Protein AF-A0A1V5LZ44-F1 (afdb_monomer_lite)

pLDDT: mean 77.71, std 17.9, range [26.11, 98.38]

Radius of gyration: 33.31 Å; chains: 1; bounding box: 93×60×103 Å

Structure (mmCIF, N/CA/C/O backbone):
data_AF-A0A1V5LZ44-F1
#
_entry.id   AF-A0A1V5LZ44-F1
#
loop_
_atom_site.group_PDB
_atom_site.id
_atom_site.type_symbol
_atom_site.label_atom_id
_atom_site.label_alt_id
_atom_site.label_comp_id
_atom_site.label_asym_id
_atom_site.label_entity_id
_atom_site.label_seq_id
_atom_site.pdbx_PDB_ins_code
_atom_site.Cartn_x
_atom_site.Cartn_y
_atom_site.Cartn_z
_atom_site.occupancy
_atom_site.B_iso_or_equiv
_atom_site.auth_seq_id
_atom_site.auth_comp_id
_atom_site.auth_asym_id
_atom_site.auth_atom_id
_atom_site.pdbx_PDB_model_num
ATOM 1 N N . MET A 1 1 ? 52.162 11.525 -3.429 1.00 26.61 1 MET A N 1
ATOM 2 C CA . MET A 1 1 ? 51.178 10.421 -3.439 1.00 26.61 1 MET A CA 1
ATOM 3 C C . MET A 1 1 ? 51.581 9.458 -4.536 1.00 26.61 1 MET A C 1
ATOM 5 O O . MET A 1 1 ? 51.893 9.926 -5.627 1.00 26.61 1 MET A O 1
ATOM 9 N N . ALA A 1 2 ? 51.655 8.165 -4.226 1.00 26.11 2 ALA A N 1
ATOM 10 C CA . ALA A 1 2 ? 52.008 7.143 -5.204 1.00 26.11 2 ALA A CA 1
ATOM 11 C C . ALA A 1 2 ? 50.902 7.018 -6.261 1.00 26.11 2 ALA A C 1
ATOM 13 O O . ALA A 1 2 ? 49.720 7.069 -5.924 1.00 26.11 2 ALA A O 1
ATOM 14 N N . CYS A 1 3 ? 51.286 6.840 -7.524 1.00 30.38 3 CYS A N 1
ATOM 15 C CA . CYS A 1 3 ? 50.391 6.249 -8.510 1.00 30.38 3 CYS A CA 1
ATOM 16 C C . CYS A 1 3 ? 50.794 4.793 -8.663 1.00 30.38 3 CYS A C 1
ATOM 18 O O . CYS A 1 3 ? 51.944 4.518 -9.005 1.00 30.38 3 CYS A O 1
ATOM 20 N N . THR A 1 4 ? 49.843 3.907 -8.405 1.00 33.34 4 THR A N 1
ATOM 21 C CA . THR A 1 4 ? 50.002 2.463 -8.514 1.00 33.34 4 THR A CA 1
ATOM 22 C C . THR A 1 4 ? 49.088 1.981 -9.631 1.00 33.34 4 THR A C 1
ATOM 24 O O . THR A 1 4 ? 47.892 2.262 -9.608 1.00 33.34 4 THR A O 1
ATOM 27 N N . VAL A 1 5 ? 49.657 1.284 -10.610 1.00 37.03 5 VAL A N 1
ATOM 28 C CA . VAL A 1 5 ? 48.942 0.351 -11.475 1.00 37.03 5 VAL A CA 1
ATOM 29 C C . VAL A 1 5 ? 48.709 -0.902 -10.639 1.00 37.03 5 VAL A C 1
ATOM 31 O O . VAL A 1 5 ? 49.609 -1.713 -10.435 1.00 37.03 5 VAL A O 1
ATOM 34 N N . TYR A 1 6 ? 47.502 -0.997 -10.099 1.00 40.12 6 TYR A N 1
ATOM 35 C CA . TYR A 1 6 ? 47.023 -2.142 -9.337 1.00 40.12 6 TYR A CA 1
ATOM 36 C C . TYR A 1 6 ? 46.268 -3.052 -10.296 1.00 40.12 6 TYR A C 1
ATOM 38 O O . TYR A 1 6 ? 45.195 -2.691 -10.789 1.00 40.12 6 TYR A O 1
ATOM 46 N N . SER A 1 7 ? 46.859 -4.198 -10.619 1.00 41.59 7 SER A N 1
ATOM 47 C CA . SER A 1 7 ? 46.200 -5.236 -11.405 1.00 41.59 7 SER A CA 1
ATOM 48 C C . SER A 1 7 ? 45.379 -6.141 -10.502 1.00 41.59 7 SER A C 1
ATOM 50 O O . SER A 1 7 ? 45.924 -6.728 -9.568 1.00 41.59 7 SER A O 1
ATOM 52 N N . ASN A 1 8 ? 44.113 -6.345 -10.850 1.00 43.03 8 ASN A N 1
ATOM 53 C CA . ASN A 1 8 ? 43.370 -7.505 -10.385 1.00 43.03 8 ASN A CA 1
ATOM 54 C C . ASN A 1 8 ? 43.408 -8.556 -11.484 1.00 43.03 8 ASN A C 1
ATOM 56 O O . ASN A 1 8 ? 42.901 -8.304 -12.581 1.00 43.03 8 ASN A O 1
ATOM 60 N N . LEU A 1 9 ? 43.970 -9.725 -11.190 1.00 38.66 9 LEU A N 1
ATOM 61 C CA . LEU A 1 9 ? 43.806 -10.888 -12.053 1.00 38.66 9 LEU A CA 1
ATOM 62 C C . LEU A 1 9 ? 42.363 -11.389 -11.867 1.00 38.66 9 LEU A C 1
ATOM 64 O O . LEU A 1 9 ? 42.018 -11.863 -10.789 1.00 38.66 9 LEU A O 1
ATOM 68 N N . TRP A 1 10 ? 41.511 -11.218 -12.880 1.00 38.31 10 TRP A N 1
ATOM 69 C CA . TRP A 1 10 ? 40.115 -11.672 -12.868 1.00 38.31 10 TRP A CA 1
ATOM 70 C C . TRP A 1 10 ? 39.984 -12.981 -13.653 1.00 38.31 10 TRP A C 1
ATOM 72 O O . TRP A 1 10 ? 39.425 -13.018 -14.749 1.00 38.31 10 TRP A O 1
ATOM 82 N N . GLY A 1 11 ? 40.459 -14.076 -13.054 1.00 31.78 11 GLY A N 1
ATOM 83 C CA . GLY A 1 11 ? 39.760 -15.350 -13.237 1.00 31.78 11 GLY A CA 1
ATOM 84 C C . GLY A 1 11 ? 38.334 -15.182 -12.701 1.00 31.78 11 GLY A C 1
ATOM 85 O O . GLY A 1 11 ? 38.142 -14.519 -11.682 1.00 31.78 11 GLY A O 1
ATOM 86 N N . GLY A 1 12 ? 37.328 -15.683 -13.421 1.00 32.50 12 GLY A N 1
ATOM 87 C CA . GLY A 1 12 ? 35.931 -15.276 -13.223 1.00 32.50 12 GLY A CA 1
ATOM 88 C C . GLY A 1 12 ? 35.343 -15.552 -11.832 1.00 32.50 12 GLY A C 1
ATOM 89 O O . GLY A 1 12 ? 35.774 -16.458 -11.118 1.00 32.50 12 GLY A O 1
ATOM 90 N N . ASP A 1 13 ? 34.302 -14.796 -11.472 1.00 33.78 13 ASP A N 1
ATOM 91 C CA . ASP A 1 13 ? 33.495 -15.084 -10.285 1.00 33.78 13 ASP A CA 1
ATOM 92 C C . ASP A 1 13 ? 32.846 -16.474 -10.419 1.00 33.78 13 ASP A C 1
ATOM 94 O O . ASP A 1 13 ? 32.120 -16.737 -11.380 1.00 33.78 13 ASP A O 1
ATOM 98 N N . GLY A 1 14 ? 33.050 -17.349 -9.431 1.00 39.75 14 GLY A N 1
ATOM 99 C CA . GLY A 1 14 ? 32.355 -18.635 -9.333 1.00 39.75 14 GLY A CA 1
ATOM 100 C C . GLY A 1 14 ? 33.259 -19.869 -9.357 1.00 39.75 14 GLY A C 1
ATOM 101 O O . GLY A 1 14 ? 34.386 -19.849 -8.864 1.00 39.75 14 GLY A O 1
ATOM 102 N N . TYR A 1 15 ? 32.699 -20.972 -9.864 1.00 35.88 15 TYR A N 1
ATOM 103 C CA . TYR A 1 15 ? 33.220 -22.336 -9.706 1.00 35.88 15 TYR A CA 1
ATOM 104 C C . TYR A 1 15 ? 34.655 -22.505 -10.227 1.00 35.88 15 TYR A C 1
ATOM 106 O O . TYR A 1 15 ? 35.487 -23.083 -9.532 1.00 35.88 15 TYR A O 1
ATOM 114 N N . ASP A 1 16 ? 34.962 -21.938 -11.394 1.00 40.62 16 ASP A N 1
ATOM 115 C CA . ASP A 1 16 ? 36.225 -22.190 -12.096 1.00 40.62 16 ASP A CA 1
ATOM 116 C C . ASP A 1 16 ? 37.443 -21.574 -11.376 1.00 40.62 16 ASP A C 1
ATOM 118 O O . ASP A 1 16 ? 38.498 -22.204 -11.283 1.00 40.62 16 ASP A O 1
ATOM 122 N N . SER A 1 17 ? 37.290 -20.397 -10.758 1.00 42.84 17 SER A N 1
ATOM 123 C CA . SER A 1 17 ? 38.364 -19.786 -9.959 1.00 42.84 17 SER A CA 1
ATOM 124 C C . SER A 1 17 ? 38.603 -20.494 -8.626 1.00 42.84 17 SER A C 1
ATOM 126 O O . SER A 1 17 ? 39.733 -20.522 -8.140 1.00 42.84 17 SER A O 1
ATOM 128 N N . PHE A 1 18 ? 37.573 -21.100 -8.029 1.00 45.69 18 PHE A N 1
ATOM 129 C CA . PHE A 1 18 ? 37.768 -21.943 -6.849 1.00 45.69 18 PHE A CA 1
ATOM 130 C C . PHE A 1 18 ? 38.369 -23.303 -7.220 1.00 45.69 18 PHE A C 1
ATOM 132 O O . PHE A 1 18 ? 39.225 -23.797 -6.494 1.00 45.69 18 PHE A O 1
ATOM 139 N N . GLU A 1 19 ? 37.995 -23.891 -8.360 1.00 45.62 19 GLU A N 1
ATOM 140 C CA . GLU A 1 19 ? 38.631 -25.110 -8.871 1.00 45.62 19 GLU A CA 1
ATOM 141 C C . GLU A 1 19 ? 40.133 -24.917 -9.113 1.00 45.62 19 GLU A C 1
ATOM 143 O O . GLU A 1 19 ? 40.918 -25.774 -8.717 1.00 45.62 19 GLU A O 1
ATOM 148 N N . MET A 1 20 ? 40.549 -23.760 -9.635 1.00 48.28 20 MET A N 1
ATOM 149 C CA . MET A 1 20 ? 41.959 -23.358 -9.722 1.00 48.28 20 MET A CA 1
ATOM 150 C C . MET A 1 20 ? 42.656 -23.376 -8.345 1.00 48.28 20 MET A C 1
ATOM 152 O O . MET A 1 20 ? 43.674 -24.046 -8.179 1.00 48.28 20 MET A O 1
ATOM 156 N N . MET A 1 21 ? 42.082 -22.713 -7.331 1.00 49.22 21 MET A N 1
ATOM 157 C CA . MET A 1 21 ? 42.611 -22.712 -5.953 1.00 49.22 21 MET A CA 1
ATOM 158 C C . MET A 1 21 ? 42.611 -24.099 -5.296 1.00 49.22 21 MET A C 1
ATOM 160 O O . MET A 1 21 ? 43.510 -24.417 -4.521 1.00 49.22 21 MET A O 1
ATOM 164 N N . ARG A 1 22 ? 41.622 -24.941 -5.606 1.00 49.88 22 ARG A N 1
ATOM 165 C CA . ARG A 1 22 ? 41.504 -26.313 -5.094 1.00 49.88 22 ARG A CA 1
ATOM 166 C C . ARG A 1 22 ? 42.519 -27.261 -5.737 1.00 49.88 22 ARG A C 1
ATOM 168 O O . ARG A 1 22 ? 42.949 -28.216 -5.092 1.00 49.88 22 ARG A O 1
ATOM 175 N N . GLN A 1 23 ? 42.856 -27.040 -7.005 1.00 47.97 23 GLN A N 1
ATOM 176 C CA . GLN A 1 23 ? 43.820 -27.847 -7.758 1.00 47.97 23 GLN A CA 1
ATOM 177 C C . GLN A 1 23 ? 45.269 -27.419 -7.486 1.00 47.97 23 GLN A C 1
ATOM 179 O O . GLN A 1 23 ? 46.150 -28.278 -7.495 1.00 47.97 23 GLN A O 1
ATOM 184 N N . HIS A 1 24 ? 45.494 -26.138 -7.171 1.00 48.28 24 HIS A N 1
ATOM 185 C CA . HIS A 1 24 ? 46.820 -25.554 -6.945 1.00 48.28 24 HIS A CA 1
ATOM 186 C C . HIS A 1 24 ? 46.900 -24.688 -5.669 1.00 48.28 24 HIS A C 1
ATOM 188 O O . HIS A 1 24 ? 47.185 -23.490 -5.741 1.00 48.28 24 HIS A O 1
ATOM 194 N N . PRO A 1 25 ? 46.647 -25.256 -4.473 1.00 48.25 25 PRO A N 1
ATOM 195 C CA . PRO A 1 25 ? 46.682 -24.504 -3.213 1.00 48.25 25 PRO A CA 1
ATOM 196 C C . PRO A 1 25 ? 48.081 -23.963 -2.862 1.00 48.25 25 PRO A C 1
ATOM 198 O O . PRO A 1 25 ? 48.204 -23.063 -2.039 1.00 48.25 25 PRO A O 1
ATOM 201 N N . ASP A 1 26 ? 49.129 -24.497 -3.489 1.00 46.25 26 ASP A N 1
ATOM 202 C CA . ASP A 1 26 ? 50.532 -24.098 -3.364 1.00 46.25 26 ASP A CA 1
ATOM 203 C C . ASP A 1 26 ? 50.886 -22.792 -4.099 1.00 46.25 26 ASP A C 1
ATOM 205 O O . ASP A 1 26 ? 51.931 -22.201 -3.826 1.00 46.25 26 ASP A O 1
ATOM 209 N N . TRP A 1 27 ? 50.026 -22.300 -4.998 1.00 49.97 27 TRP A N 1
ATOM 210 C CA . TRP A 1 27 ? 50.270 -21.065 -5.763 1.00 49.97 27 TRP A CA 1
ATOM 211 C C . TRP A 1 27 ? 49.932 -19.781 -4.979 1.00 49.97 27 TRP A C 1
ATOM 213 O O . TRP A 1 27 ? 50.095 -18.671 -5.490 1.00 49.97 27 TRP A O 1
ATOM 223 N N . PHE A 1 28 ? 49.478 -19.911 -3.729 1.00 47.50 28 PHE A N 1
ATOM 224 C CA . PHE A 1 28 ? 48.901 -18.829 -2.932 1.00 47.50 28 PHE A CA 1
ATOM 225 C C . PHE A 1 28 ? 49.600 -18.724 -1.558 1.00 47.50 28 PHE A C 1
ATOM 227 O O . PHE A 1 28 ? 49.600 -19.667 -0.775 1.00 47.50 28 PHE A O 1
ATOM 234 N N . ASN A 1 29 ? 50.225 -17.571 -1.270 1.00 41.16 29 ASN A N 1
ATOM 235 C CA . ASN A 1 29 ? 51.128 -17.348 -0.119 1.00 41.16 29 ASN A CA 1
ATOM 236 C C . ASN A 1 29 ? 50.539 -16.401 0.956 1.00 41.16 29 ASN A C 1
ATOM 238 O O . ASN A 1 29 ? 49.523 -15.760 0.717 1.00 41.16 29 ASN A O 1
ATOM 242 N N . ASP A 1 30 ? 51.234 -16.229 2.093 1.00 36.44 30 ASP A N 1
ATOM 243 C CA . ASP A 1 30 ? 50.866 -15.478 3.327 1.00 36.44 30 ASP A CA 1
ATOM 244 C C . ASP A 1 30 ? 50.260 -14.055 3.198 1.00 36.44 30 ASP A C 1
ATOM 246 O O . ASP A 1 30 ? 49.831 -13.467 4.190 1.00 36.44 30 ASP A O 1
ATOM 250 N N . TRP A 1 31 ? 50.193 -13.470 2.000 1.00 33.56 31 TRP A N 1
ATOM 251 C CA . TRP A 1 31 ? 49.385 -12.268 1.734 1.00 33.56 31 TRP A CA 1
ATOM 252 C C . TRP A 1 31 ? 47.880 -12.586 1.587 1.00 33.56 31 TRP A C 1
ATOM 254 O O . TRP A 1 31 ? 47.063 -11.677 1.433 1.00 33.56 31 TRP A O 1
ATOM 264 N N . PHE A 1 32 ? 47.507 -13.867 1.656 1.00 37.50 32 PHE A N 1
ATOM 265 C CA . PHE A 1 32 ? 46.143 -14.383 1.586 1.00 37.50 32 PHE A CA 1
ATOM 266 C C . PHE A 1 32 ? 45.531 -14.534 2.984 1.00 37.50 32 PHE A C 1
ATOM 268 O O . PHE A 1 32 ? 46.040 -15.269 3.826 1.00 37.50 32 PHE A O 1
ATOM 275 N N . SER A 1 33 ? 44.384 -13.895 3.235 1.00 35.06 33 SER A N 1
ATOM 276 C CA . SER A 1 33 ? 43.644 -14.065 4.492 1.00 35.06 33 SER A CA 1
ATOM 277 C C . SER A 1 33 ? 42.631 -15.217 4.413 1.00 35.06 33 SER A C 1
ATOM 279 O O . SER A 1 33 ? 41.421 -14.984 4.365 1.00 35.06 33 SER A O 1
ATOM 281 N N . THR A 1 34 ? 43.112 -16.459 4.422 1.00 36.06 34 THR A N 1
ATOM 282 C CA . THR A 1 34 ? 42.271 -17.662 4.561 1.00 36.06 34 THR A CA 1
ATOM 283 C C . THR A 1 34 ? 42.845 -18.590 5.627 1.00 36.06 34 THR A C 1
ATOM 285 O O . THR A 1 34 ? 43.898 -19.187 5.417 1.00 36.06 34 THR A O 1
ATOM 288 N N . SER A 1 35 ? 42.150 -18.748 6.761 1.00 37.47 35 SER A N 1
ATOM 289 C CA . SER A 1 35 ? 42.409 -19.891 7.642 1.00 37.47 35 SER A CA 1
ATOM 290 C C . SER A 1 35 ? 41.901 -21.173 6.977 1.00 37.47 35 SER A C 1
ATOM 292 O O . SER A 1 35 ? 40.970 -21.142 6.170 1.00 37.47 35 SER A O 1
ATOM 294 N N . THR A 1 36 ? 42.503 -22.314 7.310 1.00 40.75 36 THR A N 1
ATOM 295 C CA . THR A 1 36 ? 42.133 -23.626 6.749 1.00 40.75 36 THR A CA 1
ATOM 296 C C . THR A 1 36 ? 40.680 -24.014 7.030 1.00 40.75 36 THR A C 1
ATOM 298 O O . THR A 1 36 ? 40.067 -24.693 6.210 1.00 40.75 36 THR A O 1
ATOM 301 N N . ASP A 1 37 ? 40.093 -23.484 8.109 1.00 40.78 37 ASP A N 1
ATOM 302 C CA . ASP A 1 37 ? 38.668 -23.605 8.463 1.00 40.78 37 ASP A CA 1
ATOM 303 C C . ASP A 1 37 ? 37.728 -23.125 7.333 1.00 40.78 37 ASP A C 1
ATOM 305 O O . ASP A 1 37 ? 36.542 -23.456 7.302 1.00 40.78 37 ASP A O 1
ATOM 309 N N . TRP A 1 38 ? 38.230 -22.320 6.391 1.00 41.91 38 TRP A N 1
ATOM 310 C CA . TRP A 1 38 ? 37.459 -21.777 5.274 1.00 41.91 38 TRP A CA 1
ATOM 311 C C . TRP A 1 38 ? 37.118 -22.833 4.205 1.00 41.91 38 TRP A C 1
ATOM 313 O O . TRP A 1 38 ? 36.012 -22.813 3.661 1.00 41.91 38 TRP A O 1
ATOM 323 N N . LEU A 1 39 ? 38.013 -23.800 3.953 1.00 42.56 39 LEU A N 1
ATOM 324 C CA . LEU A 1 39 ? 37.771 -24.907 3.010 1.00 42.56 39 LEU A CA 1
ATOM 325 C C . LEU A 1 39 ? 36.684 -25.870 3.514 1.00 42.56 39 LEU A C 1
ATOM 327 O O . LEU A 1 39 ? 35.937 -26.436 2.718 1.00 42.56 39 LEU A O 1
ATOM 331 N N . GLU A 1 40 ? 36.541 -26.003 4.833 1.00 43.72 40 GLU A N 1
ATOM 332 C CA . GLU A 1 40 ? 35.529 -26.850 5.478 1.00 43.72 40 GLU A CA 1
ATOM 333 C C . GLU A 1 40 ? 34.096 -26.280 5.362 1.00 43.72 40 GLU A C 1
ATOM 335 O O . GLU A 1 40 ? 33.125 -26.962 5.679 1.00 43.72 40 GLU A O 1
ATOM 340 N N . ASN A 1 41 ? 33.941 -25.039 4.878 1.00 40.28 41 ASN A N 1
ATOM 341 C CA . ASN A 1 41 ? 32.675 -24.292 4.842 1.00 40.28 41 ASN A CA 1
ATOM 342 C C . ASN A 1 41 ? 32.080 -24.095 3.424 1.00 40.28 41 ASN A C 1
ATOM 344 O O . ASN A 1 41 ? 31.160 -23.293 3.232 1.00 40.28 41 ASN A O 1
ATOM 348 N N . TRP A 1 42 ? 32.574 -24.839 2.428 1.00 43.50 42 TRP A N 1
ATOM 349 C CA . TRP A 1 42 ? 32.211 -24.754 1.000 1.00 43.50 42 TRP A CA 1
ATOM 350 C C . TRP A 1 42 ? 30.697 -24.791 0.698 1.00 43.50 42 TRP A C 1
ATOM 352 O O . TRP A 1 42 ? 30.199 -23.965 -0.072 1.00 43.50 42 TRP A O 1
ATOM 362 N N . GLU A 1 43 ? 29.924 -25.676 1.341 1.00 42.59 43 GLU A N 1
ATOM 363 C CA . GLU A 1 43 ? 28.482 -25.833 1.060 1.00 42.59 43 GLU A CA 1
ATOM 364 C C . GLU A 1 43 ? 27.638 -24.580 1.382 1.00 42.59 43 GLU A C 1
ATOM 366 O O . GLU A 1 43 ? 26.538 -24.408 0.851 1.00 42.59 43 GLU A O 1
ATOM 371 N N . LEU A 1 44 ? 28.150 -23.652 2.202 1.00 40.50 44 LEU A N 1
ATOM 372 C CA . LEU A 1 44 ? 27.459 -22.400 2.540 1.00 40.50 44 LEU A CA 1
ATOM 373 C C . LEU A 1 44 ? 27.400 -21.401 1.368 1.00 40.50 44 LEU A C 1
ATOM 375 O O . LEU A 1 44 ? 26.550 -20.504 1.372 1.00 40.50 44 LEU A O 1
ATOM 379 N N . GLN A 1 45 ? 28.271 -21.549 0.365 1.00 41.66 45 GLN A N 1
ATOM 380 C CA . GLN A 1 45 ? 28.407 -20.603 -0.750 1.00 41.66 45 GLN A CA 1
ATOM 381 C C . GLN A 1 45 ? 27.327 -20.820 -1.821 1.00 41.66 45 GLN A C 1
ATOM 383 O O . GLN A 1 45 ? 26.711 -19.857 -2.281 1.00 41.66 45 GLN A O 1
ATOM 388 N N . PHE A 1 46 ? 26.972 -22.077 -2.112 1.00 37.88 46 PHE A N 1
ATOM 389 C CA . PHE A 1 46 ? 25.880 -22.434 -3.035 1.00 37.88 46 PHE A CA 1
ATOM 390 C C . PHE A 1 46 ? 24.482 -21.991 -2.566 1.00 37.88 46 PHE A C 1
ATOM 392 O O . PHE A 1 46 ? 23.539 -21.978 -3.355 1.00 37.88 46 PHE A O 1
ATOM 399 N N . MET A 1 47 ? 24.334 -21.592 -1.299 1.00 38.69 47 MET A N 1
ATOM 400 C CA . MET A 1 47 ? 23.091 -21.042 -0.743 1.00 38.69 47 MET A CA 1
ATOM 401 C C . MET A 1 47 ? 23.018 -19.503 -0.783 1.00 38.69 47 MET A C 1
ATOM 403 O O . MET A 1 47 ? 22.097 -18.927 -0.201 1.00 38.69 47 MET A O 1
ATOM 407 N N . GLY A 1 48 ? 23.970 -18.825 -1.438 1.00 38.84 48 GLY A N 1
ATOM 408 C CA . GLY A 1 48 ? 23.951 -17.368 -1.637 1.00 38.84 48 GLY A CA 1
ATOM 409 C C . GLY A 1 48 ? 24.160 -16.544 -0.359 1.00 38.84 48 GLY A C 1
ATOM 410 O O . GLY A 1 48 ? 23.659 -15.426 -0.260 1.00 38.84 48 GLY A O 1
ATOM 411 N N . ARG A 1 49 ? 24.846 -17.104 0.650 1.00 35.03 49 ARG A N 1
ATOM 412 C CA . ARG A 1 49 ? 25.018 -16.484 1.983 1.00 35.03 49 ARG A CA 1
ATOM 413 C C . ARG A 1 49 ? 26.364 -15.788 2.213 1.00 35.03 49 ARG A C 1
ATOM 415 O O . ARG A 1 49 ? 26.546 -15.175 3.263 1.00 35.03 49 ARG A O 1
ATOM 422 N N . VAL A 1 50 ? 27.283 -15.862 1.254 1.00 33.59 50 VAL A N 1
ATOM 423 C CA . VAL A 1 50 ? 28.589 -15.184 1.262 1.00 33.59 50 VAL A CA 1
ATOM 424 C C . VAL A 1 50 ? 28.848 -14.670 -0.163 1.00 33.59 50 VAL A C 1
ATOM 426 O O . VAL A 1 50 ? 28.461 -15.369 -1.102 1.00 33.59 50 VAL A O 1
ATOM 429 N N . PRO A 1 51 ? 29.452 -13.482 -0.367 1.00 35.59 51 PRO A N 1
ATOM 430 C CA . PRO A 1 51 ? 29.932 -13.075 -1.688 1.00 35.59 51 PRO A CA 1
ATOM 431 C C . PRO A 1 51 ? 30.918 -14.097 -2.270 1.00 35.59 51 PRO A C 1
ATOM 433 O O . PRO A 1 51 ? 31.588 -14.805 -1.515 1.00 35.59 51 PRO A O 1
ATOM 436 N N . ALA A 1 52 ? 31.046 -14.130 -3.600 1.00 33.75 52 ALA A N 1
ATOM 437 C CA . ALA A 1 52 ? 32.151 -14.829 -4.252 1.00 33.75 52 ALA A CA 1
ATOM 438 C C . ALA A 1 52 ? 33.502 -14.313 -3.716 1.00 33.75 52 ALA A C 1
ATOM 440 O O . ALA A 1 52 ? 33.603 -13.178 -3.237 1.00 33.75 52 ALA A O 1
ATOM 441 N N . ILE A 1 53 ? 34.537 -15.154 -3.761 1.00 34.69 53 ILE A N 1
ATOM 442 C CA . ILE A 1 53 ? 35.843 -14.803 -3.199 1.00 34.69 53 ILE A CA 1
ATOM 443 C C . ILE A 1 53 ? 36.456 -13.656 -4.008 1.00 34.69 53 ILE A C 1
ATOM 445 O O . ILE A 1 53 ? 36.935 -13.861 -5.120 1.00 34.69 53 ILE A O 1
ATOM 449 N N . HIS A 1 54 ? 36.529 -12.459 -3.427 1.00 35.00 54 HIS A N 1
ATOM 450 C CA . HIS A 1 54 ? 37.445 -11.435 -3.921 1.00 35.00 54 HIS A CA 1
ATOM 451 C C . HIS A 1 54 ? 38.854 -11.754 -3.427 1.00 35.00 54 HIS A C 1
ATOM 453 O O . HIS A 1 54 ? 39.298 -11.258 -2.390 1.00 35.00 54 HIS A O 1
ATOM 459 N N . VAL A 1 55 ? 39.544 -12.615 -4.172 1.00 35.31 55 VAL A N 1
ATOM 460 C CA . VAL A 1 55 ? 40.989 -12.781 -4.036 1.00 35.31 55 VAL A CA 1
ATOM 461 C C . VAL A 1 55 ? 41.671 -11.636 -4.770 1.00 35.31 55 VAL A C 1
ATOM 463 O O . VAL A 1 55 ? 41.364 -11.353 -5.925 1.00 35.31 55 VAL A O 1
ATOM 466 N N . TRP A 1 56 ? 42.613 -10.985 -4.095 1.00 38.06 56 TRP A N 1
ATOM 467 C CA . TRP A 1 56 ? 43.414 -9.907 -4.661 1.00 38.06 56 TRP A CA 1
ATOM 468 C C . TRP A 1 56 ? 44.862 -10.398 -4.851 1.00 38.06 56 TRP A C 1
ATOM 470 O O . TRP A 1 56 ? 45.696 -10.181 -3.970 1.00 38.06 56 TRP A O 1
ATOM 480 N N . PRO A 1 57 ? 45.202 -11.074 -5.963 1.00 41.22 57 PRO A N 1
ATOM 481 C CA . PRO A 1 57 ? 46.595 -11.311 -6.326 1.00 41.22 57 PRO A CA 1
ATOM 482 C C . PRO A 1 57 ? 47.172 -9.994 -6.866 1.00 41.22 57 PRO A C 1
ATOM 484 O O . PRO A 1 57 ? 46.965 -9.629 -8.023 1.00 41.22 57 PRO A O 1
ATOM 487 N N . VAL A 1 58 ? 47.829 -9.227 -5.992 1.00 44.12 58 VAL A N 1
ATOM 488 C CA . VAL A 1 58 ? 48.219 -7.844 -6.292 1.00 44.12 58 VAL A CA 1
ATOM 489 C C . VAL A 1 58 ? 49.660 -7.739 -6.789 1.00 44.12 58 VAL A C 1
ATOM 491 O O . VAL A 1 58 ? 50.597 -7.651 -5.992 1.00 44.12 58 VAL A O 1
ATOM 494 N N . THR A 1 59 ? 49.835 -7.573 -8.098 1.00 52.81 59 THR A N 1
ATOM 495 C CA . THR A 1 59 ? 51.057 -6.962 -8.640 1.00 52.81 59 THR A CA 1
ATOM 496 C C . THR A 1 59 ? 50.913 -5.439 -8.596 1.00 52.81 59 THR A C 1
ATOM 498 O O . THR A 1 59 ? 50.323 -4.815 -9.477 1.00 52.81 59 THR A O 1
ATOM 501 N N . ASN A 1 60 ? 51.430 -4.822 -7.532 1.00 54.41 60 ASN A N 1
ATOM 502 C CA . ASN A 1 60 ? 51.484 -3.365 -7.394 1.00 54.41 60 ASN A CA 1
ATOM 503 C C . ASN A 1 60 ? 52.706 -2.815 -8.137 1.00 54.41 60 ASN A C 1
ATOM 505 O O . ASN A 1 60 ? 53.808 -2.812 -7.588 1.00 54.41 60 ASN A O 1
ATOM 509 N N . VAL A 1 61 ? 52.511 -2.289 -9.346 1.00 61.00 61 VAL A N 1
ATOM 510 C CA . VAL A 1 61 ? 53.548 -1.511 -10.043 1.00 61.00 61 VAL A CA 1
ATOM 511 C C . VAL A 1 61 ? 53.279 -0.031 -9.788 1.00 61.00 61 VAL A C 1
ATOM 513 O O . VAL A 1 61 ? 52.168 0.435 -10.007 1.00 61.00 61 VAL A O 1
ATOM 516 N N . ASN A 1 62 ? 54.259 0.742 -9.334 1.00 63.53 62 ASN A N 1
ATOM 517 C CA . ASN A 1 62 ? 54.122 2.170 -9.047 1.00 63.53 62 ASN A CA 1
ATOM 518 C C . ASN A 1 62 ? 55.245 3.007 -9.690 1.00 63.53 62 ASN A C 1
ATOM 520 O O . ASN A 1 62 ? 56.181 2.463 -10.272 1.00 63.53 62 ASN A O 1
ATOM 524 N N . ARG A 1 63 ? 55.153 4.340 -9.576 1.00 63.50 63 ARG A N 1
ATOM 525 C CA . ARG A 1 63 ? 56.110 5.299 -10.173 1.00 63.50 63 ARG A CA 1
ATOM 526 C C . ARG A 1 63 ? 57.590 5.054 -9.842 1.00 63.50 63 ARG A C 1
ATOM 528 O O . ARG A 1 63 ? 58.438 5.481 -10.621 1.00 63.50 63 ARG A O 1
ATOM 535 N N . ASP A 1 64 ? 57.885 4.411 -8.716 1.00 63.53 64 ASP A N 1
ATOM 536 C CA . ASP A 1 64 ? 59.245 4.128 -8.249 1.00 63.53 64 ASP A CA 1
ATOM 537 C C . ASP A 1 64 ? 59.787 2.799 -8.826 1.00 63.53 64 ASP A C 1
ATOM 539 O O . ASP A 1 64 ? 60.967 2.477 -8.675 1.00 63.53 64 ASP A O 1
ATOM 543 N N . ASN A 1 65 ? 58.947 2.024 -9.525 1.00 64.25 65 ASN A N 1
ATOM 544 C CA . ASN A 1 65 ? 59.346 0.823 -10.252 1.00 64.25 65 ASN A CA 1
ATOM 545 C C . ASN A 1 65 ? 59.854 1.147 -11.670 1.00 64.25 65 ASN A C 1
ATOM 547 O O . ASN A 1 65 ? 59.384 2.062 -12.348 1.00 64.25 65 ASN A O 1
ATOM 551 N N . SER A 1 66 ? 60.815 0.349 -12.140 1.00 72.38 66 SER A N 1
ATOM 552 C CA . SER A 1 66 ? 61.434 0.503 -13.459 1.00 72.38 66 SER A CA 1
ATOM 553 C C . SER A 1 66 ? 60.555 -0.022 -14.602 1.00 72.38 66 SER A C 1
ATOM 555 O O . SER A 1 66 ? 59.648 -0.829 -14.398 1.00 72.38 66 SER A O 1
ATOM 557 N N . ASP A 1 67 ? 60.900 0.348 -15.840 1.00 75.50 67 ASP A N 1
ATOM 558 C CA . ASP A 1 67 ? 60.298 -0.221 -17.058 1.00 75.50 67 ASP A CA 1
ATOM 559 C C . ASP A 1 67 ? 60.415 -1.755 -17.133 1.00 75.50 67 ASP A C 1
ATOM 561 O O . ASP A 1 67 ? 59.631 -2.393 -17.831 1.00 75.50 67 ASP A O 1
ATOM 565 N N . GLU A 1 68 ? 61.358 -2.367 -16.409 1.00 76.50 68 GLU A N 1
ATOM 566 C CA . GLU A 1 68 ? 61.477 -3.825 -16.335 1.00 76.50 68 GLU A CA 1
ATOM 567 C C . GLU A 1 68 ? 60.366 -4.449 -15.481 1.00 76.50 68 GLU A C 1
ATOM 569 O O . GLU A 1 68 ? 59.829 -5.487 -15.853 1.00 76.50 68 GLU A O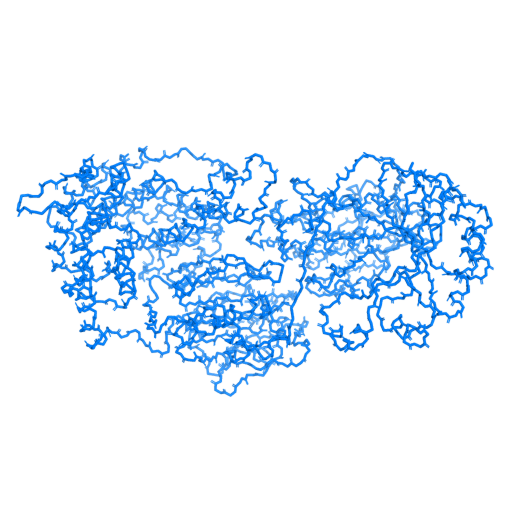 1
ATOM 574 N N . ALA A 1 69 ? 59.934 -3.787 -14.401 1.00 67.38 69 ALA A N 1
ATOM 575 C CA . ALA A 1 69 ? 58.807 -4.255 -13.591 1.00 67.38 69 ALA A CA 1
ATOM 576 C C . ALA A 1 69 ? 57.492 -4.283 -14.393 1.00 67.38 69 ALA A C 1
ATOM 578 O O . ALA A 1 69 ? 56.674 -5.178 -14.205 1.00 67.38 69 ALA A O 1
ATOM 579 N N . ILE A 1 70 ? 57.321 -3.351 -15.338 1.00 74.62 70 ILE A N 1
ATOM 580 C CA . ILE A 1 70 ? 56.183 -3.332 -16.272 1.00 74.62 70 ILE A CA 1
ATOM 581 C C . ILE A 1 70 ? 56.234 -4.544 -17.222 1.00 74.62 70 ILE A C 1
ATOM 583 O O . ILE A 1 70 ? 55.200 -5.149 -17.499 1.00 74.62 70 ILE A O 1
ATOM 587 N N . LYS A 1 71 ? 57.425 -4.948 -17.693 1.00 77.94 71 LYS A N 1
ATOM 588 C CA . LYS A 1 71 ? 57.587 -6.152 -18.533 1.00 77.94 71 LYS A CA 1
ATOM 589 C C . LYS A 1 71 ? 57.368 -7.445 -17.754 1.00 77.94 71 LYS A C 1
ATOM 591 O O . LYS A 1 71 ? 56.757 -8.359 -18.297 1.00 77.94 71 LYS A O 1
ATOM 596 N N . VAL A 1 72 ? 57.861 -7.521 -16.515 1.00 70.06 72 VAL A N 1
ATOM 597 C CA . VAL A 1 72 ? 57.603 -8.655 -15.613 1.00 70.06 72 VAL A CA 1
ATOM 598 C C . VAL A 1 72 ? 56.100 -8.778 -15.390 1.00 70.06 72 VAL A C 1
ATOM 600 O O . VAL A 1 72 ? 55.539 -9.818 -15.706 1.00 70.06 72 VAL A O 1
ATOM 603 N N . HIS A 1 73 ? 55.421 -7.692 -15.006 1.00 74.50 73 HIS A N 1
ATOM 604 C CA . HIS A 1 73 ? 53.961 -7.674 -14.858 1.00 74.50 73 HIS A CA 1
ATOM 605 C C . HIS A 1 73 ? 53.223 -8.159 -16.118 1.00 74.50 73 HIS A C 1
ATOM 607 O O . HIS A 1 73 ? 52.341 -9.010 -16.037 1.00 74.50 73 HIS A O 1
ATOM 613 N N . ALA A 1 74 ? 53.612 -7.670 -17.299 1.00 77.56 74 ALA A N 1
ATOM 614 C CA . ALA A 1 74 ? 53.039 -8.123 -18.566 1.00 77.56 74 ALA A CA 1
ATOM 615 C C . ALA A 1 74 ? 53.270 -9.621 -18.832 1.00 77.56 74 ALA A C 1
ATOM 617 O O . ALA A 1 74 ? 52.398 -10.288 -19.384 1.00 77.56 74 ALA A O 1
ATOM 618 N N . ARG A 1 75 ? 54.427 -10.161 -18.434 1.00 76.56 75 ARG A N 1
ATOM 619 C CA . ARG A 1 75 ? 54.742 -11.584 -18.579 1.00 76.56 75 ARG A CA 1
ATOM 620 C C . ARG A 1 75 ? 53.955 -12.452 -17.605 1.00 76.56 75 ARG A C 1
ATOM 622 O O . ARG A 1 75 ? 53.448 -13.479 -18.035 1.00 76.56 75 ARG A O 1
ATOM 629 N N . GLU A 1 76 ? 53.766 -12.013 -16.364 1.00 70.38 76 GLU A N 1
ATOM 630 C CA . GLU A 1 76 ? 52.916 -12.726 -15.404 1.00 70.38 76 GLU A CA 1
ATOM 631 C C . GLU A 1 76 ? 51.449 -12.775 -15.861 1.00 70.38 76 GLU A C 1
ATOM 633 O O . GLU A 1 76 ? 50.802 -13.809 -15.710 1.00 70.38 76 GLU A O 1
ATOM 638 N N . LEU A 1 77 ? 50.931 -11.725 -16.517 1.00 71.12 77 LEU A N 1
ATOM 639 C CA . LEU A 1 77 ? 49.611 -11.778 -17.173 1.00 71.12 77 LEU A CA 1
ATOM 640 C C . LEU A 1 77 ? 49.547 -12.844 -18.279 1.00 71.12 77 LEU A C 1
ATOM 642 O O . LEU A 1 77 ? 48.571 -13.586 -18.364 1.00 71.12 77 LEU A O 1
ATOM 646 N N . ILE A 1 78 ? 50.584 -12.945 -19.116 1.00 75.12 78 ILE A N 1
ATOM 647 C CA . ILE A 1 78 ? 50.630 -13.932 -20.205 1.00 75.12 78 ILE A CA 1
ATOM 648 C C . ILE A 1 78 ? 50.764 -15.361 -19.660 1.00 75.12 78 ILE A C 1
ATOM 650 O O . ILE A 1 78 ? 50.078 -16.264 -20.139 1.00 75.12 78 ILE A O 1
ATOM 654 N N . ASN A 1 79 ? 51.640 -15.569 -18.675 1.00 67.00 79 ASN A N 1
ATOM 655 C CA . ASN A 1 79 ? 51.867 -16.869 -18.045 1.00 67.00 79 ASN A CA 1
ATOM 656 C C . ASN A 1 79 ? 50.593 -17.351 -17.352 1.00 67.00 79 ASN A C 1
ATOM 658 O O . ASN A 1 79 ? 50.079 -18.410 -17.697 1.00 67.00 79 ASN A O 1
ATOM 662 N N . SER A 1 80 ? 50.006 -16.519 -16.489 1.00 64.06 80 SER A N 1
ATOM 663 C CA . SER A 1 80 ? 48.754 -16.860 -15.813 1.00 64.06 80 SER A CA 1
ATOM 664 C C . SER A 1 80 ? 47.604 -17.089 -16.799 1.00 64.06 80 SER A C 1
ATOM 666 O O . SER A 1 80 ? 46.817 -17.999 -16.580 1.00 64.06 80 SER A O 1
ATOM 668 N N . HIS A 1 81 ? 47.483 -16.350 -17.911 1.00 66.44 81 HIS A N 1
ATOM 669 C CA . HIS A 1 81 ? 46.492 -16.690 -18.947 1.00 66.44 81 HIS A CA 1
ATOM 670 C C . HIS A 1 81 ? 46.727 -18.095 -19.524 1.00 66.44 81 HIS A C 1
ATOM 672 O O . HIS A 1 81 ? 45.778 -18.860 -19.671 1.00 66.44 81 HIS A O 1
ATOM 678 N N . ARG A 1 82 ? 47.980 -18.460 -19.822 1.00 73.25 82 ARG A N 1
ATOM 679 C CA . ARG A 1 82 ? 48.341 -19.784 -20.364 1.00 73.25 82 ARG A CA 1
ATOM 680 C C . ARG A 1 82 ? 48.140 -20.924 -19.364 1.00 73.25 82 ARG A C 1
ATOM 682 O O . ARG A 1 82 ? 47.829 -22.033 -19.784 1.00 73.25 82 ARG A O 1
ATOM 689 N N . GLU A 1 83 ? 48.334 -20.657 -18.077 1.00 57.69 83 GLU A N 1
ATOM 690 C CA . GLU A 1 83 ? 48.219 -21.639 -16.992 1.00 57.69 83 GLU A CA 1
ATOM 691 C C . GLU A 1 83 ? 46.771 -21.820 -16.511 1.00 57.69 83 GLU A C 1
ATOM 693 O O . GLU A 1 83 ? 46.375 -22.933 -16.177 1.00 57.69 83 GLU A O 1
ATOM 698 N N . ILE A 1 84 ? 45.979 -20.742 -16.493 1.00 55.94 84 ILE A N 1
ATOM 699 C CA . ILE A 1 84 ? 44.661 -20.683 -15.832 1.00 55.94 84 ILE A CA 1
ATOM 700 C C . ILE A 1 84 ? 43.500 -20.495 -16.832 1.00 55.94 84 ILE A C 1
ATOM 702 O O . ILE A 1 84 ? 42.359 -20.820 -16.514 1.00 55.94 84 ILE A O 1
ATOM 706 N N . GLY A 1 85 ? 43.755 -20.004 -18.051 1.00 56.56 85 GLY A N 1
ATOM 707 C CA . GLY A 1 85 ? 42.746 -19.895 -19.118 1.00 56.56 85 GLY A CA 1
ATOM 708 C C . GLY A 1 85 ? 41.760 -18.725 -18.984 1.00 56.56 85 GLY A C 1
ATOM 709 O O . GLY A 1 85 ? 40.627 -18.831 -19.439 1.00 56.56 85 GLY A O 1
ATOM 710 N N . TRP A 1 86 ? 42.161 -17.623 -18.343 1.00 61.19 86 TRP A N 1
ATOM 711 C CA . TRP A 1 86 ? 41.315 -16.444 -18.098 1.00 61.19 86 TRP A CA 1
ATOM 712 C C . TRP A 1 86 ? 41.550 -15.335 -19.135 1.00 61.19 86 TRP A C 1
ATOM 714 O O . TRP A 1 86 ? 42.688 -14.957 -19.409 1.00 61.19 86 TRP A O 1
ATOM 724 N N . ASP A 1 87 ? 40.478 -14.782 -19.706 1.00 64.06 87 ASP A N 1
ATOM 725 C CA . ASP A 1 87 ? 40.558 -13.979 -20.937 1.00 64.06 87 ASP A CA 1
ATOM 726 C C . ASP A 1 87 ? 40.761 -12.461 -20.755 1.00 64.06 87 ASP A C 1
ATOM 728 O O . ASP A 1 87 ? 40.735 -11.739 -21.750 1.00 64.06 87 ASP A O 1
ATOM 732 N N . GLY A 1 88 ? 40.956 -11.921 -19.543 1.00 71.19 88 GLY A N 1
ATOM 733 C CA . GLY A 1 88 ? 41.186 -10.474 -19.394 1.00 71.19 88 GLY A CA 1
ATOM 734 C C . GLY A 1 88 ? 41.349 -9.918 -17.975 1.00 71.19 88 GLY A C 1
ATOM 735 O O . GLY A 1 88 ? 40.856 -10.482 -17.003 1.00 71.19 88 GLY A O 1
ATOM 736 N N . VAL A 1 89 ? 42.008 -8.759 -17.860 1.00 71.50 89 VAL A N 1
ATOM 737 C CA . VAL A 1 89 ? 42.437 -8.127 -16.592 1.00 71.50 89 VAL A CA 1
ATOM 738 C C . VAL A 1 89 ? 41.719 -6.805 -16.301 1.00 71.50 89 VAL A C 1
ATOM 740 O O . VAL A 1 89 ? 41.499 -6.000 -17.206 1.00 71.50 89 VAL A O 1
ATOM 743 N N . ARG A 1 90 ? 41.404 -6.529 -15.023 1.00 73.56 90 ARG A N 1
ATOM 744 C CA . ARG A 1 90 ? 40.827 -5.243 -14.572 1.00 73.56 90 ARG A CA 1
ATOM 745 C C . ARG A 1 90 ? 41.785 -4.494 -13.646 1.00 73.56 90 ARG A C 1
ATOM 747 O O . ARG A 1 90 ? 42.100 -4.970 -12.556 1.00 73.56 90 ARG A O 1
ATOM 754 N N . TYR A 1 91 ? 42.184 -3.287 -14.028 1.00 72.25 91 TYR A N 1
ATOM 755 C CA . TYR A 1 91 ? 42.986 -2.394 -13.189 1.00 72.25 91 TYR A CA 1
ATOM 756 C C . TYR A 1 91 ? 42.123 -1.497 -12.295 1.00 72.25 91 TYR A C 1
ATOM 758 O O . TYR A 1 91 ? 41.023 -1.112 -12.684 1.00 72.25 91 TYR A O 1
ATOM 766 N N . ASP A 1 92 ? 42.650 -1.116 -11.130 1.00 63.12 92 ASP A N 1
ATOM 767 C CA . ASP A 1 92 ? 42.036 -0.137 -10.216 1.00 63.12 92 ASP A CA 1
ATOM 768 C C . ASP A 1 92 ? 43.021 1.011 -9.966 1.00 63.12 92 ASP A C 1
ATOM 770 O O . ASP A 1 92 ? 43.968 0.874 -9.193 1.00 63.12 92 ASP A O 1
ATOM 774 N N . SER A 1 93 ? 42.966 2.093 -10.749 1.00 61.34 93 SER A N 1
ATOM 775 C CA . SER A 1 93 ? 44.072 3.069 -10.762 1.00 61.34 93 SER A CA 1
ATOM 776 C C . SER A 1 93 ? 43.637 4.469 -11.183 1.00 61.34 93 SER A C 1
ATOM 778 O O . SER A 1 93 ? 42.737 4.644 -11.990 1.00 61.34 93 SER A O 1
ATOM 780 N N . TYR A 1 94 ? 44.308 5.498 -10.660 1.00 58.06 94 TYR A N 1
ATOM 781 C CA . TYR A 1 94 ? 43.936 6.890 -10.923 1.00 58.06 94 TYR A CA 1
ATOM 782 C C . TYR A 1 94 ? 44.544 7.400 -12.240 1.00 58.06 94 TYR A C 1
ATOM 784 O O . TYR A 1 94 ? 45.755 7.612 -12.356 1.00 58.06 94 TYR A O 1
ATOM 792 N N . TYR A 1 95 ? 43.695 7.583 -13.251 1.00 62.19 95 TYR A N 1
ATOM 793 C CA . TYR A 1 95 ? 44.101 7.610 -14.660 1.00 62.19 95 TYR A CA 1
ATOM 794 C C . TYR A 1 95 ? 44.533 8.961 -15.246 1.00 62.19 95 TYR A C 1
ATOM 796 O O . TYR A 1 95 ? 44.795 9.037 -16.445 1.00 62.19 95 TYR A O 1
ATOM 804 N N . SER A 1 96 ? 44.659 10.029 -14.457 1.00 59.06 96 SER A N 1
ATOM 805 C CA . SER A 1 96 ? 45.177 11.329 -14.936 1.00 59.06 96 SER A CA 1
ATOM 806 C C . SER A 1 96 ? 46.703 11.375 -15.096 1.00 59.06 96 SER A C 1
ATOM 808 O O . SER A 1 96 ? 47.256 12.308 -15.705 1.00 59.06 96 SER A O 1
ATOM 810 N N . ASP A 1 97 ? 47.382 10.363 -14.553 1.00 67.56 97 ASP A N 1
ATOM 811 C CA . ASP A 1 97 ? 48.825 10.304 -14.385 1.00 67.56 97 ASP A CA 1
ATOM 812 C C . ASP A 1 97 ? 49.574 9.781 -15.636 1.00 67.56 97 ASP A C 1
ATOM 814 O O . ASP A 1 97 ? 49.234 8.718 -16.168 1.00 67.56 97 ASP A O 1
ATOM 818 N N . PRO A 1 98 ? 50.625 10.482 -16.113 1.00 72.94 98 PRO A N 1
ATOM 819 C CA . PRO A 1 98 ? 51.396 10.053 -17.283 1.00 72.94 98 PRO A CA 1
ATOM 820 C C . PRO A 1 98 ? 52.130 8.715 -17.119 1.00 72.94 98 PRO A C 1
ATOM 822 O O . PRO A 1 98 ? 52.306 8.004 -18.109 1.00 72.94 98 PRO A O 1
ATOM 825 N N . TRP A 1 99 ? 52.565 8.361 -15.904 1.00 74.81 99 TRP A N 1
ATOM 826 C CA . TRP A 1 99 ? 53.272 7.103 -15.659 1.00 74.81 99 TRP A CA 1
ATOM 827 C C . TRP A 1 99 ? 52.294 5.919 -15.698 1.00 74.81 99 TRP A C 1
ATOM 829 O O . TRP A 1 99 ? 52.583 4.930 -16.368 1.00 74.81 99 TRP A O 1
ATOM 839 N N . VAL A 1 100 ? 51.088 6.062 -15.130 1.00 73.50 100 VAL A N 1
ATOM 840 C CA . VAL A 1 100 ? 50.007 5.057 -15.254 1.00 73.50 100 VAL A CA 1
ATOM 841 C C . VAL A 1 100 ? 49.656 4.809 -16.726 1.00 73.50 100 VAL A C 1
ATOM 843 O O . VAL A 1 100 ? 49.587 3.662 -17.158 1.00 73.50 100 VAL A O 1
ATOM 846 N N . LYS A 1 101 ? 49.518 5.870 -17.538 1.00 76.19 101 LYS A N 1
ATOM 847 C CA . LYS A 1 101 ? 49.301 5.752 -18.996 1.00 76.19 101 LYS A CA 1
ATOM 848 C C . LYS A 1 101 ? 50.422 4.959 -19.680 1.00 76.19 101 LYS A C 1
ATOM 850 O O . LYS A 1 101 ? 50.133 4.080 -20.492 1.00 76.19 101 LYS A O 1
ATOM 855 N N . LYS A 1 102 ? 51.686 5.280 -19.370 1.00 80.75 102 LYS A N 1
ATOM 856 C CA . LYS A 1 102 ? 52.874 4.617 -19.933 1.00 80.75 102 LYS A CA 1
ATOM 857 C C . LYS A 1 102 ? 52.886 3.128 -19.584 1.00 80.75 102 LYS A C 1
ATOM 859 O O . LYS A 1 102 ? 53.007 2.305 -20.487 1.00 80.75 102 LYS A O 1
ATOM 864 N N . ALA A 1 103 ? 52.723 2.802 -18.303 1.00 78.88 103 ALA A N 1
ATOM 865 C CA . ALA A 1 103 ? 52.727 1.435 -17.800 1.00 78.88 103 ALA A CA 1
ATOM 866 C C . ALA A 1 103 ? 51.604 0.591 -18.419 1.00 78.88 103 ALA A C 1
ATOM 868 O O . ALA A 1 103 ? 51.866 -0.516 -18.889 1.00 78.88 103 ALA A O 1
ATOM 869 N N . THR A 1 104 ? 50.386 1.133 -18.523 1.00 79.88 104 THR A N 1
ATOM 870 C CA . THR A 1 104 ? 49.264 0.455 -19.189 1.00 79.88 104 THR A CA 1
ATOM 871 C C . THR A 1 104 ? 49.537 0.219 -20.676 1.00 79.88 104 THR A C 1
ATOM 873 O O . THR A 1 104 ? 49.424 -0.913 -21.134 1.00 79.88 104 THR A O 1
ATOM 876 N N . ASP A 1 105 ? 49.933 1.241 -21.447 1.00 84.12 105 ASP A N 1
ATOM 877 C CA . ASP A 1 105 ? 50.168 1.098 -22.897 1.00 84.12 105 ASP A CA 1
ATOM 878 C C . ASP A 1 105 ? 51.358 0.166 -23.209 1.00 84.12 105 ASP A C 1
ATOM 880 O O . ASP A 1 105 ? 51.292 -0.600 -24.169 1.00 84.12 105 ASP A O 1
ATOM 884 N N . GLN A 1 106 ? 52.413 0.163 -22.383 1.00 86.19 106 GLN A N 1
ATOM 885 C CA . GLN A 1 106 ? 53.518 -0.802 -22.488 1.00 86.19 106 GLN A CA 1
ATOM 886 C C . GLN A 1 106 ? 53.085 -2.229 -22.125 1.00 86.19 106 GLN A C 1
ATOM 888 O O . GLN A 1 106 ? 53.424 -3.151 -22.863 1.00 86.19 106 GLN A O 1
ATOM 893 N N . THR A 1 107 ? 52.315 -2.416 -21.046 1.00 84.69 107 THR A N 1
ATOM 894 C CA . THR A 1 107 ? 51.790 -3.739 -20.664 1.00 84.69 107 THR A CA 1
ATOM 895 C C . THR A 1 107 ? 50.919 -4.307 -21.780 1.00 84.69 107 THR A C 1
ATOM 897 O O . THR A 1 107 ? 51.180 -5.410 -22.255 1.00 84.69 107 THR A O 1
ATOM 900 N N . ARG A 1 108 ? 49.953 -3.517 -22.274 1.00 86.06 108 ARG A N 1
ATOM 901 C CA . ARG A 1 108 ? 49.088 -3.895 -23.400 1.00 86.06 108 ARG A CA 1
ATOM 902 C C . ARG A 1 108 ? 49.887 -4.298 -24.630 1.00 86.06 108 ARG A C 1
ATOM 904 O O . ARG A 1 108 ? 49.646 -5.360 -25.173 1.00 86.06 108 ARG A O 1
ATOM 911 N N . LYS A 1 109 ? 50.886 -3.509 -25.040 1.00 88.25 109 LYS A N 1
ATOM 912 C CA . LYS A 1 109 ? 51.733 -3.829 -26.206 1.00 88.25 109 LYS A CA 1
ATOM 913 C C . LYS A 1 109 ? 52.463 -5.169 -26.104 1.00 88.25 109 LYS A C 1
ATOM 915 O O . LYS A 1 109 ? 52.742 -5.759 -27.139 1.00 88.25 109 LYS A O 1
ATOM 920 N N . ILE A 1 110 ? 52.810 -5.610 -24.896 1.00 89.12 110 ILE A N 1
ATOM 921 C CA . ILE A 1 110 ? 53.474 -6.899 -24.668 1.00 89.12 110 ILE A CA 1
ATOM 922 C C . ILE A 1 110 ? 52.434 -8.027 -24.664 1.00 89.12 110 ILE A C 1
ATOM 924 O O . ILE A 1 110 ? 52.613 -9.018 -25.363 1.00 89.12 110 ILE A O 1
ATOM 928 N N . VAL A 1 111 ? 51.331 -7.851 -23.932 1.00 86.31 111 VAL A N 1
ATOM 929 C CA . VAL A 1 111 ? 50.261 -8.854 -23.814 1.00 86.31 111 VAL A CA 1
ATOM 930 C C . VAL A 1 111 ? 49.510 -9.044 -25.135 1.00 86.31 111 VAL A C 1
ATOM 932 O O . VAL A 1 111 ? 49.456 -10.164 -25.626 1.00 86.31 111 VAL A O 1
ATOM 935 N N . ASP A 1 112 ? 49.025 -7.973 -25.770 1.00 87.56 112 ASP A N 1
ATOM 936 C CA . ASP A 1 112 ? 48.272 -8.007 -27.038 1.00 87.56 112 ASP A CA 1
ATOM 937 C C . ASP A 1 112 ? 49.115 -8.574 -28.212 1.00 87.56 112 ASP A C 1
ATOM 939 O O . ASP A 1 112 ? 48.561 -8.999 -29.225 1.00 87.56 112 ASP A O 1
ATOM 943 N N . ALA A 1 113 ? 50.453 -8.591 -28.094 1.00 91.31 113 ALA A N 1
ATOM 944 C CA . ALA A 1 113 ? 51.360 -9.185 -29.083 1.00 91.31 113 ALA A CA 1
ATOM 945 C C . ALA A 1 113 ? 51.492 -10.716 -28.963 1.00 91.31 113 ALA A C 1
ATOM 947 O O . ALA A 1 113 ? 51.846 -11.368 -29.945 1.00 91.31 113 ALA A O 1
ATOM 948 N N . GLU A 1 114 ? 51.210 -11.288 -27.788 1.00 90.62 114 GLU A N 1
ATOM 949 C CA . GLU A 1 114 ? 51.212 -12.740 -27.553 1.00 90.62 114 GLU A CA 1
ATOM 950 C C . GLU A 1 114 ? 49.790 -13.321 -27.422 1.00 90.62 114 GLU A C 1
ATOM 952 O O . GLU A 1 114 ? 49.576 -14.478 -27.784 1.00 90.62 114 GLU A O 1
ATOM 957 N N . LEU A 1 115 ? 48.820 -12.531 -26.945 1.00 82.56 115 LEU A N 1
ATOM 958 C CA . LEU A 1 115 ? 47.435 -12.917 -26.663 1.00 82.56 115 LEU A CA 1
ATOM 959 C C . LEU A 1 115 ? 46.454 -12.039 -27.457 1.00 82.56 115 LEU A C 1
ATOM 961 O O . LEU A 1 115 ? 46.065 -10.946 -27.044 1.00 82.56 115 LEU A O 1
ATOM 965 N N . THR A 1 116 ? 46.031 -12.525 -28.623 1.00 81.94 116 THR A N 1
ATOM 966 C CA . THR A 1 116 ? 45.058 -11.809 -29.461 1.00 81.94 116 THR A CA 1
ATOM 967 C C . THR A 1 116 ? 43.661 -11.870 -28.844 1.00 81.94 116 THR A C 1
ATOM 969 O O . THR A 1 116 ? 43.110 -12.953 -28.677 1.00 81.94 116 THR A O 1
ATOM 972 N N . GLY A 1 117 ? 43.061 -10.707 -28.577 1.00 71.00 117 GLY A N 1
ATOM 973 C CA . GLY A 1 117 ? 41.695 -10.605 -28.046 1.00 71.00 117 GLY A CA 1
ATOM 974 C C . GLY A 1 117 ? 41.593 -10.556 -26.520 1.00 71.00 117 GLY A C 1
ATOM 975 O O . GLY A 1 117 ? 40.477 -10.544 -26.010 1.00 71.00 117 GLY A O 1
ATOM 976 N N . TYR A 1 118 ? 42.723 -10.480 -25.809 1.00 77.81 118 TYR A N 1
ATOM 977 C CA . TYR A 1 118 ? 42.747 -10.337 -24.354 1.00 77.81 118 TYR A CA 1
ATOM 978 C C . TYR A 1 118 ? 41.983 -9.081 -23.893 1.00 77.81 118 TYR A C 1
ATOM 980 O O . TYR A 1 118 ? 42.121 -7.991 -24.461 1.00 77.81 118 TYR A O 1
ATOM 988 N N . GLY A 1 119 ? 41.136 -9.250 -22.882 1.00 76.81 119 GLY A N 1
ATOM 989 C CA . GLY A 1 119 ? 40.246 -8.232 -22.344 1.00 76.81 119 GLY A CA 1
ATOM 990 C C . GLY A 1 119 ? 40.934 -7.299 -21.351 1.00 76.81 119 GLY A C 1
ATOM 991 O O . GLY A 1 119 ? 41.782 -7.701 -20.553 1.00 76.81 119 GLY A O 1
ATOM 992 N N . TRP A 1 120 ? 40.517 -6.037 -21.364 1.00 79.62 120 TRP A N 1
ATOM 993 C CA . TRP A 1 120 ? 41.046 -4.980 -20.515 1.00 79.62 120 TRP A CA 1
ATOM 994 C C . TRP A 1 120 ? 39.902 -4.201 -19.856 1.00 79.62 120 TRP A C 1
ATOM 996 O O . TRP A 1 120 ? 38.977 -3.714 -20.510 1.00 79.62 120 TRP A O 1
ATOM 1006 N N . GLY A 1 121 ? 39.985 -4.064 -18.536 1.00 77.44 121 GLY A N 1
ATOM 1007 C CA . GLY A 1 121 ? 39.061 -3.300 -17.708 1.00 77.44 121 GLY A CA 1
ATOM 1008 C C . GLY A 1 121 ? 39.788 -2.252 -16.868 1.00 77.44 121 GLY A C 1
ATOM 1009 O O . GLY A 1 121 ? 40.923 -2.461 -16.437 1.00 77.44 121 GLY A O 1
ATOM 1010 N N . TYR A 1 122 ? 39.121 -1.134 -16.596 1.00 76.69 122 TYR A N 1
ATOM 1011 C CA . TYR A 1 122 ? 39.700 0.003 -15.872 1.00 76.69 122 TYR A CA 1
ATOM 1012 C C . TYR A 1 122 ? 38.684 0.587 -14.888 1.00 76.69 122 TYR A C 1
ATOM 1014 O O . TYR A 1 122 ? 37.572 0.897 -15.306 1.00 76.69 122 TYR A O 1
ATOM 1022 N N . ASN A 1 123 ? 39.036 0.739 -13.609 1.00 70.12 123 ASN A N 1
ATOM 1023 C CA . ASN A 1 123 ? 38.157 1.294 -12.572 1.00 70.12 123 ASN A CA 1
ATOM 1024 C C . ASN A 1 123 ? 38.536 2.724 -12.176 1.00 70.12 123 ASN A C 1
ATOM 1026 O O . ASN A 1 123 ? 39.716 3.050 -12.081 1.00 70.12 123 ASN A O 1
ATOM 1030 N N . SER A 1 124 ? 37.522 3.529 -11.853 1.00 59.25 124 SER A N 1
ATOM 1031 C CA . SER A 1 124 ? 37.617 4.943 -11.473 1.00 59.25 124 SER A CA 1
ATOM 1032 C C . SER A 1 124 ? 37.873 5.905 -12.642 1.00 59.25 124 SER A C 1
ATOM 1034 O O . SER A 1 124 ? 38.981 6.370 -12.913 1.00 59.25 124 SER A O 1
ATOM 1036 N N . LEU A 1 125 ? 36.776 6.279 -13.305 1.00 54.50 125 LEU A N 1
ATOM 1037 C CA . LEU A 1 125 ? 36.650 7.577 -13.966 1.00 54.50 125 LEU A CA 1
ATOM 1038 C C . LEU A 1 125 ? 36.097 8.603 -12.967 1.00 54.50 125 LEU A C 1
ATOM 1040 O O . LEU A 1 125 ? 35.056 8.367 -12.362 1.00 54.50 125 LEU A O 1
ATOM 1044 N N . VAL A 1 126 ? 36.730 9.774 -12.883 1.00 50.72 126 VAL A N 1
ATOM 1045 C CA . VAL A 1 126 ? 36.114 11.000 -12.351 1.00 50.72 126 VAL A CA 1
ATOM 1046 C C . VAL A 1 126 ? 36.257 12.069 -13.447 1.00 50.72 126 VAL A C 1
ATOM 1048 O O . VAL A 1 126 ? 37.391 12.328 -13.850 1.00 50.72 126 VAL A O 1
ATOM 1051 N N . PRO A 1 127 ? 35.171 12.672 -13.985 1.00 49.50 127 PRO A N 1
ATOM 1052 C CA . PRO A 1 127 ? 35.220 13.518 -15.191 1.00 49.50 127 PRO A CA 1
ATOM 1053 C C . PRO A 1 127 ? 36.238 14.665 -15.159 1.00 49.50 127 PRO A C 1
ATOM 1055 O O . PRO A 1 127 ? 36.772 15.044 -16.195 1.00 49.50 127 PRO A O 1
ATOM 1058 N N . THR A 1 128 ? 36.528 15.170 -13.958 1.00 48.03 128 THR A N 1
ATOM 1059 C CA . THR A 1 128 ? 37.612 16.109 -13.622 1.00 48.03 128 THR A CA 1
ATOM 1060 C C . THR A 1 128 ? 38.952 15.816 -14.270 1.00 48.03 128 THR A C 1
ATOM 1062 O O . THR A 1 128 ? 39.645 16.730 -14.707 1.00 48.03 128 THR A O 1
ATOM 1065 N N . ASP A 1 129 ? 39.358 14.554 -14.212 1.00 49.00 129 ASP A N 1
ATOM 1066 C CA . ASP A 1 129 ? 40.765 14.161 -14.222 1.00 49.00 129 ASP A CA 1
ATOM 1067 C C . ASP A 1 129 ? 41.162 13.487 -15.545 1.00 49.00 129 ASP A C 1
ATOM 1069 O O . ASP A 1 129 ? 42.321 13.132 -15.774 1.00 49.00 129 ASP A O 1
ATOM 1073 N N . VAL A 1 130 ? 40.194 13.312 -16.445 1.00 56.41 130 VAL A N 1
ATOM 1074 C CA . VAL A 1 130 ? 40.331 12.491 -17.645 1.00 56.41 130 VAL A CA 1
ATOM 1075 C C . VAL A 1 130 ? 40.912 13.299 -18.803 1.00 56.41 130 VAL A C 1
ATOM 1077 O O . VAL A 1 130 ? 40.268 14.174 -19.379 1.00 56.41 130 VAL A O 1
ATOM 1080 N N . LYS A 1 131 ? 42.136 12.950 -19.203 1.00 62.09 131 LYS A N 1
ATOM 1081 C CA . LYS A 1 131 ? 42.756 13.431 -20.446 1.00 62.09 131 LYS A CA 1
ATOM 1082 C C . LYS A 1 131 ? 42.327 12.531 -21.607 1.00 62.09 131 LYS A C 1
ATOM 1084 O O . LYS A 1 131 ? 42.397 11.310 -21.480 1.00 62.09 131 LYS A O 1
ATOM 1089 N N . ALA A 1 132 ? 41.934 13.119 -22.738 1.00 63.00 132 ALA A N 1
ATOM 1090 C CA . ALA A 1 132 ? 41.447 12.379 -23.911 1.00 63.00 132 ALA A CA 1
ATOM 1091 C C . ALA A 1 132 ? 42.426 11.275 -24.369 1.00 63.00 132 ALA A C 1
ATOM 1093 O O . ALA A 1 132 ? 42.035 10.121 -24.508 1.00 63.00 132 ALA A O 1
ATOM 1094 N N . ASP A 1 133 ? 43.718 11.595 -24.445 1.00 64.75 133 ASP A N 1
ATOM 1095 C CA . ASP A 1 133 ? 44.796 10.680 -24.838 1.00 64.75 133 ASP A CA 1
ATOM 1096 C C . ASP A 1 133 ? 44.943 9.444 -23.924 1.00 64.75 133 ASP A C 1
ATOM 1098 O O . ASP A 1 133 ? 45.630 8.481 -24.286 1.00 64.75 133 ASP A O 1
ATOM 1102 N N . ASN A 1 134 ? 44.365 9.477 -22.715 1.00 71.19 134 ASN A N 1
ATOM 1103 C CA . ASN A 1 134 ? 44.338 8.347 -21.783 1.00 71.19 134 ASN A CA 1
ATOM 1104 C C . ASN A 1 134 ? 43.130 7.438 -22.070 1.00 71.19 134 ASN A C 1
ATOM 1106 O O . ASN A 1 134 ? 43.286 6.216 -22.052 1.00 71.19 134 ASN A O 1
ATOM 1110 N N . LEU A 1 135 ? 41.976 8.006 -22.447 1.00 73.62 135 LEU A N 1
ATOM 1111 C CA . LEU A 1 135 ? 40.836 7.235 -22.964 1.00 73.62 135 LEU A CA 1
ATOM 1112 C C . LEU A 1 135 ? 41.205 6.495 -24.259 1.00 73.62 135 LEU A C 1
ATOM 1114 O O . LEU A 1 135 ? 40.871 5.324 -24.389 1.00 73.62 135 LEU A O 1
ATOM 1118 N N . ASP A 1 136 ? 41.999 7.102 -25.149 1.00 75.81 136 ASP A N 1
ATOM 1119 C CA . ASP A 1 136 ? 42.545 6.445 -26.359 1.00 75.81 136 ASP A CA 1
ATOM 1120 C C . ASP A 1 136 ? 43.493 5.255 -26.080 1.00 75.81 136 ASP A C 1
ATOM 1122 O O . ASP A 1 136 ? 43.867 4.508 -26.993 1.00 75.81 136 ASP A O 1
ATOM 1126 N N . VAL A 1 137 ? 43.941 5.076 -24.832 1.00 75.25 137 VAL A N 1
ATOM 1127 C CA . VAL A 1 137 ? 44.682 3.881 -24.381 1.00 75.25 137 VAL A CA 1
ATOM 1128 C C . VAL A 1 137 ? 43.744 2.880 -23.716 1.00 75.25 137 VAL A C 1
ATOM 1130 O O . VAL A 1 137 ? 43.865 1.683 -23.969 1.00 75.25 137 VAL A O 1
ATOM 1133 N N . MET A 1 138 ? 42.818 3.353 -22.881 1.00 76.00 138 MET A N 1
ATOM 1134 C CA . MET A 1 138 ? 41.901 2.497 -22.123 1.00 76.00 138 MET A CA 1
ATOM 1135 C C . MET A 1 138 ? 40.855 1.867 -23.030 1.00 76.00 138 MET A C 1
ATOM 1137 O O . MET A 1 138 ? 40.811 0.651 -23.153 1.00 76.00 138 MET A O 1
ATOM 1141 N N . CYS A 1 139 ? 40.087 2.686 -23.743 1.00 79.00 139 CYS A N 1
ATOM 1142 C CA . CYS A 1 139 ? 38.974 2.261 -24.585 1.00 79.00 139 CYS A CA 1
ATOM 1143 C C . CYS A 1 139 ? 39.399 1.469 -25.837 1.00 79.00 139 CYS A C 1
ATOM 1145 O O . CYS A 1 139 ? 38.569 0.788 -26.438 1.00 79.00 139 CYS A O 1
ATOM 1147 N N . ARG A 1 140 ? 40.681 1.542 -26.233 1.00 78.12 140 ARG A N 1
ATOM 1148 C CA . ARG A 1 140 ? 41.213 0.993 -27.492 1.00 78.12 140 ARG A CA 1
ATOM 1149 C C . ARG A 1 140 ? 40.814 -0.468 -27.705 1.00 78.12 140 ARG A C 1
ATOM 1151 O O . ARG A 1 140 ? 41.320 -1.358 -27.017 1.00 78.12 140 ARG A O 1
ATOM 1158 N N . GLY A 1 141 ? 39.982 -0.692 -28.721 1.00 73.31 141 GLY A N 1
ATOM 1159 C CA . GLY A 1 141 ? 39.521 -2.017 -29.125 1.00 73.31 141 GLY A CA 1
ATOM 1160 C C . GLY A 1 141 ? 38.352 -2.552 -28.296 1.00 73.31 141 GLY A C 1
ATOM 1161 O O . GLY A 1 141 ? 38.377 -3.729 -27.958 1.00 73.31 141 GLY A O 1
ATOM 1162 N N . GLY A 1 142 ? 37.358 -1.720 -27.955 1.00 75.25 142 GLY A N 1
ATOM 1163 C CA . GLY A 1 142 ? 36.105 -2.190 -27.346 1.00 75.25 142 GLY A CA 1
ATOM 1164 C C . GLY A 1 142 ? 36.200 -2.505 -25.853 1.00 75.25 142 GLY A C 1
ATOM 1165 O O . GLY A 1 142 ? 35.515 -3.400 -25.372 1.00 75.25 142 GLY A O 1
ATOM 1166 N N . GLN A 1 143 ? 37.060 -1.808 -25.114 1.00 81.31 143 GLN A N 1
ATOM 1167 C CA . GLN A 1 143 ? 37.399 -2.181 -23.734 1.00 81.31 143 GLN A CA 1
ATOM 1168 C C . GLN A 1 143 ? 36.500 -1.510 -22.686 1.00 81.31 143 GLN A C 1
ATOM 1170 O O . GLN A 1 143 ? 35.903 -0.457 -22.939 1.00 81.31 143 GLN A O 1
ATOM 1175 N N . LEU A 1 144 ? 36.390 -2.125 -21.504 1.00 78.25 144 LEU A N 1
ATOM 1176 C CA . LEU A 1 144 ? 35.460 -1.697 -20.458 1.00 78.25 144 LEU A CA 1
ATOM 1177 C C . LEU A 1 144 ? 36.081 -0.621 -19.559 1.00 78.25 144 LEU A C 1
ATOM 1179 O O . LEU A 1 144 ? 37.117 -0.835 -18.928 1.00 78.25 144 LEU A O 1
ATOM 1183 N N . VAL A 1 145 ? 35.394 0.510 -19.420 1.00 78.94 145 VAL A N 1
ATOM 1184 C CA . VAL A 1 145 ? 35.738 1.541 -18.437 1.00 78.94 145 VAL A CA 1
ATOM 1185 C C . VAL A 1 145 ? 34.627 1.631 -17.398 1.00 78.94 145 VAL A C 1
ATOM 1187 O O . VAL A 1 145 ? 33.485 1.965 -17.713 1.00 78.94 145 VAL A O 1
ATOM 1190 N N . MET A 1 146 ? 34.967 1.284 -16.161 1.00 76.19 146 MET A N 1
ATOM 1191 C CA . MET A 1 146 ? 34.075 1.241 -15.012 1.00 76.19 146 MET A CA 1
ATOM 1192 C C . MET A 1 146 ? 34.104 2.578 -14.271 1.00 76.19 146 MET A C 1
ATOM 1194 O O . MET A 1 146 ? 35.140 3.048 -13.797 1.00 76.19 146 MET A O 1
ATOM 1198 N N . GLU A 1 147 ? 32.933 3.189 -14.172 1.00 69.69 147 GLU A N 1
ATOM 1199 C CA . GLU A 1 147 ? 32.713 4.425 -13.438 1.00 69.69 147 GLU A CA 1
ATOM 1200 C C . GLU A 1 147 ? 32.287 4.081 -11.991 1.00 69.69 147 GLU A C 1
ATOM 1202 O O . GLU A 1 147 ? 31.388 3.261 -11.764 1.00 69.69 147 GLU A O 1
ATOM 1207 N N . GLU A 1 148 ? 32.962 4.691 -11.009 1.00 64.81 148 GLU A N 1
ATOM 1208 C CA . GLU A 1 148 ? 32.671 4.536 -9.575 1.00 64.81 148 GLU A CA 1
ATOM 1209 C C . GLU A 1 148 ? 32.121 5.826 -8.914 1.00 64.81 148 GLU A C 1
ATOM 1211 O O . GLU A 1 148 ? 31.404 5.764 -7.909 1.00 64.81 148 GLU A O 1
ATOM 1216 N N . GLY A 1 149 ? 32.429 7.005 -9.471 1.00 58.47 149 GLY A N 1
ATOM 1217 C CA . GLY A 1 149 ? 32.056 8.324 -8.945 1.00 58.47 149 GLY A CA 1
ATOM 1218 C C . GLY A 1 149 ? 30.567 8.670 -9.070 1.00 58.47 149 GLY A C 1
ATOM 1219 O O . GLY A 1 149 ? 30.054 9.475 -8.282 1.00 58.47 149 GLY A O 1
ATOM 1220 N N . LEU A 1 150 ? 29.838 8.001 -9.968 1.00 60.81 150 LEU A N 1
ATOM 1221 C CA . LEU A 1 150 ? 28.393 8.075 -10.180 1.00 60.81 150 LEU A CA 1
ATOM 1222 C C . LEU A 1 150 ? 27.647 7.893 -8.875 1.00 60.81 150 LEU A C 1
ATOM 1224 O O . LEU A 1 150 ? 26.602 8.512 -8.738 1.00 60.81 150 LEU A O 1
ATOM 1228 N N . ARG A 1 151 ? 28.185 7.158 -7.887 1.00 56.03 151 ARG A N 1
ATOM 1229 C CA . ARG A 1 151 ? 27.606 7.063 -6.533 1.00 56.03 151 ARG A CA 1
ATOM 1230 C C . ARG A 1 151 ? 27.166 8.426 -5.993 1.00 56.03 151 ARG A C 1
ATOM 1232 O O . ARG A 1 151 ? 26.123 8.522 -5.357 1.00 56.03 151 ARG A O 1
ATOM 1239 N N . HIS A 1 152 ? 27.893 9.503 -6.290 1.00 52.56 152 HIS A N 1
ATOM 1240 C CA . HIS A 1 152 ? 27.561 10.866 -5.864 1.00 52.56 152 HIS A CA 1
ATOM 1241 C C . HIS A 1 152 ? 26.525 11.584 -6.768 1.00 52.56 152 HIS A C 1
ATOM 1243 O O . HIS A 1 152 ? 25.864 12.530 -6.323 1.00 52.56 152 HIS A O 1
ATOM 1249 N N . ALA A 1 153 ? 26.326 11.120 -8.004 1.00 52.16 153 ALA A N 1
ATOM 1250 C CA . ALA A 1 153 ? 25.346 11.598 -8.980 1.00 52.16 153 ALA A CA 1
ATOM 1251 C C . ALA A 1 153 ? 23.929 11.064 -8.690 1.00 52.16 153 ALA A C 1
ATOM 1253 O O . ALA A 1 153 ? 23.440 10.110 -9.288 1.00 52.16 153 ALA A O 1
ATOM 1254 N N . GLY A 1 154 ? 23.254 11.731 -7.756 1.00 50.22 154 GLY A N 1
ATOM 1255 C CA . GLY A 1 154 ? 21.882 11.402 -7.346 1.00 50.22 154 GLY A CA 1
ATOM 1256 C C . GLY A 1 154 ? 21.366 12.225 -6.164 1.00 50.22 154 GLY A C 1
ATOM 1257 O O . GLY A 1 154 ? 20.179 12.200 -5.862 1.00 50.22 154 GLY A O 1
ATOM 1258 N N . LYS A 1 155 ? 22.228 13.004 -5.499 1.00 50.38 155 LYS A N 1
ATOM 1259 C CA . LYS A 1 155 ? 21.832 13.882 -4.389 1.00 50.38 155 LYS A CA 1
ATOM 1260 C C . LYS A 1 155 ? 20.949 15.044 -4.884 1.00 50.38 155 LYS A C 1
ATOM 1262 O O . LYS A 1 155 ? 21.349 15.782 -5.790 1.00 50.38 155 LYS A O 1
ATOM 1267 N N . GLY A 1 156 ? 19.786 15.244 -4.256 1.00 47.78 156 GLY A N 1
ATOM 1268 C CA . GLY A 1 156 ? 18.882 16.383 -4.492 1.00 47.78 156 GLY A CA 1
ATOM 1269 C C . GLY A 1 156 ? 17.467 16.001 -4.952 1.00 47.78 156 GLY A C 1
ATOM 1270 O O . GLY A 1 156 ? 17.027 14.868 -4.782 1.00 47.78 156 GLY A O 1
ATOM 1271 N N . LYS A 1 157 ? 16.736 16.973 -5.517 1.00 43.59 157 LYS A N 1
ATOM 1272 C CA . LYS A 1 157 ? 15.424 16.750 -6.159 1.00 43.59 157 LYS A CA 1
ATOM 1273 C C . LYS A 1 157 ? 15.615 16.062 -7.527 1.00 43.59 157 LYS A C 1
ATOM 1275 O O . LYS A 1 157 ? 16.597 16.347 -8.203 1.00 43.59 157 LYS A O 1
ATOM 1280 N N . ALA A 1 158 ? 14.662 15.216 -7.933 1.00 51.84 158 ALA A N 1
ATOM 1281 C CA . ALA A 1 158 ? 14.673 14.433 -9.185 1.00 51.84 158 ALA A CA 1
ATOM 1282 C C . ALA A 1 158 ? 15.921 13.521 -9.385 1.00 51.84 158 ALA A C 1
ATOM 1284 O O . ALA A 1 158 ? 16.620 13.625 -10.396 1.00 51.84 158 ALA A O 1
ATOM 1285 N N . PRO A 1 159 ? 16.203 12.604 -8.437 1.00 65.56 159 PRO A N 1
ATOM 1286 C CA . PRO A 1 159 ? 17.437 11.809 -8.401 1.00 65.56 159 PRO A CA 1
ATOM 1287 C C . PRO A 1 159 ? 17.636 10.904 -9.628 1.00 65.56 159 PRO A C 1
ATOM 1289 O O . PRO A 1 159 ? 18.744 10.830 -10.152 1.00 65.56 159 PRO A O 1
ATOM 1292 N N . ILE A 1 160 ? 16.573 10.256 -10.120 1.00 73.00 160 ILE A N 1
ATOM 1293 C CA . ILE A 1 160 ? 16.651 9.293 -11.234 1.00 73.00 160 ILE A CA 1
ATOM 1294 C C . ILE A 1 160 ? 16.927 9.979 -12.580 1.00 73.00 160 ILE A C 1
ATOM 1296 O O . ILE A 1 160 ? 17.796 9.528 -13.321 1.00 73.00 160 ILE A O 1
ATOM 1300 N N . ALA A 1 161 ? 16.237 11.083 -12.877 1.00 74.75 161 ALA A N 1
ATOM 1301 C CA . ALA A 1 161 ? 16.457 11.880 -14.088 1.00 74.75 161 ALA A CA 1
ATOM 1302 C C . ALA A 1 161 ? 17.920 12.356 -14.174 1.00 74.75 161 ALA A C 1
ATOM 1304 O O . ALA A 1 161 ? 18.630 12.089 -15.143 1.00 74.75 161 ALA A O 1
ATOM 1305 N N . ARG A 1 162 ? 18.426 12.936 -13.076 1.00 73.06 162 ARG A N 1
ATOM 1306 C CA . ARG A 1 162 ? 19.826 13.367 -12.959 1.00 73.06 162 ARG A CA 1
ATOM 1307 C C . ARG A 1 162 ? 20.820 12.207 -13.087 1.00 73.06 162 ARG A C 1
ATOM 1309 O O . ARG A 1 162 ? 21.875 12.374 -13.701 1.00 73.06 162 ARG A O 1
ATOM 1316 N N . TYR A 1 163 ? 20.507 11.043 -12.518 1.00 75.44 163 TYR A N 1
ATOM 1317 C CA . TYR A 1 163 ? 21.329 9.837 -12.637 1.00 75.44 163 TYR A CA 1
ATOM 1318 C C . TYR A 1 163 ? 21.408 9.355 -14.096 1.00 75.44 163 TYR A C 1
ATOM 1320 O O . TYR A 1 163 ? 22.505 9.148 -14.611 1.00 75.44 163 TYR A O 1
ATOM 1328 N N . GLN A 1 164 ? 20.271 9.285 -14.796 1.00 80.56 164 GLN A N 1
ATOM 1329 C CA . GLN A 1 164 ? 20.197 8.953 -16.222 1.00 80.56 164 GLN A CA 1
ATOM 1330 C C . GLN A 1 164 ? 20.970 9.939 -17.102 1.00 80.56 164 GLN A C 1
ATOM 1332 O O . GLN A 1 164 ? 21.740 9.516 -17.962 1.00 80.56 164 GLN A O 1
ATOM 1337 N N . GLU A 1 165 ? 20.777 11.244 -16.899 1.00 79.56 165 GLU A N 1
ATOM 1338 C CA . GLU A 1 165 ? 21.502 12.293 -17.624 1.00 79.56 165 GLU A CA 1
ATOM 1339 C C . GLU A 1 165 ? 23.019 12.145 -17.425 1.00 79.56 165 GLU A C 1
ATOM 1341 O O . GLU A 1 165 ? 23.801 12.250 -18.371 1.00 79.56 165 GLU A O 1
ATOM 1346 N N . THR A 1 166 ? 23.446 11.852 -16.194 1.00 75.50 166 THR A N 1
ATOM 1347 C CA . THR A 1 166 ? 24.864 11.679 -15.864 1.00 75.50 166 THR A CA 1
ATOM 1348 C C . THR A 1 166 ? 25.438 10.423 -16.525 1.00 75.50 166 THR A C 1
ATOM 1350 O O . THR A 1 166 ? 26.460 10.516 -17.204 1.00 75.50 166 THR A O 1
ATOM 1353 N N . LEU A 1 167 ? 24.757 9.274 -16.423 1.00 80.31 167 LEU A N 1
ATOM 1354 C CA . LEU A 1 167 ? 25.114 8.042 -17.141 1.00 80.31 167 LEU A CA 1
ATOM 1355 C C . LEU A 1 167 ? 25.240 8.276 -18.654 1.00 80.31 167 LEU A C 1
ATOM 1357 O O . LEU A 1 167 ? 26.214 7.853 -19.274 1.00 80.31 167 LEU A O 1
ATOM 1361 N N . ALA A 1 168 ? 24.274 8.982 -19.246 1.00 84.31 168 ALA A N 1
ATOM 1362 C CA . ALA A 1 168 ? 24.250 9.289 -20.670 1.00 84.31 168 ALA A CA 1
ATOM 1363 C C . ALA A 1 168 ? 25.467 10.119 -21.116 1.00 84.31 168 ALA A C 1
ATOM 1365 O O . ALA A 1 168 ? 26.024 9.854 -22.183 1.00 84.31 168 ALA A O 1
ATOM 1366 N N . LYS A 1 169 ? 25.911 11.077 -20.291 1.00 78.94 169 LYS A N 1
ATOM 1367 C CA . LYS A 1 169 ? 27.131 11.870 -20.527 1.00 78.94 169 LYS A CA 1
ATOM 1368 C C . LYS A 1 169 ? 28.400 11.021 -20.427 1.00 78.94 169 LYS A C 1
ATOM 1370 O O . LYS A 1 169 ? 29.256 11.121 -21.303 1.00 78.94 169 LYS A O 1
ATOM 1375 N N . PHE A 1 170 ? 28.509 10.155 -19.416 1.00 78.56 170 PHE A N 1
ATOM 1376 C CA . PHE A 1 170 ? 29.638 9.223 -19.287 1.00 78.56 170 PHE A CA 1
ATOM 1377 C C . PHE A 1 170 ? 29.737 8.261 -20.472 1.00 78.56 170 PHE A C 1
ATOM 1379 O O . PHE A 1 170 ? 30.818 8.098 -21.036 1.00 78.56 170 PHE A O 1
ATOM 1386 N N . ARG A 1 171 ? 28.611 7.671 -20.895 1.00 85.81 171 ARG A N 1
ATOM 1387 C CA . ARG A 1 171 ? 28.548 6.810 -22.084 1.00 85.81 171 ARG A CA 1
ATOM 1388 C C . ARG A 1 171 ? 29.085 7.552 -23.303 1.00 85.81 171 ARG A C 1
ATOM 1390 O O . ARG A 1 171 ? 29.896 6.996 -24.033 1.00 85.81 171 ARG A O 1
ATOM 1397 N N . ASP A 1 172 ? 28.658 8.794 -23.514 1.00 82.69 172 ASP A N 1
ATOM 1398 C CA . ASP A 1 172 ? 29.033 9.557 -24.707 1.00 82.69 172 ASP A CA 1
ATOM 1399 C C . ASP A 1 172 ? 30.544 9.842 -24.749 1.00 82.69 172 ASP A C 1
ATOM 1401 O O . ASP A 1 172 ? 31.150 9.691 -25.810 1.00 82.69 172 ASP A O 1
ATOM 1405 N N . ILE A 1 173 ? 31.165 10.133 -23.599 1.00 78.19 173 ILE A N 1
ATOM 1406 C CA . ILE A 1 173 ? 32.628 10.251 -23.456 1.00 78.19 173 ILE A CA 1
ATOM 1407 C C . ILE A 1 173 ? 33.333 8.917 -23.760 1.00 78.19 173 ILE A C 1
ATOM 1409 O O . ILE A 1 173 ? 34.328 8.891 -24.478 1.00 78.19 173 ILE A O 1
ATOM 1413 N N . VAL A 1 174 ? 32.843 7.790 -23.237 1.00 80.38 174 VAL A N 1
ATOM 1414 C CA . VAL A 1 174 ? 33.509 6.485 -23.418 1.00 80.38 174 VAL A CA 1
ATOM 1415 C C . VAL A 1 174 ? 33.354 5.955 -24.855 1.00 80.38 174 VAL A C 1
ATOM 1417 O O . VAL A 1 174 ? 34.319 5.466 -25.447 1.00 80.38 174 VAL A O 1
ATOM 1420 N N . TRP A 1 175 ? 32.172 6.105 -25.461 1.00 85.25 175 TRP A N 1
ATOM 1421 C CA . TRP A 1 175 ? 31.871 5.637 -26.823 1.00 85.25 175 TRP A CA 1
ATOM 1422 C C . TRP A 1 175 ? 32.544 6.469 -27.927 1.00 85.25 175 TRP A C 1
ATOM 1424 O O . TRP A 1 175 ? 32.740 5.956 -29.035 1.00 85.25 175 TRP A O 1
ATOM 1434 N N . SER A 1 176 ? 32.937 7.725 -27.668 1.00 80.56 176 SER A N 1
ATOM 1435 C CA . SER A 1 176 ? 33.739 8.495 -28.633 1.00 80.56 176 SER A CA 1
ATOM 1436 C C . SER A 1 176 ? 35.169 7.969 -28.777 1.00 80.56 176 SER A C 1
ATOM 1438 O O . SER A 1 176 ? 35.770 8.177 -29.827 1.00 80.56 176 SER A O 1
ATOM 1440 N N . HIS A 1 177 ? 35.674 7.246 -27.773 1.00 78.88 177 HIS A N 1
ATOM 1441 C CA . HIS A 1 177 ? 36.990 6.595 -27.767 1.00 78.88 177 HIS A CA 1
ATOM 1442 C C . HIS A 1 177 ? 36.926 5.079 -28.043 1.00 78.88 177 HIS A C 1
ATOM 1444 O O . HIS A 1 177 ? 37.910 4.371 -27.852 1.00 78.88 177 HIS A O 1
ATOM 1450 N N . ASP A 1 178 ? 35.779 4.578 -28.518 1.00 81.88 178 ASP A N 1
ATOM 1451 C CA . ASP A 1 178 ? 35.540 3.163 -28.850 1.00 81.88 178 ASP A CA 1
ATOM 1452 C C . ASP A 1 178 ? 35.527 2.183 -27.658 1.00 81.88 178 ASP A C 1
ATOM 1454 O O . ASP A 1 178 ? 35.794 0.994 -27.822 1.00 81.88 178 ASP A O 1
ATOM 1458 N N . GLY A 1 179 ? 35.201 2.664 -26.455 1.00 83.38 179 GLY A N 1
ATOM 1459 C CA . GLY A 1 179 ? 35.075 1.833 -25.252 1.00 83.38 179 GLY A CA 1
ATOM 1460 C C . GLY A 1 179 ? 33.628 1.461 -24.931 1.00 83.38 179 GLY A C 1
ATOM 1461 O O . GLY A 1 179 ? 32.694 1.898 -25.609 1.00 83.38 179 GLY A O 1
ATOM 1462 N N . HIS A 1 180 ? 33.433 0.717 -23.844 1.00 85.06 180 HIS A N 1
ATOM 1463 C CA . HIS A 1 180 ? 32.124 0.477 -23.228 1.00 85.06 180 HIS A CA 1
ATOM 1464 C C . HIS A 1 180 ? 32.098 0.991 -21.787 1.00 85.06 180 HIS A C 1
ATOM 1466 O O . HIS A 1 180 ? 33.075 0.857 -21.053 1.00 85.06 180 HIS A O 1
ATOM 1472 N N . LEU A 1 181 ? 30.965 1.557 -21.370 1.00 82.44 181 LEU A N 1
ATOM 1473 C CA . LEU A 1 181 ? 30.752 2.012 -19.998 1.00 82.44 181 LEU A CA 1
ATOM 1474 C C . LEU A 1 181 ? 30.319 0.830 -19.120 1.00 82.44 181 LEU A C 1
ATOM 1476 O O . LEU A 1 181 ? 29.368 0.131 -19.462 1.00 82.44 181 LEU A O 1
ATOM 1480 N N . GLY A 1 182 ? 30.972 0.637 -17.980 1.00 77.06 182 GLY A N 1
ATOM 1481 C CA . GLY A 1 182 ? 30.460 -0.136 -16.846 1.00 77.06 182 GLY A CA 1
ATOM 1482 C C . GLY A 1 182 ? 30.227 0.781 -15.646 1.00 77.06 182 GLY A C 1
ATOM 1483 O O . GLY A 1 182 ? 30.769 1.885 -15.603 1.00 77.06 182 GLY A O 1
ATOM 1484 N N . ILE A 1 183 ? 29.450 0.339 -14.658 1.00 68.62 183 ILE A N 1
ATOM 1485 C CA . ILE A 1 183 ? 29.297 1.070 -13.388 1.00 68.62 183 ILE A CA 1
ATOM 1486 C C . ILE A 1 183 ? 29.572 0.162 -12.196 1.00 68.62 183 ILE A C 1
ATOM 1488 O O . ILE A 1 183 ? 29.272 -1.024 -12.260 1.00 68.62 183 ILE A O 1
ATOM 1492 N N . CYS A 1 184 ? 30.112 0.710 -11.108 1.00 52.75 184 CYS A N 1
ATOM 1493 C CA . CYS A 1 184 ? 30.546 -0.100 -9.968 1.00 52.75 184 CYS A CA 1
ATOM 1494 C C . CYS A 1 184 ? 29.447 -0.379 -8.913 1.00 52.75 184 CYS A C 1
ATOM 1496 O O . CYS A 1 184 ? 29.579 -1.350 -8.180 1.00 52.75 184 CYS A O 1
ATOM 1498 N N . TYR A 1 185 ? 28.363 0.413 -8.801 1.00 52.28 185 TYR A N 1
ATOM 1499 C CA . TYR A 1 185 ? 27.443 0.337 -7.639 1.00 52.28 185 TYR A CA 1
ATOM 1500 C C . TYR A 1 185 ? 25.941 0.600 -7.910 1.00 52.28 185 TYR A C 1
ATOM 1502 O O . TYR A 1 185 ? 25.556 1.187 -8.921 1.00 52.28 185 TYR A O 1
ATOM 1510 N N . ASP A 1 186 ? 25.092 0.243 -6.931 1.00 52.81 186 ASP A N 1
ATOM 1511 C CA . ASP A 1 186 ? 23.672 0.633 -6.778 1.00 52.81 186 ASP A CA 1
ATOM 1512 C C . ASP A 1 186 ? 23.513 2.127 -6.434 1.00 52.81 186 ASP A C 1
ATOM 1514 O O . ASP A 1 186 ? 23.116 2.527 -5.335 1.00 52.81 186 ASP A O 1
ATOM 1518 N N . VAL A 1 187 ? 23.902 2.978 -7.371 1.00 48.91 187 VAL A N 1
ATOM 1519 C CA . VAL A 1 187 ? 24.316 4.360 -7.103 1.00 48.91 187 VAL A CA 1
ATOM 1520 C C . VAL A 1 187 ? 23.343 5.246 -6.291 1.00 48.91 187 VAL A C 1
ATOM 1522 O O . VAL A 1 187 ? 23.811 5.886 -5.346 1.00 48.91 187 VAL A O 1
ATOM 1525 N N . PRO A 1 188 ? 22.022 5.298 -6.554 1.00 48.78 188 PRO A N 1
ATOM 1526 C CA . PRO A 1 188 ? 21.085 6.077 -5.748 1.00 48.78 188 PRO A CA 1
ATOM 1527 C C . PRO A 1 188 ? 20.416 5.251 -4.634 1.00 48.78 188 PRO A C 1
ATOM 1529 O O . PRO A 1 188 ? 19.440 5.716 -4.060 1.00 48.78 188 PRO A O 1
ATOM 1532 N N . MET A 1 189 ? 20.905 4.045 -4.317 1.00 43.75 189 MET A N 1
ATOM 1533 C CA . MET A 1 189 ? 20.405 3.229 -3.193 1.00 43.75 189 MET A CA 1
ATOM 1534 C C . MET A 1 189 ? 21.461 2.992 -2.103 1.00 43.75 189 MET A C 1
ATOM 1536 O O . MET A 1 189 ? 21.103 2.668 -0.980 1.00 43.75 189 MET A O 1
ATOM 1540 N N . GLN A 1 190 ? 22.751 3.225 -2.383 1.00 40.62 190 GLN A N 1
ATOM 1541 C CA . GLN A 1 190 ? 23.792 3.309 -1.343 1.00 40.62 190 GLN A CA 1
ATOM 1542 C C . GLN A 1 190 ? 23.892 4.699 -0.693 1.00 40.62 190 GLN A C 1
ATOM 1544 O O . GLN A 1 190 ? 24.239 4.807 0.476 1.00 40.62 190 GLN A O 1
ATOM 1549 N N . ASN A 1 191 ? 23.605 5.774 -1.440 1.00 37.97 191 ASN A N 1
ATOM 1550 C CA . ASN A 1 191 ? 23.680 7.161 -0.940 1.00 37.97 191 ASN A CA 1
ATOM 1551 C C . ASN A 1 191 ? 22.349 7.699 -0.385 1.00 37.97 191 ASN A C 1
ATOM 1553 O O . ASN A 1 191 ? 22.232 8.883 -0.058 1.00 37.97 191 ASN A O 1
ATOM 1557 N N . PHE A 1 192 ? 21.358 6.822 -0.292 1.00 43.28 192 PHE A N 1
ATOM 1558 C CA . PHE A 1 192 ? 20.122 7.012 0.438 1.00 43.28 192 PHE A CA 1
ATOM 1559 C C . PHE A 1 192 ? 20.097 5.884 1.477 1.00 43.28 192 PHE A C 1
ATOM 1561 O O . PHE A 1 192 ? 19.972 4.729 1.101 1.00 43.28 192 PHE A O 1
ATOM 1568 N N . ASP A 1 193 ? 20.171 6.190 2.778 1.00 36.88 193 ASP A N 1
ATOM 1569 C CA . ASP A 1 193 ? 19.959 5.181 3.844 1.00 36.88 193 ASP A CA 1
ATOM 1570 C C . ASP A 1 193 ? 18.541 4.556 3.795 1.00 36.88 193 ASP A C 1
ATOM 1572 O O . ASP A 1 193 ? 18.226 3.558 4.448 1.00 36.88 193 ASP A O 1
ATOM 1576 N N . TYR A 1 194 ? 17.678 5.155 2.974 1.00 43.12 194 TYR A N 1
ATOM 1577 C CA . TYR A 1 194 ? 16.444 4.599 2.457 1.00 43.12 194 TYR A CA 1
ATOM 1578 C C . TYR A 1 194 ? 16.750 3.612 1.325 1.00 43.12 194 TYR A C 1
ATOM 1580 O O . TYR A 1 194 ? 17.170 4.011 0.239 1.00 43.12 194 TYR A O 1
ATOM 1588 N N . GLY A 1 195 ? 16.400 2.343 1.514 1.00 49.28 195 GLY A N 1
ATOM 1589 C CA . GLY A 1 195 ? 16.248 1.456 0.367 1.00 49.28 195 GLY A CA 1
ATOM 1590 C C . GLY A 1 195 ? 15.199 2.014 -0.603 1.00 49.28 195 GLY A C 1
ATOM 1591 O O . GLY A 1 195 ? 14.115 2.389 -0.162 1.00 49.28 195 GLY A O 1
ATOM 1592 N N . GLY A 1 196 ? 15.486 2.076 -1.901 1.00 53.50 196 GLY A N 1
ATOM 1593 C CA . GLY A 1 196 ? 14.488 2.430 -2.913 1.00 53.50 196 GLY A CA 1
ATOM 1594 C C . GLY A 1 196 ? 13.261 1.503 -2.922 1.00 53.50 196 GLY A C 1
ATOM 1595 O O . GLY A 1 196 ? 13.274 0.372 -2.419 1.00 53.50 196 GLY A O 1
ATOM 1596 N N . THR A 1 197 ? 12.170 1.987 -3.505 1.00 64.12 197 THR A N 1
ATOM 1597 C CA . THR A 1 197 ? 10.961 1.189 -3.730 1.00 64.12 197 THR A CA 1
ATOM 1598 C C . THR A 1 197 ? 11.128 0.236 -4.929 1.00 64.12 197 THR A C 1
ATOM 1600 O O . THR A 1 197 ? 11.978 0.468 -5.790 1.00 64.12 197 THR A O 1
ATOM 1603 N N . PRO A 1 198 ? 10.254 -0.778 -5.081 1.00 65.81 198 PRO A N 1
ATOM 1604 C CA . PRO A 1 198 ? 10.080 -1.542 -6.324 1.00 65.81 198 PRO A CA 1
ATOM 1605 C C . PRO A 1 198 ? 10.044 -0.707 -7.613 1.00 65.81 198 PRO A C 1
ATOM 1607 O O . PRO A 1 198 ? 10.507 -1.139 -8.669 1.00 65.81 198 PRO A O 1
ATOM 1610 N N . LEU A 1 199 ? 9.466 0.494 -7.535 1.00 73.44 199 LEU A N 1
ATOM 1611 C CA . LEU A 1 199 ? 9.352 1.407 -8.665 1.00 73.44 199 LEU A CA 1
ATOM 1612 C C . LEU A 1 199 ? 10.690 2.108 -8.954 1.00 73.44 199 LEU A C 1
ATOM 1614 O O . LEU A 1 199 ? 11.035 2.297 -10.119 1.00 73.44 199 LEU A O 1
ATOM 1618 N N . ASP A 1 200 ? 11.466 2.435 -7.918 1.00 73.06 200 ASP A N 1
ATOM 1619 C CA . ASP A 1 200 ? 12.823 2.974 -8.062 1.00 73.06 200 ASP A CA 1
ATOM 1620 C C . ASP A 1 200 ? 13.771 1.953 -8.690 1.00 73.06 200 ASP A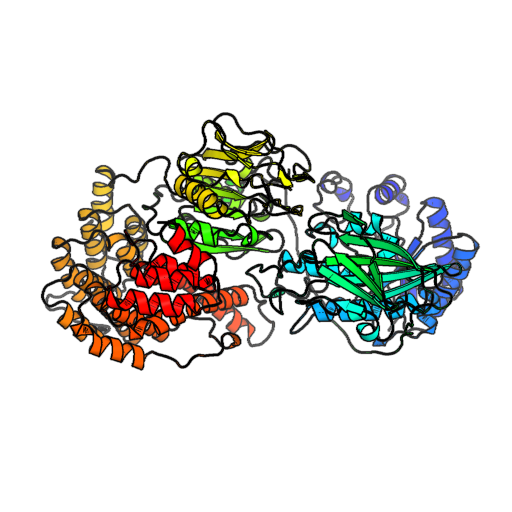 C 1
ATOM 1622 O O . ASP A 1 200 ? 14.509 2.305 -9.606 1.00 73.06 200 ASP A O 1
ATOM 1626 N N . GLU A 1 201 ? 13.706 0.683 -8.278 1.00 73.44 201 GLU A N 1
ATOM 1627 C CA . GLU A 1 201 ? 14.481 -0.409 -8.886 1.00 73.44 201 GLU A CA 1
ATOM 1628 C C . GLU A 1 201 ? 14.176 -0.558 -10.385 1.00 73.44 201 GLU A C 1
ATOM 1630 O O . GLU A 1 201 ? 15.088 -0.745 -11.196 1.00 73.44 201 GLU A O 1
ATOM 1635 N N . ILE A 1 202 ? 12.900 -0.431 -10.777 1.00 80.50 202 ILE A N 1
ATOM 1636 C CA . ILE A 1 202 ? 12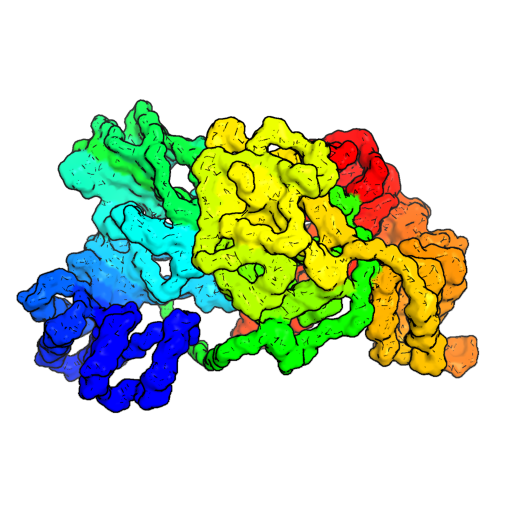.487 -0.424 -12.186 1.00 80.50 202 ILE A CA 1
ATOM 1637 C C . ILE A 1 202 ? 13.150 0.720 -12.948 1.00 80.50 202 ILE A C 1
ATOM 1639 O O . ILE A 1 202 ? 13.762 0.484 -13.993 1.00 80.50 202 ILE A O 1
ATOM 1643 N N . TYR A 1 203 ? 13.041 1.946 -12.443 1.00 82.44 203 TYR A N 1
ATOM 1644 C CA . TYR A 1 203 ? 13.575 3.111 -13.137 1.00 82.44 203 TYR A CA 1
ATOM 1645 C C . TYR A 1 203 ? 15.107 3.124 -13.156 1.00 82.44 203 TYR A C 1
ATOM 1647 O O . TYR A 1 203 ? 15.679 3.404 -14.204 1.00 82.44 203 TYR A O 1
ATOM 1655 N N . LEU A 1 204 ? 15.768 2.727 -12.066 1.00 79.12 204 LEU A N 1
ATOM 1656 C CA . LEU A 1 204 ? 17.218 2.543 -11.986 1.00 79.12 204 LEU A CA 1
ATOM 1657 C C . LEU A 1 204 ? 17.721 1.594 -13.079 1.00 79.12 204 LEU A C 1
ATOM 1659 O O . LEU A 1 204 ? 18.539 1.985 -13.911 1.00 79.12 204 LEU A O 1
ATOM 1663 N N . CYS A 1 205 ? 17.225 0.353 -13.085 1.00 80.62 205 CYS A N 1
ATOM 1664 C CA . CYS A 1 205 ? 17.673 -0.678 -14.020 1.00 80.62 205 CYS A CA 1
ATOM 1665 C C . CYS A 1 205 ? 17.385 -0.277 -15.474 1.00 80.62 205 CYS A C 1
ATOM 1667 O O . CYS A 1 205 ? 18.193 -0.536 -16.369 1.00 80.62 205 CYS A O 1
ATOM 1669 N N . SER A 1 206 ? 16.252 0.396 -15.704 1.00 87.69 206 SER A N 1
ATOM 1670 C CA . SER A 1 206 ? 15.868 0.885 -17.028 1.00 87.69 206 SER A CA 1
ATOM 1671 C C . SER A 1 206 ? 16.761 2.029 -17.509 1.00 87.69 206 SER A C 1
ATOM 1673 O O . SER A 1 206 ? 17.246 1.974 -18.635 1.00 87.69 206 SER A O 1
ATOM 1675 N N . SER A 1 207 ? 17.035 3.035 -16.673 1.00 86.31 207 SER A N 1
ATOM 1676 C CA . SER A 1 207 ? 17.923 4.154 -17.014 1.00 86.31 207 SER A CA 1
ATOM 1677 C C . SER A 1 207 ? 19.375 3.708 -17.205 1.00 86.31 207 SER A C 1
ATOM 1679 O O . SER A 1 207 ? 20.034 4.205 -18.113 1.00 86.31 207 SER A O 1
ATOM 1681 N N . LEU A 1 208 ? 19.856 2.738 -16.420 1.00 84.25 208 LEU A N 1
ATOM 1682 C CA . LEU A 1 208 ? 21.189 2.138 -16.554 1.00 84.25 208 LEU A CA 1
ATOM 1683 C C . LEU A 1 208 ? 21.369 1.485 -17.933 1.00 84.25 208 LEU A C 1
ATOM 1685 O O . LEU A 1 208 ? 22.269 1.862 -18.686 1.00 84.25 208 LEU A O 1
ATOM 1689 N N . LEU A 1 209 ? 20.478 0.558 -18.303 1.00 87.62 209 LEU A N 1
ATOM 1690 C CA . LEU A 1 209 ? 20.557 -0.124 -19.599 1.00 87.62 209 LEU A CA 1
ATOM 1691 C C . LEU A 1 209 ? 20.237 0.801 -20.777 1.00 87.62 209 LEU A C 1
ATOM 1693 O O . LEU A 1 209 ? 20.841 0.669 -21.838 1.00 87.62 209 LEU A O 1
ATOM 1697 N N . ALA A 1 210 ? 19.319 1.757 -20.613 1.00 90.50 210 ALA A N 1
ATOM 1698 C CA . ALA A 1 210 ? 19.017 2.736 -21.654 1.00 90.50 210 ALA A CA 1
ATOM 1699 C C . ALA A 1 210 ? 20.164 3.731 -21.891 1.00 90.50 210 ALA A C 1
ATOM 1701 O O . ALA A 1 210 ? 20.358 4.210 -23.008 1.00 90.50 210 ALA A O 1
ATOM 1702 N N . ALA A 1 211 ? 20.971 4.002 -20.864 1.00 87.00 211 ALA A N 1
ATOM 1703 C CA . ALA A 1 211 ? 22.224 4.728 -20.999 1.00 87.00 211 ALA A CA 1
ATOM 1704 C C . ALA A 1 211 ? 23.382 3.861 -21.532 1.00 87.00 211 ALA A C 1
ATOM 1706 O O . ALA A 1 211 ? 24.503 4.353 -21.607 1.00 87.00 211 ALA A O 1
ATOM 1707 N N . GLY A 1 212 ? 23.138 2.605 -21.928 1.00 87.31 212 GLY A N 1
ATOM 1708 C CA . GLY A 1 212 ? 24.140 1.719 -22.529 1.00 87.31 212 GLY A CA 1
ATOM 1709 C C . GLY A 1 212 ? 25.267 1.293 -21.585 1.00 87.31 212 GLY A C 1
ATOM 1710 O O . GLY A 1 212 ? 26.344 0.928 -22.057 1.00 87.31 212 GLY A O 1
ATOM 1711 N N . ALA A 1 213 ? 25.041 1.365 -20.270 1.00 83.19 213 ALA A N 1
ATOM 1712 C CA . ALA A 1 213 ? 26.002 0.932 -19.265 1.00 83.19 213 ALA A CA 1
ATOM 1713 C C . ALA A 1 213 ? 25.876 -0.573 -18.979 1.00 83.19 213 ALA A C 1
ATOM 1715 O O . ALA A 1 213 ? 24.772 -1.112 -18.877 1.00 83.19 213 ALA A O 1
ATOM 1716 N N . HIS A 1 214 ? 27.009 -1.246 -18.791 1.00 79.62 214 HIS A N 1
ATOM 1717 C CA . HIS A 1 214 ? 27.056 -2.615 -18.297 1.00 79.62 214 HIS A CA 1
ATOM 1718 C C . HIS A 1 214 ? 26.872 -2.639 -16.764 1.00 79.62 214 HIS A C 1
ATOM 1720 O O . HIS A 1 214 ? 27.583 -1.918 -16.053 1.00 79.62 214 HIS A O 1
ATOM 1726 N N . PRO A 1 215 ? 25.927 -3.439 -16.238 1.00 67.75 215 PRO A N 1
ATOM 1727 C CA . PRO A 1 215 ? 25.697 -3.579 -14.803 1.00 67.75 215 PRO A CA 1
ATOM 1728 C C . PRO A 1 215 ? 26.757 -4.460 -14.122 1.00 67.75 215 PRO A C 1
ATOM 1730 O O . PRO A 1 215 ? 27.342 -5.341 -14.746 1.00 67.75 215 PRO A O 1
ATOM 1733 N N . TYR A 1 216 ? 26.938 -4.254 -12.818 1.00 60.59 216 TYR A N 1
ATOM 1734 C CA . TYR A 1 216 ? 27.891 -4.948 -11.942 1.00 60.59 216 TYR A CA 1
ATOM 1735 C C . TYR A 1 216 ? 27.227 -5.191 -10.566 1.00 60.59 216 TYR A C 1
ATOM 1737 O O . TYR A 1 216 ? 26.206 -4.567 -10.278 1.00 60.59 216 TYR A O 1
ATOM 1745 N N . TYR A 1 217 ? 27.739 -6.112 -9.737 1.00 50.31 217 TYR A N 1
ATOM 1746 C CA . TYR A 1 217 ? 27.201 -6.473 -8.401 1.00 50.31 217 TYR A CA 1
ATOM 1747 C C . TYR A 1 217 ? 25.668 -6.682 -8.281 1.00 50.31 217 TYR A C 1
ATOM 1749 O O . TYR A 1 217 ? 25.027 -6.190 -7.352 1.00 50.31 217 TYR A O 1
ATOM 1757 N N . GLY A 1 218 ? 25.042 -7.437 -9.190 1.00 51.81 218 GLY A N 1
ATOM 1758 C CA . GLY A 1 218 ? 23.690 -7.980 -8.955 1.00 51.81 218 GLY A CA 1
ATOM 1759 C C . GLY A 1 218 ? 22.523 -6.973 -8.921 1.00 51.81 218 GLY A C 1
ATOM 1760 O O . GLY A 1 218 ? 21.388 -7.376 -8.667 1.00 51.81 218 GLY A O 1
ATOM 1761 N N . VAL A 1 219 ? 22.745 -5.689 -9.245 1.00 54.75 219 VAL A N 1
ATOM 1762 C CA . VAL A 1 219 ? 21.701 -4.637 -9.373 1.00 54.75 219 VAL A CA 1
ATOM 1763 C C . VAL A 1 219 ? 20.473 -5.154 -10.145 1.00 54.75 219 VAL A C 1
ATOM 1765 O O . VAL A 1 219 ? 19.321 -4.976 -9.747 1.00 54.75 219 VAL A O 1
ATOM 1768 N N . MET A 1 220 ? 20.740 -5.863 -11.246 1.00 63.25 220 MET A N 1
ATOM 1769 C CA . MET A 1 220 ? 19.744 -6.395 -12.180 1.00 63.25 220 MET A CA 1
ATOM 1770 C C . MET A 1 220 ? 19.021 -7.663 -11.708 1.00 63.25 220 MET A C 1
ATOM 1772 O O . MET A 1 220 ? 18.043 -8.061 -12.339 1.00 63.25 220 MET A O 1
ATOM 1776 N N . GLU A 1 221 ? 19.493 -8.309 -10.642 1.00 54.34 221 GLU A N 1
ATOM 1777 C CA . GLU A 1 221 ? 18.912 -9.544 -10.096 1.00 54.34 221 GLU A CA 1
ATOM 1778 C C . GLU A 1 221 ? 17.767 -9.254 -9.122 1.00 54.34 221 GLU A C 1
ATOM 1780 O O . GLU A 1 221 ? 16.812 -10.029 -9.034 1.00 54.34 221 GLU A O 1
ATOM 1785 N N . ARG A 1 222 ? 17.823 -8.102 -8.439 1.00 52.16 222 ARG A N 1
ATOM 1786 C CA . ARG A 1 222 ? 16.718 -7.584 -7.615 1.00 52.16 222 ARG A CA 1
ATOM 1787 C C . ARG A 1 222 ? 15.585 -7.001 -8.464 1.00 52.16 222 ARG A C 1
ATOM 1789 O O . ARG A 1 222 ? 14.418 -7.130 -8.106 1.00 52.16 222 ARG A O 1
ATOM 1796 N N . GLY A 1 223 ? 15.926 -6.409 -9.611 1.00 56.91 223 GLY A N 1
ATOM 1797 C CA . GLY A 1 223 ? 14.995 -5.684 -10.472 1.00 56.91 223 GLY A CA 1
ATOM 1798 C C . GLY A 1 223 ? 13.791 -6.494 -10.979 1.00 56.91 223 GLY A C 1
ATOM 1799 O O . GLY A 1 223 ? 13.855 -7.677 -11.314 1.00 56.91 223 GLY A O 1
ATOM 1800 N N . ILE A 1 224 ? 12.658 -5.806 -11.133 1.00 60.69 224 ILE A N 1
ATOM 1801 C CA . ILE A 1 224 ? 11.360 -6.409 -11.493 1.00 60.69 224 ILE A CA 1
ATOM 1802 C C . ILE A 1 224 ? 11.202 -6.595 -13.027 1.00 60.69 224 ILE A C 1
ATOM 1804 O O . ILE A 1 224 ? 10.129 -6.906 -13.533 1.00 60.69 224 ILE A O 1
ATOM 1808 N N . GLY A 1 225 ? 12.290 -6.489 -13.792 1.00 62.72 225 GLY A N 1
ATOM 1809 C CA . GLY A 1 225 ? 12.391 -6.948 -15.185 1.00 62.72 225 GLY A CA 1
ATOM 1810 C C . GLY A 1 225 ? 13.320 -8.161 -15.289 1.00 62.72 225 GLY A C 1
ATOM 1811 O O . GLY A 1 225 ? 14.144 -8.390 -14.410 1.00 62.72 225 GLY A O 1
ATOM 1812 N N . GLN A 1 226 ? 13.244 -8.959 -16.362 1.00 70.50 226 GLN A N 1
ATOM 1813 C CA . GLN A 1 226 ? 14.298 -9.960 -16.648 1.00 70.50 226 GLN A CA 1
ATOM 1814 C C . GLN A 1 226 ? 15.507 -9.275 -17.310 1.00 70.50 226 GLN A C 1
ATOM 1816 O O . GLN A 1 226 ? 15.910 -9.642 -18.414 1.00 70.50 226 GLN A O 1
ATOM 1821 N N . TYR A 1 227 ? 16.048 -8.239 -16.666 1.00 79.44 227 TYR A N 1
ATOM 1822 C CA . TYR A 1 227 ? 16.998 -7.308 -17.274 1.00 79.44 227 TYR A CA 1
ATOM 1823 C C . TYR A 1 227 ? 18.275 -7.962 -17.827 1.00 79.44 227 TYR A C 1
ATOM 1825 O O . TYR A 1 227 ? 18.615 -7.630 -18.961 1.00 79.44 227 TYR A O 1
ATOM 1833 N N . PRO A 1 228 ? 18.937 -8.934 -17.157 1.00 76.81 228 PRO A N 1
ATOM 1834 C CA . PRO A 1 228 ? 20.117 -9.590 -17.729 1.00 76.81 228 PRO A CA 1
ATOM 1835 C C . PRO A 1 228 ? 19.786 -10.358 -19.015 1.00 76.81 228 PRO A C 1
ATOM 1837 O O . PRO A 1 228 ? 20.468 -10.220 -20.026 1.00 76.81 228 PRO A O 1
ATOM 1840 N N . ARG A 1 229 ? 18.672 -11.106 -19.025 1.00 77.50 229 ARG A N 1
ATOM 1841 C CA . ARG A 1 229 ? 18.195 -11.845 -20.210 1.00 77.50 229 ARG A CA 1
ATOM 1842 C C . ARG A 1 229 ? 17.773 -10.915 -21.347 1.00 77.50 229 ARG A C 1
ATOM 1844 O O . ARG A 1 229 ? 18.027 -11.225 -22.507 1.00 77.50 229 ARG A O 1
ATOM 1851 N N . PHE A 1 230 ? 17.138 -9.788 -21.024 1.00 85.19 230 PHE A N 1
ATOM 1852 C CA . PHE A 1 230 ? 16.813 -8.747 -21.998 1.00 85.19 230 PHE A CA 1
ATOM 1853 C C . PHE A 1 230 ? 18.092 -8.167 -22.611 1.00 85.19 230 PHE A C 1
ATOM 1855 O O . PHE A 1 230 ? 18.222 -8.141 -23.831 1.00 85.19 230 PHE A O 1
ATOM 1862 N N . ALA A 1 231 ? 19.054 -7.772 -21.775 1.00 86.06 231 ALA A N 1
ATOM 1863 C CA . ALA A 1 231 ? 20.300 -7.163 -22.216 1.00 86.06 231 ALA A CA 1
ATOM 1864 C C . ALA A 1 231 ? 21.167 -8.110 -23.056 1.00 86.06 231 ALA A C 1
ATOM 1866 O O . ALA A 1 231 ? 21.701 -7.686 -24.074 1.00 86.06 231 ALA A O 1
ATOM 1867 N N . LEU A 1 232 ? 21.249 -9.395 -22.696 1.00 81.50 232 LEU A N 1
ATOM 1868 C CA . LEU A 1 232 ? 21.939 -10.413 -23.497 1.00 81.50 232 LEU A CA 1
ATOM 1869 C C . LEU A 1 232 ? 21.267 -10.627 -24.862 1.00 81.50 232 LEU A C 1
ATOM 1871 O O . LEU A 1 232 ? 21.946 -10.676 -25.884 1.00 81.50 232 LEU A O 1
ATOM 1875 N N . ARG A 1 233 ? 19.931 -10.730 -24.903 1.00 85.19 233 ARG A N 1
ATOM 1876 C CA . ARG A 1 233 ? 19.181 -10.981 -26.149 1.00 85.19 233 ARG A CA 1
ATOM 1877 C C . ARG A 1 233 ? 19.168 -9.784 -27.106 1.00 85.19 233 ARG A C 1
ATOM 1879 O O . ARG A 1 233 ? 19.031 -9.972 -28.313 1.00 85.19 233 ARG A O 1
ATOM 1886 N N . TYR A 1 234 ? 19.252 -8.572 -26.569 1.00 91.62 234 TYR A N 1
ATOM 1887 C CA . TYR A 1 234 ? 19.075 -7.316 -27.302 1.00 91.62 234 TYR A CA 1
ATOM 1888 C C . TYR A 1 234 ? 20.308 -6.401 -27.203 1.00 91.62 234 TYR A C 1
ATOM 1890 O O . TYR A 1 234 ? 20.187 -5.187 -27.362 1.00 91.62 234 TYR A O 1
ATOM 1898 N N . SER A 1 235 ? 21.485 -6.985 -26.959 1.00 88.75 235 SER A N 1
ATOM 1899 C CA . SER A 1 235 ? 22.761 -6.300 -26.699 1.00 88.75 235 SER A CA 1
ATOM 1900 C C . SER A 1 235 ? 23.113 -5.240 -27.743 1.00 88.75 235 SER A C 1
ATOM 1902 O O . SER A 1 235 ? 23.478 -4.127 -27.382 1.00 88.75 235 SER A O 1
ATOM 1904 N N . GLU A 1 236 ? 22.906 -5.535 -29.025 1.00 89.50 236 GLU A N 1
ATOM 1905 C CA . GLU A 1 236 ? 23.104 -4.614 -30.154 1.00 89.50 236 GLU A CA 1
ATOM 1906 C C . GLU A 1 236 ? 22.369 -3.265 -29.994 1.00 89.50 236 GLU A C 1
ATOM 1908 O O . GLU A 1 236 ? 22.878 -2.227 -30.406 1.00 89.50 236 GLU A O 1
ATOM 1913 N N . TYR A 1 237 ? 21.195 -3.245 -29.358 1.00 93.06 237 TYR A N 1
ATOM 1914 C CA . TYR A 1 237 ? 20.393 -2.025 -29.180 1.00 93.06 237 TYR A CA 1
ATOM 1915 C C . TYR A 1 237 ? 20.743 -1.240 -27.910 1.00 93.06 237 TYR A C 1
ATOM 1917 O O . TYR A 1 237 ? 20.226 -0.144 -27.718 1.00 93.06 237 TYR A O 1
ATOM 1925 N N . LEU A 1 238 ? 21.585 -1.800 -27.036 1.00 90.88 238 LEU A N 1
ATOM 1926 C CA . LEU A 1 238 ? 21.990 -1.195 -25.761 1.00 90.88 238 LEU A CA 1
ATOM 1927 C C . LEU A 1 238 ? 23.474 -0.814 -25.764 1.00 90.88 238 LEU A C 1
ATOM 1929 O O . LEU A 1 238 ? 23.846 0.260 -25.302 1.00 90.88 238 LEU A O 1
ATOM 1933 N N . TYR A 1 239 ? 24.316 -1.700 -26.295 1.00 88.94 239 TYR A N 1
ATOM 1934 C CA . TYR A 1 239 ? 25.760 -1.707 -26.081 1.00 88.94 239 TYR A CA 1
ATOM 1935 C C . TYR A 1 239 ? 26.584 -1.474 -27.350 1.00 88.94 239 TYR A C 1
ATOM 1937 O O . TYR A 1 239 ? 27.805 -1.389 -27.242 1.00 88.94 239 TYR A O 1
ATOM 1945 N N . ASN A 1 240 ? 25.970 -1.345 -28.536 1.00 89.44 240 ASN A N 1
ATOM 1946 C CA . ASN A 1 240 ? 26.700 -0.993 -29.758 1.00 89.44 240 ASN A CA 1
ATOM 1947 C C . ASN A 1 240 ? 27.305 0.417 -29.625 1.00 89.44 240 ASN A C 1
ATOM 1949 O O . ASN A 1 240 ? 26.650 1.434 -29.864 1.00 89.44 240 ASN A O 1
ATOM 1953 N N . ASN A 1 241 ? 28.591 0.461 -29.280 1.00 86.00 241 ASN A N 1
ATOM 1954 C CA . ASN A 1 241 ? 29.347 1.680 -29.022 1.00 86.00 241 ASN A CA 1
ATOM 1955 C C . ASN A 1 241 ? 29.609 2.533 -30.279 1.00 86.00 241 ASN A C 1
ATOM 1957 O O . ASN A 1 241 ? 30.140 3.640 -30.168 1.00 86.00 241 ASN A O 1
ATOM 1961 N N . LYS A 1 242 ? 29.222 2.064 -31.477 1.00 87.31 242 LYS A N 1
ATOM 1962 C CA . LYS A 1 242 ? 29.233 2.839 -32.729 1.00 87.31 242 LYS A CA 1
ATOM 1963 C C . LYS A 1 242 ? 27.980 3.704 -32.888 1.00 87.31 242 LYS A C 1
ATOM 1965 O O . LYS A 1 242 ? 27.975 4.597 -33.733 1.00 87.31 242 LYS A O 1
ATOM 1970 N N . MET A 1 243 ? 26.943 3.500 -32.069 1.00 90.50 243 MET A N 1
ATOM 1971 C CA . MET A 1 243 ? 25.798 4.411 -31.987 1.00 90.50 243 MET A CA 1
ATOM 1972 C C . MET A 1 243 ? 26.243 5.825 -31.588 1.00 90.50 243 MET A C 1
ATOM 1974 O O . MET A 1 243 ? 27.069 6.016 -30.693 1.00 90.50 243 MET A O 1
ATOM 1978 N N . ARG A 1 244 ? 25.688 6.846 -32.242 1.00 89.94 244 ARG A N 1
ATOM 1979 C CA . ARG A 1 244 ? 25.987 8.264 -31.980 1.00 89.94 244 ARG A CA 1
ATOM 1980 C C . ARG A 1 244 ? 24.729 9.006 -31.520 1.00 89.94 244 ARG A C 1
ATOM 1982 O O . ARG A 1 244 ? 23.635 8.630 -31.953 1.00 89.94 244 ARG A O 1
ATOM 1989 N N . PRO A 1 245 ? 24.846 10.019 -30.636 1.00 90.25 245 PRO A N 1
ATOM 1990 C CA . PRO A 1 245 ? 23.697 10.808 -30.204 1.00 90.25 245 PRO A CA 1
ATOM 1991 C C . PRO A 1 245 ? 23.039 11.462 -31.412 1.00 90.25 245 PRO A C 1
ATOM 1993 O O . PRO A 1 245 ? 23.736 12.035 -32.251 1.00 90.25 245 PRO A O 1
ATOM 1996 N N . LEU A 1 246 ? 21.714 11.386 -31.501 1.00 91.94 246 LEU A N 1
ATOM 1997 C CA . LEU A 1 246 ? 20.967 12.106 -32.526 1.00 91.94 246 LEU A CA 1
ATOM 1998 C C . LEU A 1 246 ? 21.102 13.617 -32.274 1.00 91.94 246 LEU A C 1
ATOM 2000 O O . LEU A 1 246 ? 20.891 14.084 -31.155 1.00 91.94 246 LEU A O 1
ATOM 2004 N N . LYS A 1 247 ? 21.467 14.387 -33.300 1.00 89.25 247 LYS A N 1
ATOM 2005 C CA . LYS A 1 247 ? 21.517 15.849 -33.212 1.00 89.25 247 LYS A CA 1
ATOM 2006 C C . LYS A 1 247 ? 20.094 16.405 -33.279 1.00 89.25 247 LYS A C 1
ATOM 2008 O O . LYS A 1 247 ? 19.313 15.984 -34.126 1.00 89.25 247 LYS A O 1
ATOM 2013 N N . ASP A 1 248 ? 19.800 17.357 -32.396 1.00 88.94 248 ASP A N 1
ATOM 2014 C CA . ASP A 1 248 ? 18.511 18.043 -32.260 1.00 88.94 248 ASP A CA 1
ATOM 2015 C C . ASP A 1 248 ? 17.302 17.070 -32.296 1.00 88.94 248 ASP A C 1
ATOM 2017 O O . ASP A 1 248 ? 16.452 17.178 -33.185 1.00 88.94 248 ASP A O 1
ATOM 2021 N N . PRO A 1 249 ? 17.199 16.094 -31.358 1.00 92.00 249 PRO A N 1
ATOM 2022 C CA . PRO A 1 249 ? 16.245 14.980 -31.453 1.00 92.00 249 PRO A CA 1
ATOM 2023 C C . PRO A 1 249 ? 14.787 15.395 -31.671 1.00 92.00 249 PRO A C 1
ATOM 2025 O O . PRO A 1 249 ? 14.053 14.716 -32.384 1.00 92.00 249 PRO A O 1
ATOM 2028 N N . GLU A 1 250 ? 14.378 16.529 -31.103 1.00 93.25 250 GLU A N 1
ATOM 2029 C CA . GLU A 1 250 ? 13.019 17.087 -31.178 1.00 93.25 250 GLU A CA 1
ATOM 2030 C C . GLU A 1 250 ? 12.654 17.611 -32.579 1.00 93.25 250 GLU A C 1
ATOM 2032 O O . GLU A 1 250 ? 11.480 17.681 -32.941 1.00 93.25 250 GLU A O 1
ATOM 2037 N N . ALA A 1 251 ? 13.647 17.937 -33.414 1.00 92.44 251 ALA A N 1
ATOM 2038 C CA . ALA A 1 251 ? 13.417 18.286 -34.814 1.00 92.44 251 ALA A CA 1
ATOM 2039 C C . ALA A 1 251 ? 13.089 17.048 -35.670 1.00 92.44 251 ALA A C 1
ATOM 2041 O O . ALA A 1 251 ? 12.416 17.174 -36.702 1.00 92.44 251 ALA A O 1
ATOM 2042 N N . VAL A 1 252 ? 13.556 15.870 -35.240 1.00 94.62 252 VAL A N 1
ATOM 2043 C CA . VAL A 1 252 ? 13.467 14.586 -35.952 1.00 94.62 252 VAL A CA 1
ATOM 2044 C C . VAL A 1 252 ? 12.294 13.741 -35.453 1.00 94.62 252 VAL A C 1
ATOM 2046 O O . VAL A 1 252 ? 11.560 13.193 -36.272 1.00 94.62 252 VAL A O 1
ATOM 2049 N N . ILE A 1 253 ? 12.110 13.635 -34.135 1.00 95.62 253 ILE A N 1
ATOM 2050 C CA . ILE A 1 253 ? 11.167 12.724 -33.474 1.00 95.62 253 ILE A CA 1
ATOM 2051 C C . ILE A 1 253 ? 10.031 13.517 -32.822 1.00 95.62 253 ILE A C 1
ATOM 2053 O O . ILE A 1 253 ? 10.265 14.498 -32.118 1.00 95.62 253 ILE A O 1
ATOM 2057 N N . SER A 1 254 ? 8.796 13.055 -33.010 1.00 94.06 254 SER A N 1
ATOM 2058 C CA . SER A 1 254 ? 7.600 13.573 -32.346 1.00 94.06 254 SER A CA 1
ATOM 2059 C C . SER A 1 254 ? 6.684 12.447 -31.856 1.00 94.06 254 SER A C 1
ATOM 2061 O O . SER A 1 254 ? 6.713 11.316 -32.351 1.00 94.06 254 SER A O 1
ATOM 2063 N N . PHE A 1 255 ? 5.856 12.759 -30.859 1.00 94.31 255 PHE A N 1
ATOM 2064 C CA . PHE A 1 255 ? 5.015 11.794 -30.152 1.00 94.31 255 PHE A CA 1
ATOM 2065 C C . PHE A 1 255 ? 3.549 12.235 -30.112 1.00 94.31 255 PHE A C 1
ATOM 2067 O O . PHE A 1 255 ? 3.257 13.432 -30.082 1.00 94.31 255 PHE A O 1
ATOM 2074 N N . GLY A 1 256 ? 2.623 11.275 -30.057 1.00 86.62 256 GLY A N 1
ATOM 2075 C CA . GLY A 1 256 ? 1.214 11.557 -29.764 1.00 86.62 256 GLY A CA 1
ATOM 2076 C C . GLY A 1 256 ? 0.991 12.055 -28.335 1.00 86.62 256 GLY A C 1
ATOM 2077 O O . GLY A 1 256 ? 1.740 11.724 -27.420 1.00 86.62 256 GLY A O 1
ATOM 2078 N N . ALA A 1 257 ? -0.071 12.832 -28.119 1.00 75.12 257 ALA A N 1
ATOM 2079 C CA . ALA A 1 257 ? -0.469 13.244 -26.776 1.00 75.12 257 ALA A CA 1
ATOM 2080 C C . ALA A 1 257 ? -1.269 12.132 -26.055 1.00 75.12 257 ALA A C 1
ATOM 2082 O O . ALA A 1 257 ? -2.077 11.466 -26.704 1.00 75.12 257 ALA A O 1
ATOM 2083 N N . PRO A 1 258 ? -1.122 11.962 -24.725 1.00 72.94 258 PRO A N 1
ATOM 2084 C CA . PRO A 1 258 ? -0.177 12.648 -23.843 1.00 72.94 258 PRO A CA 1
ATOM 2085 C C . PRO A 1 258 ? 1.209 11.976 -23.854 1.00 72.94 258 PRO A C 1
ATOM 2087 O O . PRO A 1 258 ? 1.336 10.807 -23.506 1.00 72.94 258 PRO A O 1
ATOM 2090 N N . ALA A 1 259 ? 2.262 12.733 -24.175 1.00 76.19 259 ALA A N 1
ATOM 2091 C CA . ALA A 1 259 ? 3.649 12.272 -24.085 1.00 76.19 259 ALA A CA 1
ATOM 2092 C C . ALA A 1 259 ? 4.352 12.913 -22.883 1.00 76.19 259 ALA A C 1
ATOM 2094 O O . ALA A 1 259 ? 4.392 14.139 -22.769 1.00 76.19 259 ALA A O 1
ATOM 2095 N N . LYS A 1 260 ? 4.938 12.094 -22.006 1.00 82.88 260 LYS A N 1
ATOM 2096 C CA . LYS A 1 260 ? 5.890 12.528 -20.974 1.00 82.88 260 LYS A CA 1
ATOM 2097 C C . LYS A 1 260 ? 6.969 11.458 -20.840 1.00 82.88 260 LYS A C 1
ATOM 2099 O O . LYS A 1 260 ? 6.764 10.473 -20.141 1.00 82.88 260 LYS A O 1
ATOM 2104 N N . PHE A 1 261 ? 8.097 11.639 -21.520 1.00 90.44 261 PHE A N 1
ATOM 2105 C CA . PHE A 1 261 ? 9.249 10.740 -21.417 1.00 90.44 261 PHE A CA 1
ATOM 2106 C C . PHE A 1 261 ? 10.402 11.428 -20.687 1.00 90.44 261 PHE A C 1
ATOM 2108 O O . PHE A 1 261 ? 10.655 12.610 -20.908 1.00 90.44 261 PHE A O 1
ATOM 2115 N N . MET A 1 262 ? 11.077 10.688 -19.811 1.00 87.56 262 MET A N 1
ATOM 2116 C CA . MET A 1 262 ? 12.185 11.169 -18.989 1.00 87.56 262 MET A CA 1
ATOM 2117 C C . MET A 1 262 ? 13.460 11.272 -19.828 1.00 87.56 262 MET A C 1
ATOM 2119 O O . MET A 1 262 ? 14.015 10.248 -20.227 1.00 87.56 262 MET A O 1
ATOM 2123 N N . ASP A 1 263 ? 13.893 12.506 -20.098 1.00 82.19 263 ASP A N 1
ATOM 2124 C CA . ASP A 1 263 ? 15.185 12.870 -20.703 1.00 82.19 263 ASP A CA 1
ATOM 2125 C C . ASP A 1 263 ? 15.550 12.066 -21.968 1.00 82.19 263 ASP A C 1
ATOM 2127 O O . ASP A 1 263 ? 16.710 11.735 -22.225 1.00 82.19 263 ASP A O 1
ATOM 2131 N N . TRP A 1 264 ? 14.531 11.741 -22.771 1.00 90.94 264 TRP A N 1
ATOM 2132 C CA . TRP A 1 264 ? 14.622 10.876 -23.952 1.00 90.94 264 TRP A CA 1
ATOM 2133 C C . TRP A 1 264 ? 15.578 11.416 -25.024 1.00 90.94 264 TRP A C 1
ATOM 2135 O O . TRP A 1 264 ? 16.144 10.638 -25.793 1.00 90.94 264 TRP A O 1
ATOM 2145 N N . GLN A 1 265 ? 15.804 12.732 -25.051 1.00 89.44 265 GLN A N 1
ATOM 2146 C CA . GLN A 1 265 ? 16.736 13.406 -25.953 1.00 89.44 265 GLN A CA 1
ATOM 2147 C C . GLN A 1 265 ? 18.170 12.867 -25.782 1.00 89.44 265 GLN A C 1
ATOM 2149 O O . GLN A 1 265 ? 18.885 12.692 -26.766 1.00 89.44 265 GLN A O 1
ATOM 2154 N N . TRP A 1 266 ? 18.570 12.501 -24.558 1.00 86.00 266 TRP A N 1
ATOM 2155 C CA . TRP A 1 266 ? 19.878 11.893 -24.267 1.00 86.00 266 TRP A CA 1
ATOM 2156 C C . TRP A 1 266 ? 19.998 10.431 -24.725 1.00 86.00 266 TRP A C 1
ATOM 2158 O O . TRP A 1 266 ? 21.107 9.882 -24.788 1.00 86.00 266 TRP A O 1
ATOM 2168 N N . LEU A 1 267 ? 18.866 9.795 -25.042 1.00 91.88 267 LEU A N 1
ATOM 2169 C CA . LEU A 1 267 ? 18.733 8.370 -25.347 1.00 91.88 267 LEU A CA 1
ATOM 2170 C C . LEU A 1 267 ? 18.283 8.088 -26.794 1.00 91.88 267 LEU A C 1
ATOM 2172 O O . LEU A 1 267 ? 18.115 6.928 -27.166 1.00 91.88 267 LEU A O 1
ATOM 2176 N N . ALA A 1 268 ? 18.105 9.121 -27.622 1.00 94.31 268 ALA A N 1
ATOM 2177 C CA . ALA A 1 268 ? 17.909 8.979 -29.063 1.00 94.31 268 ALA A CA 1
ATOM 2178 C C . ALA A 1 268 ? 19.267 8.794 -29.767 1.00 94.31 268 ALA A C 1
ATOM 2180 O O . ALA A 1 268 ? 20.207 9.571 -29.558 1.00 94.31 268 ALA A O 1
ATOM 2181 N N . ARG A 1 269 ? 19.395 7.739 -30.577 1.00 93.56 269 ARG A N 1
ATOM 2182 C CA . ARG A 1 269 ? 20.673 7.259 -31.128 1.00 93.56 269 ARG A CA 1
ATOM 2183 C C . ARG A 1 269 ? 20.538 6.842 -32.588 1.00 93.56 269 ARG A C 1
ATOM 2185 O O . ARG A 1 269 ? 19.548 6.224 -32.962 1.00 93.56 269 ARG A O 1
ATOM 2192 N N . THR A 1 270 ? 21.553 7.120 -33.403 1.00 93.94 270 THR A N 1
ATOM 2193 C CA . THR A 1 270 ? 21.630 6.656 -34.800 1.00 93.94 270 THR A CA 1
ATOM 2194 C C . THR A 1 270 ? 22.940 5.910 -35.062 1.00 93.94 270 THR A C 1
ATOM 2196 O O . THR A 1 270 ? 23.968 6.238 -34.466 1.00 93.94 270 THR A O 1
ATOM 2199 N N . VAL A 1 271 ? 22.920 4.901 -35.937 1.00 92.44 271 VAL A N 1
ATOM 2200 C CA . VAL A 1 271 ? 24.109 4.121 -36.332 1.00 92.44 271 VAL A CA 1
ATOM 2201 C C . VAL A 1 271 ? 24.032 3.668 -37.790 1.00 92.44 271 VAL A C 1
ATOM 2203 O O . VAL A 1 271 ? 22.956 3.342 -38.292 1.00 92.44 271 VAL A O 1
ATOM 2206 N N . ASN A 1 272 ? 25.186 3.633 -38.459 1.00 91.62 272 ASN A N 1
ATOM 2207 C CA . ASN A 1 272 ? 25.343 3.057 -39.793 1.00 91.62 272 ASN A CA 1
ATOM 2208 C C . ASN A 1 272 ? 25.691 1.564 -39.660 1.00 91.62 272 ASN A C 1
ATOM 2210 O O . ASN A 1 272 ? 26.664 1.211 -38.997 1.00 91.62 272 ASN A O 1
ATOM 2214 N N . LEU A 1 273 ? 24.904 0.696 -40.298 1.00 90.00 273 LEU A N 1
ATOM 2215 C CA . LEU A 1 273 ? 25.046 -0.767 -40.268 1.00 90.00 273 LEU A CA 1
ATOM 2216 C C . LEU A 1 273 ? 25.880 -1.310 -41.450 1.00 90.00 273 LEU A C 1
ATOM 2218 O O . LEU A 1 273 ? 25.790 -2.489 -41.802 1.00 90.00 273 LEU A O 1
ATOM 2222 N N . GLY A 1 274 ? 26.648 -0.450 -42.113 1.00 86.25 274 GLY A N 1
ATOM 2223 C CA . GLY A 1 274 ? 27.400 -0.734 -43.332 1.00 86.25 274 GLY A CA 1
ATOM 2224 C C . GLY A 1 274 ? 26.616 -0.400 -44.606 1.00 86.25 274 GLY A C 1
ATOM 2225 O O . GLY A 1 274 ? 25.435 -0.734 -44.750 1.00 86.25 274 GLY A O 1
ATOM 2226 N N . GLY A 1 275 ? 27.304 0.235 -45.558 1.00 89.38 275 GLY A N 1
ATOM 2227 C CA . GLY A 1 275 ? 26.721 0.702 -46.816 1.00 89.38 275 GLY A CA 1
ATOM 2228 C C . GLY A 1 275 ? 25.729 1.847 -46.597 1.00 89.38 275 GLY A C 1
ATOM 2229 O O . GLY A 1 275 ? 26.019 2.808 -45.885 1.00 89.38 275 GLY A O 1
ATOM 2230 N N . ASN A 1 276 ? 24.550 1.732 -47.211 1.00 92.12 276 ASN A N 1
ATOM 2231 C CA . ASN A 1 276 ? 23.438 2.673 -47.050 1.00 92.12 276 ASN A CA 1
ATOM 2232 C C . ASN A 1 276 ? 22.471 2.289 -45.911 1.00 92.12 276 ASN A C 1
ATOM 2234 O O . ASN A 1 276 ? 21.452 2.954 -45.742 1.00 92.12 276 ASN A O 1
ATOM 2238 N N . ARG A 1 277 ? 22.743 1.223 -45.146 1.00 95.19 277 ARG A N 1
ATOM 2239 C CA . ARG A 1 277 ? 21.861 0.757 -44.065 1.00 95.19 277 ARG A CA 1
ATOM 2240 C C . ARG A 1 277 ? 22.079 1.588 -42.806 1.00 95.19 277 ARG A C 1
ATOM 2242 O O . ARG A 1 277 ? 23.205 1.731 -42.338 1.00 95.19 277 ARG A O 1
ATOM 2249 N N . GLN A 1 278 ? 20.999 2.098 -42.242 1.00 95.56 278 GLN A N 1
ATOM 2250 C CA . GLN A 1 278 ? 20.981 2.948 -41.060 1.00 95.56 278 GLN A CA 1
ATOM 2251 C C . GLN A 1 278 ? 19.965 2.412 -40.049 1.00 95.56 278 GLN A C 1
ATOM 2253 O O . GLN A 1 278 ? 18.992 1.748 -40.410 1.00 95.56 278 GLN A O 1
ATOM 2258 N N . ARG A 1 279 ? 20.172 2.745 -38.777 1.00 96.19 279 ARG A N 1
ATOM 2259 C CA . ARG A 1 279 ? 19.269 2.408 -37.675 1.00 96.19 279 ARG A CA 1
ATOM 2260 C C . ARG A 1 279 ? 19.084 3.604 -36.759 1.00 96.19 279 ARG A C 1
ATOM 2262 O O . ARG A 1 279 ? 20.060 4.245 -36.377 1.00 96.19 279 ARG A O 1
ATOM 2269 N N . LEU A 1 280 ? 17.836 3.859 -36.382 1.00 96.88 280 LEU A N 1
ATOM 2270 C CA . LEU A 1 280 ? 17.431 4.792 -35.333 1.00 96.88 280 LEU A CA 1
ATOM 2271 C C . LEU A 1 280 ? 16.943 3.985 -34.121 1.00 96.88 280 LEU A C 1
ATOM 2273 O O . LEU A 1 280 ? 16.063 3.137 -34.263 1.00 96.88 280 LEU A O 1
ATOM 2277 N N . VAL A 1 281 ? 17.504 4.254 -32.943 1.00 96.88 281 VAL A N 1
ATOM 2278 C CA . VAL A 1 281 ? 17.116 3.659 -31.653 1.00 96.88 281 VAL A CA 1
ATOM 2279 C C . VAL A 1 281 ? 16.630 4.772 -30.725 1.00 96.88 281 VAL A C 1
ATOM 2281 O O . VAL A 1 281 ? 17.267 5.821 -30.614 1.00 96.88 281 VAL A O 1
ATOM 2284 N N . ILE A 1 282 ? 15.489 4.563 -30.069 1.00 95.81 282 ILE A N 1
ATOM 2285 C CA . ILE A 1 282 ? 14.858 5.537 -29.171 1.00 95.81 282 ILE A CA 1
ATOM 2286 C C . ILE A 1 282 ? 14.416 4.813 -27.899 1.00 95.81 282 ILE A C 1
ATOM 2288 O O . ILE A 1 282 ? 13.575 3.916 -27.955 1.00 95.81 282 ILE A O 1
ATOM 2292 N N . HIS A 1 283 ? 14.938 5.210 -26.739 1.00 95.50 283 HIS A N 1
ATOM 2293 C CA . HIS A 1 283 ? 14.474 4.683 -25.455 1.00 95.50 283 HIS A CA 1
ATOM 2294 C C . HIS A 1 283 ? 13.367 5.578 -24.894 1.00 95.50 283 HIS A C 1
ATOM 2296 O O . HIS A 1 283 ? 13.586 6.742 -24.564 1.00 95.50 283 HIS A O 1
ATOM 2302 N N . LEU A 1 284 ? 12.169 5.015 -24.775 1.00 94.50 284 LEU A N 1
ATOM 2303 C CA . LEU A 1 284 ? 10.976 5.659 -24.243 1.00 94.50 284 LEU A CA 1
ATOM 2304 C C . LEU A 1 284 ? 10.800 5.254 -22.780 1.00 94.50 284 LEU A C 1
ATOM 2306 O O . LEU A 1 284 ? 10.166 4.242 -22.476 1.00 94.50 284 LEU A O 1
ATOM 2310 N N . LEU A 1 285 ? 11.397 6.035 -21.880 1.00 92.62 285 LEU A N 1
ATOM 2311 C CA . LEU A 1 285 ? 11.221 5.902 -20.434 1.00 92.62 285 LEU A CA 1
ATOM 2312 C C . LEU A 1 285 ? 10.052 6.783 -19.993 1.00 92.62 285 LEU A C 1
ATOM 2314 O O . LEU A 1 285 ? 10.171 8.006 -19.973 1.00 92.62 285 LEU A O 1
ATOM 2318 N N . ASN A 1 286 ? 8.901 6.177 -19.700 1.00 91.62 286 ASN A N 1
ATOM 2319 C CA . ASN A 1 286 ? 7.680 6.886 -19.309 1.00 91.62 286 ASN A CA 1
ATOM 2320 C C . ASN A 1 286 ? 7.914 7.625 -17.988 1.00 91.62 286 ASN A C 1
ATOM 2322 O O . ASN A 1 286 ? 8.322 7.005 -17.006 1.00 91.62 286 ASN A O 1
ATOM 2326 N N . ALA A 1 287 ? 7.687 8.936 -17.952 1.00 87.50 287 ALA A N 1
ATOM 2327 C CA . ALA A 1 287 ? 8.031 9.758 -16.798 1.00 87.50 287 ALA A CA 1
ATOM 2328 C C . ALA A 1 287 ? 7.241 9.316 -15.548 1.00 87.50 287 ALA A C 1
ATOM 2330 O O . ALA A 1 287 ? 6.029 9.099 -15.649 1.00 87.50 287 ALA A O 1
ATOM 2331 N N . PRO A 1 288 ? 7.883 9.209 -14.368 1.00 79.25 288 PRO A N 1
ATOM 2332 C CA . PRO A 1 288 ? 7.204 8.806 -13.142 1.00 79.25 288 PRO A CA 1
ATOM 2333 C C . PRO A 1 288 ? 5.969 9.656 -12.813 1.00 79.25 288 PRO A C 1
ATOM 2335 O O . PRO A 1 288 ? 5.937 10.864 -13.053 1.00 79.25 288 PRO A O 1
ATOM 2338 N N . ALA A 1 289 ? 4.961 9.044 -12.181 1.00 73.69 289 ALA A N 1
ATOM 2339 C CA . ALA A 1 289 ? 3.720 9.735 -11.811 1.00 73.69 289 ALA A CA 1
ATOM 2340 C C . ALA A 1 289 ? 3.904 10.866 -10.779 1.00 73.69 289 ALA A C 1
ATOM 2342 O O . ALA A 1 289 ? 2.993 11.678 -10.601 1.00 73.69 289 ALA A O 1
ATOM 2343 N N . VAL A 1 290 ? 5.049 10.900 -10.089 1.00 67.12 290 VAL A N 1
ATOM 2344 C CA . VAL A 1 290 ? 5.484 11.980 -9.192 1.00 67.12 290 VAL A CA 1
ATOM 2345 C C . VAL A 1 290 ? 6.989 12.242 -9.383 1.00 67.12 290 VAL A C 1
ATOM 2347 O O . VAL A 1 290 ? 7.728 11.280 -9.584 1.00 67.12 290 VAL A O 1
ATOM 2350 N N . PRO A 1 291 ? 7.488 13.492 -9.277 1.00 57.62 291 PRO A N 1
ATOM 2351 C CA . PRO A 1 291 ? 8.882 13.823 -9.623 1.00 57.62 291 PRO A CA 1
ATOM 2352 C C . PRO A 1 291 ? 9.985 13.198 -8.748 1.00 57.62 291 PRO A C 1
ATOM 2354 O O . PRO A 1 291 ? 11.161 13.311 -9.088 1.00 57.62 291 PRO A O 1
ATOM 2357 N N . ASN A 1 292 ? 9.642 12.589 -7.608 1.00 60.19 292 ASN A N 1
ATOM 2358 C CA . ASN A 1 292 ? 10.602 11.929 -6.723 1.00 60.19 292 ASN A CA 1
ATOM 2359 C C . ASN A 1 292 ? 10.067 10.575 -6.237 1.00 60.19 292 ASN A C 1
ATOM 2361 O O . ASN A 1 292 ? 9.385 10.488 -5.211 1.00 60.19 292 ASN A O 1
ATOM 2365 N N . THR A 1 293 ? 10.383 9.522 -6.987 1.00 59.59 293 THR A N 1
ATOM 2366 C CA . THR A 1 293 ? 9.981 8.137 -6.705 1.00 59.59 293 THR A CA 1
ATOM 2367 C C . THR A 1 293 ? 10.566 7.607 -5.393 1.00 59.59 293 THR A C 1
ATOM 2369 O O . THR A 1 293 ? 9.826 6.979 -4.645 1.00 59.59 293 THR A O 1
ATOM 2372 N N . LEU A 1 294 ? 11.786 8.016 -5.013 1.00 50.75 294 LEU A N 1
ATOM 2373 C CA . LEU A 1 294 ? 12.421 7.642 -3.735 1.00 50.75 294 LEU A CA 1
ATOM 2374 C C . LEU A 1 294 ? 11.689 8.181 -2.487 1.00 50.75 294 LEU A C 1
ATOM 2376 O O . LEU A 1 294 ? 11.965 7.749 -1.374 1.00 50.75 294 LEU A O 1
ATOM 2380 N N . SER A 1 295 ? 10.744 9.118 -2.647 1.00 50.25 295 SER A N 1
ATOM 2381 C CA . SER A 1 295 ? 9.813 9.545 -1.582 1.00 50.25 295 SER A CA 1
ATOM 2382 C C . SER A 1 295 ? 8.372 9.059 -1.790 1.00 50.25 295 SER A C 1
ATOM 2384 O O . SER A 1 295 ? 7.486 9.351 -0.988 1.00 50.25 295 SER A O 1
ATOM 2386 N N . ASN A 1 296 ? 8.110 8.339 -2.880 1.00 54.53 296 ASN A N 1
ATOM 2387 C CA . ASN A 1 296 ? 6.792 7.858 -3.269 1.00 54.53 296 ASN A CA 1
ATOM 2388 C C . ASN A 1 296 ? 6.517 6.485 -2.655 1.00 54.53 296 ASN A C 1
ATOM 2390 O O . ASN A 1 296 ? 6.362 5.499 -3.375 1.00 54.53 296 ASN A O 1
ATOM 2394 N N . LEU A 1 297 ? 6.392 6.440 -1.322 1.00 52.31 297 LEU A N 1
ATOM 2395 C CA . LEU A 1 297 ? 5.921 5.237 -0.629 1.00 52.31 297 LEU A CA 1
ATOM 2396 C C . LEU A 1 297 ? 4.630 4.710 -1.267 1.00 52.31 297 LEU A C 1
ATOM 2398 O O . LEU A 1 297 ? 4.487 3.514 -1.411 1.00 52.31 297 LEU A O 1
ATOM 2402 N N . ALA A 1 298 ? 3.756 5.586 -1.777 1.00 53.53 298 ALA A N 1
ATOM 2403 C CA . ALA A 1 298 ? 2.491 5.233 -2.421 1.00 53.53 298 ALA A CA 1
ATOM 2404 C C . ALA A 1 298 ? 2.585 4.556 -3.814 1.00 53.53 298 ALA A C 1
ATOM 2406 O O . ALA A 1 298 ? 1.609 4.664 -4.562 1.00 53.53 298 ALA A O 1
ATOM 2407 N N . LEU A 1 299 ? 3.738 3.961 -4.178 1.00 60.44 299 LEU A N 1
ATOM 2408 C CA . LEU A 1 299 ? 4.051 3.114 -5.355 1.00 60.44 299 LEU A CA 1
ATOM 2409 C C . LEU A 1 299 ? 3.347 3.479 -6.676 1.00 60.44 299 LEU A C 1
ATOM 2411 O O . LEU A 1 299 ? 3.061 2.626 -7.514 1.00 60.44 299 LEU A O 1
ATOM 2415 N N . LYS A 1 300 ? 3.030 4.761 -6.881 1.00 68.06 300 LYS A N 1
ATOM 2416 C CA . LYS A 1 300 ? 2.165 5.190 -7.982 1.00 68.06 300 LYS A CA 1
ATOM 2417 C C . LYS A 1 300 ? 2.890 5.052 -9.321 1.00 68.06 300 LYS A C 1
ATOM 2419 O O . LYS A 1 300 ? 3.762 5.861 -9.642 1.00 68.06 300 LYS A O 1
ATOM 2424 N N . THR A 1 301 ? 2.484 4.059 -10.102 1.00 75.69 301 THR A N 1
ATOM 2425 C CA . THR A 1 301 ? 2.941 3.823 -11.472 1.00 75.69 301 THR A CA 1
ATOM 2426 C C . THR A 1 301 ? 2.500 4.956 -12.416 1.00 75.69 301 THR A C 1
ATOM 2428 O O . THR A 1 301 ? 1.501 5.642 -12.153 1.00 75.69 301 THR A O 1
ATOM 2431 N N . PRO A 1 302 ? 3.259 5.229 -13.496 1.00 81.44 302 PRO A N 1
ATOM 2432 C CA . PRO A 1 302 ? 2.877 6.214 -14.502 1.00 81.44 302 PRO A CA 1
ATOM 2433 C C . PRO A 1 302 ? 1.643 5.746 -15.286 1.00 81.44 302 PRO A C 1
ATOM 2435 O O . PRO A 1 302 ? 1.345 4.553 -15.367 1.00 81.44 302 PRO A O 1
ATOM 2438 N N . ALA A 1 303 ? 0.928 6.691 -15.899 1.00 82.25 303 ALA A N 1
ATOM 2439 C CA . ALA A 1 303 ? -0.199 6.354 -16.759 1.00 82.25 303 ALA A CA 1
ATOM 2440 C C . ALA A 1 303 ? 0.279 5.532 -17.969 1.00 82.25 303 ALA A C 1
ATOM 2442 O O . ALA A 1 303 ? 1.232 5.909 -18.652 1.00 82.25 303 ALA A O 1
ATOM 2443 N N . VAL A 1 304 ? -0.395 4.411 -18.223 1.00 84.69 304 VAL A N 1
ATOM 2444 C CA . VAL A 1 304 ? -0.076 3.492 -19.319 1.00 84.69 304 VAL A CA 1
ATOM 2445 C C . VAL A 1 304 ? -0.471 4.124 -20.654 1.00 84.69 304 VAL A C 1
ATOM 2447 O O . VAL A 1 304 ? -1.643 4.424 -20.880 1.00 84.69 304 VAL A O 1
ATOM 2450 N N . LEU A 1 305 ? 0.492 4.294 -21.559 1.00 88.88 305 LEU A N 1
ATOM 2451 C CA . LEU A 1 305 ? 0.251 4.841 -22.894 1.00 88.88 305 LEU A CA 1
ATOM 2452 C C . LEU A 1 305 ? -0.112 3.692 -23.844 1.00 88.88 305 LEU A C 1
ATOM 2454 O O . LEU A 1 305 ? 0.756 2.908 -24.221 1.00 88.88 305 LEU A O 1
ATOM 2458 N N . ARG A 1 306 ? -1.392 3.555 -24.211 1.00 87.50 306 ARG A N 1
ATOM 2459 C CA . ARG A 1 306 ? -1.883 2.509 -25.131 1.00 87.50 306 ARG A CA 1
ATOM 2460 C C . ARG A 1 306 ? -1.965 3.029 -26.571 1.00 87.50 306 ARG A C 1
ATOM 2462 O O . ARG A 1 306 ? -2.375 4.166 -26.774 1.00 87.50 306 ARG A O 1
ATOM 2469 N N . GLN A 1 307 ? -1.640 2.180 -27.553 1.00 89.25 307 GLN A N 1
ATOM 2470 C CA . GLN A 1 307 ? -1.705 2.487 -28.997 1.00 89.25 307 GLN A CA 1
ATOM 2471 C C . GLN A 1 307 ? -1.005 3.811 -29.354 1.00 89.25 307 GLN A C 1
ATOM 2473 O O . GLN A 1 307 ? -1.546 4.678 -30.040 1.00 89.25 307 GLN A O 1
ATOM 2478 N N . PHE A 1 308 ? 0.206 3.980 -28.833 1.00 92.12 308 PHE A N 1
ATOM 2479 C CA . PHE A 1 308 ? 0.905 5.252 -28.773 1.00 92.12 308 PHE A CA 1
ATOM 2480 C C . PHE A 1 308 ? 1.698 5.538 -30.062 1.00 92.12 308 PHE A C 1
ATOM 2482 O O . PHE A 1 308 ? 2.614 4.776 -30.388 1.00 92.12 308 PHE A O 1
ATOM 2489 N N . PRO A 1 309 ? 1.391 6.611 -30.816 1.00 94.50 309 PRO A N 1
ATOM 2490 C CA . PRO A 1 309 ? 2.081 6.897 -32.064 1.00 94.50 309 PRO A CA 1
ATOM 2491 C C . PRO A 1 309 ? 3.425 7.598 -31.823 1.00 94.50 309 PRO A C 1
ATOM 2493 O O . PRO A 1 309 ? 3.510 8.608 -31.120 1.00 94.50 309 PRO A O 1
ATOM 2496 N N . VAL A 1 310 ? 4.466 7.082 -32.473 1.00 96.19 310 VAL A N 1
ATOM 2497 C CA . VAL A 1 310 ? 5.814 7.661 -32.536 1.00 96.19 310 VAL A CA 1
ATOM 2498 C C . VAL A 1 310 ? 6.107 7.971 -33.998 1.00 96.19 310 VAL A C 1
ATOM 2500 O O . VAL A 1 310 ? 5.942 7.104 -34.855 1.00 96.19 310 VAL A O 1
ATOM 2503 N N . THR A 1 311 ? 6.520 9.201 -34.295 1.00 96.50 311 THR A N 1
ATOM 2504 C CA . THR A 1 311 ? 6.834 9.645 -35.659 1.00 96.50 311 THR A CA 1
ATOM 2505 C C . THR A 1 311 ? 8.274 10.127 -35.738 1.00 96.50 311 THR A C 1
ATOM 2507 O O . THR A 1 311 ? 8.707 10.911 -34.899 1.00 96.50 311 THR A O 1
ATOM 2510 N N . ALA A 1 312 ? 9.010 9.680 -36.753 1.00 96.12 312 ALA A N 1
ATOM 2511 C CA . ALA A 1 312 ? 10.374 10.110 -37.037 1.00 96.12 312 ALA A CA 1
ATOM 2512 C C . ALA A 1 312 ? 10.483 10.615 -38.481 1.00 96.12 312 ALA A C 1
ATOM 2514 O O . ALA A 1 312 ? 10.079 9.928 -39.420 1.00 96.12 312 ALA A O 1
ATOM 2515 N N . LYS A 1 313 ? 11.044 11.810 -38.678 1.00 95.50 313 LYS A N 1
ATOM 2516 C CA . LYS A 1 313 ? 11.445 12.307 -40.001 1.00 95.50 313 LYS A CA 1
ATOM 2517 C C . LYS A 1 313 ? 12.701 11.565 -40.444 1.00 95.50 313 LYS A C 1
ATOM 2519 O O . LYS A 1 313 ? 13.645 11.446 -39.666 1.00 95.50 313 LYS A O 1
ATOM 2524 N N . LEU A 1 314 ? 12.725 11.085 -41.681 1.00 92.81 314 LEU A N 1
ATOM 2525 C CA . LEU A 1 314 ? 13.870 10.374 -42.247 1.00 92.81 314 LEU A CA 1
ATOM 2526 C C . LEU A 1 314 ? 14.554 11.221 -43.335 1.00 92.81 314 LEU A C 1
ATOM 2528 O O . LEU A 1 314 ? 13.942 12.150 -43.868 1.00 92.81 314 LEU A O 1
ATOM 2532 N N . PRO A 1 315 ? 15.821 10.925 -43.684 1.00 91.50 315 PRO A N 1
ATOM 2533 C CA . PRO A 1 315 ? 16.495 11.564 -44.811 1.00 91.50 315 PRO A CA 1
ATOM 2534 C C . PRO A 1 315 ? 15.711 11.415 -46.125 1.00 91.50 315 PRO A C 1
ATOM 2536 O O . PRO A 1 315 ? 14.990 10.438 -46.336 1.00 91.50 315 PRO A O 1
ATOM 2539 N N . ALA A 1 316 ? 15.867 12.372 -47.043 1.00 86.31 316 ALA A N 1
ATOM 2540 C CA . ALA A 1 316 ? 15.200 12.319 -48.342 1.00 86.31 316 ALA A CA 1
ATOM 2541 C C . ALA A 1 316 ? 15.584 11.041 -49.117 1.00 86.31 316 ALA A C 1
ATOM 2543 O O . ALA A 1 316 ? 16.760 10.693 -49.218 1.00 86.31 316 ALA A O 1
ATOM 2544 N N . GLY A 1 317 ? 14.581 10.340 -49.656 1.00 85.19 317 GLY A N 1
ATOM 2545 C CA . GLY A 1 317 ? 14.765 9.054 -50.340 1.00 85.19 317 GLY A CA 1
ATOM 2546 C C . GLY A 1 317 ? 14.969 7.845 -49.415 1.00 85.19 317 GLY A C 1
ATOM 2547 O O . GLY A 1 317 ? 15.243 6.756 -49.916 1.00 85.19 317 GLY A O 1
ATOM 2548 N N . ALA A 1 318 ? 14.839 8.001 -48.092 1.00 92.06 318 ALA A N 1
ATOM 2549 C CA . ALA A 1 318 ? 14.964 6.882 -47.165 1.00 92.06 318 ALA A CA 1
ATOM 2550 C C . ALA A 1 318 ? 13.828 5.855 -47.319 1.00 92.06 318 ALA A C 1
ATOM 2552 O O . ALA A 1 318 ? 12.655 6.221 -47.416 1.00 92.06 318 ALA A O 1
ATOM 2553 N N . THR A 1 319 ? 14.167 4.564 -47.276 1.00 93.50 319 THR A N 1
ATOM 2554 C CA . THR A 1 319 ? 13.198 3.454 -47.297 1.00 93.50 319 THR A CA 1
ATOM 2555 C C . THR A 1 319 ? 13.296 2.655 -46.003 1.00 93.50 319 THR A C 1
ATOM 2557 O O . THR A 1 319 ? 14.362 2.145 -45.673 1.00 93.50 319 THR A O 1
ATOM 2560 N N . VAL A 1 320 ? 12.195 2.536 -45.259 1.00 95.44 320 VAL A N 1
ATOM 2561 C CA . VAL A 1 320 ? 12.143 1.752 -44.013 1.00 95.44 320 VAL A CA 1
ATOM 2562 C C . VAL A 1 320 ? 12.207 0.261 -44.345 1.00 95.44 320 VAL A C 1
ATOM 2564 O O . VAL A 1 320 ? 11.399 -0.228 -45.131 1.00 95.44 320 VAL A O 1
ATOM 2567 N N . SER A 1 321 ? 13.152 -0.458 -43.740 1.00 93.69 321 SER A N 1
ATOM 2568 C CA . SER A 1 321 ? 13.327 -1.908 -43.898 1.00 93.69 321 SER A CA 1
ATOM 2569 C C . SER A 1 321 ? 12.795 -2.718 -42.713 1.00 93.69 321 SER A C 1
ATOM 2571 O O . SER A 1 321 ? 12.620 -3.926 -42.838 1.00 93.69 321 SER A O 1
ATOM 2573 N N . GLY A 1 322 ? 12.510 -2.079 -41.575 1.00 95.25 322 GLY A N 1
ATOM 2574 C CA . GLY A 1 322 ? 11.801 -2.709 -40.461 1.00 95.25 322 GLY A CA 1
ATOM 2575 C C . GLY A 1 322 ? 11.624 -1.779 -39.264 1.00 95.25 322 GLY A C 1
ATOM 2576 O O . GLY A 1 322 ? 12.381 -0.827 -39.090 1.00 95.25 322 GLY A O 1
ATOM 2577 N N . ALA A 1 323 ? 10.627 -2.063 -38.427 1.00 97.12 323 ALA A N 1
ATOM 2578 C CA . ALA A 1 323 ? 10.440 -1.392 -37.146 1.00 97.12 323 ALA A CA 1
ATOM 2579 C C . ALA A 1 323 ? 9.946 -2.376 -36.079 1.00 97.12 323 ALA A C 1
ATOM 2581 O O . ALA A 1 323 ? 9.167 -3.289 -36.366 1.00 97.12 323 ALA A O 1
ATOM 2582 N N . TRP A 1 324 ? 10.393 -2.199 -34.839 1.00 97.06 324 TRP A N 1
ATOM 2583 C CA . TRP A 1 324 ? 9.954 -3.008 -33.699 1.00 97.06 324 TRP A CA 1
ATOM 2584 C C . TRP A 1 324 ? 10.065 -2.237 -32.384 1.00 97.06 324 TRP A C 1
ATOM 2586 O O . TRP A 1 324 ? 10.835 -1.282 -32.258 1.00 97.06 324 TRP A O 1
ATOM 2596 N N . SER A 1 325 ? 9.306 -2.679 -31.381 1.00 95.56 325 SER A N 1
ATOM 2597 C CA . SER A 1 325 ? 9.514 -2.284 -29.989 1.00 95.56 325 SER A CA 1
ATOM 2598 C C . SER A 1 325 ? 10.058 -3.452 -29.172 1.00 95.56 325 SER A C 1
ATOM 2600 O O . SER A 1 325 ? 9.626 -4.589 -29.352 1.00 95.56 325 SER A O 1
ATOM 2602 N N . LEU A 1 326 ? 10.992 -3.163 -28.268 1.00 94.69 326 LEU A N 1
ATOM 2603 C CA . LEU A 1 326 ? 11.519 -4.071 -27.251 1.00 94.69 326 LEU A CA 1
ATOM 2604 C C . LEU A 1 326 ? 11.052 -3.580 -25.878 1.00 94.69 326 LEU A C 1
ATOM 2606 O O . LEU A 1 326 ? 11.075 -2.376 -25.626 1.00 94.69 326 LEU A O 1
ATOM 2610 N N . CYS A 1 327 ? 10.686 -4.478 -24.969 1.00 90.12 327 CYS A N 1
ATOM 2611 C CA . CYS A 1 327 ? 10.294 -4.107 -23.610 1.00 90.12 327 CYS A CA 1
ATOM 2612 C C . CYS A 1 327 ? 10.810 -5.140 -22.583 1.00 90.12 327 CYS A C 1
ATOM 2614 O O . CYS A 1 327 ? 10.593 -6.337 -22.788 1.00 90.12 327 CYS A O 1
ATOM 2616 N N . PRO A 1 328 ? 11.494 -4.731 -21.491 1.00 84.12 328 PRO A N 1
ATOM 2617 C CA . PRO A 1 328 ? 12.016 -5.652 -20.473 1.00 84.12 328 PRO A CA 1
ATOM 2618 C C . PRO A 1 328 ? 11.027 -6.019 -19.353 1.00 84.12 328 PRO A C 1
ATOM 2620 O O . PRO A 1 328 ? 11.318 -6.929 -18.569 1.00 84.12 328 PRO A O 1
ATOM 2623 N N . ILE A 1 329 ? 9.902 -5.301 -19.236 1.00 77.88 329 ILE A N 1
ATOM 2624 C CA . ILE A 1 329 ? 9.021 -5.290 -18.055 1.00 77.88 329 ILE A CA 1
ATOM 2625 C C . ILE A 1 329 ? 7.555 -5.428 -18.506 1.00 77.88 329 ILE A C 1
ATOM 2627 O O . ILE A 1 329 ? 7.151 -4.721 -19.425 1.00 77.88 329 ILE A O 1
ATOM 2631 N N . PRO A 1 330 ? 6.717 -6.274 -17.877 1.00 58.38 330 PRO A N 1
ATOM 2632 C CA . PRO A 1 330 ? 7.023 -7.171 -16.758 1.00 58.38 330 PRO A CA 1
ATOM 2633 C C . PRO A 1 330 ? 7.927 -8.349 -17.140 1.00 58.38 330 PRO A C 1
ATOM 2635 O O . PRO A 1 330 ? 8.548 -8.936 -16.258 1.00 58.38 330 PRO A O 1
ATOM 2638 N N . ASP A 1 331 ? 8.038 -8.673 -18.429 1.00 70.94 331 ASP A N 1
ATOM 2639 C CA . ASP A 1 331 ? 8.952 -9.684 -18.960 1.00 70.94 331 ASP A CA 1
ATOM 2640 C C . ASP A 1 331 ? 9.504 -9.271 -20.327 1.00 70.94 331 ASP A C 1
ATOM 2642 O O . ASP A 1 331 ? 8.867 -8.527 -21.074 1.00 70.94 331 ASP A O 1
ATOM 2646 N N . ALA A 1 332 ? 10.698 -9.775 -20.642 1.00 80.25 332 ALA A N 1
ATOM 2647 C CA . ALA A 1 332 ? 11.459 -9.428 -21.835 1.00 80.25 332 ALA A CA 1
ATOM 2648 C C . ALA A 1 332 ? 10.775 -9.915 -23.126 1.00 80.25 332 ALA A C 1
ATOM 2650 O O . ALA A 1 332 ? 10.797 -11.107 -23.436 1.00 80.25 332 ALA A O 1
ATOM 2651 N N . HIS A 1 333 ? 10.224 -8.992 -23.913 1.00 83.25 333 HIS A N 1
ATOM 2652 C CA . HIS A 1 333 ? 9.553 -9.287 -25.180 1.00 83.25 333 HIS A CA 1
ATOM 2653 C C . HIS A 1 333 ? 9.884 -8.255 -26.267 1.00 83.25 333 HIS A C 1
ATOM 2655 O O . HIS A 1 333 ? 10.466 -7.202 -25.997 1.00 83.25 333 HIS A O 1
ATOM 2661 N N . HIS A 1 334 ? 9.528 -8.580 -27.510 1.00 91.44 334 HIS A N 1
ATOM 2662 C CA . HIS A 1 334 ? 9.533 -7.643 -28.628 1.00 91.44 334 HIS A CA 1
ATOM 2663 C C . HIS A 1 334 ? 8.257 -7.786 -29.457 1.00 91.44 334 HIS A C 1
ATOM 2665 O O . HIS A 1 334 ? 7.616 -8.837 -29.442 1.00 91.44 334 HIS A O 1
ATOM 2671 N N . VAL A 1 335 ? 7.904 -6.729 -30.184 1.00 91.81 335 VAL A N 1
ATOM 2672 C CA . VAL A 1 335 ? 6.748 -6.673 -31.084 1.00 91.81 335 VAL A CA 1
ATOM 2673 C C . VAL A 1 335 ? 7.184 -5.987 -32.377 1.00 91.81 335 VAL A C 1
ATOM 2675 O O . VAL A 1 335 ? 7.706 -4.873 -32.325 1.00 91.81 335 VAL A O 1
ATOM 2678 N N . ALA A 1 336 ? 6.986 -6.639 -33.524 1.00 94.50 336 ALA A N 1
ATOM 2679 C CA . ALA A 1 336 ? 7.155 -6.006 -34.832 1.00 94.50 336 ALA A CA 1
ATOM 2680 C C . ALA A 1 336 ? 6.066 -4.941 -35.039 1.00 94.50 336 ALA A C 1
ATOM 2682 O O . ALA A 1 336 ? 4.920 -5.152 -34.642 1.00 94.50 336 ALA A O 1
ATOM 2683 N N . LEU A 1 337 ? 6.422 -3.795 -35.620 1.00 95.38 337 LEU A N 1
ATOM 2684 C CA . LEU A 1 337 ? 5.531 -2.643 -35.759 1.00 95.38 337 LEU A CA 1
ATOM 2685 C C . LEU A 1 337 ? 5.313 -2.287 -37.229 1.00 95.38 337 LEU A C 1
ATOM 2687 O O . LEU A 1 337 ? 6.272 -2.155 -37.989 1.00 95.38 337 LEU A O 1
ATOM 2691 N N . ASP A 1 338 ? 4.057 -2.039 -37.595 1.00 92.12 338 ASP A N 1
ATOM 2692 C CA . ASP A 1 338 ? 3.714 -1.516 -38.915 1.00 92.12 338 ASP A CA 1
ATOM 2693 C C . ASP A 1 338 ? 4.209 -0.070 -39.060 1.00 92.12 338 ASP A C 1
ATOM 2695 O O . ASP A 1 338 ? 3.786 0.836 -38.334 1.00 92.12 338 ASP A O 1
ATOM 2699 N N . ALA A 1 339 ? 5.100 0.145 -40.026 1.00 91.75 339 ALA A N 1
ATOM 2700 C CA . ALA A 1 339 ? 5.656 1.447 -40.367 1.00 91.75 339 ALA A CA 1
ATOM 2701 C C . ALA A 1 339 ? 4.847 2.111 -41.489 1.00 91.75 339 ALA A C 1
ATOM 2703 O O . ALA A 1 339 ? 4.793 1.616 -42.614 1.00 91.75 339 ALA A O 1
ATOM 2704 N N . LYS A 1 340 ? 4.230 3.260 -41.194 1.00 93.00 340 LYS A N 1
ATOM 2705 C CA . LYS A 1 340 ? 3.468 4.060 -42.165 1.00 93.00 340 LYS A CA 1
ATOM 2706 C C . LYS A 1 340 ? 4.298 5.260 -42.603 1.00 93.00 340 LYS A C 1
ATOM 2708 O O . LYS A 1 340 ? 4.509 6.179 -41.816 1.00 93.00 340 LYS A O 1
ATOM 2713 N N . THR A 1 341 ? 4.759 5.255 -43.850 1.00 89.50 341 THR A N 1
ATOM 2714 C CA . THR A 1 341 ? 5.590 6.332 -44.407 1.00 89.50 341 THR A CA 1
ATOM 2715 C C . THR A 1 341 ? 4.736 7.352 -45.159 1.00 89.50 341 THR A C 1
ATOM 2717 O O . THR A 1 341 ? 4.010 6.991 -46.083 1.00 89.50 341 THR A O 1
ATOM 2720 N N . ALA A 1 342 ? 4.841 8.631 -44.797 1.00 86.88 342 ALA A N 1
ATOM 2721 C CA . ALA A 1 342 ? 4.169 9.743 -45.469 1.00 86.88 342 ALA A CA 1
ATOM 2722 C C . ALA A 1 342 ? 4.991 11.037 -45.336 1.00 86.88 342 ALA A C 1
ATOM 2724 O O . ALA A 1 342 ? 5.533 11.329 -44.274 1.00 86.88 342 ALA A O 1
ATOM 2725 N N . GLY A 1 343 ? 5.092 11.830 -46.409 1.00 80.12 343 GLY A N 1
ATOM 2726 C CA . GLY A 1 343 ? 5.703 13.170 -46.361 1.00 80.12 343 GLY A CA 1
ATOM 2727 C C . GLY A 1 343 ? 7.167 13.225 -45.891 1.00 80.12 343 GLY A C 1
ATOM 2728 O O . GLY A 1 343 ? 7.575 14.227 -45.314 1.00 80.12 343 GLY A O 1
ATOM 2729 N N . GLY A 1 344 ? 7.949 12.157 -46.090 1.00 83.94 344 GLY A N 1
ATOM 2730 C CA . GLY A 1 344 ? 9.332 12.058 -45.594 1.00 83.94 344 GLY A CA 1
ATOM 2731 C C . GLY A 1 344 ? 9.463 11.667 -44.114 1.00 83.94 344 GLY A C 1
ATOM 2732 O O . GLY A 1 344 ? 10.569 11.661 -43.577 1.00 83.94 344 GLY A O 1
ATOM 2733 N N . ALA A 1 345 ? 8.362 11.315 -43.449 1.00 92.19 345 ALA A N 1
ATOM 2734 C CA . ALA A 1 345 ? 8.355 10.767 -42.099 1.00 92.19 345 ALA A CA 1
ATOM 2735 C C . ALA A 1 345 ? 7.802 9.338 -42.074 1.00 92.19 345 ALA A C 1
ATOM 2737 O O . ALA A 1 345 ? 7.025 8.940 -42.943 1.00 92.19 345 ALA A O 1
ATOM 2738 N N . VAL A 1 346 ? 8.190 8.579 -41.052 1.00 95.44 346 VAL A N 1
ATOM 2739 C CA . VAL A 1 346 ? 7.602 7.289 -40.689 1.00 95.44 346 VAL A CA 1
ATOM 2740 C C . VAL A 1 346 ? 6.865 7.429 -39.362 1.00 95.44 346 VAL A C 1
ATOM 2742 O O . VAL A 1 346 ? 7.423 7.938 -38.392 1.00 95.44 346 VAL A O 1
ATOM 2745 N N . THR A 1 347 ? 5.626 6.949 -39.306 1.00 96.25 347 THR A N 1
ATOM 2746 C CA . THR A 1 347 ? 4.851 6.802 -38.071 1.00 96.25 347 THR A CA 1
ATOM 2747 C C . THR A 1 347 ? 4.666 5.321 -37.762 1.00 96.25 347 THR A C 1
ATOM 2749 O O . THR A 1 347 ? 4.218 4.552 -38.613 1.00 96.25 347 THR A O 1
ATOM 2752 N N . ILE A 1 348 ? 4.978 4.935 -36.529 1.00 96.00 348 ILE A N 1
ATOM 2753 C CA . ILE A 1 348 ? 4.719 3.610 -35.954 1.00 96.00 348 ILE A CA 1
ATOM 2754 C C . ILE A 1 348 ? 3.784 3.753 -34.748 1.00 96.00 348 ILE A C 1
ATOM 2756 O O . ILE A 1 348 ? 3.737 4.808 -34.114 1.00 96.00 348 ILE A O 1
ATOM 2760 N N . THR A 1 349 ? 3.056 2.694 -34.399 1.00 94.75 349 THR A N 1
ATOM 2761 C CA . THR A 1 349 ? 2.151 2.682 -33.237 1.00 94.75 349 THR A CA 1
ATOM 2762 C C . THR A 1 349 ? 2.617 1.642 -32.225 1.00 94.75 349 THR A C 1
ATOM 2764 O O . THR A 1 349 ? 2.510 0.446 -32.471 1.00 94.75 349 THR A O 1
ATOM 2767 N N . VAL A 1 350 ? 3.134 2.087 -31.079 1.00 93.06 350 VAL A N 1
ATOM 2768 C CA . VAL A 1 350 ? 3.595 1.208 -29.995 1.00 93.06 350 VAL A CA 1
ATOM 2769 C C . VAL A 1 350 ? 2.376 0.728 -29.186 1.00 93.06 350 VAL A C 1
ATOM 2771 O O . VAL A 1 350 ? 1.648 1.570 -28.657 1.00 93.06 350 VAL A O 1
ATOM 2774 N N . PRO A 1 351 ? 2.111 -0.590 -29.058 1.00 88.88 351 PRO A N 1
ATOM 2775 C CA . PRO A 1 351 ? 0.866 -1.080 -28.452 1.00 88.88 351 PRO A CA 1
ATOM 2776 C C . PRO A 1 351 ? 0.654 -0.658 -26.991 1.00 88.88 351 PRO A C 1
ATOM 2778 O O . PRO A 1 351 ? -0.461 -0.290 -26.615 1.00 88.88 351 PRO A O 1
ATOM 2781 N N . GLU A 1 352 ? 1.718 -0.683 -26.186 1.00 88.06 352 GLU A N 1
ATOM 2782 C CA . GLU A 1 352 ? 1.750 -0.187 -24.809 1.00 88.06 352 GLU A CA 1
ATOM 2783 C C . GLU A 1 352 ? 3.147 0.360 -24.478 1.00 88.06 352 GLU A C 1
ATOM 2785 O O . GLU A 1 352 ? 4.150 -0.295 -24.771 1.00 88.06 352 GLU A O 1
ATOM 2790 N N . VAL A 1 353 ? 3.204 1.524 -23.822 1.00 89.56 353 VAL A N 1
ATOM 2791 C CA . VAL A 1 353 ? 4.382 2.010 -23.092 1.00 89.56 353 VAL A CA 1
ATOM 2792 C C . VAL A 1 353 ? 3.996 2.228 -21.632 1.00 89.56 353 VAL A C 1
ATOM 2794 O O . VAL A 1 353 ? 3.204 3.117 -21.308 1.00 89.56 353 VAL A O 1
ATOM 2797 N N . ARG A 1 354 ? 4.542 1.388 -20.744 1.00 87.06 354 ARG A N 1
ATOM 2798 C CA . ARG A 1 354 ? 4.283 1.435 -19.295 1.00 87.06 354 ARG A CA 1
ATOM 2799 C C . ARG A 1 354 ? 5.411 2.112 -18.534 1.00 87.06 354 ARG A C 1
ATOM 2801 O O . ARG A 1 354 ? 5.192 3.181 -17.985 1.00 87.06 354 ARG A O 1
ATOM 2808 N N . PHE A 1 355 ? 6.600 1.513 -18.533 1.00 88.31 355 PHE A N 1
ATOM 2809 C CA . PHE A 1 355 ? 7.793 2.059 -17.874 1.00 88.31 355 PHE A CA 1
ATOM 2810 C C . PHE A 1 355 ? 8.906 2.336 -18.880 1.00 88.31 355 PHE A C 1
ATOM 2812 O O . PHE A 1 355 ? 9.368 3.467 -18.978 1.00 88.31 355 PHE A O 1
ATOM 2819 N N . TRP A 1 356 ? 9.303 1.317 -19.648 1.00 93.00 356 TRP A N 1
ATOM 2820 C CA . TRP A 1 356 ? 10.373 1.414 -20.632 1.00 93.00 356 TRP A CA 1
ATOM 2821 C C . TRP A 1 356 ? 10.065 0.584 -21.875 1.00 93.00 356 TRP A C 1
ATOM 2823 O O . TRP A 1 356 ? 9.896 -0.633 -21.788 1.00 93.00 356 TRP A O 1
ATOM 2833 N N . ASN A 1 357 ? 10.088 1.235 -23.034 1.00 94.38 357 ASN A N 1
ATOM 2834 C CA . ASN A 1 357 ? 10.180 0.573 -24.328 1.00 94.38 357 ASN A CA 1
ATOM 2835 C C . ASN A 1 357 ? 11.408 1.099 -25.080 1.00 94.38 357 ASN A C 1
ATOM 2837 O O . ASN A 1 357 ? 11.684 2.296 -25.066 1.00 94.38 357 ASN A O 1
ATOM 2841 N N . VAL A 1 358 ? 12.121 0.228 -25.786 1.00 96.38 358 VAL A N 1
ATOM 2842 C CA . VAL A 1 358 ? 13.025 0.632 -26.869 1.00 96.38 358 VAL A CA 1
ATOM 2843 C C . VAL A 1 358 ? 12.218 0.588 -28.160 1.00 96.38 358 VAL A C 1
ATOM 2845 O O . VAL A 1 358 ? 11.485 -0.372 -28.395 1.00 96.38 358 VAL A O 1
ATOM 2848 N N . VAL A 1 359 ? 12.327 1.618 -28.985 1.00 97.19 359 VAL A N 1
ATOM 2849 C CA . VAL A 1 359 ? 11.821 1.660 -30.358 1.00 97.19 359 VAL A CA 1
ATOM 2850 C C . VAL A 1 359 ? 13.019 1.614 -31.292 1.00 97.19 359 VAL A C 1
ATOM 2852 O O . VAL A 1 359 ? 13.975 2.365 -31.102 1.00 97.19 359 VAL A O 1
ATOM 2855 N N . VAL A 1 360 ? 12.962 0.743 -32.295 1.00 97.44 360 VAL A N 1
ATOM 2856 C CA . VAL A 1 360 ? 13.996 0.616 -33.324 1.00 97.44 360 VAL A CA 1
ATOM 2857 C C . VAL A 1 360 ? 13.356 0.762 -34.697 1.00 97.44 360 VAL A C 1
ATOM 2859 O O . VAL A 1 360 ? 12.292 0.193 -34.952 1.00 97.44 360 VAL A O 1
ATOM 2862 N N . ILE A 1 361 ? 14.004 1.535 -35.567 1.00 97.38 361 ILE A N 1
ATOM 2863 C CA . ILE A 1 361 ? 13.626 1.731 -36.967 1.00 97.38 361 ILE A CA 1
ATOM 2864 C C . ILE A 1 361 ? 14.882 1.538 -37.820 1.00 97.38 361 ILE A C 1
ATOM 2866 O O . ILE A 1 361 ? 15.802 2.358 -37.771 1.00 97.38 361 ILE A O 1
ATOM 2870 N N . ASP A 1 362 ? 14.895 0.478 -38.622 1.00 96.62 362 ASP A N 1
ATOM 2871 C CA . ASP A 1 362 ? 15.923 0.224 -39.630 1.00 96.62 362 ASP A CA 1
ATOM 2872 C C . ASP A 1 362 ? 15.458 0.781 -40.978 1.00 96.62 362 ASP A C 1
ATOM 2874 O O . ASP A 1 362 ? 14.306 0.601 -41.387 1.00 96.62 362 ASP A O 1
ATOM 2878 N N . TYR A 1 363 ? 16.356 1.469 -41.677 1.00 95.81 363 TYR A N 1
ATOM 2879 C CA . TYR A 1 363 ? 16.081 2.097 -42.966 1.00 95.81 363 TYR A CA 1
ATOM 2880 C C . TYR A 1 363 ? 17.326 2.116 -43.857 1.00 95.81 363 TYR A C 1
ATOM 2882 O O . TYR A 1 363 ? 18.458 2.025 -43.388 1.00 95.81 363 TYR A O 1
ATOM 2890 N N . THR A 1 364 ? 17.135 2.258 -45.164 1.00 95.06 364 THR A N 1
ATOM 2891 C CA . THR A 1 364 ? 18.212 2.541 -46.117 1.00 95.06 364 THR A CA 1
ATOM 2892 C C . THR A 1 364 ? 18.172 4.010 -46.519 1.00 95.06 364 THR A C 1
ATOM 2894 O O . THR A 1 364 ? 17.103 4.542 -46.810 1.00 95.06 364 THR A O 1
ATOM 2897 N N . ALA A 1 365 ? 19.323 4.684 -46.519 1.00 91.75 365 ALA A N 1
ATOM 2898 C CA . ALA A 1 365 ? 19.474 6.073 -46.949 1.00 91.75 365 ALA A CA 1
ATOM 2899 C C . ALA A 1 365 ? 20.915 6.366 -47.400 1.00 91.75 365 ALA A C 1
ATOM 2901 O O . ALA A 1 365 ? 21.876 5.847 -46.833 1.00 91.75 365 ALA A O 1
ATOM 2902 N N . ASN A 1 366 ? 21.067 7.247 -48.393 1.00 84.00 366 ASN A N 1
ATOM 2903 C CA . ASN A 1 366 ? 22.382 7.673 -48.896 1.00 84.00 366 ASN A CA 1
ATOM 2904 C C . ASN A 1 366 ? 23.111 8.636 -47.941 1.00 84.00 366 ASN A C 1
ATOM 2906 O O . ASN A 1 366 ? 24.327 8.776 -48.024 1.00 84.00 366 ASN A O 1
ATOM 2910 N N . ALA A 1 367 ? 22.376 9.287 -47.037 1.00 83.75 367 ALA A N 1
ATOM 2911 C CA . ALA A 1 367 ? 22.907 10.120 -45.965 1.00 83.75 367 ALA A CA 1
ATOM 2912 C C . ALA A 1 367 ? 22.293 9.675 -44.623 1.00 83.75 367 ALA A C 1
ATOM 2914 O O . ALA A 1 367 ? 21.098 9.365 -44.593 1.00 83.75 367 ALA A O 1
ATOM 2915 N N . PRO A 1 368 ? 23.068 9.629 -43.525 1.00 85.12 368 PRO A N 1
ATOM 2916 C CA . PRO A 1 368 ? 22.550 9.302 -42.200 1.00 85.12 368 PRO A CA 1
ATOM 2917 C C . PRO A 1 368 ? 21.745 10.468 -41.605 1.00 85.12 368 PRO A C 1
ATOM 2919 O O . PRO A 1 368 ? 21.839 11.612 -42.057 1.00 85.12 368 PRO A O 1
ATOM 2922 N N . LEU A 1 369 ? 20.994 10.192 -40.536 1.00 89.44 369 LEU A N 1
ATOM 2923 C CA . LEU A 1 369 ? 20.497 11.243 -39.643 1.00 89.44 369 LEU A CA 1
ATOM 2924 C C . LEU A 1 369 ? 21.670 12.000 -38.979 1.00 89.44 369 LEU A C 1
ATOM 2926 O O . LEU A 1 369 ? 22.723 11.403 -38.739 1.00 89.44 369 LEU A O 1
ATOM 2930 N N . PRO A 1 370 ? 21.515 13.300 -38.667 1.00 85.69 370 PRO A N 1
ATOM 2931 C CA . PRO A 1 370 ? 22.590 14.104 -38.094 1.00 85.69 370 PRO A CA 1
ATOM 2932 C C . PRO A 1 370 ? 22.904 13.676 -36.650 1.00 85.69 370 PRO A C 1
ATOM 2934 O O . PRO A 1 370 ? 22.003 13.332 -35.888 1.00 85.69 370 PRO A O 1
ATOM 2937 N N . SER A 1 371 ? 24.177 13.737 -36.251 1.00 84.31 371 SER A N 1
ATOM 2938 C CA . SER A 1 371 ? 24.651 13.306 -34.925 1.00 84.31 371 SER A CA 1
ATOM 2939 C C . SER A 1 371 ? 25.687 14.259 -34.314 1.00 84.31 371 SER A C 1
ATOM 2941 O O . SER A 1 371 ? 26.242 15.098 -35.024 1.00 84.31 371 SER A O 1
ATOM 2943 N N . THR A 1 372 ? 25.966 14.134 -33.012 1.00 74.06 372 THR A N 1
ATOM 2944 C CA . THR A 1 372 ? 26.944 14.973 -32.281 1.00 74.06 372 THR A CA 1
ATOM 2945 C C . THR A 1 372 ? 28.216 14.220 -31.852 1.00 74.06 372 THR A C 1
ATOM 2947 O O . THR A 1 372 ? 28.266 12.987 -31.867 1.00 74.06 372 THR A O 1
ATOM 2950 N N . THR A 1 373 ? 29.247 14.980 -31.460 1.00 58.41 373 THR A N 1
ATOM 2951 C CA . THR A 1 373 ? 30.550 14.504 -30.949 1.00 58.41 373 THR A CA 1
ATOM 2952 C C . THR A 1 373 ? 30.835 15.179 -29.587 1.00 58.41 373 THR A C 1
ATOM 2954 O O . THR A 1 373 ? 30.586 16.382 -29.495 1.00 58.41 373 THR A O 1
ATOM 2957 N N . PRO A 1 374 ? 31.325 14.487 -28.533 1.00 51.81 374 PRO A N 1
ATOM 2958 C CA . PRO A 1 374 ? 31.319 15.029 -27.161 1.00 51.81 374 PRO A CA 1
ATOM 2959 C C . PRO A 1 374 ? 32.679 15.542 -26.628 1.00 51.81 374 PRO A C 1
ATOM 2961 O O . PRO A 1 374 ? 33.722 14.970 -26.941 1.00 51.81 374 PRO A O 1
ATOM 2964 N N . ARG A 1 375 ? 32.662 16.578 -25.760 1.00 41.50 375 ARG A N 1
ATOM 2965 C CA . ARG A 1 375 ? 33.776 16.995 -24.862 1.00 41.50 375 ARG A CA 1
ATOM 2966 C C . ARG A 1 375 ? 33.316 17.934 -23.709 1.00 41.50 375 ARG A C 1
ATOM 2968 O O . ARG A 1 375 ? 32.360 18.674 -23.896 1.00 41.50 375 ARG A O 1
ATOM 2975 N N . GLU A 1 376 ? 34.059 17.902 -22.584 1.00 34.81 376 GLU A N 1
ATOM 2976 C CA . GLU A 1 376 ? 34.131 18.845 -21.417 1.00 34.81 376 GLU A CA 1
ATOM 2977 C C . GLU A 1 376 ? 33.011 18.922 -20.330 1.00 34.81 376 GLU A C 1
ATOM 2979 O O . GLU A 1 376 ? 32.027 19.624 -20.533 1.00 34.81 376 GLU A O 1
ATOM 2984 N N . ILE A 1 377 ? 33.231 18.343 -19.115 1.00 33.12 377 ILE A N 1
ATOM 2985 C CA . ILE A 1 377 ? 32.625 18.697 -17.779 1.00 33.12 377 ILE A CA 1
ATOM 2986 C C . ILE A 1 377 ? 33.560 18.241 -16.604 1.00 33.12 377 ILE A C 1
ATOM 2988 O O . ILE A 1 377 ? 34.213 17.213 -16.753 1.00 33.12 377 ILE A O 1
ATOM 2992 N N . ALA A 1 378 ? 33.603 18.924 -15.430 1.00 31.38 378 ALA A N 1
ATOM 2993 C CA . ALA A 1 378 ? 34.456 18.586 -14.252 1.00 31.38 378 ALA A CA 1
ATOM 2994 C C . ALA A 1 378 ? 33.882 18.893 -12.814 1.00 31.38 378 ALA A C 1
ATOM 2996 O O . ALA A 1 378 ? 33.017 19.756 -12.681 1.00 31.38 378 ALA A O 1
ATOM 2997 N N . LEU A 1 379 ? 34.488 18.265 -11.765 1.00 31.69 379 LEU A N 1
ATOM 2998 C CA . LEU A 1 379 ? 34.473 18.427 -10.252 1.00 31.69 379 LEU A CA 1
ATOM 2999 C C . LEU A 1 379 ? 33.562 17.469 -9.398 1.00 31.69 379 LEU A C 1
ATOM 3001 O O . LEU A 1 379 ? 32.553 17.027 -9.943 1.00 31.69 379 LEU A O 1
ATOM 3005 N N . PRO A 1 380 ? 33.746 17.241 -8.049 1.00 28.02 380 PRO A N 1
ATOM 3006 C CA . PRO A 1 380 ? 34.904 16.828 -7.181 1.00 28.02 380 PRO A CA 1
ATOM 3007 C C . PRO A 1 380 ? 34.583 15.658 -6.134 1.00 28.02 380 PRO A C 1
ATOM 3009 O O . PRO A 1 380 ? 33.674 14.879 -6.398 1.00 28.02 380 PRO A O 1
ATOM 3012 N N . ALA A 1 381 ? 35.290 15.479 -4.975 1.00 30.42 381 ALA A N 1
ATOM 3013 C CA . ALA A 1 381 ? 35.522 14.166 -4.257 1.00 30.42 381 ALA A CA 1
ATOM 3014 C C . ALA A 1 381 ? 35.109 13.908 -2.740 1.00 30.42 381 ALA A C 1
ATOM 3016 O O . ALA A 1 381 ? 34.934 14.866 -1.993 1.00 30.42 381 ALA A O 1
ATOM 3017 N N . ASP A 1 382 ? 35.053 12.599 -2.332 1.00 32.88 382 ASP A N 1
ATOM 3018 C CA . ASP A 1 382 ? 35.294 11.827 -1.034 1.00 32.88 382 ASP A CA 1
ATOM 3019 C C . ASP A 1 382 ? 34.702 12.202 0.380 1.00 32.88 382 ASP A C 1
ATOM 3021 O O . ASP A 1 382 ? 34.254 13.340 0.515 1.00 32.88 382 ASP A O 1
ATOM 3025 N N . PRO A 1 383 ? 34.671 11.337 1.475 1.00 32.28 383 PRO A N 1
ATOM 3026 C CA . PRO A 1 383 ? 35.181 9.944 1.754 1.00 32.28 383 PRO A CA 1
ATOM 3027 C C . PRO A 1 383 ? 34.225 8.905 2.516 1.00 32.28 383 PRO A C 1
ATOM 3029 O O . PRO A 1 383 ? 33.014 9.096 2.567 1.00 32.28 383 PRO A O 1
ATOM 3032 N N . LYS A 1 384 ? 34.787 7.791 3.088 1.00 31.48 384 LYS A N 1
ATOM 3033 C CA . LYS A 1 384 ? 34.248 6.504 3.721 1.00 31.48 384 LYS A CA 1
ATOM 3034 C C . LYS A 1 384 ? 33.836 6.580 5.246 1.00 31.48 384 LYS A C 1
ATOM 3036 O O . LYS A 1 384 ? 34.240 7.604 5.800 1.00 31.48 384 LYS A O 1
ATOM 3041 N N . PRO A 1 385 ? 33.157 5.608 5.991 1.00 40.53 385 PRO A N 1
ATOM 3042 C CA . PRO A 1 385 ? 33.561 4.177 6.322 1.00 40.53 385 PRO A CA 1
ATOM 3043 C C . PRO A 1 385 ? 32.502 3.100 6.863 1.00 40.53 385 PRO A C 1
ATOM 3045 O O . PRO A 1 385 ? 31.324 3.396 7.006 1.00 40.53 385 PRO A O 1
ATOM 3048 N N . ALA A 1 386 ? 32.978 1.895 7.301 1.00 26.14 386 ALA A N 1
ATOM 3049 C CA . ALA A 1 386 ? 32.453 0.943 8.357 1.00 26.14 386 ALA A CA 1
ATOM 3050 C C . ALA A 1 386 ? 31.541 -0.315 8.048 1.00 26.14 386 ALA A C 1
ATOM 3052 O O . ALA A 1 386 ? 31.081 -0.501 6.930 1.00 26.14 386 ALA A O 1
ATOM 3053 N N . VAL A 1 387 ? 31.402 -1.253 9.030 1.00 30.53 387 VAL A N 1
ATOM 3054 C CA . VAL A 1 387 ? 31.179 -2.746 8.899 1.00 30.53 387 VAL A CA 1
ATOM 3055 C C . VAL A 1 387 ? 30.447 -3.381 10.134 1.00 30.53 387 VAL A C 1
ATOM 3057 O O . VAL A 1 387 ? 30.844 -2.993 11.236 1.00 30.53 387 VAL A O 1
ATOM 3060 N N . PRO A 1 388 ? 29.445 -4.328 10.047 1.00 30.95 388 PRO A N 1
ATOM 3061 C CA . PRO A 1 388 ? 29.575 -5.717 10.632 1.00 30.95 388 PRO A CA 1
ATOM 3062 C C . PRO A 1 388 ? 28.592 -6.904 10.241 1.00 30.95 388 PRO A C 1
ATOM 3064 O O . PRO A 1 388 ? 27.395 -6.711 10.085 1.00 30.95 388 PRO A O 1
ATOM 3067 N N . LYS A 1 389 ? 29.115 -8.159 10.301 1.00 26.12 389 LYS A N 1
ATOM 3068 C CA . LYS A 1 389 ? 28.583 -9.509 10.756 1.00 26.12 389 LYS A CA 1
ATOM 3069 C C . LYS A 1 389 ? 27.247 -10.204 10.268 1.00 26.12 389 LYS A C 1
ATOM 3071 O O . LYS A 1 389 ? 26.192 -9.585 10.317 1.00 26.12 389 LYS A O 1
ATOM 3076 N N . PRO A 1 390 ? 27.254 -11.548 9.978 1.00 38.88 390 PRO A N 1
ATOM 3077 C CA . PRO A 1 390 ? 26.081 -12.390 9.585 1.00 38.88 390 PRO A CA 1
ATOM 3078 C C . PRO A 1 390 ? 25.711 -13.584 10.535 1.00 38.88 390 PRO A C 1
ATOM 3080 O O . PRO A 1 390 ? 26.354 -13.765 11.568 1.00 38.88 390 PRO A O 1
ATOM 3083 N N . ALA A 1 391 ? 24.707 -14.429 10.181 1.00 34.22 391 ALA A N 1
ATOM 3084 C CA . ALA A 1 391 ? 24.239 -15.586 10.991 1.00 34.22 391 ALA A CA 1
ATOM 3085 C C . ALA A 1 391 ? 23.651 -16.836 10.244 1.00 34.22 391 ALA A C 1
ATOM 3087 O O . ALA A 1 391 ? 22.840 -16.709 9.330 1.00 34.22 391 ALA A O 1
ATOM 3088 N N . VAL A 1 392 ? 24.054 -18.031 10.724 1.00 32.09 392 VAL A N 1
ATOM 3089 C CA . VAL A 1 392 ? 23.345 -19.312 11.060 1.00 32.09 392 VAL A CA 1
ATOM 3090 C C . VAL A 1 392 ? 22.155 -19.870 10.221 1.00 32.09 392 VAL A C 1
ATOM 3092 O O . VAL A 1 392 ? 21.304 -19.161 9.680 1.00 32.09 392 VAL A O 1
ATOM 3095 N N . THR A 1 393 ? 22.070 -21.208 10.168 1.00 42.97 393 THR A N 1
ATOM 3096 C CA . THR A 1 393 ? 20.939 -22.038 9.692 1.00 42.97 393 THR A CA 1
ATOM 3097 C C . THR A 1 393 ? 19.616 -21.688 10.403 1.00 42.97 393 THR A C 1
ATOM 3099 O O . THR A 1 393 ? 19.601 -21.612 11.632 1.00 42.97 393 THR A O 1
ATOM 3102 N N . PRO A 1 394 ? 18.497 -21.467 9.687 1.00 54.44 394 PRO A N 1
ATOM 3103 C CA . PRO A 1 394 ? 17.274 -20.964 10.307 1.00 54.44 394 PRO A CA 1
ATOM 3104 C C . PRO A 1 394 ? 16.511 -22.071 11.044 1.00 54.44 394 PRO A C 1
ATOM 3106 O O . PRO A 1 394 ? 16.118 -23.077 10.457 1.00 54.44 394 PRO A O 1
ATOM 3109 N N . GLU A 1 395 ? 16.257 -21.845 12.331 1.00 67.69 395 GLU A N 1
ATOM 3110 C CA . GLU A 1 395 ? 15.214 -22.555 13.074 1.00 67.69 395 GLU A CA 1
ATOM 3111 C C . GLU A 1 395 ? 13.812 -22.261 12.499 1.00 67.69 395 GLU A C 1
ATOM 3113 O O . GLU A 1 395 ? 13.641 -21.268 11.784 1.00 67.69 395 GLU A O 1
ATOM 3118 N N . PRO A 1 396 ? 12.787 -23.073 12.829 1.00 77.81 396 PRO A N 1
ATOM 3119 C CA . PRO A 1 396 ? 11.405 -22.775 12.463 1.00 77.81 396 PRO A CA 1
ATOM 3120 C C . PRO A 1 396 ? 10.976 -21.373 12.914 1.00 77.81 396 PRO A C 1
ATOM 3122 O O . PRO A 1 396 ? 11.352 -20.928 14.003 1.00 77.81 396 PRO A O 1
ATOM 3125 N N . ASP A 1 397 ? 10.147 -20.709 12.105 1.00 83.44 397 ASP A N 1
ATOM 3126 C CA . ASP A 1 397 ? 9.693 -19.325 12.316 1.00 83.44 397 ASP A CA 1
ATOM 3127 C C . ASP A 1 397 ? 9.210 -19.070 13.763 1.00 83.44 397 ASP A C 1
ATOM 3129 O O . ASP A 1 397 ? 9.630 -18.100 14.400 1.00 83.44 397 ASP A O 1
ATOM 3133 N N . ASP A 1 398 ? 8.412 -19.991 14.316 1.00 81.00 398 ASP A N 1
ATOM 3134 C CA . ASP A 1 398 ? 7.855 -19.912 15.676 1.00 81.00 398 ASP A CA 1
ATOM 3135 C C . ASP A 1 398 ? 8.911 -20.104 16.782 1.00 81.00 398 ASP A C 1
ATOM 3137 O O . ASP A 1 398 ? 8.810 -19.514 17.860 1.00 81.00 398 ASP A O 1
ATOM 3141 N N . VAL A 1 399 ? 9.962 -20.894 16.528 1.00 80.12 399 VAL A N 1
ATOM 3142 C CA . VAL A 1 399 ? 11.085 -21.079 17.464 1.00 80.12 399 VAL A CA 1
ATOM 3143 C C . VAL A 1 399 ? 11.938 -19.813 17.512 1.00 80.12 399 VAL A C 1
ATOM 3145 O O . VAL A 1 399 ? 12.291 -19.356 18.602 1.00 80.12 399 VAL A O 1
ATOM 3148 N N . ILE A 1 400 ? 12.204 -19.197 16.353 1.00 78.62 400 ILE A N 1
ATOM 3149 C CA . ILE A 1 400 ? 12.908 -17.910 16.266 1.00 78.62 400 ILE A CA 1
ATOM 3150 C C . ILE A 1 400 ? 12.099 -16.817 16.978 1.00 78.62 400 ILE A C 1
ATOM 3152 O O . ILE A 1 400 ? 12.652 -16.100 17.814 1.00 78.62 400 ILE A O 1
ATOM 3156 N N . ALA A 1 401 ? 10.793 -16.716 16.707 1.00 79.81 401 ALA A N 1
ATOM 3157 C CA . ALA A 1 401 ? 9.910 -15.751 17.364 1.00 79.81 401 ALA A CA 1
ATOM 3158 C C . ALA A 1 401 ? 9.899 -15.934 18.891 1.00 79.81 401 ALA A C 1
ATOM 3160 O O . ALA A 1 401 ? 10.119 -14.973 19.633 1.00 79.81 401 ALA A O 1
ATOM 3161 N N . LYS A 1 402 ? 9.749 -17.174 19.375 1.00 81.44 402 LYS A N 1
ATOM 3162 C CA . LYS A 1 402 ? 9.769 -17.496 20.810 1.00 81.44 402 LYS A CA 1
ATOM 3163 C C . LYS A 1 402 ? 11.099 -17.136 21.478 1.00 81.44 402 LYS A C 1
ATOM 3165 O O . LYS A 1 402 ? 11.084 -16.576 22.572 1.00 81.44 402 LYS A O 1
ATOM 3170 N N . LYS A 1 403 ? 12.243 -17.401 20.833 1.00 80.75 403 LYS A N 1
ATOM 3171 C CA . LYS A 1 403 ? 13.571 -17.004 21.347 1.00 80.75 403 LYS A CA 1
ATOM 3172 C C . LYS A 1 403 ? 13.761 -15.490 21.431 1.00 80.75 403 LYS A C 1
ATOM 3174 O O . LYS A 1 403 ? 14.514 -15.031 22.283 1.00 80.75 403 LYS A O 1
ATOM 3179 N N . GLN A 1 404 ? 13.071 -14.722 20.590 1.00 78.38 404 GLN A N 1
ATOM 3180 C CA . GLN A 1 404 ? 13.069 -13.255 20.629 1.00 78.38 404 GLN A CA 1
ATOM 3181 C C . GLN A 1 404 ? 11.986 -12.673 21.561 1.00 78.38 404 GLN A C 1
ATOM 3183 O O . GLN A 1 404 ? 11.769 -11.465 21.564 1.00 78.38 404 GLN A O 1
ATOM 3188 N N . GLY A 1 405 ? 11.296 -13.505 22.355 1.00 75.88 405 GLY A N 1
ATOM 3189 C CA . GLY A 1 405 ? 10.232 -13.068 23.268 1.00 75.88 405 GLY A CA 1
ATOM 3190 C C . GLY A 1 405 ? 8.906 -12.716 22.580 1.00 75.88 405 GLY A C 1
ATOM 3191 O O . GLY A 1 405 ? 8.004 -12.183 23.220 1.00 75.88 405 GLY A O 1
ATOM 3192 N N . VAL A 1 406 ? 8.758 -13.019 21.287 1.00 74.69 406 VAL A N 1
ATOM 3193 C CA . VAL A 1 406 ? 7.602 -12.640 20.460 1.00 74.69 406 VAL A CA 1
ATOM 3194 C C . VAL A 1 406 ? 6.518 -13.723 20.533 1.00 74.69 406 VAL A C 1
ATOM 3196 O O . VAL A 1 406 ? 6.258 -14.452 19.576 1.00 74.69 406 VAL A O 1
ATOM 3199 N N . THR A 1 407 ? 5.853 -13.822 21.685 1.00 74.94 407 THR A N 1
ATOM 3200 C CA . THR A 1 407 ? 4.734 -14.754 21.928 1.00 74.94 407 THR A CA 1
ATOM 3201 C C . THR A 1 407 ? 3.361 -14.107 21.703 1.00 74.94 407 THR A C 1
ATOM 3203 O O . THR A 1 407 ? 3.177 -12.967 22.133 1.00 74.94 407 THR A O 1
ATOM 3206 N N . PRO A 1 408 ? 2.379 -14.803 21.094 1.00 73.12 408 PRO A N 1
ATOM 3207 C CA . PRO A 1 408 ? 1.033 -14.262 20.911 1.00 73.12 408 PRO A CA 1
ATOM 3208 C C . PRO A 1 408 ? 0.283 -14.110 22.252 1.00 73.12 408 PRO A C 1
ATOM 3210 O O . PRO A 1 408 ? 0.488 -14.916 23.165 1.00 73.12 408 PRO A O 1
ATOM 3213 N N . PRO A 1 409 ? -0.611 -13.111 22.391 1.00 67.38 409 PRO A N 1
ATOM 3214 C CA . PRO A 1 409 ? -1.441 -12.946 23.584 1.00 67.38 409 PRO A CA 1
ATOM 3215 C C . PRO A 1 409 ? -2.419 -14.130 23.763 1.00 67.38 409 PRO A C 1
ATOM 3217 O O . PRO A 1 409 ? -3.116 -14.486 22.811 1.00 67.38 409 PRO A O 1
ATOM 3220 N N . PRO A 1 410 ? -2.533 -14.723 24.971 1.00 57.94 410 PRO A N 1
ATOM 3221 C CA . PRO A 1 410 ? -3.215 -16.010 25.169 1.00 57.94 410 PRO A CA 1
ATOM 3222 C C . PRO A 1 410 ? -4.744 -15.977 24.996 1.00 57.94 410 PRO A C 1
ATOM 3224 O O . PRO A 1 410 ? -5.341 -17.009 24.707 1.00 57.94 410 PRO A O 1
ATOM 3227 N N . ASP A 1 411 ? -5.371 -14.804 25.145 1.00 63.50 411 ASP A N 1
ATOM 3228 C CA . ASP A 1 411 ? -6.834 -14.637 25.182 1.00 63.50 411 ASP A CA 1
ATOM 3229 C C . ASP A 1 411 ? -7.374 -13.742 24.038 1.00 63.50 411 ASP A C 1
ATOM 3231 O O . ASP A 1 411 ? -8.389 -13.066 24.220 1.00 63.50 411 ASP A O 1
ATOM 3235 N N . TRP A 1 412 ? -6.697 -13.632 22.884 1.00 65.69 412 TRP A N 1
ATOM 3236 C CA . TRP A 1 412 ? -7.152 -12.690 21.845 1.00 65.69 412 TRP A CA 1
ATOM 3237 C C . TRP A 1 412 ? -8.474 -13.109 21.179 1.00 65.69 412 TRP A C 1
ATOM 3239 O O . TRP A 1 412 ? -8.651 -14.253 20.753 1.00 65.69 412 TRP A O 1
ATOM 3249 N N . VAL A 1 413 ? -9.381 -12.138 21.040 1.00 61.84 413 VAL A N 1
ATOM 3250 C CA . VAL A 1 413 ? -10.663 -12.250 20.337 1.00 61.84 413 VAL A CA 1
ATOM 3251 C C . VAL A 1 413 ? -10.824 -11.015 19.455 1.00 61.84 413 VAL A C 1
ATOM 3253 O O . VAL A 1 413 ? -10.700 -9.892 19.937 1.00 61.84 413 VAL A O 1
ATOM 3256 N N . PHE A 1 414 ? -11.101 -11.216 18.167 1.00 65.00 414 PHE A N 1
ATOM 3257 C CA . PHE A 1 414 ? -11.340 -10.111 17.240 1.00 65.00 414 PHE A CA 1
ATOM 3258 C C . PHE A 1 414 ? -12.732 -9.492 17.463 1.00 65.00 414 PHE A C 1
A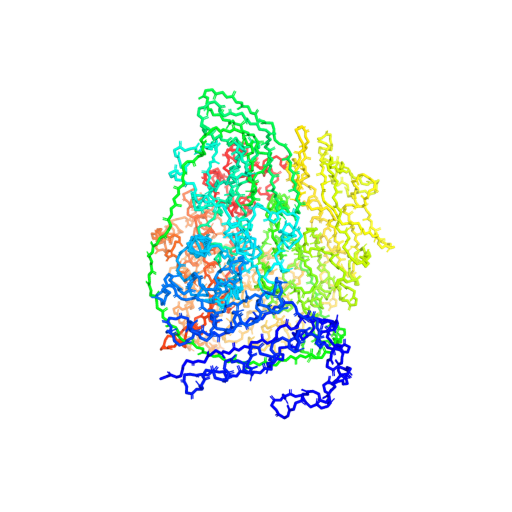TOM 3260 O O . PHE A 1 414 ? -13.706 -10.238 17.619 1.00 65.00 414 PHE A O 1
ATOM 3267 N N . PRO A 1 415 ? -12.856 -8.150 17.455 1.00 56.50 415 PRO A N 1
ATOM 3268 C CA . PRO A 1 415 ? -14.151 -7.483 17.502 1.00 56.50 415 PRO A CA 1
ATOM 3269 C C . PRO A 1 415 ? -14.957 -7.734 16.215 1.00 56.50 415 PRO A C 1
ATOM 3271 O O . PRO A 1 415 ? -14.471 -8.297 15.231 1.00 56.50 415 PRO A O 1
ATOM 3274 N N . ALA A 1 416 ? -16.224 -7.316 16.209 1.00 60.38 416 ALA A N 1
ATOM 3275 C CA . ALA A 1 416 ? -17.015 -7.327 14.983 1.00 60.38 416 ALA A CA 1
ATOM 3276 C C . ALA A 1 416 ? -16.457 -6.287 13.982 1.00 60.38 416 ALA A C 1
ATOM 3278 O O . ALA A 1 416 ? -16.188 -5.157 14.391 1.00 60.38 416 ALA A O 1
ATOM 3279 N N . PRO A 1 417 ? -16.330 -6.609 12.678 1.00 57.97 417 PRO A N 1
ATOM 3280 C CA . PRO A 1 417 ? -15.705 -5.728 11.687 1.00 57.97 417 PRO A CA 1
ATOM 3281 C C . PRO A 1 417 ? -16.603 -4.541 11.301 1.00 57.97 417 PRO A C 1
ATOM 3283 O O . PRO A 1 417 ? -17.232 -4.536 10.242 1.00 57.97 417 PRO A O 1
ATOM 3286 N N . LYS A 1 418 ? -16.674 -3.527 12.170 1.00 58.09 418 LYS A N 1
ATOM 3287 C CA . LYS A 1 418 ? -17.434 -2.284 11.973 1.00 58.09 418 LYS A CA 1
ATOM 3288 C C . LYS A 1 418 ? -16.671 -1.061 12.521 1.00 58.09 418 LYS A C 1
ATOM 3290 O O . LYS A 1 418 ? -16.679 -0.844 13.729 1.00 58.09 418 LYS A O 1
ATOM 3295 N N . PRO A 1 419 ? -16.042 -0.234 11.663 1.00 59.75 419 PRO A N 1
ATOM 3296 C CA . PRO A 1 419 ? -15.706 -0.506 10.263 1.00 59.75 419 PRO A CA 1
ATOM 3297 C C . PRO A 1 419 ? -14.722 -1.679 10.126 1.00 59.75 419 PRO A C 1
ATOM 3299 O O . PRO A 1 419 ? -13.979 -2.012 11.052 1.00 59.75 419 PRO A O 1
ATOM 3302 N N . LEU A 1 420 ? -14.666 -2.293 8.944 1.00 73.50 420 LEU A N 1
ATOM 3303 C CA . LEU A 1 420 ? -13.710 -3.365 8.663 1.00 73.50 420 LEU A CA 1
ATOM 3304 C C . LEU A 1 420 ? -12.271 -2.810 8.643 1.00 73.50 420 LEU A C 1
ATOM 3306 O O . LEU A 1 420 ? -11.877 -2.110 7.715 1.00 73.50 420 LEU A O 1
ATOM 3310 N N . SER A 1 421 ? -11.484 -3.114 9.675 1.00 77.62 421 SER A N 1
ATOM 3311 C CA . SER A 1 421 ? -10.047 -2.793 9.742 1.00 77.62 421 SER A CA 1
ATOM 3312 C C . SER A 1 421 ? -9.212 -3.741 8.868 1.00 77.62 421 SER A C 1
ATOM 3314 O O . SER A 1 421 ? -9.319 -4.961 9.019 1.00 77.62 421 SER A O 1
ATOM 3316 N N . ILE A 1 422 ? -8.393 -3.182 7.973 1.00 85.19 422 ILE A N 1
ATOM 3317 C CA . ILE A 1 422 ? -7.539 -3.871 6.997 1.00 85.19 422 ILE A CA 1
ATOM 3318 C C . ILE A 1 422 ? -6.094 -3.366 7.112 1.00 85.19 422 ILE A C 1
ATOM 3320 O O . ILE A 1 422 ? -5.865 -2.157 7.095 1.00 85.19 422 ILE A O 1
ATOM 3324 N N . LEU A 1 423 ? -5.127 -4.286 7.157 1.00 89.38 423 LEU A N 1
ATOM 3325 C CA . LEU A 1 423 ? -3.704 -3.996 6.949 1.00 89.38 423 LEU A CA 1
ATOM 3326 C C . LEU A 1 423 ? -3.334 -4.304 5.493 1.00 89.38 423 LEU A C 1
ATOM 3328 O O . LEU A 1 423 ? -3.279 -5.466 5.092 1.00 89.38 423 LEU A O 1
ATOM 3332 N N . ALA A 1 424 ? -3.089 -3.274 4.691 1.00 89.19 424 ALA A N 1
ATOM 3333 C CA . ALA A 1 424 ? -2.664 -3.406 3.304 1.00 89.19 424 ALA A CA 1
ATOM 3334 C C . ALA A 1 424 ? -1.132 -3.460 3.222 1.00 89.19 424 ALA A C 1
ATOM 3336 O O . ALA A 1 424 ? -0.459 -2.489 3.556 1.00 89.19 424 ALA A O 1
ATOM 3337 N N . ALA A 1 425 ? -0.586 -4.586 2.764 1.00 89.62 425 ALA A N 1
ATOM 3338 C CA . ALA A 1 425 ? 0.819 -4.770 2.433 1.00 89.62 425 ALA A CA 1
ATOM 3339 C C . ALA A 1 425 ? 1.027 -4.608 0.918 1.00 89.62 425 ALA A C 1
ATOM 3341 O O . ALA A 1 425 ? 0.591 -5.431 0.107 1.00 89.62 425 ALA A O 1
ATOM 3342 N N . HIS A 1 426 ? 1.681 -3.506 0.555 1.00 83.50 426 HIS A N 1
ATOM 3343 C CA . HIS A 1 426 ? 1.825 -3.015 -0.813 1.00 83.50 426 HIS A CA 1
ATOM 3344 C C . HIS A 1 426 ? 3.146 -3.481 -1.441 1.00 83.50 426 HIS A C 1
ATOM 3346 O O . HIS A 1 426 ? 4.220 -2.976 -1.100 1.00 83.50 426 HIS A O 1
ATOM 3352 N N . GLY A 1 427 ? 3.063 -4.432 -2.372 1.00 77.19 427 GLY A N 1
ATOM 3353 C CA . GLY A 1 427 ? 4.087 -4.690 -3.385 1.00 77.19 427 GLY A CA 1
ATOM 3354 C C . GLY A 1 427 ? 3.871 -3.832 -4.635 1.00 77.19 427 GLY A C 1
ATOM 3355 O O . GLY A 1 427 ? 2.950 -3.013 -4.679 1.00 77.19 427 GLY A O 1
ATOM 3356 N N . LEU A 1 428 ? 4.701 -4.024 -5.671 1.00 72.56 428 LEU A N 1
ATOM 3357 C CA . LEU A 1 428 ? 4.751 -3.135 -6.847 1.00 72.56 428 LEU A CA 1
ATOM 3358 C C . LEU A 1 428 ? 3.370 -2.867 -7.461 1.00 72.56 428 LEU A C 1
ATOM 3360 O O . LEU A 1 428 ? 3.021 -1.719 -7.721 1.00 72.56 428 LEU A O 1
ATOM 3364 N N . TRP A 1 429 ? 2.606 -3.931 -7.707 1.00 77.75 429 TRP A N 1
ATOM 3365 C CA . TRP A 1 429 ? 1.359 -3.876 -8.471 1.00 77.75 429 TRP A CA 1
ATOM 3366 C C . TRP A 1 429 ? 0.101 -3.650 -7.621 1.00 77.75 429 TRP A C 1
ATOM 3368 O O . TRP A 1 429 ? -1.014 -3.851 -8.106 1.00 77.75 429 TRP A O 1
ATOM 3378 N N . TYR A 1 430 ? 0.243 -3.264 -6.347 1.00 82.94 430 TYR A N 1
ATOM 3379 C CA . TYR A 1 430 ? -0.897 -3.088 -5.439 1.00 82.94 430 TYR A CA 1
ATOM 3380 C C . TYR A 1 430 ? -1.974 -2.153 -6.022 1.00 82.94 430 TYR A C 1
ATOM 3382 O O . TYR A 1 430 ? -3.172 -2.388 -5.859 1.00 82.94 430 TYR A O 1
ATOM 3390 N N . HIS A 1 431 ? -1.577 -1.080 -6.710 1.00 74.75 431 HIS A N 1
ATOM 3391 C CA . HIS A 1 431 ? -2.526 -0.076 -7.193 1.00 74.75 431 HIS A CA 1
ATOM 3392 C C . HIS A 1 431 ? -3.309 -0.526 -8.424 1.00 74.75 431 HIS A C 1
ATOM 3394 O O . HIS A 1 431 ? -4.481 -0.179 -8.551 1.00 74.75 431 HIS A O 1
ATOM 3400 N N . GLU A 1 432 ? -2.712 -1.347 -9.280 1.00 78.94 432 GLU A N 1
ATOM 3401 C CA . GLU A 1 432 ? -3.364 -1.980 -10.423 1.00 78.94 432 GLU A CA 1
ATOM 3402 C C . GLU A 1 432 ? -4.423 -3.005 -9.990 1.00 78.94 432 GLU A C 1
ATOM 3404 O O . GLU A 1 432 ? -5.427 -3.166 -10.683 1.00 78.94 432 GLU A O 1
ATOM 3409 N N . TYR A 1 433 ? -4.284 -3.619 -8.808 1.00 86.44 433 TYR A N 1
ATOM 3410 C CA . TYR A 1 433 ? -5.373 -4.390 -8.194 1.00 86.44 433 TYR A CA 1
ATOM 3411 C C . TYR A 1 433 ? -6.600 -3.533 -7.850 1.00 86.44 433 TYR A C 1
ATOM 3413 O O . TYR A 1 433 ? -7.699 -4.076 -7.735 1.00 86.44 433 TYR A O 1
ATOM 3421 N N . GLY A 1 434 ? -6.452 -2.208 -7.714 1.00 78.00 434 GLY A N 1
ATOM 3422 C CA . GLY A 1 434 ? -7.554 -1.265 -7.495 1.00 78.00 434 GLY A CA 1
ATOM 3423 C C . GLY A 1 434 ? -8.453 -1.637 -6.315 1.00 78.00 434 GLY A C 1
ATOM 3424 O O . GLY A 1 434 ? -9.677 -1.562 -6.430 1.00 78.00 434 GLY A O 1
ATOM 3425 N N . LEU A 1 435 ? -7.841 -2.104 -5.219 1.00 82.81 435 LEU A N 1
ATOM 3426 C CA . LEU A 1 435 ? -8.526 -2.564 -4.007 1.00 82.81 435 LEU A CA 1
ATOM 3427 C C . LEU A 1 435 ? -9.254 -1.445 -3.265 1.00 82.81 435 LEU A C 1
ATOM 3429 O O . LEU A 1 435 ? -10.188 -1.725 -2.526 1.00 82.81 435 LEU A O 1
ATOM 3433 N N . ASP A 1 436 ? -8.891 -0.185 -3.504 1.00 70.44 436 ASP A N 1
ATOM 3434 C CA . ASP A 1 436 ? -9.647 0.984 -3.053 1.00 70.44 436 ASP A CA 1
ATOM 3435 C C . ASP A 1 436 ? -11.117 0.920 -3.499 1.00 70.44 436 ASP A C 1
ATOM 3437 O O . ASP A 1 436 ? -12.005 1.250 -2.714 1.00 70.44 436 ASP A O 1
ATOM 3441 N N . ARG A 1 437 ? -11.384 0.391 -4.701 1.00 73.31 437 ARG A N 1
ATOM 3442 C CA . ARG A 1 437 ? -12.736 0.108 -5.215 1.00 73.31 437 ARG A CA 1
ATOM 3443 C C . ARG A 1 437 ? -13.417 -1.096 -4.552 1.00 73.31 437 ARG A C 1
ATOM 3445 O O . ARG A 1 437 ? -14.635 -1.185 -4.571 1.00 73.31 437 ARG A O 1
ATOM 3452 N N . ALA A 1 438 ? -12.667 -2.027 -3.968 1.00 79.38 438 ALA A N 1
ATOM 3453 C CA . ALA A 1 438 ? -13.224 -3.180 -3.256 1.00 79.38 438 ALA A CA 1
ATOM 3454 C C . ALA A 1 438 ? -13.547 -2.836 -1.793 1.00 79.38 438 ALA A C 1
ATOM 3456 O O . ALA A 1 438 ? -14.636 -3.111 -1.300 1.00 79.38 438 ALA A O 1
ATOM 3457 N N . PHE A 1 439 ? -12.608 -2.165 -1.127 1.00 74.56 439 PHE A N 1
ATOM 3458 C CA . PHE A 1 439 ? -12.718 -1.580 0.210 1.00 74.56 439 PHE A CA 1
ATOM 3459 C C . PHE A 1 439 ? -13.909 -0.624 0.329 1.00 74.56 439 PHE A C 1
ATOM 3461 O O . PHE A 1 439 ? -14.665 -0.652 1.297 1.00 74.56 439 PHE A O 1
ATOM 3468 N N . ALA A 1 440 ? -14.103 0.167 -0.719 1.00 62.50 440 ALA A N 1
ATOM 3469 C CA . ALA A 1 440 ? -15.298 0.935 -1.006 1.00 62.50 440 ALA A CA 1
ATOM 3470 C C . ALA A 1 440 ? -16.608 0.143 -0.802 1.00 62.50 440 ALA A C 1
ATOM 3472 O O . ALA A 1 440 ? -17.408 0.450 0.084 1.00 62.50 440 ALA A O 1
ATOM 3473 N N . LEU A 1 441 ? -16.809 -0.914 -1.591 1.00 67.81 441 LEU A N 1
ATOM 3474 C CA . LEU A 1 441 ? -18.039 -1.717 -1.612 1.00 67.81 441 LEU A CA 1
ATOM 3475 C C . LEU A 1 441 ? -18.347 -2.427 -0.279 1.00 67.81 441 LEU A C 1
ATOM 3477 O O . LEU A 1 441 ? -19.470 -2.875 -0.070 1.00 67.81 441 LEU A O 1
ATOM 3481 N N . LEU A 1 442 ? -17.377 -2.509 0.637 1.00 67.38 442 LEU A N 1
ATOM 3482 C CA . LEU A 1 442 ? -17.509 -3.145 1.953 1.00 67.38 442 LEU A CA 1
ATOM 3483 C C . LEU A 1 442 ? -18.141 -2.255 3.036 1.00 67.38 442 LEU A C 1
ATOM 3485 O O . LEU A 1 442 ? -18.219 -2.676 4.189 1.00 67.38 442 LEU A O 1
ATOM 3489 N N . GLY A 1 443 ? -18.602 -1.046 2.701 1.00 53.09 443 GLY A N 1
ATOM 3490 C CA . GLY A 1 443 ? -19.338 -0.202 3.652 1.00 53.09 443 GLY A CA 1
ATOM 3491 C C . GLY A 1 443 ? -18.457 0.650 4.571 1.00 53.09 443 GLY A C 1
ATOM 3492 O O . GLY A 1 443 ? -18.913 1.067 5.632 1.00 53.09 443 GLY A O 1
ATOM 3493 N N . GLY A 1 444 ? -17.210 0.916 4.170 1.00 50.28 444 GLY A N 1
ATOM 3494 C CA . GLY A 1 444 ? -16.246 1.701 4.942 1.00 50.28 444 GLY A CA 1
ATOM 3495 C C . GLY A 1 444 ? -15.238 0.819 5.677 1.00 50.28 444 GLY A C 1
ATOM 3496 O O . GLY A 1 444 ? -15.517 0.253 6.732 1.00 50.28 444 GLY A O 1
ATOM 3497 N N . THR A 1 445 ? -14.028 0.736 5.125 1.00 61.88 445 THR A N 1
ATOM 3498 C CA . THR A 1 445 ? -12.891 0.044 5.743 1.00 61.88 445 THR A CA 1
ATOM 3499 C C . THR A 1 445 ? -11.911 1.043 6.350 1.00 61.88 445 THR A C 1
ATOM 3501 O O . THR A 1 445 ? -11.518 2.008 5.688 1.00 61.88 445 THR A O 1
ATOM 3504 N N . ARG A 1 446 ? -11.407 0.767 7.552 1.00 66.19 446 ARG A N 1
ATOM 3505 C CA . ARG A 1 446 ? -10.158 1.375 8.030 1.00 66.19 446 ARG A CA 1
ATOM 3506 C C . ARG A 1 446 ? -9.011 0.677 7.301 1.00 66.19 446 ARG A C 1
ATOM 3508 O O . ARG A 1 446 ? -8.921 -0.539 7.382 1.00 66.19 446 ARG A O 1
ATOM 3515 N N . VAL A 1 447 ? -8.131 1.421 6.633 1.00 73.62 447 VAL A N 1
ATOM 3516 C CA . VAL A 1 447 ? -6.941 0.855 5.973 1.00 73.62 447 VAL A CA 1
ATOM 3517 C C . VAL A 1 447 ? -5.684 1.459 6.586 1.00 73.62 447 VAL A C 1
ATOM 3519 O O . VAL A 1 447 ? -5.532 2.682 6.609 1.00 73.62 447 VAL A O 1
ATOM 3522 N N . THR A 1 448 ? -4.799 0.598 7.078 1.00 74.88 448 THR A N 1
ATOM 3523 C CA . THR A 1 448 ? -3.409 0.923 7.417 1.00 74.88 448 THR A CA 1
ATOM 3524 C C . THR A 1 448 ? -2.498 0.378 6.321 1.00 74.88 448 THR A C 1
ATOM 3526 O O . THR A 1 448 ? -2.784 -0.659 5.723 1.00 74.88 448 THR A O 1
ATOM 3529 N N . ASP A 1 449 ? -1.421 1.097 6.015 1.00 77.12 449 ASP A N 1
ATOM 3530 C CA . ASP A 1 449 ? -0.582 0.836 4.845 1.00 77.12 449 ASP A CA 1
ATOM 3531 C C . ASP A 1 449 ? 0.846 0.455 5.284 1.00 77.12 449 ASP A C 1
ATOM 3533 O O . ASP A 1 449 ? 1.524 1.244 5.940 1.00 77.12 449 ASP A O 1
ATOM 3537 N N . THR A 1 450 ? 1.317 -0.735 4.905 1.00 79.38 450 THR A N 1
ATOM 3538 C CA . THR A 1 450 ? 2.704 -1.206 5.080 1.00 79.38 450 THR A CA 1
ATOM 3539 C C . THR A 1 450 ? 3.308 -1.544 3.717 1.00 79.38 450 THR A C 1
ATOM 3541 O O . THR A 1 450 ? 2.622 -2.048 2.831 1.00 79.38 450 THR A O 1
ATOM 3544 N N . TRP A 1 451 ? 4.586 -1.241 3.504 1.00 73.75 451 TRP A N 1
ATOM 3545 C CA . TRP A 1 451 ? 5.175 -1.195 2.160 1.00 73.75 451 TRP A CA 1
ATOM 3546 C C . TRP A 1 451 ? 6.349 -2.164 2.039 1.00 73.75 451 TRP A C 1
ATOM 3548 O O . TRP A 1 451 ? 7.170 -2.252 2.957 1.00 73.75 451 TRP A O 1
ATOM 3558 N N . TYR A 1 452 ? 6.445 -2.879 0.915 1.00 71.56 452 TYR A N 1
ATOM 3559 C CA . TYR A 1 452 ? 7.678 -3.581 0.556 1.00 71.56 452 TYR A CA 1
ATOM 3560 C C . TYR A 1 452 ? 8.767 -2.546 0.242 1.00 71.56 452 TYR A C 1
ATOM 3562 O O . TYR A 1 452 ? 8.564 -1.637 -0.567 1.00 71.56 452 TYR A O 1
ATOM 3570 N N . GLN A 1 453 ? 9.945 -2.719 0.835 1.00 60.03 453 GLN A N 1
ATOM 3571 C CA . GLN A 1 453 ? 11.132 -1.911 0.571 1.00 60.03 453 GLN A CA 1
ATOM 3572 C C . GLN A 1 453 ? 12.379 -2.758 0.859 1.00 60.03 453 GLN A C 1
ATOM 3574 O O . GLN A 1 453 ? 12.594 -3.177 1.994 1.00 60.03 453 GLN A O 1
ATOM 3579 N N . HIS A 1 454 ? 13.204 -3.021 -0.161 1.00 56.22 454 HIS A N 1
ATOM 3580 C CA . HIS A 1 454 ? 14.498 -3.717 -0.022 1.00 56.22 454 HIS A CA 1
ATOM 3581 C C . HIS A 1 454 ? 14.424 -5.097 0.653 1.00 56.22 454 HIS A C 1
ATOM 3583 O O . HIS A 1 454 ? 15.155 -5.388 1.599 1.00 56.22 454 HIS A O 1
ATOM 3589 N N . GLY A 1 455 ? 13.509 -5.956 0.190 1.00 60.25 455 GLY A N 1
ATOM 3590 C CA . GLY A 1 455 ? 13.343 -7.294 0.764 1.00 60.25 455 GLY A CA 1
ATOM 3591 C C . GLY A 1 455 ? 12.892 -7.281 2.228 1.00 60.25 455 GLY A C 1
ATOM 3592 O O . GLY A 1 455 ? 13.091 -8.263 2.937 1.00 60.25 455 GLY A O 1
ATOM 3593 N N . THR A 1 456 ? 12.295 -6.183 2.709 1.00 68.12 456 THR A N 1
ATOM 3594 C CA . THR A 1 456 ? 11.616 -6.147 4.004 1.00 68.12 456 THR A CA 1
ATOM 3595 C C . THR A 1 456 ? 10.335 -5.313 3.980 1.00 68.12 456 THR A C 1
ATOM 3597 O O . THR A 1 456 ? 10.103 -4.526 3.065 1.00 68.12 456 THR A O 1
ATOM 3600 N N . MET A 1 457 ? 9.495 -5.479 5.003 1.00 78.50 457 MET A N 1
ATOM 3601 C CA . MET A 1 457 ? 8.320 -4.633 5.224 1.00 78.50 457 MET A CA 1
ATOM 3602 C C . MET A 1 457 ? 8.656 -3.413 6.088 1.00 78.50 457 MET A C 1
ATOM 3604 O O . MET A 1 457 ? 9.226 -3.541 7.181 1.00 78.50 457 MET A O 1
ATOM 3608 N N . ARG A 1 458 ? 8.244 -2.234 5.617 1.00 70.25 458 ARG A N 1
ATOM 3609 C CA . ARG A 1 458 ? 8.283 -0.942 6.319 1.00 70.25 458 ARG A CA 1
ATOM 3610 C C . ARG A 1 458 ? 6.901 -0.574 6.848 1.00 70.25 458 ARG A C 1
ATOM 3612 O O . ARG A 1 458 ? 5.891 -0.892 6.220 1.00 70.25 458 ARG A O 1
ATOM 3619 N N . PHE A 1 459 ? 6.855 0.062 8.019 1.00 71.19 459 PHE A N 1
ATOM 3620 C CA . PHE A 1 459 ? 5.616 0.358 8.765 1.00 71.19 459 PHE A CA 1
ATOM 3621 C C . PHE A 1 459 ? 4.756 -0.880 9.077 1.00 71.19 459 PHE A C 1
ATOM 3623 O O . PHE A 1 459 ? 3.553 -0.782 9.299 1.00 71.19 459 PHE A O 1
ATOM 3630 N N . TYR A 1 460 ? 5.384 -2.057 9.107 1.00 82.44 460 TYR A N 1
ATOM 3631 C CA . TYR A 1 460 ? 4.756 -3.267 9.622 1.00 82.44 460 TYR A CA 1
ATOM 3632 C C . TYR A 1 460 ? 4.496 -3.102 11.134 1.00 82.44 460 TYR A C 1
ATOM 3634 O O . TYR A 1 460 ? 5.379 -2.567 11.811 1.00 82.44 460 TYR A O 1
ATOM 3642 N N . PRO A 1 461 ? 3.347 -3.551 11.677 1.00 80.94 461 PRO A N 1
ATOM 3643 C CA . PRO A 1 461 ? 3.011 -3.384 13.092 1.00 80.94 461 PRO A CA 1
ATOM 3644 C C . PRO A 1 461 ? 4.115 -3.850 14.055 1.00 80.94 461 PRO A C 1
ATOM 3646 O O . PRO A 1 461 ? 4.611 -4.970 13.952 1.00 80.94 461 PRO A O 1
ATOM 3649 N N . GLU A 1 462 ? 4.487 -2.992 15.011 1.00 71.31 462 GLU A N 1
ATOM 3650 C CA . GLU A 1 462 ? 5.594 -3.258 15.947 1.00 71.31 462 GLU A CA 1
ATOM 3651 C C . GLU A 1 462 ? 5.224 -4.256 17.069 1.00 71.31 462 GLU A C 1
ATOM 3653 O O . GLU A 1 462 ? 6.115 -4.788 17.727 1.00 71.31 462 GLU A O 1
ATOM 3658 N N . SER A 1 463 ? 3.933 -4.558 17.274 1.00 73.94 463 SER A N 1
ATOM 3659 C CA . SER A 1 463 ? 3.450 -5.511 18.288 1.00 73.94 463 SER A CA 1
ATOM 3660 C C . SER A 1 463 ? 2.308 -6.405 17.783 1.00 73.94 463 SER A C 1
ATOM 3662 O O . SER A 1 463 ? 1.675 -6.116 16.761 1.00 73.94 463 SER A O 1
ATOM 3664 N N . TYR A 1 464 ? 2.011 -7.483 18.523 1.00 78.50 464 TYR A N 1
ATOM 3665 C CA . TYR A 1 464 ? 0.857 -8.347 18.245 1.00 78.50 464 TYR A CA 1
ATOM 3666 C C . TYR A 1 464 ? -0.461 -7.585 18.324 1.00 78.50 464 TYR A C 1
ATOM 3668 O O . TYR A 1 464 ? -1.300 -7.745 17.448 1.00 78.50 464 TYR A O 1
ATOM 3676 N N . GLU A 1 465 ? -0.637 -6.731 19.330 1.00 71.88 465 GLU A N 1
ATOM 3677 C CA . GLU A 1 465 ? -1.843 -5.925 19.515 1.00 71.88 465 GLU A CA 1
ATOM 3678 C C . GLU A 1 465 ? -2.074 -5.000 18.320 1.00 71.88 465 GLU A C 1
ATOM 3680 O O . GLU A 1 465 ? -3.203 -4.870 17.861 1.00 71.88 465 GLU A O 1
ATOM 3685 N N . ALA A 1 466 ? -1.009 -4.389 17.791 1.00 74.19 466 ALA A N 1
ATOM 3686 C CA . ALA A 1 466 ? -1.089 -3.527 16.617 1.00 74.19 466 ALA A CA 1
ATOM 3687 C C . ALA A 1 466 ? -1.398 -4.316 15.330 1.00 74.19 466 ALA A C 1
ATOM 3689 O O . ALA A 1 466 ? -2.120 -3.816 14.470 1.00 74.19 466 ALA A O 1
ATOM 3690 N N . LEU A 1 467 ? -0.899 -5.550 15.187 1.00 83.50 467 LEU A N 1
ATOM 3691 C CA . LEU A 1 467 ? -1.266 -6.432 14.072 1.00 83.50 467 LEU A CA 1
ATOM 3692 C C . LEU A 1 467 ? -2.726 -6.894 14.183 1.00 83.50 467 LEU A C 1
ATOM 3694 O O . LEU A 1 467 ? -3.484 -6.779 13.221 1.00 83.50 467 LEU A O 1
ATOM 3698 N N . MET A 1 468 ? -3.124 -7.366 15.363 1.00 79.69 468 MET A N 1
ATOM 3699 C CA . MET A 1 468 ? -4.434 -7.952 15.653 1.00 79.69 468 MET A CA 1
ATOM 3700 C C . MET A 1 468 ? -5.575 -6.920 15.784 1.00 79.69 468 MET A C 1
ATOM 3702 O O . MET A 1 468 ? -6.739 -7.301 15.838 1.00 79.69 468 MET A O 1
ATOM 3706 N N . ASP A 1 469 ? -5.277 -5.618 15.745 1.00 75.50 469 ASP A N 1
ATOM 3707 C CA . ASP A 1 469 ? -6.248 -4.516 15.568 1.00 75.50 469 ASP A CA 1
ATOM 3708 C C . ASP A 1 469 ? -6.769 -4.389 14.106 1.00 75.50 469 ASP A C 1
ATOM 3710 O O . ASP A 1 469 ? -7.451 -3.433 13.718 1.00 75.50 469 ASP A O 1
ATOM 3714 N N . HIS A 1 470 ? -6.439 -5.367 13.259 1.00 83.44 470 HIS A N 1
ATOM 3715 C CA . HIS A 1 470 ? -6.957 -5.550 11.903 1.00 83.44 470 HIS A CA 1
ATOM 3716 C C . HIS A 1 470 ? -7.757 -6.855 11.834 1.00 83.44 470 HIS A C 1
ATOM 3718 O O . HIS A 1 470 ? -7.469 -7.798 12.555 1.00 83.44 470 HIS A O 1
ATOM 3724 N N . HIS A 1 471 ? -8.760 -6.940 10.962 1.00 86.81 471 HIS A N 1
ATOM 3725 C CA . HIS A 1 471 ? -9.517 -8.184 10.743 1.00 86.81 471 HIS A CA 1
ATOM 3726 C C . HIS A 1 471 ? -8.990 -8.931 9.515 1.00 86.81 471 HIS A C 1
ATOM 3728 O O . HIS A 1 471 ? -8.991 -10.159 9.478 1.00 86.81 471 HIS A O 1
ATOM 3734 N N . VAL A 1 472 ? -8.531 -8.184 8.505 1.00 92.19 472 VAL A N 1
ATOM 3735 C CA . VAL A 1 472 ? -7.968 -8.729 7.267 1.00 92.19 472 VAL A CA 1
ATOM 3736 C C . VAL A 1 472 ? -6.601 -8.105 7.002 1.00 92.19 472 VAL A C 1
ATOM 3738 O O . VAL A 1 472 ? -6.442 -6.891 7.092 1.00 92.19 472 VAL A O 1
ATOM 3741 N N . MET A 1 473 ? -5.621 -8.913 6.618 1.00 95.00 473 MET A N 1
ATOM 3742 C CA . MET A 1 473 ? -4.386 -8.445 5.996 1.00 95.00 473 MET A CA 1
ATOM 3743 C C . MET A 1 473 ? -4.439 -8.744 4.496 1.00 95.00 473 MET A C 1
ATOM 3745 O O . MET A 1 473 ? -4.823 -9.841 4.094 1.00 95.00 473 MET A O 1
ATOM 3749 N N . VAL A 1 474 ? -4.057 -7.792 3.650 1.00 95.94 474 VAL A N 1
ATOM 3750 C CA . VAL A 1 474 ? -3.912 -8.014 2.204 1.00 95.94 474 VAL A CA 1
ATOM 3751 C C . VAL A 1 474 ? -2.436 -7.958 1.849 1.00 95.94 474 VAL A C 1
ATOM 3753 O O . VAL A 1 474 ? -1.798 -6.949 2.106 1.00 95.94 474 VAL A O 1
ATOM 3756 N N . ILE A 1 475 ? -1.895 -9.016 1.254 1.00 95.19 475 ILE A N 1
ATOM 3757 C CA . ILE A 1 475 ? -0.499 -9.123 0.818 1.00 95.19 475 ILE A CA 1
ATOM 3758 C C . ILE A 1 475 ? -0.500 -9.185 -0.708 1.00 95.19 475 ILE A C 1
ATOM 3760 O O . ILE A 1 475 ? -0.787 -10.233 -1.288 1.00 95.19 475 ILE A O 1
ATOM 3764 N N . ALA A 1 476 ? -0.231 -8.054 -1.366 1.00 92.31 476 ALA A N 1
ATOM 3765 C CA . ALA A 1 476 ? -0.335 -7.943 -2.821 1.00 92.31 476 ALA A CA 1
ATOM 3766 C C . ALA A 1 476 ? 1.037 -7.850 -3.488 1.00 92.31 476 ALA A C 1
ATOM 3768 O O . ALA A 1 476 ? 1.728 -6.852 -3.312 1.00 92.31 476 ALA A O 1
ATOM 3769 N N . ASP A 1 477 ? 1.399 -8.861 -4.285 1.00 88.75 477 ASP A N 1
ATOM 3770 C CA . ASP A 1 477 ? 2.703 -8.964 -4.952 1.00 88.75 477 ASP A CA 1
ATOM 3771 C C . ASP A 1 477 ? 3.899 -8.825 -3.991 1.00 88.75 477 ASP A C 1
ATOM 3773 O O . ASP A 1 477 ? 4.739 -7.946 -4.155 1.00 88.75 477 ASP A O 1
ATOM 3777 N N . ILE A 1 478 ? 3.965 -9.682 -2.963 1.00 85.75 478 ILE A N 1
ATOM 3778 C CA . ILE A 1 478 ? 5.072 -9.762 -1.988 1.00 85.75 478 ILE A CA 1
ATOM 3779 C C . ILE A 1 478 ? 5.372 -11.242 -1.689 1.00 85.75 478 ILE A C 1
ATOM 3781 O O . ILE A 1 478 ? 4.460 -12.073 -1.697 1.00 85.75 478 ILE A O 1
ATOM 3785 N N . ASP A 1 479 ? 6.636 -11.587 -1.424 1.00 82.06 479 ASP A N 1
ATOM 3786 C CA . ASP A 1 479 ? 7.054 -12.947 -1.057 1.00 82.06 479 ASP A CA 1
ATOM 3787 C C . ASP A 1 479 ? 7.142 -13.189 0.465 1.00 82.06 479 ASP A C 1
ATOM 3789 O O . ASP A 1 479 ? 7.109 -12.268 1.280 1.00 82.06 479 ASP A O 1
ATOM 3793 N N . ALA A 1 480 ? 7.274 -14.457 0.868 1.00 83.62 480 ALA A N 1
ATOM 3794 C CA . ALA A 1 480 ? 7.472 -14.832 2.270 1.00 83.62 480 ALA A CA 1
ATOM 3795 C C . ALA A 1 480 ? 8.816 -14.352 2.843 1.00 83.62 480 ALA A C 1
ATOM 3797 O O . ALA A 1 480 ? 8.911 -14.091 4.047 1.00 83.62 480 ALA A O 1
ATOM 3798 N N . ALA A 1 481 ? 9.868 -14.254 2.024 1.00 78.75 481 ALA A N 1
ATOM 3799 C CA . ALA A 1 481 ? 11.191 -13.857 2.499 1.00 78.75 481 ALA A CA 1
ATOM 3800 C C . ALA A 1 481 ? 11.185 -12.422 3.046 1.00 78.75 481 ALA A C 1
ATOM 3802 O O . ALA A 1 481 ? 11.747 -12.193 4.115 1.00 78.75 481 ALA A O 1
ATOM 3803 N N . THR A 1 482 ? 10.443 -11.517 2.399 1.00 78.12 482 THR A N 1
ATOM 3804 C CA . THR A 1 482 ? 10.252 -10.110 2.797 1.00 78.12 482 THR A CA 1
ATOM 3805 C C . THR A 1 482 ? 9.819 -9.946 4.261 1.00 78.12 482 THR A C 1
ATOM 3807 O O . THR A 1 482 ? 10.229 -9.020 4.964 1.00 78.12 482 THR A O 1
ATOM 3810 N N . PHE A 1 483 ? 8.980 -10.847 4.767 1.00 84.94 483 PHE A N 1
ATOM 3811 C CA . PHE A 1 483 ? 8.500 -10.764 6.146 1.00 84.94 483 PHE A CA 1
ATOM 3812 C C . PHE A 1 483 ? 9.568 -11.204 7.163 1.00 84.94 483 PHE A C 1
ATOM 3814 O O . PHE A 1 483 ? 9.596 -10.693 8.283 1.00 84.94 483 PHE A O 1
ATOM 3821 N N . GLY A 1 484 ? 10.483 -12.098 6.781 1.00 84.12 484 GLY A N 1
ATOM 3822 C CA . GLY A 1 484 ? 11.387 -12.771 7.714 1.00 84.12 484 GLY A CA 1
ATOM 3823 C C . GLY A 1 484 ? 10.647 -13.711 8.685 1.00 84.12 484 GLY A C 1
ATOM 3824 O O . GLY A 1 484 ? 9.416 -13.693 8.762 1.00 84.12 484 GLY A O 1
ATOM 3825 N N . PRO A 1 485 ? 11.373 -14.551 9.442 1.00 83.38 485 PRO A N 1
ATOM 3826 C CA . PRO A 1 485 ? 10.767 -15.621 10.239 1.00 83.38 485 PRO A CA 1
ATOM 3827 C C . PRO A 1 485 ? 9.768 -15.113 11.285 1.00 83.38 485 PRO A C 1
ATOM 3829 O O . PRO A 1 485 ? 8.634 -15.579 11.348 1.00 83.38 485 PRO A O 1
ATOM 3832 N N . VAL A 1 486 ? 10.150 -14.087 12.049 1.00 84.38 486 VAL A N 1
ATOM 3833 C CA . VAL A 1 486 ? 9.332 -13.568 13.156 1.00 84.38 486 VAL A CA 1
ATOM 3834 C C . VAL A 1 486 ? 7.995 -13.006 12.671 1.00 84.38 486 VAL A C 1
ATOM 3836 O O . VAL A 1 486 ? 6.961 -13.327 13.250 1.00 84.38 486 VAL A O 1
ATOM 3839 N N . ARG A 1 487 ? 7.972 -12.214 11.589 1.00 89.56 487 ARG A N 1
ATOM 3840 C CA . ARG A 1 487 ? 6.707 -11.638 11.099 1.00 89.56 487 ARG A CA 1
ATOM 3841 C C . ARG A 1 487 ? 5.817 -12.687 10.436 1.00 89.56 487 ARG A C 1
ATOM 3843 O O . ARG A 1 487 ? 4.602 -12.594 10.563 1.00 89.56 487 ARG A O 1
ATOM 3850 N N . ARG A 1 488 ? 6.382 -13.712 9.784 1.00 91.81 488 ARG A N 1
ATOM 3851 C CA . ARG A 1 488 ? 5.581 -14.841 9.273 1.00 91.81 488 ARG A CA 1
ATOM 3852 C C . ARG A 1 488 ? 4.904 -15.611 10.407 1.00 91.81 488 ARG A C 1
ATOM 3854 O O . ARG A 1 488 ? 3.711 -15.878 10.300 1.00 91.81 488 ARG A O 1
ATOM 3861 N N . SER A 1 489 ? 5.621 -15.870 11.504 1.00 90.56 489 SER A N 1
ATOM 3862 C CA . SER A 1 489 ? 5.046 -16.426 12.740 1.00 90.56 489 SER A CA 1
ATOM 3863 C C . SER A 1 489 ? 3.946 -15.519 13.316 1.00 90.56 489 SER A C 1
ATOM 3865 O O . SER A 1 489 ? 2.844 -15.980 13.601 1.00 90.56 489 SER A O 1
ATOM 3867 N N . GLN A 1 490 ? 4.164 -14.198 13.381 1.00 91.38 490 GLN A N 1
ATOM 3868 C CA . GLN A 1 490 ? 3.126 -13.251 13.819 1.00 91.38 490 GLN A CA 1
ATOM 3869 C C . GLN A 1 490 ? 1.858 -13.296 12.946 1.00 91.38 490 GLN A C 1
ATOM 3871 O O . GLN A 1 490 ? 0.753 -13.267 13.485 1.00 91.38 490 GLN A O 1
ATOM 3876 N N . ILE A 1 491 ? 2.000 -13.388 11.619 1.00 94.00 491 ILE A N 1
ATOM 3877 C CA . ILE A 1 491 ? 0.874 -13.496 10.674 1.00 94.00 491 ILE A CA 1
ATOM 3878 C C . ILE A 1 491 ? 0.151 -14.843 10.834 1.00 94.00 491 ILE A C 1
ATOM 3880 O O . ILE A 1 491 ? -1.078 -14.874 10.827 1.00 94.00 491 ILE A O 1
ATOM 3884 N N . LYS A 1 492 ? 0.886 -15.941 11.043 1.00 93.00 492 LYS A N 1
ATOM 3885 C CA . LYS A 1 492 ? 0.318 -17.261 11.361 1.00 93.00 492 LYS A CA 1
ATOM 3886 C C . LYS A 1 492 ? -0.538 -17.197 12.627 1.00 93.00 492 LYS A C 1
ATOM 3888 O O . LYS A 1 492 ? -1.729 -17.491 12.557 1.00 93.00 492 LYS A O 1
ATOM 3893 N N . HIS A 1 493 ? 0.008 -16.697 13.738 1.00 90.38 493 HIS A N 1
ATOM 3894 C CA . HIS A 1 493 ? -0.736 -16.519 14.991 1.00 90.38 493 HIS A CA 1
ATOM 3895 C C . HIS A 1 493 ? -1.946 -15.574 14.847 1.00 90.38 493 HIS A C 1
ATOM 3897 O O . HIS A 1 493 ? -2.992 -15.803 15.454 1.00 90.38 493 HIS A O 1
ATOM 3903 N N . PHE A 1 494 ? -1.829 -14.515 14.038 1.00 90.19 494 PHE A N 1
ATOM 3904 C CA . PHE A 1 494 ? -2.936 -13.608 13.716 1.00 90.19 494 PHE A CA 1
ATOM 3905 C C . PHE A 1 494 ? -4.108 -14.352 13.057 1.00 90.19 494 PHE A C 1
ATOM 3907 O O . PHE A 1 494 ? -5.256 -14.166 13.469 1.00 90.19 494 PHE A O 1
ATOM 3914 N N . VAL A 1 495 ? -3.831 -15.239 12.096 1.00 91.69 495 VAL A N 1
ATOM 3915 C CA . VAL A 1 495 ? -4.868 -16.057 11.446 1.00 91.69 495 VAL A CA 1
ATOM 3916 C C . VAL A 1 495 ? -5.385 -17.159 12.370 1.00 91.69 495 VAL A C 1
ATOM 3918 O O . VAL A 1 495 ? -6.595 -17.354 12.469 1.00 91.69 495 VAL A O 1
ATOM 3921 N N . GLU A 1 496 ? -4.518 -17.814 13.142 1.00 88.69 496 GLU A N 1
ATOM 3922 C CA . GLU A 1 496 ? -4.934 -18.813 14.137 1.00 88.69 496 GLU A CA 1
ATOM 3923 C C . GLU A 1 496 ? -5.918 -18.247 15.166 1.00 88.69 496 GLU A C 1
ATOM 3925 O O . GLU A 1 496 ? -6.895 -18.913 15.523 1.00 88.69 496 GLU A O 1
ATOM 3930 N N . ALA A 1 497 ? -5.702 -17.002 15.599 1.00 81.94 497 ALA A N 1
ATOM 3931 C CA . ALA A 1 497 ? -6.571 -16.294 16.531 1.00 81.94 497 ALA A CA 1
ATOM 3932 C C . ALA A 1 497 ? -7.928 -15.877 15.923 1.00 81.94 497 ALA A C 1
ATOM 3934 O O . ALA A 1 497 ? -8.867 -15.626 16.682 1.00 81.94 497 ALA A O 1
ATOM 3935 N N . GLY A 1 498 ? -8.062 -15.822 14.591 1.00 84.94 498 GLY A N 1
ATOM 3936 C CA . GLY A 1 498 ? -9.310 -15.469 13.894 1.00 84.94 498 GLY A CA 1
ATOM 3937 C C . GLY A 1 498 ? -9.209 -14.352 12.852 1.00 84.94 498 GLY A C 1
ATOM 3938 O O . GLY A 1 498 ? -10.221 -14.045 12.223 1.00 84.94 498 GLY A O 1
ATOM 3939 N N . GLY A 1 499 ? -8.029 -13.757 12.658 1.00 88.81 499 GLY A N 1
ATOM 3940 C CA . GLY A 1 499 ? -7.769 -12.826 11.563 1.00 88.81 499 GLY A CA 1
ATOM 3941 C C . GLY A 1 499 ? -7.739 -13.546 10.214 1.00 88.81 499 GLY A C 1
ATOM 3942 O O . GLY A 1 499 ? -7.682 -14.773 10.145 1.00 88.81 499 GLY A O 1
ATOM 3943 N N . SER A 1 500 ? -7.767 -12.796 9.119 1.00 94.12 500 SER A N 1
ATOM 3944 C CA . SER A 1 500 ? -7.823 -13.377 7.773 1.00 94.12 500 SER A CA 1
ATOM 3945 C C . SER A 1 500 ? -6.800 -12.756 6.827 1.00 94.12 500 SER A C 1
ATOM 3947 O O . SER A 1 500 ? -6.446 -11.589 6.978 1.00 94.12 500 SER A O 1
ATOM 3949 N N . VAL A 1 501 ? -6.326 -13.504 5.826 1.00 96.81 501 VAL A N 1
ATOM 3950 C CA . VAL A 1 501 ? -5.318 -13.009 4.865 1.00 96.81 501 VAL A CA 1
ATOM 3951 C C . VAL A 1 501 ? -5.765 -13.211 3.419 1.00 96.81 501 VAL A C 1
ATOM 3953 O O . VAL A 1 501 ? -6.151 -14.311 3.022 1.00 96.81 501 VAL A O 1
ATOM 3956 N N . LEU A 1 502 ? -5.670 -12.148 2.618 1.00 97.62 502 LEU A N 1
ATOM 3957 C CA . LEU A 1 502 ? -5.764 -12.185 1.160 1.00 97.62 502 LEU A CA 1
ATOM 3958 C C . LEU A 1 502 ? -4.364 -12.071 0.558 1.00 97.62 502 LEU A C 1
ATOM 3960 O O . LEU A 1 502 ? -3.745 -11.015 0.647 1.00 97.62 502 LEU A O 1
ATOM 3964 N N . PHE A 1 503 ? -3.889 -13.116 -0.107 1.00 96.69 503 PHE A N 1
ATOM 3965 C CA . PHE A 1 503 ? -2.709 -13.041 -0.962 1.00 96.69 503 PHE A CA 1
ATOM 3966 C C . PHE A 1 503 ? -3.131 -12.737 -2.402 1.00 96.69 503 PHE A C 1
ATOM 3968 O O . PHE A 1 503 ? -4.058 -13.362 -2.924 1.00 96.69 503 PHE A O 1
ATOM 3975 N N . LEU A 1 504 ? -2.444 -11.800 -3.058 1.00 96.56 504 LEU A N 1
ATOM 3976 C CA . LEU A 1 504 ? -2.613 -11.501 -4.482 1.00 96.56 504 LEU A CA 1
ATOM 3977 C C . LEU A 1 504 ? -1.294 -11.743 -5.223 1.00 96.56 504 LEU A C 1
ATOM 3979 O O . LEU A 1 504 ? -0.223 -11.366 -4.742 1.00 96.56 504 LEU A O 1
ATOM 3983 N N . GLY A 1 505 ? -1.386 -12.371 -6.397 1.00 92.00 505 GLY A N 1
ATOM 3984 C CA . GLY A 1 505 ? -0.245 -12.755 -7.224 1.00 92.00 505 GLY A CA 1
ATOM 3985 C C . GLY A 1 505 ? 0.558 -11.586 -7.789 1.00 92.00 505 GLY A C 1
ATOM 3986 O O . GLY A 1 505 ? 0.277 -10.410 -7.548 1.00 92.00 505 GLY A O 1
ATOM 3987 N N . GLY A 1 506 ? 1.573 -11.898 -8.587 1.00 86.19 506 GLY A N 1
ATOM 3988 C CA . GLY A 1 506 ? 2.437 -10.873 -9.154 1.00 86.19 506 GLY A CA 1
ATOM 3989 C C . GLY A 1 506 ? 3.788 -11.409 -9.598 1.00 86.19 506 GLY A C 1
ATOM 3990 O O . GLY A 1 506 ? 3.914 -12.565 -9.986 1.00 86.19 506 GLY A O 1
ATOM 3991 N N . ARG A 1 507 ? 4.807 -10.552 -9.631 1.00 77.69 507 ARG A N 1
ATOM 3992 C CA . ARG A 1 507 ? 6.153 -10.949 -10.066 1.00 77.69 507 ARG A CA 1
ATOM 3993 C C . ARG A 1 507 ? 7.052 -11.392 -8.905 1.00 77.69 507 ARG A C 1
ATOM 3995 O O . ARG A 1 507 ? 8.002 -12.153 -9.128 1.00 77.69 507 ARG A O 1
ATOM 4002 N N . ILE A 1 508 ? 6.768 -10.954 -7.682 1.00 75.38 508 ILE A N 1
ATOM 4003 C CA . ILE A 1 508 ? 7.460 -11.430 -6.480 1.00 75.38 508 ILE A CA 1
ATOM 4004 C C . ILE A 1 508 ? 6.585 -12.346 -5.606 1.00 75.38 508 ILE A C 1
ATOM 4006 O O . ILE A 1 508 ? 7.134 -13.086 -4.802 1.00 75.38 508 ILE A O 1
ATOM 4010 N N . ALA A 1 509 ? 5.270 -12.438 -5.831 1.00 85.56 509 ALA A N 1
ATOM 4011 C CA . ALA A 1 509 ? 4.413 -13.412 -5.136 1.00 85.56 509 ALA A CA 1
ATOM 4012 C C . ALA A 1 509 ? 4.779 -14.901 -5.380 1.00 85.56 509 ALA A C 1
ATOM 4014 O O . ALA A 1 509 ? 5.324 -15.274 -6.419 1.00 85.56 509 ALA A O 1
ATOM 4015 N N . TYR A 1 510 ? 4.411 -15.757 -4.415 1.00 85.81 510 TYR A N 1
ATOM 4016 C CA . TYR A 1 510 ? 4.392 -17.235 -4.482 1.00 85.81 510 TYR A CA 1
ATOM 4017 C C . TYR A 1 510 ? 5.666 -17.945 -4.988 1.00 85.81 510 TYR A C 1
ATOM 4019 O O . TYR A 1 510 ? 5.577 -19.011 -5.598 1.00 85.81 510 TYR A O 1
ATOM 4027 N N . ARG A 1 511 ? 6.853 -17.389 -4.731 1.00 75.75 511 ARG A N 1
ATOM 4028 C CA . ARG A 1 511 ? 8.144 -18.009 -5.085 1.00 75.75 511 ARG A CA 1
ATOM 4029 C C . ARG A 1 511 ? 8.438 -19.280 -4.273 1.00 75.75 511 ARG A C 1
ATOM 4031 O O . ARG A 1 511 ? 7.910 -19.474 -3.183 1.00 75.75 511 ARG A O 1
ATOM 4038 N N . ALA A 1 512 ? 9.342 -20.126 -4.772 1.00 65.56 512 ALA A N 1
ATOM 4039 C CA . ALA A 1 512 ? 9.724 -21.394 -4.132 1.00 65.56 512 ALA A CA 1
ATOM 4040 C C . ALA A 1 512 ? 10.404 -21.255 -2.745 1.00 65.56 512 ALA A C 1
ATOM 4042 O O . ALA A 1 512 ? 10.552 -22.243 -2.030 1.00 65.56 512 ALA A O 1
ATOM 4043 N N . ASN A 1 513 ? 10.777 -20.039 -2.328 1.00 67.56 513 ASN A N 1
ATOM 4044 C CA . ASN A 1 513 ? 11.374 -19.729 -1.019 1.00 67.56 513 ASN A CA 1
ATOM 4045 C C . ASN A 1 513 ? 10.377 -19.754 0.165 1.00 67.56 513 ASN A C 1
ATOM 4047 O O . ASN A 1 513 ? 10.728 -19.356 1.273 1.00 67.56 513 ASN A O 1
ATOM 4051 N N . GLN A 1 514 ? 9.143 -20.211 -0.063 1.00 69.75 514 GLN A N 1
ATOM 4052 C CA . GLN A 1 514 ? 8.099 -20.365 0.958 1.00 69.75 514 GLN A CA 1
ATOM 4053 C C . GLN A 1 514 ? 8.242 -21.671 1.762 1.00 69.75 514 GLN A C 1
ATOM 4055 O O . GLN A 1 514 ? 7.674 -21.775 2.849 1.00 69.75 514 GLN A O 1
ATOM 4060 N N . LYS A 1 515 ? 8.974 -22.668 1.244 1.00 71.75 515 LYS A N 1
ATOM 4061 C CA . LYS A 1 515 ? 9.078 -24.002 1.854 1.00 71.75 515 LYS A CA 1
ATOM 4062 C C . LYS A 1 515 ? 9.716 -23.948 3.248 1.00 71.75 515 LYS A C 1
ATOM 4064 O O . LYS A 1 515 ? 10.758 -23.323 3.426 1.00 71.75 515 LYS A O 1
ATOM 4069 N N . GLY A 1 516 ? 9.109 -24.626 4.220 1.00 72.62 516 GLY A N 1
ATOM 4070 C CA . GLY A 1 516 ? 9.525 -24.635 5.625 1.00 72.62 516 GLY A CA 1
ATOM 4071 C C . GLY A 1 516 ? 9.172 -23.363 6.403 1.00 72.62 516 GLY A C 1
ATOM 4072 O O . GLY A 1 516 ? 9.682 -23.177 7.504 1.00 72.62 516 GLY A O 1
ATOM 4073 N N . THR A 1 517 ? 8.334 -22.479 5.848 1.00 85.56 517 THR A N 1
ATOM 4074 C CA . THR A 1 517 ? 7.901 -21.239 6.515 1.00 85.56 517 THR A CA 1
ATOM 4075 C C . THR A 1 517 ? 6.459 -21.318 7.000 1.00 85.56 517 THR A C 1
ATOM 4077 O O . THR A 1 517 ? 5.639 -22.050 6.444 1.00 85.56 517 THR A O 1
ATOM 4080 N N . ALA A 1 518 ? 6.107 -20.463 7.958 1.00 88.12 518 ALA A N 1
ATOM 4081 C CA . ALA A 1 518 ? 4.743 -20.340 8.468 1.00 88.12 518 ALA A CA 1
ATOM 4082 C C . ALA A 1 518 ? 3.702 -19.939 7.388 1.00 88.12 518 ALA A C 1
ATOM 4084 O O . ALA A 1 518 ? 2.503 -20.150 7.571 1.00 88.12 518 ALA A O 1
ATOM 4085 N N . PHE A 1 519 ? 4.131 -19.405 6.233 1.00 90.56 519 PHE A N 1
ATOM 4086 C CA . PHE A 1 519 ? 3.238 -19.175 5.088 1.00 90.56 519 PHE A CA 1
ATOM 4087 C C . PHE A 1 519 ? 2.916 -20.470 4.321 1.00 90.56 519 PHE A C 1
ATOM 4089 O O . PHE A 1 519 ? 1.784 -20.619 3.859 1.00 90.56 519 PHE A O 1
ATOM 4096 N N . GLU A 1 520 ? 3.852 -21.422 4.204 1.00 89.00 520 GLU A N 1
ATOM 4097 C CA . GLU A 1 520 ? 3.579 -22.716 3.555 1.00 89.00 520 GLU A CA 1
ATOM 4098 C C . GLU A 1 520 ? 2.505 -23.497 4.313 1.00 89.00 520 GLU A C 1
ATOM 4100 O O . GLU A 1 520 ? 1.653 -24.111 3.675 1.00 89.00 520 GLU A O 1
ATOM 4105 N N . GLU A 1 521 ? 2.489 -23.442 5.647 1.00 89.94 521 GLU A N 1
ATOM 4106 C CA . GLU A 1 521 ? 1.430 -24.049 6.463 1.00 89.94 521 GLU A CA 1
ATOM 4107 C C . GLU A 1 521 ? 0.053 -23.456 6.117 1.00 89.94 521 GLU A C 1
ATOM 4109 O O . GLU A 1 521 ? -0.874 -24.185 5.746 1.00 89.94 521 GLU A O 1
ATOM 4114 N N . MET A 1 522 ? -0.043 -22.125 6.175 1.00 92.88 522 MET A N 1
ATOM 4115 C CA . MET A 1 522 ? -1.287 -21.354 6.118 1.00 92.88 522 MET A CA 1
ATOM 4116 C C . MET A 1 522 ? -1.908 -21.237 4.715 1.00 92.88 522 MET A C 1
ATOM 4118 O O . MET A 1 522 ? -3.131 -21.153 4.587 1.00 92.88 522 MET A O 1
ATOM 4122 N N . LEU A 1 523 ? -1.107 -21.214 3.646 1.00 94.50 523 LEU A N 1
ATOM 4123 C CA . LEU A 1 523 ? -1.622 -21.053 2.281 1.00 94.50 523 LEU A CA 1
ATOM 4124 C C . LEU A 1 523 ? -2.506 -22.253 1.864 1.00 94.50 523 LEU A C 1
ATOM 4126 O O . LEU A 1 523 ? -2.056 -23.392 1.972 1.00 94.50 523 LEU A O 1
ATOM 4130 N N . PRO A 1 524 ? -3.711 -22.056 1.287 1.00 96.06 524 PRO A N 1
ATOM 4131 C CA . PRO A 1 524 ? -4.579 -23.131 0.776 1.00 96.06 524 PRO A CA 1
ATOM 4132 C C . PRO A 1 524 ? -4.083 -23.777 -0.539 1.00 96.06 524 PRO A C 1
ATOM 4134 O O . PRO A 1 524 ? -4.842 -24.446 -1.239 1.00 96.06 524 PRO A O 1
ATOM 4137 N N . ILE A 1 525 ? -2.813 -23.577 -0.892 1.00 94.81 525 ILE A N 1
ATOM 4138 C CA . ILE A 1 525 ? -2.159 -24.051 -2.117 1.00 94.81 525 ILE A CA 1
ATOM 4139 C C . ILE A 1 525 ? -0.803 -24.686 -1.788 1.00 94.81 525 ILE A C 1
ATOM 4141 O O . ILE A 1 525 ? -0.176 -24.348 -0.786 1.00 94.81 525 ILE A O 1
ATOM 4145 N N . THR A 1 526 ? -0.327 -25.559 -2.668 1.00 91.44 526 THR A N 1
ATOM 4146 C CA . THR A 1 526 ? 1.039 -26.085 -2.674 1.00 91.44 526 THR A CA 1
ATOM 4147 C C . THR A 1 526 ? 1.820 -25.424 -3.806 1.00 91.44 526 THR A C 1
ATOM 4149 O O . THR A 1 526 ? 1.438 -25.515 -4.976 1.00 91.44 526 THR A O 1
ATOM 4152 N N . ILE A 1 527 ? 2.920 -24.759 -3.454 1.00 84.56 527 ILE A N 1
ATOM 4153 C CA . ILE A 1 527 ? 3.841 -24.110 -4.392 1.00 84.56 527 ILE A CA 1
ATOM 4154 C C . ILE A 1 527 ? 4.905 -25.132 -4.816 1.00 84.56 527 ILE A C 1
ATOM 4156 O O . ILE A 1 527 ? 5.540 -25.760 -3.972 1.00 84.56 527 ILE A O 1
ATOM 4160 N N . GLY A 1 528 ? 5.082 -25.321 -6.126 1.00 72.69 528 GLY A N 1
ATOM 4161 C CA . GLY A 1 528 ? 6.105 -26.214 -6.677 1.00 72.69 528 GLY A CA 1
ATOM 4162 C C . GLY A 1 528 ? 7.525 -25.640 -6.598 1.00 72.69 528 GLY A C 1
ATOM 4163 O O . GLY A 1 528 ? 7.728 -24.465 -6.296 1.00 72.69 528 GLY A O 1
ATOM 4164 N N . ALA A 1 529 ? 8.523 -26.466 -6.915 1.00 66.94 529 ALA A N 1
ATOM 4165 C CA . ALA A 1 529 ? 9.901 -26.004 -7.063 1.00 66.94 529 ALA A CA 1
ATOM 4166 C C . ALA A 1 529 ? 10.077 -25.170 -8.352 1.00 66.94 529 ALA A C 1
ATOM 4168 O O . ALA A 1 529 ? 9.564 -25.540 -9.408 1.00 66.94 529 ALA A O 1
ATOM 4169 N N . GLY A 1 530 ? 10.848 -24.080 -8.276 1.00 67.38 530 GLY A N 1
ATOM 4170 C CA . GLY A 1 530 ? 11.167 -23.211 -9.418 1.00 67.38 530 GLY A CA 1
ATOM 4171 C C . GLY A 1 530 ? 10.176 -22.060 -9.655 1.00 67.38 530 GLY A C 1
ATOM 4172 O O . GLY A 1 530 ? 9.459 -21.639 -8.748 1.00 67.38 530 GLY A O 1
ATOM 4173 N N . ASP A 1 531 ? 10.176 -21.513 -10.878 1.00 74.50 531 ASP A N 1
ATOM 4174 C CA . ASP A 1 531 ? 9.277 -20.421 -11.282 1.00 74.50 531 ASP A CA 1
ATOM 4175 C C . ASP A 1 531 ? 7.901 -20.968 -11.709 1.00 74.50 531 ASP A C 1
ATOM 4177 O O . ASP A 1 531 ? 7.728 -21.580 -12.774 1.00 74.50 531 ASP A O 1
ATOM 4181 N N . ASN A 1 532 ? 6.907 -20.742 -10.850 1.00 83.50 532 ASN A N 1
ATOM 4182 C CA . ASN A 1 532 ? 5.516 -21.119 -11.085 1.00 83.50 532 ASN A CA 1
ATOM 4183 C C . ASN A 1 532 ? 4.739 -20.093 -11.925 1.00 83.50 532 ASN A C 1
ATOM 4185 O O . ASN A 1 532 ? 3.603 -20.372 -12.309 1.00 83.50 532 ASN A O 1
ATOM 4189 N N . ARG A 1 533 ? 5.312 -18.924 -12.239 1.00 87.75 533 ARG A N 1
ATOM 4190 C CA . ARG A 1 533 ? 4.628 -17.876 -12.999 1.00 87.75 533 ARG A CA 1
ATOM 4191 C C . ARG A 1 533 ? 4.599 -18.234 -14.485 1.00 87.75 533 ARG A C 1
ATOM 4193 O O . ARG A 1 533 ? 5.627 -18.503 -15.105 1.00 87.75 533 ARG A O 1
ATOM 4200 N N . LYS A 1 534 ? 3.406 -18.233 -15.074 1.00 88.94 534 LYS A N 1
ATOM 4201 C CA . LYS A 1 534 ? 3.139 -18.522 -16.490 1.00 88.94 534 LYS A CA 1
ATOM 4202 C C . LYS A 1 534 ? 2.475 -17.321 -17.155 1.00 88.94 534 LYS A C 1
ATOM 4204 O O . LYS A 1 534 ? 1.817 -16.520 -16.491 1.00 88.94 534 LYS A O 1
ATOM 4209 N N . SER A 1 535 ? 2.615 -17.224 -18.474 1.00 87.62 535 SER A N 1
ATOM 4210 C CA . SER A 1 535 ? 1.932 -16.233 -19.307 1.00 87.62 535 SER A CA 1
ATOM 4211 C C . SER A 1 535 ? 0.994 -16.902 -20.317 1.00 87.62 535 SER A C 1
ATOM 4213 O O . SER A 1 535 ? 1.172 -18.062 -20.689 1.00 87.62 535 SER A O 1
ATOM 4215 N N . ALA A 1 536 ? -0.026 -16.167 -20.754 1.00 88.56 536 ALA A N 1
ATOM 4216 C CA . ALA A 1 536 ? -0.987 -16.568 -21.774 1.00 88.56 536 ALA A CA 1
ATOM 4217 C C . ALA A 1 536 ? -1.209 -15.393 -22.737 1.00 88.56 536 ALA A C 1
ATOM 4219 O O . ALA A 1 536 ? -1.868 -14.414 -22.390 1.00 88.56 536 ALA A O 1
ATOM 4220 N N . ALA A 1 537 ? -0.654 -15.485 -23.950 1.00 80.31 537 ALA A N 1
ATOM 4221 C CA . ALA A 1 537 ? -0.608 -14.377 -24.913 1.00 80.31 537 ALA A CA 1
ATOM 4222 C C . ALA A 1 537 ? -1.991 -13.880 -25.386 1.00 80.31 537 ALA A C 1
ATOM 4224 O O . ALA A 1 537 ? -2.140 -12.712 -25.733 1.00 80.31 537 ALA A O 1
ATOM 4225 N N . ASP A 1 538 ? -3.003 -14.751 -25.385 1.00 86.94 538 ASP A N 1
ATOM 4226 C CA . ASP A 1 538 ? -4.397 -14.405 -25.698 1.00 86.94 538 ASP A CA 1
ATOM 4227 C C . ASP A 1 538 ? -5.245 -14.076 -24.459 1.00 86.94 538 ASP A C 1
ATOM 4229 O O . ASP A 1 538 ? -6.418 -13.722 -24.596 1.00 86.94 538 ASP A O 1
ATOM 4233 N N . GLY A 1 539 ? -4.675 -14.210 -23.257 1.00 92.12 539 GLY A N 1
ATOM 4234 C CA . GLY A 1 539 ? -5.378 -14.123 -21.979 1.00 92.12 539 GLY A CA 1
ATOM 4235 C C . GLY A 1 539 ? -6.350 -15.285 -21.750 1.00 92.12 539 GLY A C 1
ATOM 4236 O O . GLY A 1 539 ? -7.157 -15.635 -22.612 1.00 92.12 539 GLY A O 1
ATOM 4237 N N . LEU A 1 540 ? -6.313 -15.881 -20.561 1.00 96.56 540 LEU A N 1
ATOM 4238 C CA . LEU A 1 540 ? -7.273 -16.904 -20.149 1.00 96.56 540 LEU A CA 1
ATOM 4239 C C . LEU A 1 540 ? -8.554 -16.225 -19.650 1.00 96.56 540 LEU A C 1
ATOM 4241 O O . LEU A 1 540 ? -8.476 -15.342 -18.797 1.00 96.56 540 LEU A O 1
ATOM 4245 N N . VAL A 1 541 ? -9.722 -16.625 -20.162 1.00 97.00 541 VAL A N 1
ATOM 4246 C CA . VAL A 1 541 ? -11.018 -16.102 -19.689 1.00 97.00 541 VAL A CA 1
ATOM 4247 C C . VAL A 1 541 ? -11.257 -16.571 -18.257 1.00 97.00 541 VAL A C 1
ATOM 4249 O O . VAL A 1 541 ? -11.257 -17.775 -18.004 1.00 97.00 541 VAL A O 1
ATOM 4252 N N . LEU A 1 542 ? -11.441 -15.615 -17.348 1.00 97.56 542 LEU A N 1
ATOM 4253 C CA . LEU A 1 542 ? -11.755 -15.798 -15.937 1.00 97.56 542 LEU A CA 1
ATOM 4254 C C . LEU A 1 542 ? -13.254 -16.072 -15.769 1.00 97.56 542 LEU A C 1
ATOM 4256 O O . LEU A 1 542 ? -14.087 -15.336 -16.298 1.00 97.56 542 LEU A O 1
ATOM 4260 N N . ALA A 1 543 ? -13.582 -17.108 -15.007 1.00 96.56 543 ALA A N 1
ATOM 4261 C CA . ALA A 1 543 ? -14.941 -17.564 -14.744 1.00 96.56 543 ALA A CA 1
ATOM 4262 C C . ALA A 1 543 ? -15.083 -18.058 -13.289 1.00 96.56 543 ALA A C 1
ATOM 4264 O O . ALA A 1 543 ? -14.091 -18.495 -12.689 1.00 96.56 543 ALA A O 1
ATOM 4265 N N . PRO A 1 544 ? -16.294 -18.025 -12.706 1.00 96.88 544 PRO A N 1
ATOM 4266 C CA . PRO A 1 544 ? -16.555 -18.659 -11.422 1.00 96.88 544 PRO A CA 1
ATOM 4267 C C . PRO A 1 544 ? -16.425 -20.183 -11.538 1.00 96.88 544 PRO A C 1
ATOM 4269 O O . PRO A 1 544 ? -16.721 -20.769 -12.580 1.00 96.88 544 PRO A O 1
ATOM 4272 N N . ALA A 1 545 ? -15.973 -20.827 -10.465 1.00 94.56 545 ALA A N 1
ATOM 4273 C CA . ALA A 1 545 ? -16.084 -22.275 -10.316 1.00 94.56 545 ALA A CA 1
ATOM 4274 C C . ALA A 1 545 ? -17.527 -22.683 -9.951 1.00 94.56 545 ALA A C 1
ATOM 4276 O O . ALA A 1 545 ? -18.340 -21.837 -9.578 1.00 94.56 545 ALA A O 1
ATOM 4277 N N . ASN A 1 546 ? -17.840 -23.981 -10.015 1.00 86.88 546 ASN A N 1
ATOM 4278 C CA . ASN A 1 546 ? -19.182 -24.494 -9.700 1.00 86.88 546 ASN A CA 1
ATOM 4279 C C . ASN A 1 546 ? -19.633 -24.134 -8.270 1.00 86.88 546 ASN A C 1
ATOM 4281 O O . ASN A 1 546 ? -20.763 -23.695 -8.077 1.00 86.88 546 ASN A O 1
ATOM 4285 N N . ASP A 1 547 ? -18.728 -24.254 -7.294 1.00 86.50 547 ASP A N 1
ATOM 4286 C CA . ASP A 1 547 ? -18.983 -23.994 -5.869 1.00 86.50 547 ASP A CA 1
ATOM 4287 C C . ASP A 1 547 ? -18.513 -22.593 -5.423 1.00 86.50 547 ASP A C 1
ATOM 4289 O O . ASP A 1 547 ? -18.112 -22.382 -4.275 1.00 86.50 547 ASP A O 1
ATOM 4293 N N . ALA A 1 548 ? -18.520 -21.627 -6.347 1.00 93.69 548 ALA A N 1
ATOM 4294 C CA . ALA A 1 548 ? -18.057 -20.267 -6.094 1.00 93.69 548 ALA A CA 1
ATOM 4295 C C . ALA A 1 548 ? -18.895 -19.511 -5.040 1.00 93.69 548 ALA A C 1
ATOM 4297 O O . ALA A 1 548 ? -20.094 -19.751 -4.860 1.00 93.69 548 ALA A O 1
ATOM 4298 N N . LEU A 1 549 ? -18.282 -18.511 -4.392 1.00 92.81 549 LEU A N 1
ATOM 4299 C CA . LEU A 1 549 ? -18.963 -17.573 -3.496 1.00 92.81 549 LEU A CA 1
ATOM 4300 C C . LEU A 1 549 ? -20.216 -16.994 -4.171 1.00 92.81 549 LEU A C 1
ATOM 4302 O O . LEU A 1 549 ? -20.137 -16.385 -5.236 1.00 92.81 549 LEU A O 1
ATOM 4306 N N . LYS A 1 550 ? -21.375 -17.121 -3.510 1.00 89.88 550 LYS A N 1
ATOM 4307 C CA . LYS A 1 550 ? -22.693 -16.740 -4.061 1.00 89.88 550 LYS A CA 1
ATOM 4308 C C . LYS A 1 550 ? -22.753 -15.307 -4.608 1.00 89.88 550 LYS A C 1
ATOM 4310 O O . LYS A 1 550 ? -23.480 -15.051 -5.564 1.00 89.88 550 LYS A O 1
ATOM 4315 N N . GLY A 1 551 ? -21.985 -14.384 -4.026 1.00 87.38 551 GLY A N 1
ATOM 4316 C CA . GLY A 1 551 ? -21.861 -13.005 -4.499 1.00 87.38 551 GLY A CA 1
ATOM 4317 C C . GLY A 1 551 ? -21.365 -12.876 -5.941 1.00 87.38 551 GLY A C 1
ATOM 4318 O O . GLY A 1 551 ? -21.833 -12.011 -6.680 1.00 87.38 551 GLY A O 1
ATOM 4319 N N . PHE A 1 552 ? -20.500 -13.790 -6.391 1.00 93.50 552 PHE A N 1
ATOM 4320 C CA . PHE A 1 552 ? -19.942 -13.779 -7.745 1.00 93.50 552 PHE A CA 1
ATOM 4321 C C . PHE A 1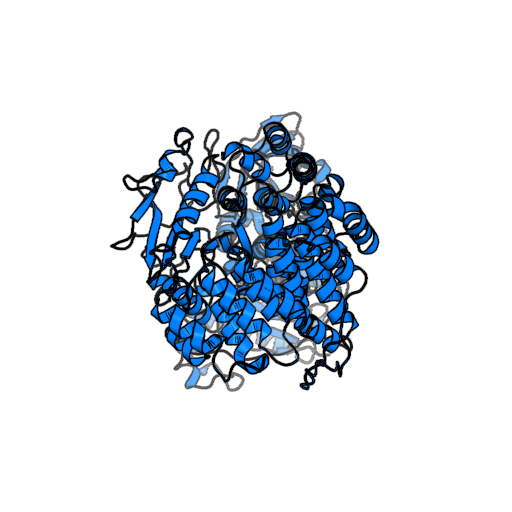 552 ? -21.007 -13.997 -8.828 1.00 93.50 552 PHE A C 1
ATOM 4323 O O . PHE A 1 552 ? -20.829 -13.530 -9.951 1.00 93.50 552 PHE A O 1
ATOM 4330 N N . GLY A 1 553 ? -22.140 -14.632 -8.502 1.00 88.44 553 GLY A N 1
ATOM 4331 C CA . GLY A 1 553 ? -23.261 -14.817 -9.430 1.00 88.44 553 GLY A CA 1
ATOM 4332 C C . GLY A 1 553 ? -23.947 -13.513 -9.864 1.00 88.44 553 GLY A C 1
ATOM 4333 O O . GLY A 1 553 ? -24.677 -13.516 -10.850 1.00 88.44 553 GLY A O 1
ATOM 4334 N N . LYS A 1 554 ? -23.701 -12.395 -9.166 1.00 86.69 554 LYS A N 1
ATOM 4335 C CA . LYS A 1 554 ? -24.231 -11.062 -9.512 1.00 86.69 554 LYS A CA 1
ATOM 4336 C C . LYS A 1 554 ? -23.362 -10.299 -10.523 1.00 86.69 554 LYS A C 1
ATOM 4338 O O . LYS A 1 554 ? -23.768 -9.241 -10.997 1.00 86.69 554 LYS A O 1
ATOM 4343 N N . LEU A 1 555 ? -22.146 -10.772 -10.802 1.00 90.44 555 LEU A N 1
ATOM 4344 C CA . LEU A 1 555 ? -21.158 -10.036 -11.595 1.00 90.44 555 LEU A CA 1
ATOM 4345 C C . LEU A 1 555 ? -21.370 -10.244 -13.102 1.00 90.44 555 LEU A C 1
ATOM 4347 O O . LEU A 1 555 ? -21.796 -11.307 -13.550 1.00 90.44 555 LEU A O 1
ATOM 4351 N N . ASN A 1 556 ? -21.032 -9.234 -13.910 1.00 87.88 556 ASN A N 1
ATOM 4352 C CA . ASN A 1 556 ? -21.214 -9.282 -15.364 1.00 87.88 556 ASN A CA 1
ATOM 4353 C C . ASN A 1 556 ? -20.101 -10.084 -16.069 1.00 87.88 556 ASN A C 1
ATOM 4355 O O . ASN A 1 556 ? -19.186 -9.519 -16.678 1.00 87.88 556 ASN A O 1
ATOM 4359 N N . TRP A 1 557 ? -20.194 -11.411 -15.994 1.00 92.81 557 TRP A N 1
ATOM 4360 C CA . TRP A 1 557 ? -19.264 -12.347 -16.637 1.00 92.81 557 TRP A CA 1
ATOM 4361 C C . TRP A 1 557 ? -19.301 -12.314 -18.174 1.00 92.81 557 TRP A C 1
ATOM 4363 O O . TRP A 1 557 ? -18.332 -12.726 -18.806 1.00 92.81 557 TRP A O 1
ATOM 4373 N N . ALA A 1 558 ? -20.353 -11.761 -18.793 1.00 90.31 558 ALA A N 1
ATOM 4374 C CA . ALA A 1 558 ? -20.482 -11.688 -20.253 1.00 90.31 558 ALA A CA 1
ATOM 4375 C C . ALA A 1 558 ? -19.408 -10.811 -20.932 1.00 90.31 558 ALA A C 1
ATOM 4377 O O . ALA A 1 558 ? -19.170 -10.947 -22.131 1.00 90.31 558 ALA A O 1
ATOM 4378 N N . GLN A 1 559 ? -18.709 -9.954 -20.175 1.00 87.12 559 GLN A N 1
ATOM 4379 C CA . GLN A 1 559 ? -17.541 -9.207 -20.666 1.00 87.12 559 GLN A CA 1
ATOM 4380 C C . GLN A 1 559 ? -16.287 -10.084 -20.869 1.00 87.12 559 GLN A C 1
ATOM 4382 O O . GLN A 1 559 ? -15.292 -9.593 -21.393 1.00 87.12 559 GLN A O 1
ATOM 4387 N N . ASN A 1 560 ? -16.316 -11.368 -20.482 1.00 93.62 560 ASN A N 1
ATOM 4388 C CA . ASN A 1 560 ? -15.203 -12.318 -20.614 1.00 93.62 560 ASN A CA 1
ATOM 4389 C C . ASN A 1 560 ? -13.852 -11.763 -20.099 1.00 93.62 560 ASN A C 1
ATOM 4391 O O . ASN A 1 560 ? -12.884 -11.720 -20.869 1.00 93.62 560 ASN A O 1
ATOM 4395 N N . PRO A 1 561 ? -13.766 -11.323 -18.823 1.00 96.19 561 PRO A N 1
ATOM 4396 C CA . PRO A 1 561 ? -12.536 -10.781 -18.241 1.00 96.19 561 PRO A CA 1
ATOM 4397 C C . PRO A 1 561 ? -11.362 -11.757 -18.382 1.00 96.19 561 PRO A C 1
ATOM 4399 O O . PRO A 1 561 ? -11.536 -12.959 -18.200 1.00 96.19 561 PRO A O 1
ATOM 4402 N N . ARG A 1 562 ? -10.157 -11.260 -18.686 1.00 96.75 562 ARG A N 1
ATOM 4403 C CA . ARG A 1 562 ? -8.983 -12.104 -18.980 1.00 96.75 562 ARG A CA 1
ATOM 4404 C C . ARG A 1 562 ? -7.807 -11.915 -18.029 1.00 96.75 562 ARG A C 1
ATOM 4406 O O . ARG A 1 562 ? -7.476 -10.794 -17.650 1.0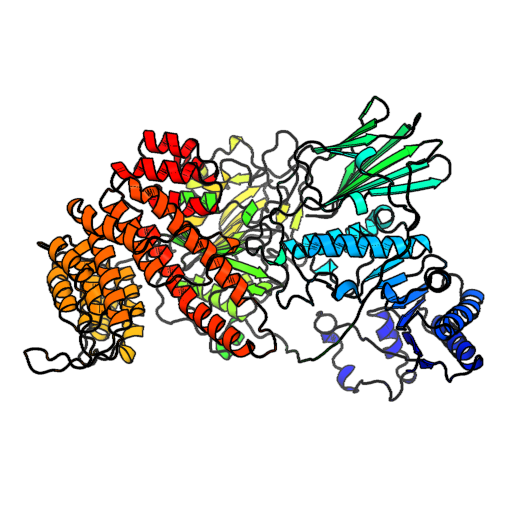0 96.75 562 ARG A O 1
ATOM 4413 N N . VAL A 1 563 ? -7.137 -13.025 -17.723 1.00 95.81 563 VAL A N 1
ATOM 4414 C CA . VAL A 1 563 ? -5.877 -13.102 -16.970 1.00 95.81 563 VAL A CA 1
ATOM 4415 C C . VAL A 1 563 ? -4.748 -13.485 -17.932 1.00 95.81 563 VAL A C 1
ATOM 4417 O O . VAL A 1 563 ? -4.813 -14.532 -18.575 1.00 95.81 563 VAL A O 1
ATOM 4420 N N . TYR A 1 564 ? -3.713 -12.650 -18.045 1.00 92.75 564 TYR A N 1
ATOM 4421 C CA . TYR A 1 564 ? -2.594 -12.858 -18.985 1.00 92.75 564 TYR A CA 1
ATOM 4422 C C . TYR A 1 564 ? -1.351 -13.447 -18.316 1.00 92.75 564 TYR A C 1
ATOM 4424 O O . TYR A 1 564 ? -0.523 -14.047 -18.996 1.00 92.75 564 TYR A O 1
ATOM 4432 N N . TYR A 1 565 ? -1.228 -13.297 -16.998 1.00 92.25 565 TYR A N 1
ATOM 4433 C CA . TYR A 1 565 ? -0.167 -13.873 -16.180 1.00 92.25 565 TYR A CA 1
ATOM 4434 C C . TYR A 1 565 ? -0.784 -14.484 -14.922 1.00 92.25 565 TYR A C 1
ATOM 4436 O O . TYR A 1 565 ? -1.682 -13.895 -14.319 1.00 92.25 565 TYR A O 1
ATOM 4444 N N . TYR A 1 566 ? -0.324 -15.672 -14.542 1.00 94.38 566 TYR A N 1
ATOM 4445 C CA . TYR A 1 566 ? -0.844 -16.417 -13.395 1.00 94.38 566 TYR A CA 1
ATOM 4446 C C . TYR A 1 566 ? 0.230 -17.323 -12.787 1.00 94.38 566 TYR A C 1
ATOM 4448 O O . TYR A 1 566 ? 1.242 -17.608 -13.425 1.00 94.38 566 TYR A O 1
ATOM 4456 N N . HIS A 1 567 ? 0.002 -17.801 -11.567 1.00 93.12 567 HIS A N 1
ATOM 4457 C CA . HIS A 1 567 ? 0.848 -18.788 -10.903 1.00 93.12 567 HIS A CA 1
ATOM 4458 C C . HIS A 1 567 ? 0.222 -20.177 -11.011 1.00 93.12 567 HIS A C 1
ATOM 4460 O O . HIS A 1 567 ? -0.906 -20.409 -10.580 1.00 93.12 567 HIS A O 1
ATOM 4466 N N . GLU A 1 568 ? 0.960 -21.108 -11.603 1.00 91.94 568 GLU A N 1
ATOM 4467 C CA . GLU A 1 568 ? 0.561 -22.502 -11.749 1.00 91.94 568 GLU A CA 1
ATOM 4468 C C . GLU A 1 568 ? 0.913 -23.277 -10.474 1.00 91.94 568 GLU A C 1
ATOM 4470 O O . GLU A 1 568 ? 2.070 -23.604 -10.217 1.00 91.94 568 GLU A O 1
ATOM 4475 N N . VAL A 1 569 ? -0.103 -23.519 -9.645 1.00 90.94 569 VAL A N 1
ATOM 4476 C CA . VAL A 1 569 ? 0.006 -24.183 -8.337 1.00 90.94 569 VAL A CA 1
ATOM 4477 C C . VAL A 1 569 ? -1.131 -25.186 -8.147 1.00 90.94 569 VAL A C 1
ATOM 4479 O O . VAL A 1 569 ? -2.155 -25.120 -8.831 1.00 90.94 569 VAL A O 1
ATOM 4482 N N . THR A 1 570 ? -0.978 -26.083 -7.175 1.00 94.00 570 THR A N 1
ATOM 4483 C CA . THR A 1 570 ? -1.986 -27.103 -6.853 1.00 94.00 570 THR A CA 1
ATOM 4484 C C . THR A 1 570 ? -2.773 -26.689 -5.604 1.00 94.00 570 THR A C 1
ATOM 4486 O O . THR A 1 570 ? -2.146 -26.434 -4.577 1.00 94.00 570 THR A O 1
ATOM 4489 N N . PRO A 1 571 ? -4.117 -26.621 -5.624 1.00 96.00 571 PRO A N 1
ATOM 4490 C CA . PRO A 1 571 ? -4.918 -26.417 -4.414 1.00 96.00 571 PRO A CA 1
ATOM 4491 C C . PRO A 1 571 ? -4.704 -27.554 -3.400 1.00 96.00 571 PRO A C 1
ATOM 4493 O O . PRO A 1 571 ? -4.611 -28.720 -3.787 1.00 96.00 571 PRO A O 1
ATOM 4496 N N . LYS A 1 572 ? -4.638 -27.240 -2.101 1.00 96.38 572 LYS A N 1
ATOM 4497 C CA . LYS A 1 572 ? -4.536 -28.262 -1.041 1.00 96.38 572 LYS A CA 1
ATOM 4498 C C . LYS A 1 572 ? -5.864 -29.000 -0.847 1.00 96.38 572 LYS A C 1
ATOM 4500 O O . LYS A 1 572 ? -6.937 -28.447 -1.098 1.00 96.38 572 LYS A O 1
ATOM 4505 N N . ALA A 1 573 ? -5.805 -30.221 -0.314 1.00 92.44 573 ALA A N 1
ATOM 4506 C CA . ALA A 1 573 ? -6.995 -30.908 0.188 1.00 92.44 573 ALA A CA 1
ATOM 4507 C C . ALA A 1 573 ? -7.712 -30.039 1.243 1.00 92.44 573 ALA A C 1
ATOM 4509 O O . ALA A 1 573 ? -7.062 -29.419 2.082 1.00 92.44 573 ALA A O 1
ATOM 4510 N N . GLY A 1 574 ? -9.044 -29.962 1.175 1.00 88.00 574 GLY A N 1
ATOM 4511 C CA . GLY A 1 574 ? -9.851 -29.095 2.045 1.00 88.00 574 GLY A CA 1
ATOM 4512 C C . GLY A 1 574 ? -9.909 -27.615 1.636 1.00 88.00 574 GLY A C 1
ATOM 4513 O O . GLY A 1 574 ? -10.615 -26.846 2.284 1.00 88.00 574 GLY A O 1
ATOM 4514 N N . SER A 1 575 ? -9.221 -27.202 0.564 1.00 95.81 575 SER A N 1
ATOM 4515 C CA . SER A 1 575 ? -9.418 -25.880 -0.048 1.00 95.81 575 SER A CA 1
ATOM 4516 C C . SER A 1 575 ? -10.570 -25.879 -1.062 1.00 95.81 575 SER A C 1
ATOM 4518 O O . SER A 1 575 ? -10.951 -26.920 -1.599 1.00 95.81 575 SER A O 1
ATOM 4520 N N . THR A 1 576 ? -11.116 -24.697 -1.351 1.00 97.06 576 THR A N 1
ATOM 4521 C CA . THR A 1 576 ? -12.155 -24.485 -2.370 1.00 97.06 576 THR A CA 1
ATOM 4522 C C . THR A 1 576 ? -11.617 -23.588 -3.477 1.00 97.06 576 THR A C 1
ATOM 4524 O O . THR A 1 576 ? -11.146 -22.480 -3.212 1.00 97.06 576 THR A O 1
ATOM 4527 N N . VAL A 1 577 ? -11.710 -24.039 -4.729 1.00 97.88 577 VAL A N 1
ATOM 4528 C CA . VAL A 1 577 ? -11.442 -23.197 -5.901 1.00 97.88 577 VAL A CA 1
ATOM 4529 C C . VAL A 1 577 ? -12.685 -22.353 -6.169 1.00 97.88 577 VAL A C 1
ATOM 4531 O O . VAL A 1 577 ? -13.752 -22.889 -6.437 1.00 97.88 577 VAL A O 1
ATOM 4534 N N . GLN A 1 578 ? -12.543 -21.034 -6.082 1.00 98.06 578 GLN A N 1
ATOM 4535 C CA . GLN A 1 578 ? -13.623 -20.057 -6.246 1.00 98.06 578 GLN A CA 1
ATOM 4536 C C . GLN A 1 578 ? -13.723 -19.535 -7.684 1.00 98.06 578 GLN A C 1
ATOM 4538 O O . GLN A 1 578 ? -14.812 -19.268 -8.186 1.00 98.06 578 GLN A O 1
ATOM 4543 N N . LEU A 1 579 ? -12.578 -19.389 -8.356 1.00 97.94 579 LEU A N 1
ATOM 4544 C CA . LEU A 1 579 ? -12.475 -18.925 -9.741 1.00 97.94 579 LEU A CA 1
ATOM 4545 C C . LEU A 1 579 ? -11.515 -19.814 -10.521 1.00 97.94 579 LEU A C 1
ATOM 4547 O O . LEU A 1 579 ? -10.513 -20.282 -9.971 1.00 97.94 579 LEU A O 1
ATOM 4551 N N . THR A 1 580 ? -11.755 -19.940 -11.821 1.00 97.31 580 THR A N 1
ATOM 4552 C CA . THR A 1 580 ? -10.814 -20.538 -12.771 1.00 97.31 580 THR A CA 1
ATOM 4553 C C . THR A 1 580 ? -10.555 -19.598 -13.944 1.00 97.31 580 THR A C 1
ATOM 4555 O O . THR A 1 580 ? -11.368 -18.722 -14.229 1.00 97.31 580 THR A O 1
ATOM 4558 N N . ALA A 1 581 ? -9.439 -19.773 -14.646 1.00 96.56 581 ALA A N 1
ATOM 4559 C CA . ALA A 1 581 ? -9.267 -19.227 -15.987 1.00 96.56 581 ALA A CA 1
ATOM 4560 C C . ALA A 1 581 ? -8.602 -20.267 -16.886 1.00 96.56 581 ALA A C 1
ATOM 4562 O O . ALA A 1 581 ? -7.589 -20.861 -16.515 1.00 96.56 581 ALA A O 1
ATOM 4563 N N . GLY A 1 582 ? -9.201 -20.539 -18.049 1.00 90.56 582 GLY A N 1
ATOM 4564 C CA . GLY A 1 582 ? -8.742 -21.613 -18.942 1.00 90.56 582 GLY A CA 1
ATOM 4565 C C . GLY A 1 582 ? -8.654 -22.989 -18.260 1.00 90.56 582 GLY A C 1
ATOM 4566 O O . GLY A 1 582 ? -7.732 -23.748 -18.538 1.00 90.56 582 GLY A O 1
ATOM 4567 N N . GLY A 1 583 ? -9.552 -23.275 -17.307 1.00 89.50 583 GLY A N 1
ATOM 4568 C CA . GLY A 1 583 ? -9.557 -24.507 -16.504 1.00 89.50 583 GLY A CA 1
ATOM 4569 C C . GLY A 1 583 ? -8.540 -24.560 -15.353 1.00 89.50 583 GLY A C 1
ATOM 4570 O O . GLY A 1 583 ? -8.550 -25.519 -14.588 1.00 89.50 583 GLY A O 1
ATOM 4571 N N . LYS A 1 584 ? -7.679 -23.547 -15.188 1.00 95.50 584 LYS A N 1
ATOM 4572 C CA . LYS A 1 584 ? -6.681 -23.470 -14.103 1.00 95.50 584 LYS A CA 1
ATOM 4573 C C . LYS A 1 584 ? -7.230 -22.672 -12.911 1.00 95.50 584 LYS A C 1
ATOM 4575 O O . LYS A 1 584 ? -7.962 -21.710 -13.147 1.00 95.50 584 LYS A O 1
ATOM 4580 N N . PRO A 1 585 ? -6.902 -23.015 -11.650 1.00 96.50 585 PRO A N 1
ATOM 4581 C CA . PRO A 1 585 ? -7.391 -22.288 -10.476 1.00 96.50 585 PRO A CA 1
ATOM 4582 C C . PRO A 1 585 ? -6.850 -20.851 -10.448 1.00 96.50 585 PRO A C 1
ATOM 4584 O O . PRO A 1 585 ? -5.667 -20.631 -10.688 1.00 96.50 585 PRO A O 1
ATOM 4587 N N . MET A 1 586 ? -7.713 -19.877 -10.143 1.00 97.06 586 MET A N 1
ATOM 4588 C CA . MET A 1 586 ? -7.367 -18.444 -10.110 1.00 97.06 586 MET A CA 1
ATOM 4589 C C . MET A 1 586 ? -7.653 -17.772 -8.772 1.00 97.06 586 MET A C 1
ATOM 4591 O O . MET A 1 586 ? -6.946 -16.840 -8.412 1.00 97.06 586 MET A O 1
ATOM 4595 N N . LEU A 1 587 ? -8.653 -18.233 -8.023 1.00 98.19 587 LEU A N 1
ATOM 4596 C CA . LEU A 1 587 ? -8.874 -17.837 -6.633 1.00 98.19 587 LEU A CA 1
ATOM 4597 C C . LEU A 1 587 ? -9.129 -19.104 -5.830 1.00 98.19 587 LEU A C 1
ATOM 4599 O O . LEU A 1 587 ? -10.018 -19.878 -6.183 1.00 98.19 587 LEU A O 1
ATOM 4603 N N . VAL A 1 588 ? -8.348 -19.315 -4.776 1.00 98.25 588 VAL A N 1
ATOM 4604 C CA . VAL A 1 588 ? -8.453 -20.479 -3.888 1.00 98.25 588 VAL A CA 1
ATOM 4605 C C . VAL A 1 588 ? -8.634 -19.986 -2.459 1.00 98.25 588 VAL A C 1
ATOM 4607 O O . VAL A 1 588 ? -7.922 -19.084 -2.019 1.00 98.25 588 VAL A O 1
ATOM 4610 N N . THR A 1 589 ? -9.586 -20.563 -1.734 1.00 97.31 589 THR A N 1
ATOM 4611 C CA . THR A 1 589 ? -9.907 -20.210 -0.343 1.00 97.31 589 THR A CA 1
ATOM 4612 C C . THR A 1 589 ? -9.759 -21.408 0.584 1.00 97.31 589 THR A C 1
ATOM 4614 O O . THR A 1 589 ? -10.066 -22.532 0.189 1.00 97.31 589 THR A O 1
ATOM 4617 N N . GLY A 1 590 ? -9.369 -21.169 1.832 1.00 94.69 590 GLY A N 1
ATOM 4618 C CA . GLY A 1 590 ? -9.348 -22.169 2.900 1.00 94.69 590 GLY A CA 1
ATOM 4619 C C . GLY A 1 590 ? -9.461 -21.533 4.286 1.00 94.69 590 GLY A C 1
ATOM 4620 O O . GLY A 1 590 ? -9.514 -20.310 4.421 1.00 94.69 590 GLY A O 1
ATOM 4621 N N . ALA A 1 591 ? -9.501 -22.371 5.318 1.00 93.62 591 ALA A N 1
ATOM 4622 C CA . ALA A 1 591 ? -9.453 -21.952 6.717 1.00 93.62 591 ALA A CA 1
ATOM 4623 C C . ALA A 1 591 ? -8.106 -22.340 7.340 1.00 93.62 591 ALA A C 1
ATOM 4625 O O . ALA A 1 591 ? -7.508 -23.341 6.942 1.00 93.62 591 ALA A O 1
ATOM 4626 N N . PHE A 1 592 ? -7.649 -21.566 8.322 1.00 92.12 592 PHE A N 1
ATOM 4627 C CA . PHE A 1 592 ? -6.450 -21.871 9.101 1.00 92.12 592 PHE A CA 1
ATOM 4628 C C . PHE A 1 592 ? -6.663 -21.402 10.546 1.00 92.12 592 PHE A C 1
ATOM 4630 O O . PHE A 1 592 ? -7.001 -20.244 10.781 1.00 92.12 592 PHE A O 1
ATOM 4637 N N . GLY A 1 593 ? -6.558 -22.316 11.515 1.00 89.44 593 GLY A N 1
ATOM 4638 C CA . GLY A 1 593 ? -7.033 -22.081 12.884 1.00 89.44 593 GLY A CA 1
ATOM 4639 C C . GLY A 1 593 ? -8.478 -21.557 12.914 1.00 89.44 593 GLY A C 1
ATOM 4640 O O . GLY A 1 593 ? -9.377 -22.199 12.372 1.00 89.44 593 GLY A O 1
ATOM 4641 N N . LYS A 1 594 ? -8.713 -20.394 13.537 1.00 85.81 594 LYS A N 1
ATOM 4642 C CA . LYS A 1 594 ? -10.033 -19.724 13.572 1.00 85.81 594 LYS A CA 1
ATOM 4643 C C . LYS A 1 594 ? -10.275 -18.773 12.382 1.00 85.81 594 LYS A C 1
ATOM 4645 O O . LYS A 1 594 ? -11.390 -18.268 12.225 1.00 85.81 594 LYS A O 1
ATOM 4650 N N . GLY A 1 595 ? -9.240 -18.490 11.594 1.00 90.75 595 GLY A N 1
ATOM 4651 C CA . GLY A 1 595 ? -9.217 -17.496 10.524 1.00 90.75 595 GLY A CA 1
ATOM 4652 C C . GLY A 1 595 ? -9.462 -18.057 9.124 1.00 90.75 595 GLY A C 1
ATOM 4653 O O . GLY A 1 595 ? -9.675 -19.259 8.926 1.00 90.75 595 GLY A O 1
ATOM 4654 N N . ARG A 1 596 ? -9.435 -17.170 8.123 1.00 94.31 596 ARG A N 1
ATOM 4655 C CA . ARG A 1 596 ? -9.660 -17.511 6.707 1.00 94.31 596 ARG A CA 1
ATOM 4656 C C . ARG A 1 596 ? -8.531 -17.007 5.814 1.00 94.31 596 ARG A C 1
ATOM 4658 O O . ARG A 1 596 ? -7.968 -15.939 6.031 1.00 94.31 596 ARG A O 1
ATOM 4665 N N . VAL A 1 597 ? -8.229 -17.763 4.764 1.00 96.88 597 VAL A N 1
ATOM 4666 C CA . VAL A 1 597 ? -7.151 -17.452 3.820 1.00 96.88 597 VAL A CA 1
ATOM 4667 C C . VAL A 1 597 ? -7.693 -17.518 2.399 1.00 96.88 597 VAL A C 1
ATOM 4669 O O . VAL A 1 597 ? -8.347 -18.493 2.025 1.00 96.88 597 VAL A O 1
ATOM 4672 N N . ALA A 1 598 ? -7.414 -16.495 1.597 1.00 97.81 598 ALA A N 1
ATOM 4673 C CA . ALA A 1 598 ? -7.721 -16.458 0.172 1.00 97.81 598 ALA A CA 1
ATOM 4674 C C . ALA A 1 598 ? -6.459 -16.138 -0.634 1.00 97.81 598 ALA A C 1
ATOM 4676 O O . ALA A 1 598 ? -5.610 -15.360 -0.203 1.00 97.81 598 ALA A O 1
ATOM 4677 N N . VAL A 1 599 ? -6.341 -16.745 -1.810 1.00 97.38 599 VAL A N 1
ATOM 4678 C CA . VAL A 1 599 ? -5.159 -16.680 -2.672 1.00 97.38 599 VAL A CA 1
ATOM 4679 C C . VAL A 1 599 ? -5.618 -16.434 -4.101 1.00 97.38 599 VAL A C 1
ATOM 4681 O O . VAL A 1 599 ? -6.164 -17.341 -4.734 1.00 97.38 599 VAL A O 1
ATOM 4684 N N . PHE A 1 600 ? -5.409 -15.222 -4.616 1.00 97.81 600 PHE A N 1
ATOM 4685 C CA . PHE A 1 600 ? -5.586 -14.924 -6.036 1.00 97.81 600 PHE A CA 1
ATOM 4686 C C . PHE A 1 600 ? -4.280 -15.204 -6.785 1.00 97.81 600 PHE A C 1
ATOM 4688 O O . PHE A 1 600 ? -3.239 -14.608 -6.496 1.00 97.81 600 PHE A O 1
ATOM 4695 N N . LEU A 1 601 ? -4.345 -16.136 -7.730 1.00 96.94 601 LEU A N 1
ATOM 4696 C CA . LEU A 1 601 ? -3.222 -16.673 -8.497 1.00 96.94 601 LEU A CA 1
ATOM 4697 C C . LEU A 1 601 ? -3.005 -15.955 -9.827 1.00 96.94 601 LEU A C 1
ATOM 4699 O O . LEU A 1 601 ? -1.953 -16.130 -10.433 1.00 96.94 601 LEU A O 1
ATOM 4703 N N . GLY A 1 602 ? -3.966 -15.157 -10.294 1.00 93.94 602 GLY A N 1
ATOM 4704 C CA . GLY A 1 602 ? -3.734 -14.239 -11.406 1.00 93.94 602 GLY A CA 1
ATOM 4705 C C . GLY A 1 602 ? -2.860 -13.057 -10.982 1.00 93.94 602 GLY A C 1
ATOM 4706 O O . GLY A 1 602 ? -2.708 -12.774 -9.793 1.00 93.94 602 GLY A O 1
ATOM 4707 N N . SER A 1 603 ? -2.316 -12.332 -11.956 1.00 90.69 603 SER A N 1
ATOM 4708 C CA . SER A 1 603 ? -1.712 -11.022 -11.718 1.00 90.69 603 SER A CA 1
ATOM 4709 C C . SER A 1 603 ? -2.246 -9.952 -12.663 1.00 90.69 603 SER A C 1
ATOM 4711 O O . SER A 1 603 ? -2.774 -10.234 -13.740 1.00 90.69 603 SER A O 1
ATOM 4713 N N . VAL A 1 604 ? -2.091 -8.697 -12.246 1.00 87.81 604 VAL A N 1
ATOM 4714 C CA . VAL A 1 604 ? -2.532 -7.497 -12.978 1.00 87.81 604 VAL A CA 1
ATOM 4715 C C . VAL A 1 604 ? -1.516 -7.029 -14.027 1.00 87.81 604 VAL A C 1
ATOM 4717 O O . VAL A 1 604 ? -1.269 -5.842 -14.228 1.00 87.81 604 VAL A O 1
ATOM 4720 N N . GLN A 1 605 ? -0.881 -8.004 -14.678 1.00 82.25 605 GLN A N 1
ATOM 4721 C CA . GLN A 1 605 ? 0.168 -7.834 -15.678 1.00 82.25 605 GLN A CA 1
ATOM 4722 C C . GLN A 1 605 ? -0.307 -8.375 -17.031 1.00 82.25 605 GLN A C 1
ATOM 4724 O O . GLN A 1 605 ? -1.069 -9.340 -17.096 1.00 82.25 605 GLN A O 1
ATOM 4729 N N . GLY A 1 606 ? 0.204 -7.793 -18.118 1.00 78.31 606 GLY A N 1
ATOM 4730 C CA . GLY A 1 606 ? -0.010 -8.258 -19.491 1.00 78.31 606 GLY A CA 1
ATOM 4731 C C . GLY A 1 606 ? -0.737 -7.262 -20.393 1.00 78.31 606 GLY A C 1
ATOM 4732 O O . GLY A 1 606 ? -1.253 -6.241 -19.941 1.00 78.31 606 GLY A O 1
ATOM 4733 N N . LEU A 1 607 ? -0.729 -7.568 -21.692 1.00 75.50 607 LEU A N 1
ATOM 4734 C CA . LEU A 1 607 ? -1.206 -6.691 -22.759 1.00 75.50 607 LEU A CA 1
ATOM 4735 C C . LEU A 1 607 ? -2.514 -7.244 -23.351 1.00 75.50 607 LEU A C 1
ATOM 4737 O O . LEU A 1 607 ? -2.463 -8.268 -24.036 1.00 75.50 607 LEU A O 1
ATOM 4741 N N . PRO A 1 608 ? -3.677 -6.606 -23.122 1.00 80.62 608 PRO A N 1
ATOM 4742 C CA . PRO A 1 608 ? -4.915 -7.008 -23.779 1.00 80.62 608 PRO A CA 1
ATOM 4743 C C . PRO A 1 608 ? -4.870 -6.692 -25.278 1.00 80.62 608 PRO A C 1
ATOM 4745 O O . PRO A 1 608 ? -4.424 -5.616 -25.689 1.00 80.62 608 PRO A O 1
ATOM 4748 N N . LYS A 1 609 ? -5.372 -7.611 -26.109 1.00 83.56 609 LYS A N 1
ATOM 4749 C CA . LYS A 1 609 ? -5.614 -7.347 -27.536 1.00 83.56 609 LYS A CA 1
ATOM 4750 C C . LYS A 1 609 ? -6.863 -6.474 -27.708 1.00 83.56 609 LYS A C 1
ATOM 4752 O O . LYS A 1 609 ? -7.687 -6.358 -26.801 1.00 83.56 609 LYS A O 1
ATOM 4757 N N . ALA A 1 610 ? -7.028 -5.869 -28.885 1.00 79.81 610 ALA A N 1
ATOM 4758 C CA . ALA A 1 610 ? -8.217 -5.077 -29.199 1.00 79.81 610 ALA A CA 1
ATOM 4759 C C . ALA A 1 610 ? -9.510 -5.884 -28.948 1.00 79.81 610 ALA A C 1
ATOM 4761 O O . ALA A 1 610 ? -9.623 -7.031 -29.376 1.00 79.81 610 ALA A O 1
ATOM 4762 N N . GLY A 1 611 ? -10.464 -5.291 -28.223 1.00 84.31 611 GLY A N 1
ATOM 4763 C CA . GLY A 1 611 ? -11.715 -5.948 -27.827 1.00 84.31 611 GLY A CA 1
ATOM 4764 C C . GLY A 1 611 ? -11.617 -6.911 -26.633 1.00 84.31 611 GLY A C 1
ATOM 4765 O O . GLY A 1 611 ? -12.637 -7.475 -26.246 1.00 84.31 611 GLY A O 1
ATOM 4766 N N . GLN A 1 612 ? -10.441 -7.104 -26.024 1.00 90.75 612 GLN A N 1
ATOM 4767 C CA . GLN A 1 612 ? -10.290 -7.903 -24.804 1.00 90.75 612 GLN A CA 1
ATOM 4768 C C . GLN A 1 612 ? -10.304 -7.026 -23.546 1.00 90.75 612 GLN A C 1
ATOM 4770 O O . GLN A 1 612 ? -9.617 -6.009 -23.480 1.00 90.75 612 GLN A O 1
ATOM 4775 N N . THR A 1 613 ? -11.013 -7.468 -22.507 1.00 91.50 613 THR A N 1
ATOM 4776 C CA . THR A 1 613 ? -11.037 -6.805 -21.194 1.00 91.50 613 THR A CA 1
ATOM 4777 C C . THR A 1 613 ? -10.097 -7.531 -20.224 1.00 91.50 613 THR A C 1
ATOM 4779 O O . THR A 1 613 ? -10.347 -8.696 -19.907 1.00 91.50 613 THR A O 1
ATOM 4782 N N . PRO A 1 614 ? -9.008 -6.911 -19.730 1.00 91.88 614 PRO A N 1
ATOM 4783 C CA . PRO A 1 614 ? -8.193 -7.512 -18.680 1.00 91.88 614 PRO A CA 1
ATOM 4784 C C . PRO A 1 614 ? -8.939 -7.495 -17.340 1.00 91.88 614 PRO A C 1
ATOM 4786 O O . PRO A 1 614 ? -9.723 -6.586 -17.068 1.00 91.88 614 PRO A O 1
ATOM 4789 N N . CYS A 1 615 ? -8.708 -8.494 -16.485 1.00 92.94 615 CYS A N 1
ATOM 4790 C CA . CYS A 1 615 ? -9.544 -8.703 -15.300 1.00 92.94 615 CYS A CA 1
ATOM 4791 C C . CYS A 1 615 ? -9.524 -7.535 -14.303 1.00 92.94 615 CYS A C 1
ATOM 4793 O O . CYS A 1 615 ? -10.513 -7.357 -13.612 1.00 92.94 615 CYS A O 1
ATOM 4795 N N . TRP A 1 616 ? -8.469 -6.715 -14.260 1.00 88.44 616 TRP A N 1
ATOM 4796 C CA . TRP A 1 616 ? -8.360 -5.545 -13.374 1.00 88.44 616 TRP A CA 1
ATOM 4797 C C . TRP A 1 616 ? -9.059 -4.272 -13.897 1.00 88.44 616 TRP A C 1
ATOM 4799 O O . TRP A 1 616 ? -9.383 -3.376 -13.108 1.00 88.44 616 TRP A O 1
ATOM 4809 N N . GLU A 1 617 ? -9.324 -4.199 -15.208 1.00 84.81 617 GLU A N 1
ATOM 4810 C CA . GLU A 1 617 ? -10.105 -3.127 -15.860 1.00 84.81 617 GLU A CA 1
ATOM 4811 C C . GLU A 1 617 ? -11.583 -3.531 -16.053 1.00 84.81 617 GLU A C 1
ATOM 4813 O O . GLU A 1 617 ? -12.416 -2.694 -16.388 1.00 84.81 617 GLU A O 1
ATOM 4818 N N . TRP A 1 618 ? -11.930 -4.801 -15.811 1.00 90.94 618 TRP A N 1
ATOM 4819 C CA . TRP A 1 618 ? -13.305 -5.308 -15.845 1.00 90.94 618 TRP A CA 1
ATOM 4820 C C . TRP A 1 618 ? -14.186 -4.656 -14.775 1.00 90.94 618 TRP A C 1
ATOM 4822 O O . TRP A 1 618 ? -13.809 -4.574 -13.605 1.00 90.94 618 TRP A O 1
ATOM 4832 N N . SER A 1 619 ? -15.411 -4.270 -15.143 1.00 80.00 619 SER A N 1
ATOM 4833 C CA . SER A 1 619 ? -16.335 -3.586 -14.227 1.00 80.00 619 SER A CA 1
ATOM 4834 C C . SER A 1 619 ? -16.807 -4.450 -13.049 1.00 80.00 619 SER A C 1
ATOM 4836 O O . SER A 1 619 ? -17.295 -3.913 -12.064 1.00 80.00 619 SER A O 1
ATOM 4838 N N . GLY A 1 620 ? -16.686 -5.780 -13.133 1.00 86.25 620 GLY A N 1
ATOM 4839 C CA . GLY A 1 620 ? -16.985 -6.690 -12.021 1.00 86.25 620 GLY A CA 1
ATOM 4840 C C . GLY A 1 620 ? -15.827 -6.903 -11.038 1.00 86.25 620 GLY A C 1
ATOM 4841 O O . GLY A 1 620 ? -16.022 -7.560 -10.018 1.00 86.25 620 GLY A O 1
ATOM 4842 N N . TRP A 1 621 ? -14.632 -6.368 -11.317 1.00 92.12 621 TRP A N 1
ATOM 4843 C CA . TRP A 1 621 ? -13.419 -6.651 -10.540 1.00 92.12 621 TRP A CA 1
ATOM 4844 C C . TRP A 1 621 ? -13.502 -6.177 -9.088 1.00 92.12 621 TRP A C 1
ATOM 4846 O O . TRP A 1 621 ? -13.165 -6.922 -8.166 1.00 92.12 621 TRP A O 1
ATOM 4856 N N . SER A 1 622 ? -13.989 -4.951 -8.879 1.00 84.69 622 SER A N 1
ATOM 4857 C CA . SER A 1 622 ? -14.171 -4.380 -7.545 1.00 84.69 622 SER A CA 1
ATOM 4858 C C . SER A 1 622 ? -15.173 -5.199 -6.730 1.00 84.69 622 SER A C 1
ATOM 4860 O O . SER A 1 622 ? -14.865 -5.573 -5.600 1.00 84.69 622 SER A O 1
ATOM 4862 N N . GLY A 1 623 ? -16.304 -5.586 -7.331 1.00 85.56 623 GLY A N 1
ATOM 4863 C CA . GLY A 1 623 ? -17.296 -6.479 -6.718 1.00 85.56 623 GLY A CA 1
ATOM 4864 C C . GLY A 1 623 ? -16.746 -7.863 -6.364 1.00 85.56 623 GLY A C 1
ATOM 4865 O O . GLY A 1 623 ? -17.020 -8.376 -5.282 1.00 85.56 623 GLY A O 1
ATOM 4866 N N . LEU A 1 624 ? -15.913 -8.449 -7.227 1.00 94.69 624 LEU A N 1
ATOM 4867 C CA . LEU A 1 624 ? -15.255 -9.736 -6.980 1.00 94.69 624 LEU A CA 1
ATOM 4868 C C . LEU A 1 624 ? -14.319 -9.677 -5.766 1.00 94.69 624 LEU A C 1
ATOM 4870 O O . LEU A 1 624 ? -14.364 -10.541 -4.885 1.00 94.69 624 LEU A O 1
ATOM 4874 N N . MET A 1 625 ? -13.473 -8.648 -5.710 1.00 94.25 625 MET A N 1
ATOM 4875 C CA . MET A 1 625 ? -12.563 -8.419 -4.588 1.00 94.25 625 MET A CA 1
ATOM 4876 C C . MET A 1 625 ? -13.339 -8.096 -3.303 1.00 94.25 625 MET A C 1
ATOM 4878 O O . MET A 1 625 ? -12.983 -8.601 -2.242 1.00 94.25 625 MET A O 1
ATOM 4882 N N . ALA A 1 626 ? -14.432 -7.332 -3.389 1.00 87.50 626 ALA A N 1
ATOM 4883 C CA . ALA A 1 626 ? -15.286 -7.012 -2.249 1.00 87.50 626 ALA A CA 1
ATOM 4884 C C . ALA A 1 626 ? -15.979 -8.255 -1.674 1.00 87.50 626 ALA A C 1
ATOM 4886 O O . ALA A 1 626 ? -15.865 -8.504 -0.483 1.00 87.50 626 ALA A O 1
ATOM 4887 N N . GLU A 1 627 ? -16.615 -9.095 -2.492 1.00 92.56 627 GLU A N 1
ATOM 4888 C CA . GLU A 1 627 ? -17.231 -10.349 -2.023 1.00 92.56 627 GLU A CA 1
ATOM 4889 C C . GLU A 1 627 ? -16.177 -11.312 -1.425 1.00 92.56 627 GLU A C 1
ATOM 4891 O O . GLU A 1 627 ? -16.431 -11.970 -0.414 1.00 92.56 627 GLU A O 1
ATOM 4896 N N . THR A 1 628 ? -14.949 -11.324 -1.964 1.00 95.56 628 THR A N 1
ATOM 4897 C CA . THR A 1 628 ? -13.812 -12.075 -1.387 1.00 95.56 628 THR A CA 1
ATOM 4898 C C . THR A 1 628 ? -13.411 -11.535 -0.008 1.00 95.56 628 THR A C 1
ATOM 4900 O O . THR A 1 628 ? -13.246 -12.298 0.943 1.00 95.56 628 THR A O 1
ATOM 4903 N N . LEU A 1 629 ? -13.283 -10.215 0.131 1.00 92.62 629 LEU A N 1
ATOM 4904 C CA . LEU A 1 629 ? -12.938 -9.551 1.390 1.00 92.62 629 LEU A CA 1
ATOM 4905 C C . LEU A 1 629 ? -14.071 -9.627 2.423 1.00 92.62 629 LEU A C 1
ATOM 4907 O O . LEU A 1 629 ? -13.789 -9.783 3.606 1.00 92.62 629 LEU A O 1
ATOM 4911 N N . ALA A 1 630 ? -15.337 -9.597 2.003 1.00 88.62 630 ALA A N 1
ATOM 4912 C CA . ALA A 1 630 ? -16.497 -9.822 2.864 1.00 88.62 630 ALA A CA 1
ATOM 4913 C C . ALA A 1 630 ? -16.508 -11.255 3.415 1.00 88.62 630 ALA A C 1
ATOM 4915 O O . ALA A 1 630 ? -16.835 -11.473 4.583 1.00 88.62 630 ALA A O 1
ATOM 4916 N N . TRP A 1 631 ? -16.107 -12.234 2.599 1.00 92.44 631 TRP A N 1
ATOM 4917 C CA . TRP A 1 631 ? -15.915 -13.610 3.048 1.00 92.44 631 TRP A CA 1
ATOM 4918 C C . TRP A 1 631 ? -14.733 -13.752 4.019 1.00 92.44 631 TRP A C 1
ATOM 4920 O O . TRP A 1 631 ? -14.855 -14.502 4.983 1.00 92.44 631 TRP A O 1
ATOM 4930 N N . LEU A 1 632 ? -13.629 -13.020 3.829 1.00 92.38 632 LEU A N 1
ATOM 4931 C CA . LEU A 1 632 ? -12.497 -12.996 4.773 1.00 92.38 632 LEU A CA 1
ATOM 4932 C C . LEU A 1 632 ? -12.829 -12.272 6.088 1.00 92.38 632 LEU A C 1
ATOM 4934 O O . LEU A 1 632 ? -12.391 -12.702 7.150 1.00 92.38 632 LEU A O 1
ATOM 4938 N N . ALA A 1 633 ? -13.606 -11.189 6.023 1.00 85.00 633 ALA A N 1
ATOM 4939 C CA . ALA A 1 633 ? -14.023 -10.389 7.173 1.00 85.00 633 ALA A CA 1
ATOM 4940 C C . ALA A 1 633 ? -15.024 -11.112 8.083 1.00 85.00 633 ALA A C 1
ATOM 4942 O O . ALA A 1 633 ? -15.153 -10.776 9.259 1.00 85.00 633 ALA A O 1
ATOM 4943 N N . GLN A 1 634 ? -15.748 -12.104 7.561 1.00 75.06 634 GLN A N 1
ATOM 4944 C CA . GLN A 1 634 ? -16.534 -13.000 8.397 1.00 75.06 634 GLN A CA 1
ATOM 4945 C C . GLN A 1 634 ? -15.593 -13.961 9.138 1.00 75.06 634 GLN A C 1
ATOM 4947 O O . GLN A 1 634 ? -14.953 -14.782 8.479 1.00 75.06 634 GLN A O 1
ATOM 4952 N N . PRO A 1 635 ? -15.548 -13.958 10.482 1.00 54.75 635 PRO A N 1
ATOM 4953 C CA . PRO A 1 635 ? -14.840 -15.005 11.216 1.00 54.75 635 PRO A CA 1
ATOM 4954 C C . PRO A 1 635 ? -15.421 -16.391 10.884 1.00 54.75 635 PRO A C 1
ATOM 4956 O O . PRO A 1 635 ? -16.578 -16.518 10.463 1.00 54.75 635 PRO A O 1
ATOM 4959 N N . ALA A 1 636 ? -14.648 -17.466 11.078 1.00 48.53 636 ALA A N 1
ATOM 4960 C CA . ALA A 1 636 ? -15.167 -18.835 10.936 1.00 48.53 636 ALA A CA 1
ATOM 4961 C C . ALA A 1 636 ? -16.395 -19.088 11.842 1.00 48.53 636 ALA A C 1
ATOM 4963 O O . ALA A 1 636 ? -17.301 -19.833 11.474 1.00 48.53 636 ALA A O 1
ATOM 4964 N N . THR A 1 637 ? -16.473 -18.382 12.973 1.00 44.81 637 THR A N 1
ATOM 4965 C CA . THR A 1 637 ? -17.601 -18.356 13.912 1.00 44.81 637 THR A CA 1
ATOM 4966 C C . THR A 1 637 ? -18.067 -16.917 14.139 1.00 44.81 637 THR A C 1
ATOM 4968 O O . THR A 1 637 ? -17.255 -16.091 14.547 1.00 44.81 637 THR A O 1
ATOM 4971 N N . LYS A 1 638 ? -19.357 -16.603 13.920 1.00 44.72 638 LYS A N 1
ATOM 4972 C CA . LYS A 1 638 ? -19.930 -15.265 14.203 1.00 44.72 638 LYS A CA 1
ATOM 4973 C C . LYS A 1 638 ? -19.518 -14.767 15.604 1.00 44.72 638 LYS A C 1
ATOM 4975 O O . LYS A 1 638 ? -19.542 -15.593 16.519 1.00 44.72 638 LYS A O 1
ATOM 4980 N N . PRO A 1 639 ? -19.234 -13.461 15.801 1.00 46.75 639 PRO A N 1
ATOM 4981 C CA . PRO A 1 639 ? -19.023 -12.910 17.136 1.00 46.75 639 PRO A CA 1
ATOM 4982 C C . PRO A 1 639 ? -20.248 -13.208 18.001 1.00 46.75 639 PRO A C 1
ATOM 4984 O O . PRO A 1 639 ? -21.360 -12.794 17.671 1.00 46.75 639 PRO A O 1
ATOM 4987 N N . GLN A 1 640 ? -20.044 -13.985 19.060 1.00 51.66 640 GLN A N 1
ATOM 4988 C CA . GLN A 1 640 ? -21.061 -14.239 20.073 1.00 51.66 640 GLN A CA 1
ATOM 4989 C C . GLN A 1 640 ? -20.959 -13.163 21.161 1.00 51.66 640 GLN A C 1
ATOM 4991 O O . GLN A 1 640 ? -19.884 -12.577 21.326 1.00 51.66 640 GLN A O 1
ATOM 4996 N N . PRO A 1 641 ? -22.036 -12.914 21.928 1.00 57.66 641 PRO A N 1
ATOM 4997 C CA . PRO A 1 641 ? -21.922 -12.203 23.195 1.00 57.66 641 PRO A CA 1
ATOM 4998 C C . PRO A 1 641 ? -20.835 -12.844 24.077 1.00 57.66 641 PRO A C 1
ATOM 5000 O O . PRO A 1 641 ? -20.601 -14.053 23.957 1.00 57.66 641 PRO A O 1
ATOM 5003 N N . PRO A 1 642 ? -20.181 -12.082 24.970 1.00 66.94 642 PRO A N 1
ATOM 5004 C CA . PRO A 1 642 ? -19.188 -12.639 25.880 1.00 66.94 642 PRO A CA 1
ATOM 5005 C C . PRO A 1 642 ? -19.796 -13.795 26.679 1.00 66.94 642 PRO A C 1
ATOM 5007 O O . PRO A 1 642 ? -20.903 -13.673 27.204 1.00 66.94 642 PRO A O 1
ATOM 5010 N N . ALA A 1 643 ? -19.084 -14.921 26.754 1.00 74.06 643 ALA A N 1
ATOM 5011 C CA . ALA A 1 643 ? -19.559 -16.084 27.496 1.00 74.06 643 ALA A CA 1
ATOM 5012 C C . ALA A 1 643 ? -19.778 -15.722 28.985 1.00 74.06 643 ALA A C 1
ATOM 5014 O O . ALA A 1 643 ? -19.032 -14.883 29.507 1.00 74.06 643 ALA A O 1
ATOM 5015 N N . PRO A 1 644 ? -20.753 -16.323 29.695 1.00 78.88 644 PRO A N 1
ATOM 5016 C CA . PRO A 1 644 ? -21.035 -15.991 31.097 1.00 78.88 644 PRO A CA 1
ATOM 5017 C C . PRO A 1 644 ? -19.807 -16.076 32.016 1.00 78.88 644 PRO A C 1
ATOM 5019 O O . PRO A 1 644 ? -19.639 -15.256 32.918 1.00 78.88 644 PRO A O 1
ATOM 5022 N N . GLU A 1 645 ? -18.900 -17.015 31.747 1.00 80.94 645 GLU A N 1
ATOM 5023 C CA . GLU A 1 645 ? -17.635 -17.197 32.461 1.00 80.94 645 GLU A CA 1
ATOM 5024 C C . GLU A 1 645 ? -16.670 -16.024 32.217 1.00 80.94 645 GLU A C 1
ATOM 5026 O O . GLU A 1 645 ? -15.979 -15.576 33.135 1.00 80.94 645 GLU A O 1
ATOM 5031 N N . LEU A 1 646 ? -16.653 -15.486 30.991 1.00 80.44 646 LEU A N 1
ATOM 5032 C CA . LEU A 1 646 ? -15.872 -14.301 30.637 1.00 80.44 646 LEU A CA 1
ATOM 5033 C C . LEU A 1 646 ? -16.460 -13.040 31.282 1.00 80.44 646 LEU A C 1
ATOM 5035 O O . LEU A 1 646 ? -15.691 -12.237 31.798 1.00 80.44 646 LEU A O 1
ATOM 5039 N N . LEU A 1 647 ? -17.788 -12.888 31.332 1.00 83.56 647 LEU A N 1
ATOM 5040 C CA . LEU A 1 647 ? -18.445 -11.780 32.046 1.00 83.56 647 LEU A CA 1
ATOM 5041 C C . LEU A 1 647 ? -18.132 -11.813 33.549 1.00 83.56 647 LEU A C 1
ATOM 5043 O O . LEU A 1 647 ? -17.774 -10.787 34.131 1.00 83.56 647 LEU A O 1
ATOM 5047 N N . ALA A 1 648 ? -18.192 -12.994 34.171 1.00 86.25 648 ALA A N 1
ATOM 5048 C CA . ALA A 1 648 ? -17.823 -13.174 35.573 1.00 86.25 648 ALA A CA 1
ATOM 5049 C C . ALA A 1 648 ? -16.349 -12.809 35.830 1.00 86.25 648 ALA A C 1
ATOM 5051 O O . ALA A 1 648 ? -16.056 -12.076 36.777 1.00 86.25 648 ALA A O 1
ATOM 5052 N N . LYS A 1 649 ? -15.430 -13.249 34.958 1.00 87.62 649 LYS A N 1
ATOM 5053 C CA . LYS A 1 649 ? -14.006 -12.885 35.031 1.00 87.62 649 LYS A CA 1
ATOM 5054 C C . LYS A 1 649 ? -13.784 -11.383 34.833 1.00 87.62 649 LYS A C 1
ATOM 5056 O O . LYS A 1 649 ? -13.110 -10.765 35.650 1.00 87.62 649 LYS A O 1
ATOM 5061 N N . MET A 1 650 ? -14.397 -10.786 33.809 1.00 90.19 650 MET A N 1
ATOM 5062 C CA . MET A 1 650 ? -14.357 -9.342 33.551 1.00 90.19 650 MET A CA 1
ATOM 5063 C C . MET A 1 650 ? -14.784 -8.556 34.787 1.00 90.19 650 MET A C 1
ATOM 5065 O O . MET A 1 650 ? -14.081 -7.640 35.188 1.00 90.19 650 MET A O 1
ATOM 5069 N N . LYS A 1 651 ? -15.884 -8.936 35.442 1.00 91.19 651 LYS A N 1
ATOM 5070 C CA . LYS A 1 651 ? -16.371 -8.256 36.649 1.00 91.19 651 LYS A CA 1
ATOM 5071 C C . LYS A 1 651 ? -15.355 -8.271 37.798 1.00 91.19 651 LYS A C 1
ATOM 5073 O O . LYS A 1 651 ? -15.216 -7.264 38.486 1.00 91.19 651 LYS A O 1
ATOM 5078 N N . VAL A 1 652 ? -14.632 -9.376 37.993 1.00 89.56 652 VAL A N 1
ATOM 5079 C CA . VAL A 1 652 ? -13.560 -9.478 39.002 1.00 89.56 652 VAL A CA 1
ATOM 5080 C C . VAL A 1 652 ? -12.344 -8.635 38.608 1.00 89.56 652 VAL A C 1
ATOM 5082 O O . VAL A 1 652 ? -11.860 -7.850 39.422 1.00 89.56 652 VAL A O 1
ATOM 5085 N N . ASP A 1 653 ? -11.887 -8.751 37.361 1.00 90.25 653 ASP A N 1
ATOM 5086 C CA . ASP A 1 653 ? -10.688 -8.068 36.858 1.00 90.25 653 ASP A CA 1
ATOM 5087 C C . ASP A 1 653 ? -10.875 -6.544 36.695 1.00 90.25 653 ASP A C 1
ATOM 5089 O O . ASP A 1 653 ? -9.898 -5.798 36.733 1.00 90.25 653 ASP A O 1
ATOM 5093 N N . LEU A 1 654 ? -12.115 -6.080 36.489 1.00 90.94 654 LEU A N 1
ATOM 5094 C CA . LEU A 1 654 ? -12.474 -4.676 36.239 1.00 90.94 654 LEU A CA 1
ATOM 5095 C C . LEU A 1 654 ? -13.009 -3.939 37.473 1.00 90.94 654 LEU A C 1
ATOM 5097 O O . LEU A 1 654 ? -12.866 -2.725 37.543 1.00 90.94 654 LEU A O 1
ATOM 5101 N N . LEU A 1 655 ? -13.664 -4.634 38.412 1.00 92.94 655 LEU A N 1
ATOM 5102 C CA . LEU A 1 655 ? -14.379 -4.017 39.544 1.00 92.94 655 LEU A CA 1
ATOM 5103 C C . LEU A 1 655 ? -14.056 -4.679 40.900 1.00 92.94 655 LEU A C 1
ATOM 5105 O O . LEU A 1 655 ? -14.734 -4.423 41.896 1.00 92.94 655 LEU A O 1
ATOM 5109 N N . GLY A 1 656 ? -13.047 -5.554 40.956 1.00 88.69 656 GLY A N 1
ATOM 5110 C CA . GLY A 1 656 ? -12.597 -6.193 42.193 1.00 88.69 656 GLY A CA 1
ATOM 5111 C C . GLY A 1 656 ? -11.883 -5.228 43.157 1.00 88.69 656 GLY A C 1
ATOM 5112 O O . GLY A 1 656 ? -11.377 -4.186 42.739 1.00 88.69 656 GLY A O 1
ATOM 5113 N N . PRO A 1 657 ? -11.746 -5.587 44.450 1.00 77.44 657 PRO A N 1
ATOM 5114 C CA . PRO A 1 657 ? -11.256 -4.695 45.516 1.00 77.44 657 PRO A CA 1
ATOM 5115 C C . PRO A 1 657 ? -9.782 -4.239 45.406 1.00 77.44 657 PRO A C 1
ATOM 5117 O O . PRO A 1 657 ? -9.283 -3.566 46.304 1.00 77.44 657 PRO A O 1
ATOM 5120 N N . GLY A 1 658 ? -9.071 -4.593 44.328 1.00 78.25 658 GLY A N 1
ATOM 5121 C CA . GLY A 1 658 ? -7.717 -4.117 44.012 1.00 78.25 658 GLY A CA 1
ATOM 5122 C C . GLY A 1 658 ? -7.620 -3.212 42.773 1.00 78.25 658 GLY A C 1
ATOM 5123 O O . GLY A 1 658 ? -6.515 -2.774 42.431 1.00 78.25 658 GLY A O 1
ATOM 5124 N N . VAL A 1 659 ? -8.736 -2.944 42.084 1.00 84.19 659 VAL A N 1
ATOM 5125 C CA . VAL A 1 659 ? -8.770 -2.139 40.853 1.00 84.19 659 VAL A CA 1
ATOM 5126 C C . VAL A 1 659 ? -8.885 -0.660 41.213 1.00 84.19 659 VAL A C 1
ATOM 5128 O O . VAL A 1 659 ? -9.975 -0.128 41.372 1.00 84.19 659 VAL A O 1
ATOM 5131 N N . LYS A 1 660 ? -7.724 -0.022 41.398 1.00 82.19 660 LYS A N 1
ATOM 5132 C CA . LYS A 1 660 ? -7.601 1.399 41.768 1.00 82.19 660 LYS A CA 1
ATOM 5133 C C . LYS A 1 660 ? -6.518 2.152 40.999 1.00 82.19 660 LYS A C 1
ATOM 5135 O O . LYS A 1 660 ? -6.758 3.241 40.518 1.00 82.19 660 LYS A O 1
ATOM 5140 N N . LYS A 1 661 ? -5.317 1.592 40.820 1.00 83.88 661 LYS A N 1
ATOM 5141 C CA . LYS A 1 661 ? -4.239 2.304 40.101 1.00 83.88 661 LYS A CA 1
ATOM 5142 C C . LYS A 1 661 ? -4.336 2.132 38.586 1.00 83.88 661 LYS A C 1
ATOM 5144 O O . LYS A 1 661 ? -4.345 0.989 38.115 1.00 83.88 661 LYS A O 1
ATOM 5149 N N . ALA A 1 662 ? -4.336 3.236 37.837 1.00 81.38 662 ALA A N 1
ATOM 5150 C CA . ALA A 1 662 ? -4.407 3.227 36.375 1.00 81.38 662 ALA A CA 1
ATOM 5151 C C . ALA A 1 662 ? -3.211 2.506 35.724 1.00 81.38 662 ALA A C 1
ATOM 5153 O O . ALA A 1 662 ? -3.418 1.652 34.868 1.00 81.38 662 ALA A O 1
ATOM 5154 N N . GLU A 1 663 ? -1.981 2.742 36.193 1.00 82.00 663 GLU A N 1
ATOM 5155 C CA . GLU A 1 663 ? -0.767 2.067 35.691 1.00 82.00 663 GLU A CA 1
ATOM 5156 C C . GLU A 1 663 ? -0.857 0.533 35.758 1.00 82.00 663 GLU A C 1
ATOM 5158 O O . GLU A 1 663 ? -0.421 -0.173 34.851 1.00 82.00 663 GLU A O 1
ATOM 5163 N N . LYS A 1 664 ? -1.443 0.007 36.843 1.00 84.50 664 LYS A N 1
ATOM 5164 C CA . LYS A 1 664 ? -1.534 -1.435 37.106 1.00 84.50 664 LYS A CA 1
ATOM 5165 C C . LYS A 1 664 ? -2.685 -2.099 36.348 1.00 84.50 664 LYS A C 1
ATOM 5167 O O . LYS A 1 664 ? -2.540 -3.230 35.895 1.00 84.50 664 LYS A O 1
ATOM 5172 N N . ASN A 1 665 ? -3.835 -1.430 36.264 1.00 87.94 665 ASN A N 1
ATOM 5173 C CA . ASN A 1 665 ? -5.082 -2.040 35.786 1.00 87.94 665 ASN A CA 1
ATOM 5174 C C . ASN A 1 665 ? -5.475 -1.589 34.370 1.00 87.94 665 ASN A C 1
ATOM 5176 O O . ASN A 1 665 ? -6.189 -2.308 33.675 1.00 87.94 665 ASN A O 1
ATOM 5180 N N . GLY A 1 666 ? -4.968 -0.444 33.907 1.00 85.88 666 GLY A N 1
ATOM 5181 C CA . GLY A 1 666 ? -5.217 0.116 32.579 1.00 85.88 666 GLY A CA 1
ATOM 5182 C C . GLY A 1 666 ? -4.967 -0.862 31.426 1.00 85.88 666 GLY A C 1
ATOM 5183 O O . GLY A 1 666 ? -5.858 -1.006 30.593 1.00 85.88 666 GLY A O 1
ATOM 5184 N N . PRO A 1 667 ? -3.849 -1.616 31.381 1.00 83.62 667 PRO A N 1
ATOM 5185 C CA . PRO A 1 667 ? -3.629 -2.625 30.341 1.00 83.62 667 PRO A CA 1
ATOM 5186 C C . PRO A 1 667 ? -4.738 -3.689 30.279 1.00 83.62 667 PRO A C 1
ATOM 5188 O O . PRO A 1 667 ? -5.171 -4.070 29.191 1.00 83.62 667 PRO A O 1
ATOM 5191 N N . THR A 1 668 ? -5.251 -4.123 31.434 1.00 84.75 668 THR A N 1
ATOM 5192 C CA . THR A 1 668 ? -6.365 -5.080 31.542 1.00 84.75 668 THR A CA 1
ATOM 5193 C C . THR A 1 668 ? -7.686 -4.465 31.080 1.00 84.75 668 THR A C 1
ATOM 5195 O O . THR A 1 668 ? -8.425 -5.101 30.329 1.00 84.75 668 THR A O 1
ATOM 5198 N N . ILE A 1 669 ? -7.967 -3.213 31.456 1.00 89.44 669 ILE A N 1
ATOM 5199 C CA . ILE A 1 669 ? -9.171 -2.485 31.023 1.00 89.44 669 ILE A CA 1
ATOM 5200 C C . ILE A 1 669 ? -9.140 -2.260 29.500 1.00 89.44 669 ILE A C 1
ATOM 5202 O O . ILE A 1 669 ? -10.098 -2.610 28.814 1.00 89.44 669 ILE A O 1
ATOM 5206 N N . THR A 1 670 ? -8.017 -1.793 28.944 1.00 84.12 670 THR A N 1
ATOM 5207 C CA . THR A 1 670 ? -7.791 -1.647 27.492 1.00 84.12 670 THR A CA 1
ATOM 5208 C C . THR A 1 670 ? -7.924 -2.977 26.746 1.00 84.12 670 THR A C 1
ATOM 5210 O O . THR A 1 670 ? -8.431 -3.001 25.624 1.00 84.12 670 THR A O 1
ATOM 5213 N N . ARG A 1 671 ? -7.506 -4.101 27.349 1.00 80.94 671 ARG A N 1
ATOM 5214 C CA . ARG A 1 671 ? -7.717 -5.443 26.783 1.00 80.94 671 ARG A CA 1
ATOM 5215 C C . ARG A 1 671 ? -9.205 -5.788 26.721 1.00 80.94 671 ARG A C 1
ATOM 5217 O O . ARG A 1 671 ? -9.678 -6.244 25.684 1.00 80.94 671 ARG A O 1
ATOM 5224 N N . TYR A 1 672 ? -9.946 -5.549 27.803 1.00 85.81 672 TYR A N 1
ATOM 5225 C CA . TYR A 1 672 ? -11.376 -5.856 27.871 1.00 85.81 672 TYR A CA 1
ATOM 5226 C C . TYR A 1 672 ? -12.259 -4.913 27.047 1.00 85.81 672 TYR A C 1
ATOM 5228 O O . TYR A 1 672 ? -13.291 -5.355 26.550 1.00 85.81 672 TYR A O 1
ATOM 5236 N N . ALA A 1 673 ? -11.828 -3.675 26.797 1.00 83.19 673 ALA A N 1
ATOM 5237 C CA . ALA A 1 673 ? -12.502 -2.750 25.884 1.00 83.19 673 ALA A CA 1
ATOM 5238 C C . ALA A 1 673 ? -12.586 -3.252 24.427 1.00 83.19 673 ALA A C 1
ATOM 5240 O O . ALA A 1 673 ? -13.392 -2.751 23.651 1.00 83.19 673 ALA A O 1
ATOM 5241 N N . ARG A 1 674 ? -11.778 -4.252 24.046 1.00 72.12 674 ARG A N 1
ATOM 5242 C CA . ARG A 1 674 ? -11.756 -4.843 22.694 1.00 72.12 674 ARG A CA 1
ATOM 5243 C C . ARG A 1 674 ? -12.678 -6.059 22.537 1.00 72.12 674 ARG A C 1
ATOM 5245 O O . ARG A 1 674 ? -12.846 -6.554 21.425 1.00 72.12 674 ARG A O 1
ATOM 5252 N N . VAL A 1 675 ? -13.259 -6.557 23.630 1.00 71.62 675 VAL A N 1
ATOM 5253 C CA . VAL A 1 675 ? -14.205 -7.684 23.603 1.00 71.62 675 VAL A CA 1
ATOM 5254 C C . VAL A 1 675 ? -15.533 -7.217 22.980 1.00 71.62 675 VAL A C 1
ATOM 5256 O O . VAL A 1 675 ? -15.981 -6.121 23.314 1.00 71.62 675 VAL A O 1
ATOM 5259 N N . PRO A 1 676 ? -16.195 -8.016 22.112 1.00 64.88 676 PRO A N 1
ATOM 5260 C CA . PRO A 1 676 ? -17.518 -7.692 21.575 1.00 64.88 676 PRO A CA 1
ATOM 5261 C C . PRO A 1 676 ? -18.512 -7.294 22.674 1.00 64.88 676 PRO A C 1
ATOM 5263 O O . PRO A 1 676 ? -18.858 -8.102 23.536 1.00 64.88 676 PRO A O 1
ATOM 5266 N N . GLY A 1 677 ? -18.936 -6.032 22.652 1.00 71.00 677 GLY A N 1
ATOM 5267 C CA . GLY A 1 677 ? -19.677 -5.431 23.751 1.00 71.00 677 GLY A CA 1
ATOM 5268 C C . GLY A 1 677 ? -21.174 -5.747 23.777 1.00 71.00 677 GLY A C 1
ATOM 5269 O O . GLY A 1 677 ? -21.788 -6.166 22.795 1.00 71.00 677 GLY A O 1
ATOM 5270 N N . ASN A 1 678 ? -21.766 -5.494 24.938 1.00 83.88 678 ASN A N 1
ATOM 5271 C CA . ASN A 1 678 ? -23.194 -5.314 25.161 1.00 83.88 678 ASN A CA 1
ATOM 5272 C C . ASN A 1 678 ? -23.394 -4.210 26.228 1.00 83.88 678 ASN A C 1
ATOM 5274 O O . ASN A 1 678 ? -22.423 -3.619 26.711 1.00 83.88 678 ASN A O 1
ATOM 5278 N N . ALA A 1 679 ? -24.641 -3.925 26.611 1.00 87.12 679 ALA A N 1
ATOM 5279 C CA . ALA A 1 679 ? -24.942 -2.899 27.617 1.00 87.12 679 ALA A CA 1
ATOM 5280 C C . ALA A 1 679 ? -24.278 -3.163 28.986 1.00 87.12 679 ALA A C 1
ATOM 5282 O O . ALA A 1 679 ? -23.822 -2.233 29.651 1.00 87.12 679 ALA A O 1
ATOM 5283 N N . GLU A 1 680 ? -24.166 -4.431 29.395 1.00 88.81 680 GLU A N 1
ATOM 5284 C CA . GLU A 1 680 ? -23.537 -4.817 30.662 1.00 88.81 680 GLU A CA 1
ATOM 5285 C C . GLU A 1 680 ? -22.021 -4.572 30.630 1.00 88.81 680 GLU A C 1
ATOM 5287 O O . GLU A 1 680 ? -21.476 -3.960 31.549 1.00 88.81 680 GLU A O 1
ATOM 5292 N N . THR A 1 681 ? -21.327 -4.974 29.558 1.00 89.19 681 THR A N 1
ATOM 5293 C CA . THR A 1 681 ? -19.882 -4.727 29.427 1.00 89.19 681 THR A CA 1
ATOM 5294 C C . THR A 1 681 ? -19.565 -3.247 29.274 1.00 89.19 681 THR A C 1
ATOM 5296 O O . THR A 1 681 ? -18.568 -2.795 29.832 1.00 89.19 681 THR A O 1
ATOM 5299 N N . ALA A 1 682 ? -20.408 -2.480 28.573 1.00 91.75 682 ALA A N 1
ATOM 5300 C CA . ALA A 1 682 ? -20.270 -1.028 28.482 1.00 91.75 682 ALA A CA 1
ATOM 5301 C C . ALA A 1 682 ? -20.323 -0.384 29.872 1.00 91.75 682 ALA A C 1
ATOM 5303 O O . ALA A 1 682 ? -19.412 0.350 30.257 1.00 91.75 682 ALA A O 1
ATOM 5304 N N . GLN A 1 683 ? -21.332 -0.745 30.665 1.00 93.81 683 GLN A N 1
ATOM 5305 C CA . GLN A 1 683 ? -21.487 -0.264 32.032 1.00 93.81 683 GLN A CA 1
ATOM 5306 C C . GLN A 1 683 ? -20.337 -0.711 32.953 1.00 93.81 683 GLN A C 1
ATOM 5308 O O . GLN A 1 683 ? -19.892 0.069 33.796 1.00 93.81 683 GLN A O 1
ATOM 5313 N N . MET A 1 684 ? -19.819 -1.936 32.801 1.00 94.00 684 MET A N 1
ATOM 5314 C CA . MET A 1 684 ? -18.650 -2.405 33.561 1.00 94.00 684 MET A CA 1
ATOM 5315 C C . MET A 1 684 ? -17.375 -1.628 33.213 1.00 94.00 684 MET A C 1
ATOM 5317 O O . MET A 1 684 ? -16.647 -1.237 34.122 1.00 94.00 684 MET A O 1
ATOM 5321 N N . LEU A 1 685 ? -17.110 -1.375 31.929 1.00 95.00 685 LEU A N 1
ATOM 5322 C CA . LEU A 1 685 ? -15.907 -0.671 31.471 1.00 95.00 685 LEU A CA 1
ATOM 5323 C C . LEU A 1 685 ? -15.917 0.818 31.849 1.00 95.00 685 LEU A C 1
ATOM 5325 O O . LEU A 1 685 ? -14.900 1.331 32.312 1.00 95.00 685 LEU A O 1
ATOM 5329 N N . LEU A 1 686 ? -17.064 1.497 31.733 1.00 96.44 686 LEU A N 1
ATOM 5330 C CA . LEU A 1 686 ? -17.216 2.881 32.204 1.00 96.44 686 LEU A CA 1
ATOM 5331 C C . LEU A 1 686 ? -16.972 2.984 33.721 1.00 96.44 686 LEU A C 1
ATOM 5333 O O . LEU A 1 686 ? -16.229 3.854 34.173 1.00 96.44 686 LEU A O 1
ATOM 5337 N N . LYS A 1 687 ? -17.530 2.053 34.510 1.00 95.50 687 LYS A N 1
ATOM 5338 C CA . LYS A 1 687 ? -17.290 1.984 35.963 1.00 95.50 687 LYS A CA 1
ATOM 5339 C C . LYS A 1 687 ? -15.834 1.671 36.305 1.00 95.50 687 LYS A C 1
ATOM 5341 O O . LYS A 1 687 ? -15.312 2.266 37.240 1.00 95.50 687 LYS A O 1
ATOM 5346 N N . ALA A 1 688 ? -15.177 0.796 35.544 1.00 95.19 688 ALA A N 1
ATOM 5347 C CA . ALA A 1 688 ? -13.764 0.470 35.728 1.00 95.19 688 ALA A CA 1
ATOM 5348 C C . ALA A 1 688 ? -12.842 1.679 35.558 1.00 95.19 688 ALA A C 1
ATOM 5350 O O . ALA A 1 688 ? -11.885 1.794 36.311 1.00 95.19 688 ALA A O 1
ATOM 5351 N N . VAL A 1 689 ? -13.128 2.586 34.617 1.00 95.12 689 VAL A N 1
ATOM 5352 C CA . VAL A 1 689 ? -12.376 3.849 34.482 1.00 95.12 689 VAL A CA 1
ATOM 5353 C C . VAL A 1 689 ? -12.698 4.811 35.628 1.00 95.12 689 VAL A C 1
ATOM 5355 O O . VAL A 1 689 ? -11.799 5.471 36.144 1.00 95.12 689 VAL A O 1
ATOM 5358 N N . ASN A 1 690 ? -13.960 4.865 36.064 1.00 93.19 690 ASN A N 1
ATOM 5359 C CA . ASN A 1 690 ? -14.402 5.761 37.134 1.00 93.19 690 ASN A CA 1
ATOM 5360 C C . ASN A 1 690 ? -13.700 5.502 38.477 1.00 93.19 690 ASN A C 1
ATOM 5362 O O . ASN A 1 690 ? -13.359 6.449 39.178 1.00 93.19 690 ASN A O 1
ATOM 5366 N N . ILE A 1 691 ? -13.486 4.228 38.831 1.00 90.69 691 ILE A N 1
ATOM 5367 C CA . ILE A 1 691 ? -12.863 3.819 40.105 1.00 90.69 691 ILE A CA 1
ATOM 5368 C C . ILE A 1 691 ? -11.328 3.910 40.122 1.00 90.69 691 ILE A C 1
ATOM 5370 O O . ILE A 1 691 ? -10.716 3.514 41.116 1.00 90.69 691 ILE A O 1
ATOM 5374 N N . LEU A 1 692 ? -10.694 4.372 39.037 1.00 90.00 692 LEU A N 1
ATOM 5375 C CA . LEU A 1 692 ? -9.246 4.567 39.017 1.00 90.00 692 LEU A CA 1
ATOM 5376 C C . LEU A 1 692 ? -8.869 5.850 39.757 1.00 90.00 692 LEU A C 1
ATOM 5378 O O . LEU A 1 692 ? -9.350 6.917 39.394 1.00 90.00 692 LEU A O 1
ATOM 5382 N N . ASP A 1 693 ? -7.978 5.738 40.737 1.00 82.44 693 ASP A N 1
ATOM 5383 C CA . ASP A 1 693 ? -7.408 6.864 41.472 1.00 82.44 693 ASP A CA 1
ATOM 5384 C C . ASP A 1 693 ? -6.250 7.502 40.663 1.00 82.44 693 ASP A C 1
ATOM 5386 O O . ASP A 1 693 ? -5.384 6.783 40.141 1.00 82.44 693 ASP A O 1
ATOM 5390 N N . GLY A 1 694 ? -6.183 8.837 40.637 1.00 78.25 694 GLY A N 1
ATOM 5391 C CA . GLY A 1 694 ? -5.047 9.620 40.118 1.00 78.25 694 GLY A CA 1
ATOM 5392 C C . GLY A 1 694 ? -5.009 9.772 38.590 1.00 78.25 694 GLY A C 1
ATOM 5393 O O . GLY A 1 694 ? -6.047 9.772 37.930 1.00 78.25 694 GLY A O 1
ATOM 5394 N N . ASP A 1 695 ? -3.809 9.919 38.015 1.00 81.12 695 ASP A N 1
ATOM 5395 C CA . ASP A 1 695 ? -3.624 10.139 36.572 1.00 81.12 695 ASP A CA 1
ATOM 5396 C C . ASP A 1 695 ? -4.155 8.961 35.727 1.00 81.12 695 ASP A C 1
ATOM 5398 O O . ASP A 1 695 ? -3.593 7.861 35.713 1.00 81.12 695 ASP A O 1
ATOM 5402 N N . VAL A 1 696 ? -5.231 9.202 34.970 1.00 89.12 696 VAL A N 1
ATOM 5403 C CA . VAL A 1 696 ? -5.820 8.231 34.033 1.00 89.12 696 VAL A CA 1
ATOM 5404 C C . VAL A 1 696 ? -5.322 8.523 32.609 1.00 89.12 696 VAL A C 1
ATOM 5406 O O . VAL A 1 696 ? -5.625 9.590 32.075 1.00 89.12 696 VAL A O 1
ATOM 5409 N N . PRO A 1 697 ? -4.610 7.593 31.937 1.00 89.38 697 PRO A N 1
ATOM 5410 C CA . PRO A 1 697 ? -4.117 7.817 30.580 1.00 89.38 697 PRO A CA 1
ATOM 5411 C C . PRO A 1 697 ? -5.237 8.088 29.565 1.00 89.38 697 PRO A C 1
ATOM 5413 O O . PRO A 1 697 ? -6.222 7.352 29.493 1.00 89.38 697 PRO A O 1
ATOM 5416 N N . VAL A 1 698 ? -5.043 9.091 28.705 1.00 87.88 698 VAL A N 1
ATOM 5417 C CA . VAL A 1 698 ? -5.996 9.440 27.633 1.00 87.88 698 VAL A CA 1
ATOM 5418 C C . VAL A 1 698 ? -6.255 8.256 26.699 1.00 87.88 698 VAL A C 1
ATOM 5420 O O . VAL A 1 698 ? -7.410 7.965 26.400 1.00 87.88 698 VAL A O 1
ATOM 5423 N N . ASP A 1 699 ? -5.210 7.520 26.308 1.00 84.25 699 ASP A N 1
ATOM 5424 C CA . ASP A 1 699 ? -5.328 6.354 25.420 1.00 84.25 699 ASP A CA 1
ATOM 5425 C C . ASP A 1 699 ? -6.182 5.221 26.029 1.00 84.25 699 ASP A C 1
ATOM 5427 O O . ASP A 1 699 ? -6.819 4.465 25.297 1.00 84.25 699 ASP A O 1
ATOM 5431 N N . LEU A 1 700 ? -6.247 5.116 27.365 1.00 90.06 700 LEU A N 1
ATOM 5432 C CA . LEU A 1 700 ? -7.141 4.186 28.064 1.00 90.06 700 LEU A CA 1
ATOM 5433 C C . LEU A 1 700 ? -8.603 4.652 27.964 1.00 90.06 700 LEU A C 1
ATOM 5435 O O . LEU A 1 700 ? -9.477 3.853 27.627 1.00 90.06 700 LEU A O 1
ATOM 5439 N N . GLY A 1 701 ? -8.869 5.940 28.206 1.00 91.06 701 GLY A N 1
ATOM 5440 C CA . GLY A 1 701 ? -10.206 6.524 28.040 1.00 91.06 701 GLY A CA 1
ATOM 5441 C C . GLY A 1 701 ? -10.708 6.441 26.593 1.00 91.06 701 GLY A C 1
ATOM 5442 O O . GLY A 1 701 ? -11.864 6.094 26.354 1.00 91.06 701 GLY A O 1
ATOM 5443 N N . ASP A 1 702 ? -9.825 6.680 25.623 1.00 88.12 702 ASP A N 1
ATOM 5444 C CA . ASP A 1 702 ? -10.092 6.519 24.192 1.00 88.12 702 ASP A CA 1
ATOM 5445 C C . ASP A 1 702 ? -10.378 5.060 23.811 1.00 88.12 702 ASP A C 1
ATOM 5447 O O . ASP A 1 702 ? -11.370 4.803 23.130 1.00 88.12 702 ASP A O 1
ATOM 5451 N N . ALA A 1 703 ? -9.569 4.101 24.276 1.00 84.50 703 ALA A N 1
ATOM 5452 C CA . ALA A 1 703 ? -9.785 2.679 23.999 1.00 84.50 703 ALA A CA 1
ATOM 5453 C C . ALA A 1 703 ? -11.105 2.165 24.594 1.00 84.50 703 ALA A C 1
ATOM 5455 O O . ALA A 1 703 ? -11.833 1.428 23.928 1.00 84.50 703 ALA A O 1
ATOM 5456 N N . VAL A 1 704 ? -11.444 2.581 25.820 1.00 91.81 704 VAL A N 1
ATOM 5457 C CA . VAL A 1 704 ? -12.746 2.279 26.434 1.00 91.81 704 VAL A CA 1
ATOM 5458 C C . VAL A 1 704 ? -13.874 2.911 25.626 1.00 91.81 704 VAL A C 1
ATOM 5460 O O . VAL A 1 704 ? -14.829 2.214 25.296 1.00 91.81 704 VAL A O 1
ATOM 5463 N N . TRP A 1 705 ? -13.756 4.183 25.235 1.00 92.19 705 TRP A N 1
ATOM 5464 C CA . TRP A 1 705 ? -14.763 4.852 24.410 1.00 92.19 705 TRP A CA 1
ATOM 5465 C C . TRP A 1 705 ? -15.023 4.129 23.080 1.00 92.19 705 TRP A C 1
ATOM 5467 O O . TRP A 1 705 ? -16.180 3.877 22.731 1.00 92.19 705 TRP A O 1
ATOM 5477 N N . ASP A 1 706 ? -13.960 3.755 22.362 1.00 83.44 706 ASP A N 1
ATOM 5478 C CA . ASP A 1 706 ? -14.046 3.004 21.105 1.00 83.44 706 ASP A CA 1
ATOM 5479 C C . ASP A 1 706 ? -14.770 1.656 21.278 1.00 83.44 706 ASP A C 1
ATOM 5481 O O . ASP A 1 706 ? -15.545 1.273 20.399 1.00 83.44 706 ASP A O 1
ATOM 5485 N N . GLY A 1 707 ? -14.580 0.982 22.418 1.00 80.75 707 GLY A N 1
ATOM 5486 C CA . GLY A 1 707 ? -15.245 -0.279 22.757 1.00 80.75 707 GLY A CA 1
ATOM 5487 C C . GLY A 1 707 ? -16.710 -0.158 23.191 1.00 80.75 707 GLY A C 1
ATOM 5488 O O . GLY A 1 707 ? -17.512 -1.044 22.894 1.00 80.75 707 GLY A O 1
ATOM 5489 N N . VAL A 1 708 ? -17.091 0.918 23.895 1.00 89.69 708 VAL A N 1
ATOM 5490 C CA . VAL A 1 708 ? -18.423 1.022 24.534 1.00 89.69 708 VAL A CA 1
ATOM 5491 C C . VAL A 1 708 ? -19.453 1.843 23.759 1.00 89.69 708 VAL A C 1
ATOM 5493 O O . VAL A 1 708 ? -20.647 1.640 23.971 1.00 89.69 708 VAL A O 1
ATOM 5496 N N . ARG A 1 709 ? -19.049 2.755 22.862 1.00 88.25 709 ARG A N 1
ATOM 5497 C CA . ARG A 1 709 ? -19.944 3.777 22.263 1.00 88.25 709 ARG A CA 1
ATOM 5498 C C . ARG A 1 709 ? -21.197 3.256 21.541 1.00 88.25 709 ARG A C 1
ATOM 5500 O O . ARG A 1 709 ? -22.190 3.978 21.466 1.00 88.25 709 ARG A O 1
ATOM 5507 N N . GLU A 1 710 ? -21.161 2.038 20.997 1.00 84.62 710 GLU A N 1
ATOM 5508 C CA . GLU A 1 710 ? -22.310 1.409 20.316 1.00 84.62 710 GLU A CA 1
ATOM 5509 C C . GLU A 1 710 ? -23.284 0.726 21.292 1.00 84.62 710 GLU A C 1
ATOM 5511 O O . GLU A 1 710 ? -24.390 0.355 20.907 1.00 84.62 710 GLU A O 1
ATOM 5516 N N . PHE A 1 711 ? -22.880 0.571 22.556 1.00 89.06 711 PHE A N 1
ATOM 5517 C CA . PHE A 1 711 ? -23.554 -0.247 23.563 1.00 89.06 711 PHE A CA 1
ATOM 5518 C C . PHE A 1 711 ? -23.975 0.534 24.816 1.00 89.06 711 PHE A C 1
ATOM 5520 O O . PHE A 1 711 ? -24.565 -0.057 25.718 1.00 89.06 711 PHE A O 1
ATOM 5527 N N . VAL A 1 712 ? -23.690 1.839 24.897 1.00 91.88 712 VAL A N 1
ATOM 5528 C CA . VAL A 1 712 ? -24.149 2.681 26.013 1.00 91.88 712 VAL A CA 1
ATOM 5529 C C . VAL A 1 712 ? -25.680 2.778 26.038 1.00 91.88 712 VAL A C 1
ATOM 5531 O O . VAL A 1 712 ? -26.328 2.985 25.012 1.00 91.88 712 VAL A O 1
ATOM 5534 N N . THR A 1 713 ? -26.262 2.639 27.228 1.00 92.75 713 THR A N 1
ATOM 5535 C CA . THR A 1 713 ? -27.713 2.696 27.478 1.00 92.75 713 THR A CA 1
ATOM 5536 C C . THR A 1 713 ? -28.030 3.731 28.558 1.00 92.75 713 THR A C 1
ATOM 5538 O O . THR A 1 713 ? -27.124 4.284 29.179 1.00 92.75 713 THR A O 1
ATOM 5541 N N . ALA A 1 714 ? -29.315 4.004 28.815 1.00 89.94 714 ALA A N 1
ATOM 5542 C CA . ALA A 1 714 ? -29.731 4.949 29.858 1.00 89.94 714 ALA A CA 1
ATOM 5543 C C . ALA A 1 714 ? -29.111 4.646 31.242 1.00 89.94 714 ALA A C 1
ATOM 5545 O O . ALA A 1 714 ? -28.805 5.575 31.987 1.00 89.94 714 ALA A O 1
ATOM 5546 N N . ASP A 1 715 ? -28.829 3.374 31.548 1.00 89.31 715 ASP A N 1
ATOM 5547 C CA . ASP A 1 715 ? -28.164 2.944 32.787 1.00 89.31 715 ASP A CA 1
ATOM 5548 C C . ASP A 1 715 ? -26.746 3.525 32.944 1.00 89.31 715 ASP A C 1
ATOM 5550 O O . ASP A 1 715 ? -26.248 3.687 34.062 1.00 89.31 715 ASP A O 1
ATOM 5554 N N . CYS A 1 716 ? -26.087 3.868 31.833 1.00 94.25 716 CYS A N 1
ATOM 5555 C CA . CYS A 1 716 ? -24.771 4.499 31.823 1.00 94.25 716 CYS A CA 1
ATOM 5556 C C . CYS A 1 716 ? -24.808 5.986 32.208 1.00 94.25 716 CYS A C 1
ATOM 5558 O O . CYS A 1 716 ? -23.752 6.534 32.512 1.00 94.25 716 CYS A O 1
ATOM 5560 N N . ALA A 1 717 ? -25.977 6.643 32.244 1.00 92.62 717 ALA A N 1
ATOM 5561 C CA . ALA A 1 717 ? -26.077 8.081 32.517 1.00 92.62 717 ALA A CA 1
ATOM 5562 C C . ALA A 1 717 ? -25.502 8.463 33.892 1.00 92.62 717 ALA A C 1
ATOM 5564 O O . ALA A 1 717 ? -24.683 9.371 33.983 1.00 92.62 717 ALA A O 1
ATOM 5565 N N . ASN A 1 718 ? -25.836 7.715 34.950 1.00 93.56 718 ASN A N 1
ATOM 5566 C CA . ASN A 1 718 ? -25.290 7.972 36.287 1.00 93.56 718 ASN A CA 1
ATOM 5567 C C . ASN A 1 718 ? -23.769 7.751 36.343 1.00 93.56 718 ASN A C 1
ATOM 5569 O O . ASN A 1 718 ? -23.069 8.445 37.066 1.00 93.56 718 ASN A O 1
ATOM 5573 N N . THR A 1 719 ? -23.235 6.773 35.605 1.00 95.31 719 THR A N 1
ATOM 5574 C CA . THR A 1 719 ? -21.781 6.558 35.539 1.00 95.31 719 THR A CA 1
ATOM 5575 C C . THR A 1 719 ? -21.090 7.631 34.695 1.00 95.31 719 THR A C 1
ATOM 5577 O O . THR A 1 719 ? -19.958 7.985 34.997 1.00 95.31 719 THR A O 1
ATOM 5580 N N . ALA A 1 720 ? -21.767 8.198 33.695 1.00 95.25 720 ALA A N 1
ATOM 5581 C CA . ALA A 1 720 ? -21.253 9.322 32.922 1.00 95.25 720 ALA A CA 1
ATOM 5582 C C . ALA A 1 720 ? -21.127 10.604 33.763 1.00 95.25 720 ALA A C 1
ATOM 5584 O O . ALA A 1 720 ? -20.120 11.288 33.623 1.00 95.25 720 ALA A O 1
ATOM 5585 N N . GLU A 1 721 ? -22.085 10.895 34.652 1.00 93.56 721 GLU A N 1
ATOM 5586 C CA . GLU A 1 721 ? -21.986 12.028 35.591 1.00 93.56 721 GLU A CA 1
ATOM 5587 C C . GLU A 1 721 ? -20.888 11.805 36.647 1.00 93.56 721 GLU A C 1
ATOM 5589 O O . GLU A 1 721 ? -20.051 12.682 36.830 1.00 93.56 721 GLU A O 1
ATOM 5594 N N . LEU A 1 722 ? -20.786 10.608 37.248 1.00 92.75 722 LEU A N 1
ATOM 5595 C CA . LEU A 1 722 ? -19.677 10.271 38.166 1.00 92.75 722 LEU A CA 1
ATOM 5596 C C . LEU A 1 722 ? -18.292 10.435 37.500 1.00 92.75 722 LEU A C 1
ATOM 5598 O O . LEU A 1 722 ? -17.341 10.897 38.128 1.00 92.75 722 LEU A O 1
ATOM 5602 N N . LEU A 1 723 ? -18.184 10.121 36.203 1.00 93.88 723 LEU A N 1
ATOM 5603 C CA . LEU A 1 723 ? -16.963 10.340 35.420 1.00 93.88 723 LEU A CA 1
ATOM 5604 C C . LEU A 1 723 ? -16.639 11.832 35.209 1.00 93.88 723 LEU A C 1
ATOM 5606 O O . LEU A 1 723 ? -15.483 12.147 34.932 1.00 93.88 723 LEU A O 1
ATOM 5610 N N . LEU A 1 724 ? -17.617 12.741 35.323 1.00 92.00 724 LEU A N 1
ATOM 5611 C CA . LEU A 1 724 ? -17.379 14.191 35.319 1.00 92.00 724 LEU A CA 1
ATOM 5612 C C . LEU A 1 724 ? -16.913 14.720 36.679 1.00 92.00 724 LEU A C 1
ATOM 5614 O O . LEU A 1 724 ? -16.249 15.753 36.714 1.00 92.00 724 LEU A O 1
ATOM 5618 N N . GLU A 1 725 ? -17.274 14.043 37.772 1.00 88.00 725 GLU A N 1
ATOM 5619 C CA . GLU A 1 725 ? -16.839 14.394 39.128 1.00 88.00 725 GLU A CA 1
ATOM 5620 C C . GLU A 1 725 ? -15.355 14.051 39.342 1.00 88.00 725 GLU A C 1
ATOM 5622 O O . GLU A 1 725 ? -14.632 14.832 39.950 1.00 88.00 725 GLU A O 1
ATOM 5627 N N . GLY A 1 726 ? -14.871 12.920 38.812 1.00 84.19 726 GLY A N 1
ATOM 5628 C CA . GLY A 1 726 ? -13.469 12.502 38.961 1.00 84.19 726 GLY A CA 1
ATOM 5629 C C . GLY A 1 726 ? -12.456 13.481 38.345 1.00 84.19 726 GLY A C 1
ATOM 5630 O O . GLY A 1 726 ? -12.694 14.040 37.275 1.00 84.19 726 GLY A O 1
ATOM 5631 N N . ALA A 1 727 ? -11.295 13.657 38.985 1.00 82.00 727 ALA A N 1
ATOM 5632 C CA . ALA A 1 727 ? -10.378 14.763 38.688 1.00 82.00 727 ALA A CA 1
ATOM 5633 C C . ALA A 1 727 ? -9.684 14.660 37.312 1.00 82.00 727 ALA A C 1
ATOM 5635 O O . ALA A 1 727 ? -9.595 15.653 36.591 1.00 82.00 727 ALA A O 1
ATOM 5636 N N . ALA A 1 728 ? -9.234 13.464 36.915 1.00 88.88 728 ALA A N 1
ATOM 5637 C CA . ALA A 1 728 ? -8.440 13.264 35.696 1.00 88.88 728 ALA A CA 1
ATOM 5638 C C . ALA A 1 728 ? -9.205 13.580 34.392 1.00 88.88 728 ALA A C 1
ATOM 5640 O O . ALA A 1 728 ? -10.330 13.109 34.180 1.00 88.88 728 ALA A O 1
ATOM 5641 N N . SER A 1 729 ? -8.564 14.286 33.450 1.00 92.62 729 SER A N 1
ATOM 5642 C CA . SER A 1 729 ? -9.224 14.779 32.229 1.00 92.62 729 SER A CA 1
ATOM 5643 C C . SER A 1 729 ? -9.811 13.669 31.350 1.00 92.62 729 SER A C 1
ATOM 5645 O O . SER A 1 729 ? -10.858 13.852 30.721 1.00 92.62 729 SER A O 1
ATOM 5647 N N . ALA A 1 730 ? -9.182 12.489 31.341 1.00 92.56 730 ALA A N 1
ATOM 5648 C CA . ALA A 1 730 ? -9.642 11.319 30.601 1.00 92.56 730 ALA A CA 1
ATOM 5649 C C . ALA A 1 730 ? -10.987 10.777 31.125 1.00 92.56 730 ALA A C 1
ATOM 5651 O O . ALA A 1 730 ? -11.813 10.347 30.314 1.00 92.56 730 ALA A O 1
ATOM 5652 N N . LYS A 1 731 ? -11.247 10.852 32.444 1.00 94.19 731 LYS A N 1
ATOM 5653 C CA . LYS A 1 731 ? -12.558 10.516 33.033 1.00 94.19 731 LYS A CA 1
ATOM 5654 C C . LYS A 1 731 ? -13.614 11.497 32.523 1.00 94.19 731 LYS A C 1
ATOM 5656 O O . LYS A 1 731 ? -14.579 11.078 31.881 1.00 94.19 731 LYS A O 1
ATOM 5661 N N . LYS A 1 732 ? -13.358 12.802 32.688 1.00 95.31 732 LYS A N 1
ATOM 5662 C CA . LYS A 1 732 ? -14.266 13.882 32.268 1.00 95.31 732 LYS A CA 1
ATOM 5663 C C . LYS A 1 732 ? -14.577 13.794 30.766 1.00 95.31 732 LYS A C 1
ATOM 5665 O O . LYS A 1 732 ? -15.737 13.842 30.365 1.00 95.31 732 LYS A O 1
ATOM 5670 N N . SER A 1 733 ? -13.569 13.559 29.922 1.00 96.50 733 SER A N 1
ATOM 5671 C CA . SER A 1 733 ? -13.731 13.377 28.469 1.00 96.50 733 SER A CA 1
ATOM 5672 C C . SER A 1 733 ? -14.619 12.171 28.118 1.00 96.50 733 SER A C 1
ATOM 5674 O O . SER A 1 733 ? -15.522 12.290 27.286 1.00 96.50 733 SER A O 1
ATOM 5676 N N . LEU A 1 734 ? -14.427 11.025 28.786 1.00 96.75 734 LEU A N 1
ATOM 5677 C CA . LEU A 1 734 ? -15.247 9.820 28.606 1.00 96.75 734 LEU A CA 1
ATOM 5678 C C . LEU A 1 734 ? -16.703 10.031 29.063 1.00 96.75 734 LEU A C 1
ATOM 5680 O O . LEU A 1 734 ? -17.631 9.615 28.360 1.00 96.75 734 LEU A O 1
ATOM 5684 N N . GLY A 1 735 ? -16.915 10.727 30.185 1.00 97.12 735 GLY A N 1
ATOM 5685 C CA . GLY A 1 735 ? -18.240 11.125 30.671 1.00 97.12 735 GLY A CA 1
ATOM 5686 C C . GLY A 1 735 ? -18.979 12.026 29.676 1.00 97.12 735 GLY A C 1
ATOM 5687 O O . GLY A 1 735 ? -20.093 11.702 29.262 1.00 97.12 735 GLY A O 1
ATOM 5688 N N . LEU A 1 736 ? -18.331 13.092 29.189 1.00 98.06 736 LEU A N 1
ATOM 5689 C CA . LEU A 1 736 ? -18.905 14.034 28.212 1.00 98.06 736 LEU A CA 1
ATOM 5690 C C . LEU A 1 736 ? -19.329 13.332 26.911 1.00 98.06 736 LEU A C 1
ATOM 5692 O O . LEU A 1 736 ? -20.457 13.510 26.440 1.00 98.06 736 LEU A O 1
ATOM 5696 N N . ARG A 1 737 ? -18.459 12.481 26.351 1.00 97.00 737 ARG A N 1
ATOM 5697 C CA . ARG A 1 737 ? -18.773 11.682 25.151 1.00 97.00 737 ARG A CA 1
ATOM 5698 C C . ARG A 1 737 ? -19.986 10.776 25.371 1.00 97.00 737 ARG A C 1
ATOM 5700 O O . ARG A 1 737 ? -20.841 10.687 24.485 1.00 97.00 737 ARG A O 1
ATOM 5707 N N . THR A 1 738 ? -20.078 10.165 26.555 1.00 97.44 738 THR A N 1
ATOM 5708 C CA . THR A 1 738 ? -21.184 9.285 26.956 1.00 97.44 738 THR A CA 1
ATOM 5709 C C . THR A 1 738 ? -22.498 10.057 27.098 1.00 97.44 738 THR A C 1
ATOM 5711 O O . THR A 1 738 ? -23.485 9.659 26.485 1.00 97.44 738 THR A O 1
ATOM 5714 N N . LEU A 1 739 ? -22.528 11.198 27.801 1.00 96.81 739 LEU A N 1
ATOM 5715 C CA . LEU A 1 739 ? -23.734 12.038 27.925 1.00 96.81 739 LEU A CA 1
ATOM 5716 C C . LEU A 1 739 ? -24.267 12.505 26.564 1.00 96.81 739 LEU A C 1
ATOM 5718 O O . LEU A 1 739 ? -25.477 12.466 26.325 1.00 96.81 739 LEU A O 1
ATOM 5722 N N . GLY A 1 740 ? -23.368 12.906 25.658 1.00 96.06 740 GLY A N 1
ATOM 5723 C CA . GLY A 1 740 ? -23.722 13.287 24.290 1.00 96.06 740 GLY A CA 1
ATOM 5724 C C . GLY A 1 740 ? -24.343 12.135 23.496 1.00 96.06 740 GLY A C 1
ATOM 5725 O O . GLY A 1 740 ? -25.377 12.314 22.856 1.00 96.06 740 GLY A O 1
ATOM 5726 N N . GLN A 1 741 ? -23.759 10.938 23.583 1.00 95.00 741 GLN A N 1
ATOM 5727 C CA . GLN A 1 741 ? -24.238 9.733 22.891 1.00 95.00 741 GLN A CA 1
ATOM 5728 C C . GLN A 1 741 ? -25.573 9.218 23.442 1.00 95.00 741 GLN A C 1
ATOM 5730 O O . GLN A 1 741 ? -26.432 8.797 22.670 1.00 95.00 741 GLN A O 1
ATOM 5735 N N . LEU A 1 742 ? -25.781 9.309 24.758 1.00 94.94 742 LEU A N 1
ATOM 5736 C CA . LEU A 1 742 ? -27.057 8.998 25.410 1.00 94.94 742 LEU A CA 1
ATOM 5737 C C . LEU A 1 742 ? -28.143 10.048 25.154 1.00 94.94 742 LEU A C 1
ATOM 5739 O O . LEU A 1 742 ? -29.311 9.792 25.441 1.00 94.94 742 LEU A O 1
ATOM 5743 N N . LYS A 1 743 ? -27.767 11.229 24.646 1.00 94.56 743 LYS A N 1
ATOM 5744 C CA . LYS A 1 743 ? -28.638 12.408 24.518 1.00 94.56 743 LYS A CA 1
ATOM 5745 C C . LYS A 1 743 ? -29.313 12.762 25.846 1.00 94.56 743 LYS A C 1
ATOM 5747 O O . LYS A 1 743 ? -30.508 13.052 25.892 1.00 94.56 743 LYS A O 1
ATOM 5752 N N . ALA A 1 744 ? -28.539 12.694 26.930 1.00 91.75 744 ALA A N 1
ATOM 5753 C CA . ALA A 1 744 ? -29.050 12.842 28.287 1.00 91.75 744 ALA A CA 1
ATOM 5754 C C . ALA A 1 744 ? -29.729 14.216 28.506 1.00 91.75 744 ALA A C 1
ATOM 5756 O O . ALA A 1 744 ? -29.320 15.215 27.897 1.00 91.75 744 ALA A O 1
ATOM 5757 N N . PRO A 1 745 ? -30.756 14.310 29.375 1.00 90.00 745 PRO A N 1
ATOM 5758 C CA . PRO A 1 745 ? -31.391 15.584 29.708 1.00 90.00 745 PRO A CA 1
ATOM 5759 C C . PRO A 1 745 ? -30.359 16.618 30.176 1.00 90.00 745 PRO A C 1
ATOM 5761 O O . PRO A 1 745 ? -29.535 16.336 31.036 1.00 90.00 745 PRO A O 1
ATOM 5764 N N . GLY A 1 746 ? -30.376 17.816 29.588 1.00 91.75 746 GLY A N 1
ATOM 5765 C CA . GLY A 1 746 ? -29.413 18.876 29.915 1.00 91.75 746 GLY A CA 1
ATOM 5766 C C . GLY A 1 746 ? -28.006 18.714 29.315 1.00 91.75 746 GLY A C 1
ATOM 5767 O O . GLY A 1 746 ? -27.221 19.661 29.407 1.00 91.75 746 GLY A O 1
ATOM 5768 N N . ALA A 1 747 ? -27.694 17.604 28.628 1.00 94.25 747 ALA A N 1
ATOM 5769 C CA . ALA A 1 747 ? -26.351 17.317 28.108 1.00 94.25 747 ALA A CA 1
ATOM 5770 C C . ALA A 1 747 ? -25.757 18.464 27.277 1.00 94.25 747 ALA A C 1
ATOM 5772 O O . ALA A 1 747 ? -24.584 18.780 27.452 1.00 94.25 747 ALA A O 1
ATOM 5773 N N . ARG A 1 748 ? -26.548 19.150 26.429 1.00 96.62 748 ARG A N 1
ATOM 5774 C CA . ARG A 1 748 ? -26.054 20.307 25.655 1.00 96.62 748 ARG A CA 1
ATOM 5775 C C . ARG A 1 748 ? -25.443 21.380 26.551 1.00 96.62 748 ARG A C 1
ATOM 5777 O O . ARG A 1 748 ? -24.339 21.826 26.270 1.00 96.62 748 ARG A O 1
ATOM 5784 N N . ALA A 1 749 ? -26.135 21.784 27.616 1.00 96.25 749 ALA A N 1
ATOM 5785 C CA . ALA A 1 749 ? -25.640 22.825 28.511 1.00 96.25 749 ALA A CA 1
ATOM 5786 C C . ALA A 1 749 ? -24.342 22.384 29.203 1.00 96.25 749 ALA A C 1
ATOM 5788 O O . ALA A 1 749 ? -23.389 23.156 29.252 1.00 96.25 749 ALA A O 1
ATOM 5789 N N . ARG A 1 750 ? -24.269 21.121 29.649 1.00 95.25 750 ARG A N 1
ATOM 5790 C CA . ARG A 1 750 ? -23.072 20.557 30.294 1.00 95.25 750 ARG A CA 1
ATOM 5791 C C . ARG A 1 750 ? -21.873 20.479 29.341 1.00 95.25 750 ARG A C 1
ATOM 5793 O O . ARG A 1 750 ? -20.767 20.849 29.722 1.00 95.25 750 ARG A O 1
ATOM 5800 N N . LEU A 1 751 ? -22.105 20.063 28.096 1.00 97.94 751 LEU A N 1
ATOM 5801 C CA . LEU A 1 751 ? -21.103 19.990 27.029 1.00 97.94 751 LEU A CA 1
ATOM 5802 C C . LEU A 1 751 ? -20.619 21.377 26.585 1.00 97.94 751 LEU A C 1
ATOM 5804 O O . LEU A 1 751 ? -19.420 21.601 26.439 1.00 97.94 751 LEU A O 1
ATOM 5808 N N . GLU A 1 752 ? -21.539 22.324 26.385 1.00 97.88 752 GLU A N 1
ATOM 5809 C CA . GLU A 1 752 ? -21.187 23.706 26.059 1.00 97.88 752 GLU A CA 1
ATOM 5810 C C . GLU A 1 752 ? -20.370 24.366 27.177 1.00 97.88 752 GLU A C 1
ATOM 5812 O O . GLU A 1 752 ? -19.437 25.113 26.882 1.00 97.88 752 GLU A O 1
ATOM 5817 N N . GLU A 1 753 ? -20.715 24.100 28.439 1.00 96.69 753 GLU A N 1
ATOM 5818 C CA . GLU A 1 753 ? -20.001 24.621 29.604 1.00 96.69 753 GLU A CA 1
ATOM 5819 C C . GLU A 1 753 ? -18.596 24.025 29.705 1.00 96.69 753 GLU A C 1
ATOM 5821 O O . GLU A 1 753 ? -17.629 24.777 29.738 1.00 96.69 753 GLU A O 1
ATOM 5826 N N . ALA A 1 754 ? -18.458 22.697 29.617 1.00 96.31 754 ALA A N 1
ATOM 5827 C CA . ALA A 1 754 ? -17.157 22.024 29.638 1.00 96.31 754 ALA A CA 1
ATOM 5828 C C . ALA A 1 754 ? -16.223 22.457 28.489 1.00 96.31 754 ALA A C 1
ATOM 5830 O O . ALA A 1 754 ? -15.002 22.413 28.630 1.00 96.31 754 ALA A O 1
ATOM 5831 N N . PHE A 1 755 ? -16.765 22.904 27.350 1.00 97.38 755 PHE A N 1
ATOM 5832 C CA . PHE A 1 755 ? -15.953 23.495 26.284 1.00 97.38 755 PHE A CA 1
ATOM 5833 C C . PHE A 1 755 ? -15.489 24.928 26.605 1.00 97.38 755 PHE A C 1
ATOM 5835 O O . PHE A 1 755 ? -14.340 25.278 26.325 1.00 97.38 755 PHE A O 1
ATOM 5842 N N . LYS A 1 756 ? -16.375 25.772 27.152 1.00 96.12 756 LYS A N 1
ATOM 5843 C CA . LYS A 1 756 ? -16.078 27.182 27.478 1.00 96.12 756 LYS A CA 1
ATOM 5844 C C . LYS A 1 756 ? -15.130 27.272 28.675 1.00 96.12 756 LYS A C 1
ATOM 5846 O O . LYS A 1 756 ? -14.068 27.884 28.574 1.00 96.12 756 LYS A O 1
ATOM 5851 N N . ASN A 1 757 ? -15.506 26.588 29.750 1.00 94.38 757 ASN A N 1
ATOM 5852 C CA . ASN A 1 757 ? -14.882 26.570 31.063 1.00 94.38 757 ASN A CA 1
ATOM 5853 C C . ASN A 1 757 ? -14.494 25.116 31.401 1.00 94.38 757 ASN A C 1
ATOM 5855 O O . ASN A 1 757 ? -15.179 24.461 32.189 1.00 94.38 757 ASN A O 1
ATOM 5859 N N . PRO A 1 758 ? -13.446 24.557 30.764 1.00 92.00 758 PRO A N 1
ATOM 5860 C CA . PRO A 1 758 ? -13.006 23.204 31.062 1.00 92.00 758 PRO A CA 1
ATOM 5861 C C . PRO A 1 758 ? -12.455 23.148 32.486 1.00 92.00 758 PRO A C 1
ATOM 5863 O O . PRO A 1 758 ? -11.450 23.786 32.798 1.00 92.00 758 PRO A O 1
ATOM 5866 N N . ASP A 1 759 ? -13.109 22.357 33.326 1.00 83.81 759 ASP A N 1
ATOM 5867 C CA . ASP A 1 759 ? -12.675 22.079 34.689 1.00 83.81 759 ASP A CA 1
ATOM 5868 C C . ASP A 1 759 ? -11.453 21.142 34.682 1.00 83.81 759 ASP A C 1
ATOM 5870 O O . ASP A 1 759 ? -11.560 19.919 34.802 1.00 83.81 759 ASP A O 1
ATOM 5874 N N . ALA A 1 760 ? -10.286 21.739 34.444 1.00 75.50 760 ALA A N 1
ATOM 5875 C CA . ALA A 1 760 ? -9.000 21.063 34.294 1.00 75.50 760 ALA A CA 1
ATOM 5876 C C . ALA A 1 760 ? -8.409 20.525 35.609 1.00 75.50 760 ALA A C 1
ATOM 5878 O O . ALA A 1 760 ? -7.418 19.804 35.553 1.00 75.50 760 ALA A O 1
ATOM 5879 N N . GLY A 1 761 ? -9.017 20.874 36.747 1.00 64.25 761 GLY A N 1
ATOM 5880 C CA . GLY A 1 761 ? -8.543 20.555 38.088 1.00 64.25 761 GLY A CA 1
ATOM 5881 C C . GLY A 1 761 ? -7.265 21.286 38.520 1.00 64.25 761 GLY A C 1
ATOM 5882 O O . GLY A 1 761 ? -6.520 21.849 37.710 1.00 64.25 761 GLY A O 1
ATOM 5883 N N . GLY A 1 762 ? -7.030 21.301 39.828 1.00 52.91 762 GLY A N 1
ATOM 5884 C CA . GLY A 1 762 ? -5.752 21.639 40.452 1.00 52.91 762 GLY A CA 1
ATOM 5885 C C . GLY A 1 762 ? -4.982 20.383 40.896 1.00 52.91 762 GLY A C 1
ATOM 5886 O O . GLY A 1 762 ? -5.569 19.309 41.004 1.00 52.91 762 GLY A O 1
ATOM 5887 N N . PRO A 1 763 ? -3.676 20.492 41.223 1.00 49.66 763 PRO A N 1
ATOM 5888 C CA . PRO A 1 763 ? -2.886 19.351 41.712 1.00 49.66 763 PRO A CA 1
ATOM 5889 C C . PRO A 1 763 ? -3.410 18.709 43.013 1.00 49.66 763 PRO A C 1
ATOM 5891 O O . PRO A 1 763 ? -3.056 17.575 43.326 1.00 49.66 763 PRO A O 1
ATOM 5894 N N . ASP A 1 764 ? -4.237 19.448 43.762 1.00 52.38 764 ASP A N 1
ATOM 5895 C CA . ASP A 1 764 ? -4.722 19.129 45.107 1.00 52.38 764 ASP A CA 1
ATOM 5896 C C . ASP A 1 764 ? -6.227 19.446 45.258 1.00 52.38 764 ASP A C 1
ATOM 5898 O O . ASP A 1 764 ? -6.643 20.131 46.198 1.00 52.38 764 ASP A O 1
ATOM 5902 N N . ASP A 1 765 ? -7.064 18.982 44.326 1.00 53.12 765 ASP A N 1
ATOM 5903 C CA . ASP A 1 765 ? -8.512 19.200 44.426 1.00 53.12 765 ASP A CA 1
ATOM 5904 C C . ASP A 1 765 ? -9.131 18.417 45.599 1.00 53.12 765 ASP A C 1
ATOM 5906 O O . ASP A 1 765 ? -9.125 17.183 45.675 1.00 53.12 765 ASP A O 1
ATOM 5910 N N . MET A 1 766 ? -9.679 19.178 46.546 1.00 48.53 766 MET A N 1
ATOM 5911 C CA . MET A 1 766 ? -10.316 18.681 47.761 1.00 48.53 766 MET A CA 1
ATOM 5912 C C . MET A 1 766 ? -11.770 18.284 47.491 1.00 48.53 766 MET A C 1
ATOM 5914 O O . MET A 1 766 ? -12.657 19.136 47.445 1.00 48.53 766 MET A O 1
ATOM 5918 N N . PHE A 1 767 ? -12.033 16.983 47.385 1.00 52.62 767 PHE A N 1
ATOM 5919 C CA . PHE A 1 767 ? -13.396 16.453 47.329 1.00 52.62 767 PHE A CA 1
ATOM 5920 C C . PHE A 1 767 ? -14.107 16.574 48.688 1.00 52.62 767 PHE A C 1
ATOM 5922 O O . PHE A 1 767 ? -13.587 16.120 49.716 1.00 52.62 767 PHE A O 1
ATOM 5929 N N . GLU A 1 768 ? -15.329 17.126 48.695 1.00 41.75 768 GLU A N 1
ATOM 5930 C CA . GLU A 1 768 ? -16.222 17.106 49.863 1.00 41.75 768 GLU A CA 1
ATOM 5931 C C . GLU A 1 768 ? -16.559 15.651 50.236 1.00 41.75 768 GLU A C 1
ATOM 5933 O O . GLU A 1 768 ? -17.433 15.019 49.650 1.00 41.75 768 GLU A O 1
ATOM 5938 N N . GLY A 1 769 ? -15.826 15.091 51.202 1.00 48.56 769 GLY A N 1
ATOM 5939 C CA . GLY A 1 769 ? -15.952 13.679 51.584 1.00 48.56 769 GLY A CA 1
ATOM 5940 C C . GLY A 1 769 ? -14.659 13.009 52.057 1.00 48.56 769 GLY A C 1
ATOM 5941 O O . GLY A 1 769 ? -14.730 11.954 52.682 1.00 48.56 769 GLY A O 1
ATOM 5942 N N . GLY A 1 770 ? -13.490 13.627 51.845 1.00 45.16 770 GLY A N 1
ATOM 5943 C CA . GLY A 1 770 ? -12.271 13.272 52.590 1.00 45.16 770 GLY A CA 1
ATOM 5944 C C . GLY A 1 770 ? -11.320 12.257 51.944 1.00 45.16 770 GLY A C 1
ATOM 5945 O O . GLY A 1 770 ? -10.601 11.568 52.665 1.00 45.16 770 GLY A O 1
ATOM 5946 N N . LEU A 1 771 ? -11.261 12.187 50.611 1.00 46.38 771 LEU A N 1
ATOM 5947 C CA . LEU A 1 771 ? -10.116 11.615 49.892 1.00 46.38 771 LEU A CA 1
ATOM 5948 C C . LEU A 1 771 ? -9.654 12.594 48.805 1.00 46.38 771 LEU A C 1
ATOM 5950 O O . LEU A 1 771 ? -10.438 13.000 47.955 1.00 46.38 771 LEU A O 1
ATOM 5954 N N . GLN A 1 772 ? -8.379 12.969 48.860 1.00 52.94 772 GLN A N 1
ATOM 5955 C CA . GLN A 1 772 ? -7.719 13.848 47.896 1.00 52.94 772 GLN A CA 1
ATOM 5956 C C . GLN A 1 772 ? -7.249 12.992 46.711 1.00 52.94 772 GLN A C 1
ATOM 5958 O O . GLN A 1 772 ? -6.363 12.150 46.869 1.00 52.94 772 GLN A O 1
ATOM 5963 N N . GLU A 1 773 ? -7.873 13.153 45.541 1.00 56.06 773 GLU A N 1
ATOM 5964 C CA . GLU A 1 773 ? -7.441 12.483 44.309 1.00 56.06 773 GLU A CA 1
ATOM 5965 C C . GLU A 1 773 ? -6.319 13.316 43.678 1.00 56.06 773 GLU A C 1
ATOM 5967 O O . GLU A 1 773 ? -6.576 14.265 42.944 1.00 56.06 773 GLU A O 1
ATOM 5972 N N . THR A 1 774 ? -5.064 12.994 44.001 1.00 63.50 774 THR A N 1
ATOM 5973 C CA . THR A 1 774 ? -3.905 13.719 43.466 1.00 63.50 774 THR A CA 1
ATOM 5974 C C . THR A 1 774 ? -3.669 13.374 41.995 1.00 63.50 774 THR A C 1
ATOM 5976 O O . THR A 1 774 ? -3.363 12.233 41.637 1.00 63.50 774 THR A O 1
ATOM 5979 N N . VAL A 1 775 ? -3.803 14.386 41.140 1.00 69.38 775 VAL A N 1
ATOM 5980 C CA . VAL A 1 775 ? -3.596 14.330 39.686 1.00 69.38 775 VAL A CA 1
ATOM 5981 C C . VAL A 1 775 ? -2.397 15.217 39.353 1.00 69.38 775 VAL A C 1
ATOM 5983 O O . VAL A 1 775 ? -2.302 16.343 39.838 1.00 69.38 775 VAL A O 1
ATOM 5986 N N . THR A 1 776 ? -1.451 14.714 38.556 1.00 76.94 776 THR A N 1
ATOM 5987 C CA . THR A 1 776 ? -0.229 15.450 38.167 1.00 76.94 776 THR A CA 1
ATOM 5988 C C . THR A 1 776 ? -0.283 15.991 36.735 1.00 76.94 776 THR A C 1
ATOM 5990 O O . THR A 1 776 ? 0.678 16.590 36.248 1.00 76.94 776 THR A O 1
ATOM 5993 N N . GLU A 1 777 ? -1.419 15.795 36.063 1.00 81.19 777 GLU A N 1
ATOM 5994 C CA . GLU A 1 777 ? -1.713 16.264 34.711 1.00 81.19 777 GLU A CA 1
ATOM 5995 C C . GLU A 1 777 ? -1.519 17.788 34.537 1.00 81.19 777 GLU A C 1
ATOM 5997 O O . GLU A 1 777 ? -1.947 18.598 35.355 1.00 81.19 777 GLU A O 1
ATOM 6002 N N . ASP A 1 778 ? -0.891 18.193 33.425 1.00 85.88 778 ASP A N 1
ATOM 6003 C CA . ASP A 1 778 ? -0.760 19.604 33.036 1.00 85.88 778 ASP A CA 1
ATOM 6004 C C . ASP A 1 778 ? -2.152 20.231 32.795 1.00 85.88 778 ASP A C 1
ATOM 6006 O O . ASP A 1 778 ? -2.855 19.773 31.887 1.00 85.88 778 ASP A O 1
ATOM 6010 N N . PRO A 1 779 ? -2.551 21.311 33.502 1.00 87.69 779 PRO A N 1
ATOM 6011 C CA . PRO A 1 779 ? -3.882 21.903 33.351 1.00 87.69 779 PRO A CA 1
ATOM 6012 C C . PRO A 1 779 ? -4.209 22.355 31.920 1.00 87.69 779 PRO A C 1
ATOM 6014 O O . PRO A 1 779 ? -5.368 22.316 31.503 1.00 87.69 779 PRO A O 1
ATOM 6017 N N . ALA A 1 780 ? -3.208 22.749 31.121 1.00 89.06 780 ALA A N 1
ATOM 6018 C CA . ALA A 1 780 ? -3.427 23.106 29.718 1.00 89.06 780 ALA A CA 1
ATOM 6019 C C . ALA A 1 780 ? -3.713 21.874 28.836 1.00 89.06 780 ALA A C 1
ATOM 6021 O O . ALA A 1 780 ? -4.520 21.947 27.903 1.00 89.06 780 ALA A O 1
ATOM 6022 N N . PHE A 1 781 ? -3.086 20.731 29.122 1.00 90.25 781 PHE A N 1
ATOM 6023 C CA . PHE A 1 781 ? -3.398 19.441 28.510 1.00 90.25 781 PHE A CA 1
ATOM 6024 C C . PHE A 1 781 ? -4.755 18.895 28.974 1.00 90.25 781 PHE A C 1
ATOM 6026 O O . PHE A 1 781 ? -5.565 18.542 28.116 1.00 90.25 781 PHE A O 1
ATOM 6033 N N . ALA A 1 782 ? -5.057 18.937 30.273 1.00 91.06 782 ALA A N 1
ATOM 6034 C CA . ALA A 1 782 ? -6.357 18.540 30.811 1.00 91.06 782 ALA A CA 1
ATOM 6035 C C . ALA A 1 782 ? -7.502 19.350 30.174 1.00 91.06 782 ALA A C 1
ATOM 6037 O O . ALA A 1 782 ? -8.458 18.785 29.635 1.00 91.06 782 ALA A O 1
ATOM 6038 N N . ALA A 1 783 ? -7.359 20.680 30.109 1.00 93.88 783 ALA A N 1
ATOM 6039 C CA . ALA A 1 783 ? -8.315 21.565 29.443 1.00 93.88 783 ALA A CA 1
ATOM 6040 C C . ALA A 1 783 ? -8.516 21.233 27.952 1.00 93.88 783 ALA A C 1
ATOM 6042 O O . ALA A 1 783 ? -9.626 21.361 27.428 1.00 93.88 783 ALA A O 1
ATOM 6043 N N . TYR A 1 784 ? -7.457 20.802 27.261 1.00 95.06 784 TYR A N 1
ATOM 6044 C CA . TYR A 1 784 ? -7.515 20.339 25.874 1.00 95.06 784 TYR A CA 1
ATOM 6045 C C . TYR A 1 784 ? -8.320 19.032 25.735 1.00 95.06 784 TYR A C 1
ATOM 6047 O O . TYR A 1 784 ? -9.219 18.961 24.894 1.00 95.06 784 TYR A O 1
ATOM 6055 N N . ILE A 1 785 ? -8.059 18.030 26.579 1.00 95.06 785 ILE A N 1
ATOM 6056 C CA . ILE A 1 785 ? -8.746 16.726 26.553 1.00 95.06 785 ILE A CA 1
ATOM 6057 C C . ILE A 1 785 ? -10.238 16.852 26.895 1.00 95.06 785 ILE A C 1
ATOM 6059 O O . ILE A 1 785 ? -11.082 16.206 26.257 1.00 95.06 785 ILE A O 1
ATOM 6063 N N . ILE A 1 786 ? -10.581 17.731 27.841 1.00 96.69 786 ILE A N 1
ATOM 6064 C CA . ILE A 1 786 ? -11.968 18.058 28.200 1.00 96.69 786 ILE A CA 1
ATOM 6065 C C . ILE A 1 786 ? -12.679 18.737 27.025 1.00 96.69 786 ILE A C 1
ATOM 6067 O O . ILE A 1 786 ? -13.755 18.292 26.624 1.00 96.69 786 ILE A O 1
ATOM 6071 N N . LYS A 1 787 ? -12.060 19.750 26.398 1.00 98.06 787 LYS A N 1
ATOM 6072 C CA . LYS A 1 787 ? -12.604 20.409 25.195 1.00 98.06 787 LYS A CA 1
ATOM 6073 C C . LYS A 1 787 ? -12.825 19.432 24.043 1.00 98.06 787 LYS A C 1
ATOM 6075 O O . LYS A 1 787 ? -13.844 19.527 23.360 1.00 98.06 787 LYS A O 1
ATOM 6080 N N . LEU A 1 788 ? -11.916 18.479 23.841 1.00 96.31 788 LEU A N 1
ATOM 6081 C CA . LEU A 1 788 ? -12.045 17.454 22.805 1.00 96.31 788 LEU A CA 1
ATOM 6082 C C . LEU A 1 788 ? -13.230 16.510 23.081 1.00 96.31 788 LEU A C 1
ATOM 6084 O O . LEU A 1 788 ? -14.015 16.228 22.175 1.00 96.31 788 LEU A O 1
ATOM 6088 N N . GLY A 1 789 ? -13.405 16.079 24.335 1.00 97.00 789 GLY A N 1
ATOM 6089 C CA . GLY A 1 789 ? -14.560 15.283 24.772 1.00 97.00 789 GLY A CA 1
ATOM 6090 C C . GLY A 1 789 ? -15.887 16.035 24.665 1.00 97.00 789 GLY A C 1
ATOM 6091 O O . GLY A 1 789 ? -16.882 15.464 24.221 1.00 97.00 789 GLY A O 1
ATOM 6092 N N . ALA A 1 790 ? -15.890 17.330 24.994 1.00 98.38 790 ALA A N 1
ATOM 6093 C CA . ALA A 1 790 ? -17.048 18.209 24.858 1.00 98.38 790 ALA A CA 1
ATOM 6094 C C . ALA A 1 790 ? -17.474 18.386 23.392 1.00 98.38 790 ALA A C 1
ATOM 6096 O O . ALA A 1 790 ? -18.653 18.229 23.077 1.00 98.38 790 ALA A O 1
ATOM 6097 N N . LEU A 1 791 ? -16.530 18.659 22.480 1.00 98.31 791 LEU A N 1
ATOM 6098 C CA . LEU A 1 791 ? -16.816 18.768 21.044 1.00 98.31 791 LEU A CA 1
ATOM 6099 C C . LEU A 1 791 ? -17.401 17.460 20.494 1.00 98.31 791 LEU A C 1
ATOM 6101 O O . LEU A 1 791 ? -18.469 17.491 19.883 1.00 98.31 791 LEU A O 1
ATOM 6105 N N . GLU A 1 792 ? -16.764 16.317 20.773 1.00 96.50 792 GLU A N 1
ATOM 6106 C CA . GLU A 1 792 ? -17.268 15.005 20.345 1.00 96.50 792 GLU A CA 1
ATOM 6107 C C . GLU A 1 792 ? -18.661 14.708 20.924 1.00 96.50 792 GLU A C 1
ATOM 6109 O O . GLU A 1 792 ? -19.539 14.228 20.205 1.00 96.50 792 GLU A O 1
ATOM 6114 N N . GLY A 1 793 ? -18.903 15.042 22.195 1.00 97.06 793 GLY A N 1
ATOM 6115 C CA . GLY A 1 793 ? -20.212 14.903 22.831 1.00 97.06 793 GLY A CA 1
ATOM 6116 C C . GLY A 1 793 ? -21.296 15.776 22.186 1.00 97.06 793 GLY A C 1
ATOM 6117 O O . GLY A 1 793 ? -22.413 15.296 21.984 1.00 97.06 793 GLY A O 1
ATOM 6118 N N . LEU A 1 794 ? -20.985 17.015 21.778 1.00 98.19 794 LEU A N 1
ATOM 6119 C CA . LEU A 1 794 ? -21.915 17.864 21.012 1.00 98.19 794 LEU A CA 1
ATOM 6120 C C . LEU A 1 794 ? -22.242 17.235 19.649 1.00 98.19 794 LEU A C 1
ATOM 6122 O O . LEU A 1 794 ? -23.410 17.186 19.260 1.00 98.19 794 LEU A O 1
ATOM 6126 N N . GLY A 1 795 ? -21.236 16.690 18.957 1.00 95.88 795 GLY A N 1
ATOM 6127 C CA . GLY A 1 795 ? -21.428 15.945 17.711 1.00 95.88 795 GLY A CA 1
ATOM 6128 C C . GLY A 1 795 ? -22.255 14.665 17.888 1.00 95.88 795 GLY A C 1
ATOM 6129 O O . GLY A 1 795 ? -23.061 14.339 17.018 1.00 95.88 795 GLY A O 1
ATOM 6130 N N . ASN A 1 796 ? -22.097 13.953 19.010 1.00 94.38 796 ASN A N 1
ATOM 6131 C CA . ASN A 1 796 ? -22.897 12.771 19.362 1.00 94.38 796 ASN A CA 1
ATOM 6132 C C . ASN A 1 796 ? -24.367 13.124 19.637 1.00 94.38 796 ASN A C 1
ATOM 6134 O O . ASN A 1 796 ? -25.270 12.418 19.181 1.00 94.38 796 ASN A O 1
ATOM 6138 N N . LEU A 1 797 ? -24.606 14.244 20.325 1.00 95.19 797 LEU A N 1
ATOM 6139 C CA . LEU A 1 797 ? -25.946 14.757 20.599 1.00 95.19 797 LEU A CA 1
ATOM 6140 C C . LEU A 1 797 ? -26.691 15.089 19.291 1.00 95.19 797 LEU A C 1
ATOM 6142 O O . LEU A 1 797 ? -27.854 14.700 19.116 1.00 95.19 797 LEU A O 1
ATOM 6146 N N . GLY A 1 798 ? -26.002 15.760 18.360 1.00 94.31 798 GLY A N 1
ATOM 6147 C CA . GLY A 1 798 ? -26.527 16.141 17.044 1.00 94.31 798 GLY A CA 1
ATOM 6148 C C . GLY A 1 798 ? -27.538 17.295 17.081 1.00 94.31 798 GLY A C 1
ATOM 6149 O O . GLY A 1 798 ? -28.341 17.433 16.163 1.00 94.31 798 GLY A O 1
ATOM 6150 N N . ASP A 1 799 ? -27.536 18.101 18.148 1.00 94.94 799 ASP A N 1
ATOM 6151 C CA . ASP A 1 799 ? -28.441 19.245 18.315 1.00 94.94 799 ASP A CA 1
ATOM 6152 C C . ASP A 1 799 ? -27.932 20.469 17.529 1.00 94.94 799 ASP A C 1
ATOM 6154 O O . ASP A 1 799 ? -26.840 20.990 17.782 1.00 94.94 799 ASP A O 1
ATOM 6158 N N . ALA A 1 800 ? -28.753 20.967 16.600 1.00 95.94 800 ALA A N 1
ATOM 6159 C CA . ALA A 1 800 ? -28.469 22.166 15.814 1.00 95.94 800 ALA A CA 1
ATOM 6160 C C . ALA A 1 800 ? -28.312 23.436 16.678 1.00 95.94 800 ALA A C 1
ATOM 6162 O O . ALA A 1 800 ? -27.643 24.384 16.261 1.00 95.94 800 ALA A O 1
ATOM 6163 N N . ALA A 1 801 ? -28.850 23.464 17.902 1.00 96.56 801 ALA A N 1
ATOM 6164 C CA . ALA A 1 801 ? -28.645 24.570 18.837 1.00 96.56 801 ALA A CA 1
ATOM 6165 C C . ALA A 1 801 ? -27.181 24.712 19.304 1.00 96.56 801 ALA A C 1
ATOM 6167 O O . ALA A 1 801 ? -26.797 25.791 19.747 1.00 96.56 801 ALA A O 1
ATOM 6168 N N . ALA A 1 802 ? -26.341 23.678 19.152 1.00 96.94 802 ALA A N 1
ATOM 6169 C CA . ALA A 1 802 ? -24.902 23.749 19.433 1.00 96.94 802 ALA A CA 1
ATOM 6170 C C . ALA A 1 802 ? -24.084 24.455 18.327 1.00 96.94 802 ALA A C 1
ATOM 6172 O O . ALA A 1 802 ? -22.914 24.795 18.532 1.00 96.94 802 ALA A O 1
ATOM 6173 N N . LEU A 1 803 ? -24.673 24.697 17.146 1.00 97.69 803 LEU A N 1
ATOM 6174 C CA . LEU A 1 803 ? -23.964 25.259 15.990 1.00 97.69 803 LEU A CA 1
ATOM 6175 C C . LEU A 1 803 ? -23.270 26.614 16.226 1.00 97.69 803 LEU A C 1
ATOM 6177 O O . LEU A 1 803 ? -22.194 26.792 15.654 1.00 97.69 803 LEU A O 1
ATOM 6181 N N . PRO A 1 804 ? -23.782 27.568 17.033 1.00 97.81 804 PRO A N 1
ATOM 6182 C CA . PRO A 1 804 ? -23.068 28.817 17.306 1.00 97.81 804 PRO A CA 1
ATOM 6183 C C . PRO A 1 804 ? -21.697 28.590 17.960 1.00 97.81 804 PRO A C 1
ATOM 6185 O O . PRO A 1 804 ? -20.713 29.202 17.537 1.00 97.81 804 PRO A O 1
ATOM 6188 N N . LEU A 1 805 ? -21.617 27.667 18.929 1.00 98.19 805 LEU A N 1
ATOM 6189 C CA . LEU A 1 805 ? -20.371 27.279 19.595 1.00 98.19 805 LEU A CA 1
ATOM 6190 C C . LEU A 1 805 ? -19.457 26.531 18.626 1.00 98.19 805 LEU A C 1
ATOM 6192 O O . LEU A 1 805 ? -18.304 26.923 18.455 1.00 98.19 805 LEU A O 1
ATOM 6196 N N . LEU A 1 806 ? -19.977 25.509 17.940 1.00 98.06 806 LEU A N 1
ATOM 6197 C CA . LEU A 1 806 ? -19.194 24.688 17.012 1.00 98.06 806 LEU A CA 1
ATOM 6198 C C . LEU A 1 806 ? -18.600 25.533 15.873 1.00 98.06 806 LEU A C 1
ATOM 6200 O O . LEU A 1 806 ? -17.406 25.448 15.604 1.00 98.06 806 LEU A O 1
ATOM 6204 N N . LYS A 1 807 ? -19.378 26.448 15.277 1.00 97.50 807 LYS A N 1
ATOM 6205 C CA . LYS A 1 807 ? -18.876 27.415 14.281 1.00 97.50 807 LYS A CA 1
ATOM 6206 C C . LYS A 1 807 ? -17.857 28.395 14.865 1.00 97.50 807 LYS A C 1
ATOM 6208 O O . LYS A 1 807 ? -16.973 28.848 14.142 1.00 97.50 807 LYS A O 1
ATOM 6213 N N . GLY A 1 808 ? -17.970 28.732 16.150 1.00 97.12 808 GLY A N 1
ATOM 6214 C CA . GLY A 1 808 ? -16.947 29.470 16.890 1.00 97.12 808 GLY A CA 1
ATOM 6215 C C . GLY A 1 808 ? -15.633 28.693 16.976 1.00 97.12 808 GLY A C 1
ATOM 6216 O O . GLY A 1 808 ? -14.599 29.217 16.575 1.00 97.12 808 GLY A O 1
ATOM 6217 N N . ALA A 1 809 ? -15.685 27.429 17.403 1.00 97.00 809 ALA A N 1
ATOM 6218 C CA . ALA A 1 809 ? -14.525 26.543 17.510 1.00 97.00 809 ALA A CA 1
ATOM 6219 C C . ALA A 1 809 ? -13.848 26.286 16.149 1.00 97.00 809 ALA A C 1
ATOM 6221 O O . ALA A 1 809 ? -12.629 26.399 16.043 1.00 97.00 809 ALA A O 1
ATOM 6222 N N . VAL A 1 810 ? -14.625 26.044 15.084 1.00 96.06 810 VAL A N 1
ATOM 6223 C CA . VAL A 1 810 ? -14.107 25.901 13.706 1.00 96.06 810 VAL A CA 1
ATOM 6224 C C . VAL A 1 810 ? -13.332 27.148 13.261 1.00 96.06 810 VAL A C 1
ATOM 6226 O O . VAL A 1 810 ? -12.276 27.018 12.650 1.00 96.06 810 VAL A O 1
ATOM 6229 N N . ARG A 1 811 ? -13.808 28.359 13.593 1.00 94.50 811 ARG A N 1
ATOM 6230 C CA . ARG A 1 811 ? -13.080 29.609 13.300 1.00 94.50 811 ARG A CA 1
ATOM 6231 C C . ARG A 1 811 ? -11.866 29.831 14.204 1.00 94.50 811 ARG A C 1
ATOM 6233 O O . ARG A 1 811 ? -10.895 30.414 13.744 1.00 94.50 811 ARG A O 1
ATOM 6240 N N . ALA A 1 812 ? -11.931 29.413 15.467 1.00 94.00 812 ALA A N 1
ATOM 6241 C CA . ALA A 1 812 ? -10.864 29.626 16.445 1.00 94.00 812 ALA A CA 1
ATOM 6242 C C . ALA A 1 812 ? -9.644 28.721 16.205 1.00 94.00 812 ALA A C 1
ATOM 6244 O O . ALA A 1 812 ? -8.515 29.162 16.399 1.00 94.00 812 ALA A O 1
ATOM 6245 N N . TYR A 1 813 ? -9.872 27.474 15.780 1.00 93.75 813 TYR A N 1
ATOM 6246 C CA . TYR A 1 813 ? -8.811 26.486 15.548 1.00 93.75 813 TYR A CA 1
ATOM 6247 C C . TYR A 1 813 ? -8.463 26.285 14.064 1.00 93.75 813 TYR A C 1
ATOM 6249 O O . TYR A 1 813 ? -7.458 25.650 13.750 1.00 93.75 813 TYR A O 1
ATOM 6257 N N . GLY A 1 814 ? -9.263 26.831 13.143 1.00 85.62 814 GLY A N 1
ATOM 6258 C CA . GLY A 1 814 ? -9.018 26.741 11.706 1.00 85.62 814 GLY A CA 1
ATOM 6259 C C . GLY A 1 814 ? -7.771 27.508 11.269 1.00 85.62 814 GLY A C 1
ATOM 6260 O O . GLY A 1 814 ? -7.684 28.726 11.423 1.00 85.62 814 GLY A O 1
ATOM 6261 N N . LYS A 1 815 ? -6.813 26.793 10.674 1.00 76.88 815 LYS A N 1
ATOM 6262 C CA . LYS A 1 815 ? -5.578 27.355 10.109 1.00 76.88 815 LYS A CA 1
ATOM 6263 C C . LYS A 1 815 ? -5.791 27.748 8.638 1.00 76.88 815 LYS A C 1
ATOM 6265 O O . LYS A 1 815 ? -6.611 27.154 7.937 1.00 76.88 815 LYS A O 1
ATOM 6270 N N . GLN A 1 816 ? -5.041 28.733 8.134 1.00 62.50 816 GLN A N 1
ATOM 6271 C CA . GLN A 1 816 ? -4.954 28.946 6.682 1.00 62.50 816 GLN A CA 1
ATOM 6272 C C . GLN A 1 816 ? -4.292 27.733 6.016 1.00 62.50 816 GLN A C 1
ATOM 6274 O O . GLN A 1 816 ? -3.382 27.133 6.590 1.00 62.50 816 GLN A O 1
ATOM 6279 N N . LYS A 1 817 ? -4.721 27.398 4.791 1.00 55.44 817 LYS A N 1
ATOM 6280 C CA . LYS A 1 817 ? -4.148 26.291 4.013 1.00 55.44 817 LYS A CA 1
ATOM 6281 C C . LYS A 1 817 ? -2.642 26.470 3.854 1.00 55.44 817 LYS A C 1
ATOM 6283 O O . LYS A 1 817 ? -2.193 27.357 3.129 1.00 55.44 817 LYS A O 1
ATOM 6288 N N . SER A 1 818 ? -1.876 25.593 4.493 1.00 51.44 818 SER A N 1
ATOM 6289 C CA . SER A 1 818 ? -0.459 25.449 4.187 1.00 51.44 818 SER A CA 1
ATOM 6290 C C . SER A 1 818 ? -0.297 24.730 2.839 1.00 51.44 818 SER A C 1
ATOM 6292 O O . SER A 1 818 ? -1.166 23.966 2.414 1.00 51.44 818 SER A O 1
ATOM 6294 N N . ASN A 1 819 ? 0.807 24.985 2.134 1.00 52.00 819 ASN A N 1
ATOM 6295 C CA . ASN A 1 819 ? 1.173 24.182 0.966 1.00 52.00 819 ASN A CA 1
ATOM 6296 C C . ASN A 1 819 ? 1.355 22.717 1.441 1.00 52.00 819 ASN A C 1
ATOM 6298 O O . ASN A 1 819 ? 2.011 22.514 2.466 1.00 52.00 819 ASN A O 1
ATOM 6302 N N . PRO A 1 820 ? 0.846 21.685 0.738 1.00 46.56 820 PRO A N 1
ATOM 6303 C CA . PRO A 1 820 ? 1.134 20.284 1.069 1.00 46.56 820 PRO A CA 1
ATOM 6304 C C . PRO A 1 820 ? 2.636 19.973 1.222 1.00 46.56 820 PRO A C 1
ATOM 6306 O O . PRO A 1 820 ? 3.025 19.115 2.013 1.00 46.56 820 PRO A O 1
ATOM 6309 N N . GLU A 1 821 ? 3.516 20.709 0.533 1.00 44.81 821 GLU A N 1
ATOM 6310 C CA . GLU A 1 821 ? 4.972 20.609 0.708 1.00 44.81 821 GLU A CA 1
ATOM 6311 C C . GLU A 1 821 ? 5.488 21.221 2.028 1.00 44.81 821 GLU A C 1
ATOM 6313 O O . GLU A 1 821 ? 6.562 20.837 2.502 1.00 44.81 821 GLU A O 1
ATOM 6318 N N . SER A 1 822 ? 4.734 22.129 2.656 1.00 51.16 822 SER A N 1
ATOM 6319 C CA . SER A 1 822 ? 5.054 22.793 3.931 1.00 51.16 822 SER A CA 1
ATOM 6320 C C . SER A 1 822 ? 4.317 22.227 5.153 1.00 51.16 822 SER A C 1
ATOM 6322 O O . SER A 1 822 ? 4.582 22.688 6.259 1.00 51.16 822 SER A O 1
ATOM 6324 N N . GLN A 1 823 ? 3.424 21.243 4.994 1.00 59.00 823 GLN A N 1
ATOM 6325 C CA . GLN A 1 823 ? 2.666 20.681 6.122 1.00 59.00 823 GLN A CA 1
ATOM 6326 C C . GLN A 1 823 ? 3.574 20.114 7.235 1.00 59.00 823 GLN A C 1
ATOM 6328 O O . GLN A 1 823 ? 4.620 19.514 6.933 1.00 59.00 823 GLN A O 1
ATOM 6333 N N . PRO A 1 824 ? 3.192 20.280 8.517 1.00 66.25 824 PRO A N 1
ATOM 6334 C CA . PRO A 1 824 ? 3.955 19.771 9.654 1.00 66.25 824 PRO A CA 1
ATOM 6335 C C . PRO A 1 824 ? 4.054 18.235 9.648 1.00 66.25 824 PRO A C 1
ATOM 6337 O O . PRO A 1 824 ? 3.322 17.531 8.955 1.00 66.25 824 PRO A O 1
ATOM 6340 N N . ARG A 1 825 ? 5.000 17.702 10.429 1.00 70.06 825 ARG A N 1
ATOM 6341 C CA . ARG A 1 825 ? 5.210 16.251 10.627 1.00 70.06 825 ARG A CA 1
ATOM 6342 C C . ARG A 1 825 ? 4.499 15.732 11.884 1.00 70.06 825 ARG A C 1
ATOM 6344 O O . ARG A 1 825 ? 4.963 14.789 12.515 1.00 70.06 825 ARG A O 1
ATOM 6351 N N . GLU A 1 826 ? 3.426 16.402 12.278 1.00 80.75 826 GLU A N 1
ATOM 6352 C CA . GLU A 1 826 ? 2.621 16.108 13.458 1.00 80.75 826 GLU A CA 1
ATOM 6353 C C . GLU A 1 826 ? 1.222 16.702 13.286 1.00 80.75 826 GLU A C 1
ATOM 6355 O O . GLU A 1 826 ? 1.042 17.646 12.517 1.00 80.75 826 GLU A O 1
ATOM 6360 N N . VAL A 1 827 ? 0.255 16.146 14.012 1.00 82.62 827 VAL A N 1
ATOM 6361 C CA . VAL A 1 827 ? -1.074 16.733 14.214 1.00 82.62 827 VAL A CA 1
ATOM 6362 C C . VAL A 1 827 ? -1.022 17.438 15.571 1.00 82.62 827 VAL A C 1
ATOM 6364 O O . VAL A 1 827 ? -0.674 16.796 16.564 1.00 82.62 827 VAL A O 1
ATOM 6367 N N . THR A 1 828 ? -1.270 18.751 15.629 1.00 87.38 828 THR A N 1
ATOM 6368 C CA . THR A 1 828 ? -1.209 19.504 16.897 1.00 87.38 828 THR A CA 1
ATOM 6369 C C . THR A 1 828 ? -2.510 19.377 17.693 1.00 87.38 828 THR A C 1
ATOM 6371 O O . THR A 1 828 ? -3.544 18.973 17.161 1.00 87.38 828 THR A O 1
ATOM 6374 N N . LYS A 1 829 ? -2.491 19.761 18.977 1.00 89.94 829 LYS A N 1
ATOM 6375 C CA . LYS A 1 829 ? -3.693 19.781 19.836 1.00 89.94 829 LYS A CA 1
ATOM 6376 C C . LYS A 1 829 ? -4.818 20.622 19.206 1.00 89.94 829 LYS A C 1
ATOM 6378 O O . LYS A 1 829 ? -5.988 20.252 19.245 1.00 89.94 829 LYS A O 1
ATOM 6383 N N . GLU A 1 830 ? -4.455 21.731 18.568 1.00 91.00 830 GLU A N 1
ATOM 6384 C CA . GLU A 1 830 ? -5.364 22.619 17.839 1.00 91.00 830 GLU A CA 1
ATOM 6385 C C . GLU A 1 830 ? -5.908 21.962 16.565 1.00 91.00 830 GLU A C 1
ATOM 6387 O O . GLU A 1 830 ? -7.082 22.148 16.258 1.00 91.00 830 GLU A O 1
ATOM 6392 N N . ASP A 1 831 ? -5.105 21.159 15.855 1.00 90.31 831 ASP A N 1
ATOM 6393 C CA . ASP A 1 831 ? -5.589 20.382 14.705 1.00 90.31 831 ASP A CA 1
ATOM 6394 C C . ASP A 1 831 ? -6.610 19.329 15.149 1.00 90.31 831 ASP A C 1
ATOM 6396 O O . ASP A 1 831 ? -7.645 19.163 14.504 1.00 90.31 831 ASP A O 1
ATOM 6400 N N . GLU A 1 832 ? -6.378 18.655 16.281 1.00 92.69 832 GLU A N 1
ATOM 6401 C CA . GLU A 1 832 ? -7.334 17.691 16.835 1.00 92.69 832 GLU A CA 1
ATOM 6402 C C . GLU A 1 832 ? -8.654 18.365 17.240 1.00 92.69 832 GLU A C 1
ATOM 6404 O O . GLU A 1 832 ? -9.719 17.846 16.891 1.00 92.69 832 GLU A O 1
ATOM 6409 N N . LEU A 1 833 ? -8.602 19.536 17.891 1.00 95.81 833 LEU A N 1
ATOM 6410 C CA . LEU A 1 833 ? -9.785 20.345 18.223 1.00 95.81 833 LEU A CA 1
ATOM 6411 C C . LEU A 1 833 ? -10.510 20.864 16.972 1.00 95.81 833 LEU A C 1
ATOM 6413 O O . LEU A 1 833 ? -11.739 20.812 16.919 1.00 95.81 833 LEU A O 1
ATOM 6417 N N . TYR A 1 834 ? -9.781 21.326 15.953 1.00 95.56 834 TYR A N 1
ATOM 6418 C CA . TYR A 1 834 ? -10.354 21.765 14.677 1.00 95.56 834 TYR A CA 1
ATOM 6419 C C . TYR A 1 834 ? -11.080 20.620 13.965 1.00 95.56 834 TYR A C 1
ATOM 6421 O O . TYR A 1 834 ? -12.247 20.761 13.597 1.00 95.56 834 TYR A O 1
ATOM 6429 N N . GLN A 1 835 ? -10.424 19.464 13.835 1.00 94.75 835 GLN A N 1
ATOM 6430 C CA . GLN A 1 835 ? -10.997 18.250 13.249 1.00 94.75 835 GLN A CA 1
ATOM 6431 C C . GLN A 1 835 ? -12.284 17.831 13.970 1.00 94.75 835 GLN A C 1
ATOM 6433 O O . GLN A 1 835 ? -13.287 17.535 13.321 1.00 94.75 835 GLN A O 1
ATOM 6438 N N . GLU A 1 836 ? -12.284 17.854 15.306 1.00 96.62 836 GLU A N 1
ATOM 6439 C CA . GLU A 1 836 ? -13.460 17.494 16.101 1.00 96.62 836 GLU A CA 1
ATOM 6440 C C . GLU A 1 836 ? -14.597 18.509 15.950 1.00 96.62 836 GLU A C 1
ATOM 6442 O O . GLU A 1 836 ? -15.749 18.118 15.759 1.00 96.62 836 GLU A O 1
ATOM 6447 N N . ALA A 1 837 ? -14.285 19.808 15.980 1.00 97.62 837 ALA A N 1
ATOM 6448 C CA . ALA A 1 837 ? -15.265 20.879 15.827 1.00 97.62 837 ALA A CA 1
ATOM 6449 C C . ALA A 1 837 ? -15.928 20.859 14.444 1.00 97.62 837 ALA A C 1
ATOM 6451 O O . ALA A 1 837 ? -17.144 21.022 14.346 1.00 97.62 837 ALA A O 1
ATOM 6452 N N . VAL A 1 838 ? -15.153 20.618 13.383 1.00 97.00 838 VAL A N 1
ATOM 6453 C CA . VAL A 1 838 ? -15.647 20.523 12.002 1.00 97.00 838 VAL A CA 1
ATOM 6454 C C . VAL A 1 838 ? -16.567 19.313 11.821 1.00 97.00 838 VAL A C 1
ATOM 6456 O O . VAL A 1 838 ? -17.680 19.460 11.314 1.00 97.00 838 VAL A O 1
ATOM 6459 N N . ILE A 1 839 ? -16.144 18.125 12.263 1.00 96.38 839 ILE A N 1
ATOM 6460 C CA . ILE A 1 839 ? -16.957 16.902 12.150 1.00 96.38 839 ILE A CA 1
ATOM 6461 C C . ILE A 1 839 ? -18.221 17.004 13.017 1.00 96.38 839 ILE A C 1
ATOM 6463 O O . ILE A 1 839 ? -19.306 16.621 12.579 1.00 96.38 839 ILE A O 1
ATOM 6467 N N . SER A 1 840 ? -18.124 17.600 14.205 1.00 97.44 840 SER A N 1
ATOM 6468 C CA . SER A 1 840 ? -19.276 17.812 15.088 1.00 97.44 840 SER A CA 1
ATOM 6469 C C . SER A 1 840 ? -20.247 18.861 14.540 1.00 97.44 840 SER A C 1
ATOM 6471 O O . SER A 1 840 ? -21.455 18.648 14.596 1.00 97.44 840 SER A O 1
ATOM 6473 N N . ALA A 1 841 ? -19.762 19.943 13.917 1.00 97.81 841 ALA A N 1
ATOM 6474 C CA . ALA A 1 841 ? -20.612 20.900 13.200 1.00 97.81 841 ALA A CA 1
ATOM 6475 C C . ALA A 1 841 ? -21.386 20.226 12.055 1.00 97.81 841 ALA A C 1
ATOM 6477 O O . ALA A 1 841 ? -22.586 20.460 11.899 1.00 97.81 841 ALA A O 1
ATOM 6478 N N . LEU A 1 842 ? -20.728 19.342 11.297 1.00 96.81 842 LEU A N 1
ATOM 6479 C CA . LEU A 1 842 ? -21.351 18.570 10.219 1.00 96.81 842 LEU A CA 1
ATOM 6480 C C . LEU A 1 842 ? -22.454 17.629 10.746 1.00 96.81 842 LEU A C 1
ATOM 6482 O O . LEU A 1 842 ? -23.517 17.526 10.131 1.00 96.81 842 LEU A O 1
ATOM 6486 N N . ARG A 1 843 ? -22.238 16.993 11.909 1.00 95.62 843 ARG A N 1
ATOM 6487 C CA . ARG A 1 843 ? -23.231 16.142 12.600 1.00 95.62 843 ARG A CA 1
ATOM 6488 C C . ARG A 1 843 ? -24.387 16.922 13.226 1.00 95.62 843 ARG A C 1
ATOM 6490 O O . ARG A 1 843 ? -25.505 16.420 13.228 1.00 95.62 843 ARG A O 1
ATOM 6497 N N . CYS A 1 844 ? -24.157 18.154 13.676 1.00 96.69 844 CYS A N 1
ATOM 6498 C CA . CYS A 1 844 ? -25.211 19.085 14.098 1.00 96.69 844 CYS A CA 1
ATOM 6499 C C . CYS A 1 844 ? -25.905 19.802 12.920 1.00 96.69 844 CYS A C 1
ATOM 6501 O O . CYS A 1 844 ? -26.698 20.716 13.138 1.00 96.69 844 CYS A O 1
ATOM 6503 N N . GLY A 1 845 ? -25.628 19.401 11.674 1.00 96.81 845 GLY A N 1
ATOM 6504 C CA . GLY A 1 845 ? -26.373 19.845 10.496 1.00 96.81 845 GLY A CA 1
ATOM 6505 C C . GLY A 1 845 ? -25.830 21.095 9.805 1.00 96.81 845 GLY A C 1
ATOM 6506 O O . GLY A 1 845 ? -26.582 21.737 9.074 1.00 96.81 845 GLY A O 1
ATOM 6507 N N . ASP A 1 846 ? -24.560 21.467 9.996 1.00 97.69 846 ASP A N 1
ATOM 6508 C CA . ASP A 1 846 ? -23.959 22.581 9.259 1.00 97.69 846 ASP A CA 1
ATOM 6509 C C . ASP A 1 846 ? -23.460 22.177 7.857 1.00 97.69 846 ASP A C 1
ATOM 6511 O O . ASP A 1 846 ? -22.425 21.514 7.749 1.00 97.69 846 ASP A O 1
ATOM 6515 N N . PRO A 1 847 ? -24.096 22.635 6.760 1.00 96.75 847 PRO A N 1
ATOM 6516 C CA . PRO A 1 847 ? -23.610 22.349 5.412 1.00 96.75 847 PRO A CA 1
ATOM 6517 C C . PRO A 1 847 ? -22.266 23.032 5.115 1.00 96.75 847 PRO A C 1
ATOM 6519 O O . PRO A 1 847 ? -21.526 22.560 4.252 1.00 96.75 847 PRO A O 1
ATOM 6522 N N . THR A 1 848 ? -21.911 24.117 5.823 1.00 96.38 848 THR A N 1
ATOM 6523 C CA . THR A 1 848 ? -20.653 24.845 5.569 1.00 96.38 848 THR A CA 1
ATOM 6524 C C . THR A 1 848 ? -19.414 24.118 6.093 1.00 96.38 848 THR A C 1
ATOM 6526 O O . THR A 1 848 ? -18.319 24.340 5.581 1.00 96.38 848 THR A O 1
ATOM 6529 N N . ALA A 1 849 ? -19.583 23.180 7.030 1.00 96.44 849 ALA A N 1
ATOM 6530 C CA . ALA A 1 849 ? -18.512 22.328 7.545 1.00 96.44 849 ALA A CA 1
ATOM 6531 C C . ALA A 1 849 ? -18.048 21.247 6.549 1.00 96.44 849 ALA A C 1
ATOM 6533 O O . ALA A 1 849 ? -16.975 20.673 6.725 1.00 96.44 849 ALA A O 1
ATOM 6534 N N . ALA A 1 850 ? -18.811 20.979 5.482 1.00 96.25 850 ALA A N 1
ATOM 6535 C CA . ALA A 1 850 ? -18.538 19.889 4.544 1.00 96.25 850 ALA A CA 1
ATOM 6536 C C . ALA A 1 850 ? -17.186 20.015 3.818 1.00 96.25 850 ALA A C 1
ATOM 6538 O O . ALA A 1 850 ? -16.458 19.030 3.693 1.00 96.25 850 ALA A O 1
ATOM 6539 N N . ALA A 1 851 ? -16.823 21.220 3.362 1.00 93.88 851 ALA A N 1
ATOM 6540 C CA . ALA A 1 851 ? -15.533 21.442 2.711 1.00 93.88 851 ALA A CA 1
ATOM 6541 C C . ALA A 1 851 ? -14.344 21.357 3.694 1.00 93.88 851 ALA A C 1
ATOM 6543 O O . ALA A 1 851 ? -13.437 20.561 3.430 1.00 93.88 851 ALA A O 1
ATOM 6544 N N . PRO A 1 852 ? -14.371 22.052 4.852 1.00 93.69 852 PRO A N 1
ATOM 6545 C CA . PRO A 1 852 ? -13.416 21.844 5.942 1.00 93.69 852 PRO A CA 1
ATOM 6546 C C . PRO A 1 852 ? -13.236 20.380 6.368 1.00 93.69 852 PRO A C 1
ATOM 6548 O O . PRO A 1 852 ? -12.110 19.965 6.629 1.00 93.69 852 PRO A O 1
ATOM 6551 N N . ALA A 1 853 ? -14.311 19.581 6.415 1.00 93.38 853 ALA A N 1
ATOM 6552 C CA . ALA A 1 853 ? -14.257 18.185 6.860 1.00 93.38 853 ALA A CA 1
ATOM 6553 C C . ALA A 1 853 ? -13.414 17.315 5.922 1.00 93.38 853 ALA A C 1
ATOM 6555 O O . ALA A 1 853 ? -12.538 16.579 6.374 1.00 93.38 853 ALA A O 1
ATOM 6556 N N . VAL A 1 854 ? -13.637 17.435 4.609 1.00 91.94 854 VAL A N 1
ATOM 6557 C CA . VAL A 1 854 ? -12.839 16.718 3.601 1.00 91.94 854 VAL A CA 1
ATOM 6558 C C . VAL A 1 854 ? -11.378 17.156 3.663 1.00 91.94 854 VAL A C 1
ATOM 6560 O O . VAL A 1 854 ? -10.482 16.322 3.580 1.00 91.94 854 VAL A O 1
ATOM 6563 N N . GLU A 1 855 ? -11.128 18.452 3.844 1.00 88.00 855 GLU A N 1
ATOM 6564 C CA . GLU A 1 855 ? -9.774 19.010 3.870 1.00 88.00 855 GLU A CA 1
ATOM 6565 C C . GLU A 1 855 ? -8.981 18.550 5.097 1.00 88.00 855 GLU A C 1
ATOM 6567 O O . GLU A 1 855 ? -7.878 18.035 4.930 1.00 88.00 855 GLU A O 1
ATOM 6572 N N . ALA A 1 856 ? -9.562 18.618 6.297 1.00 87.88 856 ALA A N 1
ATOM 6573 C CA . ALA A 1 856 ? -8.913 18.171 7.530 1.00 87.88 856 ALA A CA 1
ATOM 6574 C C . ALA A 1 856 ? -8.640 16.650 7.539 1.00 87.88 856 ALA A C 1
ATOM 6576 O O . ALA A 1 856 ? -7.590 16.193 7.996 1.00 87.88 856 ALA A O 1
ATOM 6577 N N . LEU A 1 857 ? -9.558 15.849 6.985 1.00 85.81 857 LEU A N 1
ATOM 6578 C CA . LEU A 1 857 ? -9.384 14.398 6.869 1.00 85.81 857 LEU A CA 1
ATOM 6579 C C . LEU A 1 857 ? -8.335 14.001 5.822 1.00 85.81 857 LEU A C 1
ATOM 6581 O O . LEU A 1 857 ? -7.611 13.024 6.035 1.00 85.81 857 LEU A O 1
ATOM 6585 N N . LEU A 1 858 ? -8.232 14.737 4.710 1.00 81.12 858 LEU A N 1
ATOM 6586 C CA . LEU A 1 858 ? -7.154 14.551 3.737 1.00 81.12 858 LEU A CA 1
ATOM 6587 C C . LEU A 1 858 ? -5.807 14.990 4.320 1.00 81.12 858 LEU A C 1
ATOM 6589 O O . LEU A 1 858 ? -4.835 14.253 4.172 1.00 81.12 858 LEU A O 1
ATOM 6593 N N . GLU A 1 859 ? -5.748 16.128 5.020 1.00 78.88 859 GLU A N 1
ATOM 6594 C CA . GLU A 1 859 ? -4.541 16.651 5.677 1.00 78.88 859 GLU A CA 1
ATOM 6595 C C . GLU A 1 859 ? -3.906 15.614 6.608 1.00 78.88 859 GLU A C 1
ATOM 6597 O O . GLU A 1 859 ? -2.722 15.323 6.447 1.00 78.88 859 GLU A O 1
ATOM 6602 N N . ASN A 1 860 ? -4.684 14.925 7.449 1.00 77.00 860 ASN A N 1
ATOM 6603 C CA . ASN A 1 860 ? -4.168 13.802 8.244 1.00 77.00 860 ASN A CA 1
ATOM 6604 C C . ASN A 1 860 ? -3.488 12.720 7.373 1.00 77.00 860 ASN A C 1
ATOM 6606 O O . ASN A 1 860 ? -2.412 12.238 7.722 1.00 77.00 860 ASN A O 1
ATOM 6610 N N . ARG A 1 861 ? -4.036 12.368 6.197 1.00 72.56 861 ARG A N 1
ATOM 6611 C CA . ARG A 1 861 ? -3.409 11.410 5.253 1.00 72.56 861 ARG A CA 1
ATOM 6612 C C . ARG A 1 861 ? -2.157 11.955 4.556 1.00 72.56 861 ARG A C 1
ATOM 6614 O O . ARG A 1 861 ? -1.352 11.146 4.095 1.00 72.56 861 ARG A O 1
ATOM 6621 N N . TYR A 1 862 ? -1.947 13.267 4.491 1.00 71.06 862 TYR A N 1
ATOM 6622 C CA . TYR A 1 862 ? -0.662 13.852 4.085 1.00 71.06 862 TYR A CA 1
ATOM 6623 C C . TYR A 1 862 ? 0.340 13.884 5.249 1.00 71.06 862 TYR A C 1
ATOM 6625 O O . TYR A 1 862 ? 1.487 13.474 5.063 1.00 71.06 862 TYR A O 1
ATOM 6633 N N . VAL A 1 863 ? -0.094 14.272 6.453 1.00 73.69 863 VAL A N 1
ATOM 6634 C CA . VAL A 1 863 ? 0.729 14.274 7.674 1.00 73.69 863 VAL A CA 1
ATOM 6635 C C . VAL A 1 863 ? 1.242 12.867 7.995 1.00 73.69 863 VAL A C 1
ATOM 6637 O O . VAL A 1 863 ? 2.431 12.722 8.261 1.00 73.69 863 VAL A O 1
ATOM 6640 N N . PHE A 1 864 ? 0.430 11.810 7.851 1.00 71.94 864 PHE A N 1
ATOM 6641 C CA . PHE A 1 864 ? 0.905 10.423 7.986 1.00 71.94 864 PHE A CA 1
ATOM 6642 C C . PHE A 1 864 ? 2.047 10.093 7.021 1.00 71.94 864 PHE A C 1
ATOM 6644 O O . PHE A 1 864 ? 3.054 9.533 7.442 1.00 71.94 864 PHE A O 1
ATOM 6651 N N . ILE A 1 865 ? 1.934 10.463 5.741 1.00 66.31 865 ILE A N 1
ATOM 6652 C CA . ILE A 1 865 ? 3.008 10.230 4.762 1.00 66.31 865 ILE A CA 1
ATOM 6653 C C . ILE A 1 865 ? 4.263 11.016 5.159 1.00 66.31 865 ILE A C 1
ATOM 6655 O O . ILE A 1 865 ? 5.361 10.475 5.112 1.00 66.31 865 ILE A O 1
ATOM 6659 N N . ARG A 1 866 ? 4.113 12.259 5.632 1.00 69.25 866 ARG A N 1
ATOM 6660 C CA . ARG A 1 866 ? 5.224 13.103 6.110 1.00 69.25 866 ARG A CA 1
ATOM 6661 C C . ARG A 1 866 ? 5.892 12.545 7.372 1.00 69.25 866 ARG A C 1
ATOM 6663 O O . ARG A 1 866 ? 7.114 12.628 7.481 1.00 69.25 866 ARG A O 1
ATOM 6670 N N . MET A 1 867 ? 5.116 11.974 8.295 1.00 73.75 867 MET A N 1
ATOM 6671 C CA . MET A 1 867 ? 5.600 11.249 9.475 1.00 73.75 867 MET A CA 1
ATOM 6672 C C . MET A 1 867 ? 6.379 10.000 9.051 1.00 73.75 867 MET A C 1
ATOM 6674 O O . MET A 1 867 ? 7.524 9.844 9.466 1.00 73.75 867 MET A O 1
ATOM 6678 N N . MET A 1 868 ? 5.811 9.170 8.170 1.00 67.69 868 MET A N 1
ATOM 6679 C CA . MET A 1 868 ? 6.454 7.963 7.634 1.00 67.69 868 MET A CA 1
ATOM 6680 C C . MET A 1 868 ? 7.775 8.286 6.918 1.00 67.69 868 MET A C 1
ATOM 6682 O O . MET A 1 868 ? 8.826 7.807 7.336 1.00 67.69 868 MET A O 1
ATOM 6686 N N . SER A 1 869 ? 7.766 9.189 5.932 1.00 61.53 869 SER A N 1
ATOM 6687 C CA . SER A 1 869 ? 8.980 9.600 5.205 1.00 61.53 869 SER A CA 1
ATOM 6688 C C . SER A 1 869 ? 10.057 10.230 6.098 1.00 61.53 869 SER A C 1
ATOM 6690 O O . SER A 1 869 ? 11.226 10.233 5.726 1.00 61.53 869 SER A O 1
ATOM 6692 N N . PHE A 1 870 ? 9.691 10.783 7.260 1.00 68.00 870 PHE A N 1
ATOM 6693 C CA . PHE A 1 870 ? 10.662 11.276 8.237 1.00 68.00 870 PHE A CA 1
ATOM 6694 C C . PHE A 1 870 ? 11.169 10.181 9.184 1.00 68.00 870 PHE A C 1
ATOM 6696 O O . PHE A 1 870 ? 12.342 10.205 9.541 1.00 68.00 870 PHE A O 1
ATOM 6703 N N . LEU A 1 871 ? 10.339 9.207 9.572 1.00 66.38 871 LEU A N 1
ATOM 6704 C CA . LEU A 1 871 ? 10.795 8.040 10.336 1.00 66.38 871 LEU A CA 1
ATOM 6705 C C . LEU A 1 871 ? 11.831 7.215 9.568 1.00 66.38 871 LEU A C 1
ATOM 6707 O O . LEU A 1 871 ? 12.774 6.727 10.190 1.00 66.38 871 LEU A O 1
ATOM 6711 N N . ASP A 1 872 ? 11.664 7.105 8.249 1.00 55.91 872 ASP A N 1
ATOM 6712 C CA . ASP A 1 872 ? 12.605 6.430 7.350 1.00 55.91 872 ASP A CA 1
ATOM 6713 C C . ASP A 1 872 ? 13.889 7.230 7.078 1.00 55.91 872 ASP A C 1
ATOM 6715 O O . ASP A 1 872 ? 14.817 6.688 6.480 1.00 55.91 872 ASP A O 1
ATOM 6719 N N . SER A 1 873 ? 13.978 8.506 7.484 1.00 53.97 873 SER A N 1
ATOM 6720 C CA . SER A 1 873 ? 15.169 9.308 7.190 1.00 53.97 873 SER A CA 1
ATOM 6721 C C . SER A 1 873 ? 16.410 8.774 7.910 1.00 53.97 873 SER A C 1
ATOM 6723 O O . SER A 1 873 ? 16.288 8.238 9.017 1.00 53.97 873 SER A O 1
ATOM 6725 N N . PRO A 1 874 ? 17.627 9.000 7.383 1.00 49.25 874 PRO A N 1
ATOM 6726 C CA . PRO A 1 874 ? 18.826 8.847 8.191 1.00 49.25 874 PRO A CA 1
ATOM 6727 C C . PRO A 1 874 ? 18.798 9.787 9.396 1.00 49.25 874 PRO A C 1
ATOM 6729 O O . PRO A 1 874 ? 18.125 10.828 9.399 1.00 49.25 874 PRO A O 1
ATOM 6732 N N . ASP A 1 875 ? 19.524 9.409 10.441 1.00 56.47 875 ASP A N 1
ATOM 6733 C CA . ASP A 1 875 ? 19.920 10.328 11.501 1.00 56.47 875 ASP A CA 1
ATOM 6734 C C . ASP A 1 875 ? 21.190 11.050 11.034 1.00 56.47 875 ASP A C 1
ATOM 6736 O O . ASP A 1 875 ? 22.289 10.509 11.155 1.00 56.47 875 ASP A O 1
ATOM 6740 N N . TYR A 1 876 ? 21.054 12.260 10.483 1.00 45.22 876 TYR A N 1
ATOM 6741 C CA . TYR A 1 876 ? 22.211 13.035 10.022 1.00 45.22 876 TYR A CA 1
ATOM 6742 C C . TYR A 1 876 ? 23.253 13.197 11.149 1.00 45.22 876 TYR A C 1
ATOM 6744 O O . TYR A 1 876 ? 22.875 13.525 12.278 1.00 45.22 876 TYR A O 1
ATOM 6752 N N . PRO A 1 877 ? 24.555 12.979 10.883 1.00 46.34 877 PRO A N 1
ATOM 6753 C CA . PRO A 1 877 ? 25.607 13.268 11.849 1.00 46.34 877 PRO A CA 1
ATOM 6754 C C . PRO A 1 877 ? 25.789 14.787 11.990 1.00 46.34 877 PRO A C 1
ATOM 6756 O O . PRO A 1 877 ? 25.892 15.503 10.996 1.00 46.34 877 PRO A O 1
ATOM 6759 N N . GLY A 1 878 ? 25.835 15.284 13.228 1.00 57.16 878 GLY A N 1
ATOM 6760 C CA . GLY A 1 878 ? 25.972 16.712 13.535 1.00 57.16 878 GLY A CA 1
ATOM 6761 C C . GLY A 1 878 ? 25.218 17.119 14.803 1.00 57.16 878 GLY A C 1
ATOM 6762 O O . GLY A 1 878 ? 24.650 16.276 15.495 1.00 57.16 878 GLY A O 1
ATOM 6763 N N . ALA A 1 879 ? 25.181 18.420 15.104 1.00 57.50 879 ALA A N 1
ATOM 6764 C CA . ALA A 1 879 ? 24.533 18.949 16.313 1.00 57.50 879 ALA A CA 1
ATOM 6765 C C . ALA A 1 879 ? 23.015 18.660 16.386 1.00 57.50 879 ALA A C 1
ATOM 6767 O O . ALA A 1 879 ? 22.457 18.529 17.472 1.00 57.50 879 ALA A O 1
ATOM 6768 N N . GLU A 1 880 ? 22.347 18.496 15.240 1.00 63.34 880 GLU A N 1
ATOM 6769 C CA . GLU A 1 880 ? 20.905 18.206 15.147 1.00 63.34 880 GLU A CA 1
ATOM 6770 C C . GLU A 1 880 ? 20.558 16.709 15.289 1.00 63.34 880 GLU A C 1
ATOM 6772 O O . GLU A 1 880 ? 19.382 16.328 15.282 1.00 63.34 880 GLU A O 1
ATOM 6777 N N . HIS A 1 881 ? 21.563 15.841 15.438 1.00 73.44 881 HIS A N 1
ATOM 6778 C CA . HIS A 1 881 ? 21.400 14.387 15.488 1.00 73.44 881 HIS A CA 1
ATOM 6779 C C . HIS A 1 881 ? 20.498 13.929 16.650 1.00 73.44 881 HIS A C 1
ATOM 6781 O O . HIS A 1 881 ? 19.586 13.120 16.464 1.00 73.44 881 HIS A O 1
ATOM 6787 N N . GLU A 1 882 ? 20.695 14.481 17.853 1.00 75.50 882 GLU A N 1
ATOM 6788 C CA . GLU A 1 882 ? 19.832 14.171 18.999 1.00 75.50 882 GLU A CA 1
ATOM 6789 C C . GLU A 1 882 ? 18.410 14.707 18.831 1.00 75.50 882 GLU A C 1
ATOM 6791 O O . GLU A 1 882 ? 17.455 14.008 19.168 1.00 75.50 882 GLU A O 1
ATOM 6796 N N . ALA A 1 883 ? 18.249 15.920 18.294 1.00 74.81 883 ALA A N 1
ATOM 6797 C CA . ALA A 1 883 ? 16.933 16.498 18.030 1.00 74.81 883 ALA A CA 1
ATOM 6798 C C . ALA A 1 883 ? 16.145 15.627 17.036 1.00 74.81 883 ALA A C 1
ATOM 6800 O O . ALA A 1 883 ? 14.985 15.295 17.286 1.00 74.81 883 ALA A O 1
ATOM 6801 N N . THR A 1 884 ? 16.814 15.159 15.979 1.00 73.75 884 THR A N 1
ATOM 6802 C CA . THR A 1 884 ? 16.262 14.228 14.984 1.00 73.75 884 THR A CA 1
ATOM 6803 C C . THR A 1 884 ? 15.831 12.907 15.627 1.00 73.75 884 THR A C 1
ATOM 6805 O O . THR A 1 884 ? 14.678 12.498 15.462 1.00 73.75 884 THR A O 1
ATOM 6808 N N . ARG A 1 885 ? 16.693 12.269 16.439 1.00 76.88 885 ARG A N 1
ATOM 6809 C CA . ARG A 1 885 ? 16.337 11.027 17.155 1.00 76.88 885 ARG A CA 1
ATOM 6810 C C . ARG A 1 885 ? 15.168 11.218 18.123 1.00 76.88 885 ARG A C 1
ATOM 6812 O O . ARG A 1 885 ? 14.253 10.392 18.136 1.00 76.88 885 ARG A O 1
ATOM 6819 N N . ARG A 1 886 ? 15.143 12.315 18.890 1.00 79.94 886 ARG A N 1
ATOM 6820 C CA . ARG A 1 886 ? 14.030 12.659 19.798 1.00 79.94 886 ARG A CA 1
ATOM 6821 C C . ARG A 1 886 ? 12.721 12.872 19.025 1.00 79.94 886 ARG A C 1
ATOM 6823 O O . ARG A 1 886 ? 11.684 12.362 19.447 1.00 79.94 886 ARG A O 1
ATOM 6830 N N . GLN A 1 887 ? 12.761 13.550 17.875 1.00 80.50 887 GLN A N 1
ATOM 6831 C CA . GLN A 1 887 ? 11.581 13.773 17.033 1.00 80.50 887 GLN A CA 1
ATOM 6832 C C . GLN A 1 887 ? 11.058 12.468 16.411 1.00 80.50 887 GLN A C 1
ATOM 6834 O O . GLN A 1 887 ? 9.852 12.226 16.443 1.00 80.50 887 GLN A O 1
ATOM 6839 N N . LYS A 1 888 ? 11.934 11.580 15.919 1.00 78.50 888 LYS A N 1
ATOM 6840 C CA . LYS A 1 888 ? 11.522 10.249 15.431 1.00 78.50 888 LYS A CA 1
ATOM 6841 C C . LYS A 1 888 ? 10.918 9.397 16.546 1.00 78.50 888 LYS A C 1
ATOM 6843 O O . LYS A 1 888 ? 9.883 8.774 16.337 1.00 78.50 888 LYS A O 1
ATOM 6848 N N . ALA A 1 889 ? 11.503 9.413 17.745 1.00 79.19 889 ALA A N 1
ATOM 6849 C CA . ALA A 1 889 ? 10.942 8.721 18.907 1.00 79.19 889 ALA A CA 1
ATOM 6850 C C . ALA A 1 889 ? 9.554 9.262 19.303 1.00 79.19 889 ALA A C 1
ATOM 6852 O O . ALA A 1 889 ? 8.666 8.469 19.609 1.00 79.19 889 ALA A O 1
ATOM 6853 N N . LYS A 1 890 ? 9.330 10.587 19.238 1.00 82.06 890 LYS A N 1
ATOM 6854 C CA . LYS A 1 890 ? 7.992 11.190 19.395 1.00 82.06 890 LYS A CA 1
ATOM 6855 C C . LYS A 1 890 ? 7.026 10.651 18.335 1.00 82.06 890 LYS A C 1
ATOM 6857 O O . LYS A 1 890 ? 5.967 10.145 18.684 1.00 82.06 890 LYS A O 1
ATOM 6862 N N . ILE A 1 891 ? 7.409 10.707 17.059 1.00 79.81 891 ILE A N 1
ATOM 6863 C CA . ILE A 1 891 ? 6.546 10.313 15.937 1.00 79.81 891 ILE A CA 1
ATOM 6864 C C . ILE A 1 891 ? 6.169 8.825 15.995 1.00 79.81 891 ILE A C 1
ATOM 6866 O O . ILE A 1 891 ? 5.002 8.517 15.771 1.00 79.81 891 ILE A O 1
ATOM 6870 N N . ARG A 1 892 ? 7.083 7.911 16.367 1.00 74.88 892 ARG A N 1
ATOM 6871 C CA . ARG A 1 892 ? 6.745 6.481 16.553 1.00 74.88 892 ARG A CA 1
ATOM 6872 C C . ARG A 1 892 ? 5.654 6.273 17.609 1.00 74.88 892 ARG A C 1
ATOM 6874 O O . ARG A 1 892 ? 4.727 5.512 17.359 1.00 74.88 892 ARG A O 1
ATOM 6881 N N . ARG A 1 893 ? 5.723 6.988 18.742 1.00 74.75 893 ARG A N 1
ATOM 6882 C CA . ARG A 1 893 ? 4.697 6.919 19.802 1.00 74.75 893 ARG A CA 1
ATOM 6883 C C . ARG A 1 893 ? 3.348 7.481 19.345 1.00 74.75 893 ARG A C 1
ATOM 6885 O O . ARG A 1 893 ? 2.326 6.834 19.530 1.00 74.75 893 ARG A O 1
ATOM 6892 N N . GLU A 1 894 ? 3.340 8.650 18.705 1.00 74.69 894 GLU A N 1
ATOM 6893 C CA . GLU A 1 894 ? 2.097 9.310 18.271 1.00 74.69 894 GLU A CA 1
ATOM 6894 C C . GLU A 1 894 ? 1.400 8.602 17.095 1.00 74.69 894 GLU A C 1
ATOM 6896 O O . GLU A 1 894 ? 0.177 8.656 16.975 1.00 74.69 894 GLU A O 1
ATOM 6901 N N . MET A 1 895 ? 2.148 7.936 16.205 1.00 74.50 895 MET A N 1
ATOM 6902 C CA . MET A 1 895 ? 1.618 7.436 14.928 1.00 74.50 895 MET A CA 1
ATOM 6903 C C . MET A 1 895 ? 0.428 6.476 15.086 1.00 74.50 895 MET A C 1
ATOM 6905 O O . MET A 1 895 ? -0.502 6.538 14.279 1.00 74.50 895 MET A O 1
ATOM 6909 N N . GLY A 1 896 ? 0.424 5.621 16.115 1.00 70.75 896 GLY A N 1
ATOM 6910 C CA . GLY A 1 896 ? -0.702 4.725 16.411 1.00 70.75 896 GLY A CA 1
ATOM 6911 C C . GLY A 1 896 ? -1.957 5.483 16.859 1.00 70.75 896 GLY A C 1
ATOM 6912 O O . GLY A 1 896 ? -3.038 5.280 16.302 1.00 70.75 896 GLY A O 1
ATOM 6913 N N . ARG A 1 897 ? -1.793 6.426 17.797 1.00 77.38 897 ARG A N 1
ATOM 6914 C CA . ARG A 1 897 ? -2.869 7.275 18.334 1.00 77.38 897 ARG A CA 1
ATOM 6915 C C . ARG A 1 897 ? -3.535 8.108 17.237 1.00 77.38 897 ARG A C 1
ATOM 6917 O O . ARG A 1 897 ? -4.761 8.139 17.138 1.00 77.38 897 ARG A O 1
ATOM 6924 N N . VAL A 1 898 ? -2.747 8.717 16.347 1.00 76.94 898 VAL A N 1
ATOM 6925 C CA . VAL A 1 898 ? -3.288 9.513 15.230 1.00 76.94 898 VAL A CA 1
ATOM 6926 C C . VAL A 1 898 ? -4.055 8.620 14.234 1.00 76.94 898 VAL A C 1
ATOM 6928 O O . VAL A 1 898 ? -5.122 9.020 13.766 1.00 76.94 898 VAL A O 1
ATOM 6931 N N . HIS A 1 899 ? -3.607 7.384 13.951 1.00 73.00 899 HIS A N 1
ATOM 6932 C CA . HIS A 1 899 ? -4.361 6.428 13.109 1.00 73.00 899 HIS A CA 1
ATOM 6933 C C . HIS A 1 899 ? -5.711 6.029 13.726 1.00 73.00 899 HIS A C 1
ATOM 6935 O O . HIS A 1 899 ? -6.731 5.986 13.024 1.00 73.00 899 HIS A O 1
ATOM 6941 N N . GLN A 1 900 ? -5.746 5.776 15.035 1.00 73.25 900 GLN A N 1
ATOM 6942 C CA . GLN A 1 900 ? -6.992 5.517 15.762 1.00 73.25 900 GLN A CA 1
ATOM 6943 C C . GLN A 1 900 ? -7.915 6.743 15.725 1.00 73.25 900 GLN A C 1
ATOM 6945 O O . GLN A 1 900 ? -9.097 6.610 15.401 1.00 73.25 900 GLN A O 1
ATOM 6950 N N . ARG A 1 901 ? -7.376 7.956 15.916 1.00 79.88 901 ARG A N 1
ATOM 6951 C CA . ARG A 1 901 ? -8.148 9.200 15.788 1.00 79.88 901 ARG A CA 1
ATOM 6952 C C . ARG A 1 901 ? -8.756 9.378 14.393 1.00 79.88 901 ARG A C 1
ATOM 6954 O O . ARG A 1 901 ? -9.957 9.622 14.305 1.00 79.88 901 ARG A O 1
ATOM 6961 N N . GLN A 1 902 ? -7.991 9.188 13.314 1.00 80.94 902 GLN A N 1
ATOM 6962 C CA . GLN A 1 902 ? -8.526 9.235 11.941 1.00 80.94 902 GLN A CA 1
ATOM 6963 C C . GLN A 1 902 ? -9.685 8.243 11.755 1.00 80.94 902 GLN A C 1
ATOM 6965 O O . GLN A 1 902 ? -10.701 8.572 11.143 1.00 80.94 902 GLN A O 1
ATOM 6970 N N . THR A 1 903 ? -9.558 7.044 12.330 1.00 72.94 903 THR A N 1
ATOM 6971 C CA . THR A 1 903 ? -10.599 6.007 12.290 1.00 72.94 903 THR A CA 1
ATOM 6972 C C . THR A 1 903 ? -11.873 6.454 13.010 1.00 72.94 903 THR A C 1
ATOM 6974 O O . THR A 1 903 ? -12.965 6.302 12.461 1.00 72.94 903 THR A O 1
ATOM 6977 N N . ARG A 1 904 ? -11.756 7.067 14.197 1.00 79.31 904 ARG A N 1
ATOM 6978 C CA . ARG A 1 904 ? -12.904 7.648 14.915 1.00 79.31 904 ARG A CA 1
ATOM 6979 C C . ARG A 1 904 ? -13.584 8.755 14.116 1.00 79.31 904 ARG A C 1
ATOM 6981 O O . ARG A 1 904 ? -14.809 8.779 14.045 1.00 79.31 904 ARG A O 1
ATOM 6988 N N . LEU A 1 905 ? -12.816 9.648 13.488 1.00 85.69 905 LEU A N 1
ATOM 6989 C CA . LEU A 1 905 ? -13.371 10.728 12.664 1.00 85.69 905 LEU A CA 1
ATOM 6990 C C . LEU A 1 905 ? -14.115 10.190 11.430 1.00 85.69 905 LEU A C 1
ATOM 6992 O O . LEU A 1 905 ? -15.179 10.708 11.104 1.00 85.69 905 LEU A O 1
ATOM 6996 N N . TYR A 1 906 ? -13.627 9.119 10.793 1.00 80.00 906 TYR A N 1
ATOM 6997 C CA . TYR A 1 906 ? -14.374 8.422 9.738 1.00 80.00 906 TYR A CA 1
ATOM 6998 C C . TYR A 1 906 ? -15.661 7.775 10.265 1.00 80.00 906 TYR A C 1
ATOM 7000 O O . TYR A 1 906 ? -16.708 7.937 9.647 1.00 80.00 906 TYR A O 1
ATOM 7008 N N . GLY A 1 907 ? -15.626 7.101 11.420 1.00 75.75 907 GLY A N 1
ATOM 7009 C CA . GLY A 1 907 ? -16.830 6.519 12.033 1.00 75.75 907 GLY A CA 1
ATOM 7010 C C . GLY A 1 907 ? -17.935 7.551 12.300 1.00 75.75 907 GLY A C 1
ATOM 7011 O O . GLY A 1 907 ? -19.114 7.255 12.136 1.00 75.75 907 GLY A O 1
ATOM 7012 N N . LYS A 1 908 ? -17.556 8.795 12.621 1.00 84.94 908 LYS A N 1
ATOM 7013 C CA . LYS A 1 908 ? -18.466 9.936 12.836 1.00 84.94 908 LYS A CA 1
ATOM 7014 C C . LYS A 1 908 ? -19.108 10.493 11.552 1.00 84.94 908 LYS A C 1
ATOM 7016 O O . LYS A 1 908 ? -20.018 11.312 11.658 1.00 84.94 908 LYS A O 1
ATOM 7021 N N . LEU A 1 909 ? -18.666 10.072 10.362 1.00 85.94 909 LEU A N 1
ATOM 7022 C CA . LEU A 1 909 ? -19.327 10.397 9.089 1.00 85.94 909 LEU A CA 1
ATOM 7023 C C . LEU A 1 909 ? -20.516 9.470 8.785 1.00 85.94 909 LEU A C 1
ATOM 7025 O O . LEU A 1 909 ? -21.334 9.795 7.926 1.00 85.94 909 LEU A O 1
ATOM 7029 N N . ALA A 1 910 ? -20.654 8.347 9.493 1.00 74.19 910 ALA A N 1
ATOM 7030 C CA . ALA A 1 910 ? -21.850 7.527 9.394 1.00 74.19 910 ALA A CA 1
ATOM 7031 C C . ALA A 1 910 ? -23.059 8.273 9.995 1.00 74.19 910 ALA A C 1
ATOM 7033 O O . ALA A 1 910 ? -22.976 8.837 11.086 1.00 74.19 910 ALA A O 1
ATOM 7034 N N . ALA A 1 911 ? -24.195 8.240 9.291 1.00 74.62 911 ALA A N 1
ATOM 7035 C CA . ALA A 1 911 ? -25.464 8.854 9.705 1.00 74.62 911 ALA A CA 1
ATOM 7036 C C . ALA A 1 911 ? -25.430 10.391 9.913 1.00 74.62 911 ALA A C 1
ATOM 7038 O O . ALA A 1 911 ? -25.976 10.915 10.885 1.00 74.62 911 ALA A O 1
ATOM 7039 N N . LEU A 1 912 ? -24.836 11.126 8.965 1.00 90.38 912 LEU A N 1
ATOM 7040 C CA . LEU A 1 912 ? -24.948 12.591 8.899 1.00 90.38 912 LEU A CA 1
ATOM 7041 C C . LEU A 1 912 ? -26.389 13.077 8.603 1.00 90.38 912 LEU A C 1
ATOM 7043 O O . LEU A 1 912 ? -27.136 12.390 7.898 1.00 90.38 912 LEU A O 1
ATOM 7047 N N . PRO A 1 913 ? -26.776 14.286 9.064 1.00 93.19 913 PRO A N 1
ATOM 7048 C CA . PRO A 1 913 ? -28.037 14.929 8.694 1.00 93.19 913 PRO A CA 1
ATOM 7049 C C . PRO A 1 913 ? -28.207 15.102 7.179 1.00 93.19 913 PRO A C 1
ATOM 7051 O O . PRO A 1 913 ? -27.275 15.478 6.470 1.00 93.19 913 PRO A O 1
ATOM 7054 N N . ALA A 1 914 ? -29.428 14.900 6.674 1.00 92.06 914 ALA A N 1
ATOM 7055 C CA . ALA A 1 914 ? -29.705 14.898 5.234 1.00 92.06 914 ALA A CA 1
ATOM 7056 C C . ALA A 1 914 ? -29.256 16.182 4.504 1.00 92.06 914 ALA A C 1
ATOM 7058 O O . ALA A 1 914 ? -28.788 16.119 3.369 1.00 92.06 914 ALA A O 1
ATOM 7059 N N . ASN A 1 915 ? -29.337 17.341 5.166 1.00 94.62 915 ASN A N 1
ATOM 7060 C CA . ASN A 1 915 ? -28.964 18.636 4.595 1.00 94.62 915 ASN A CA 1
ATOM 7061 C C . ASN A 1 915 ? -27.444 18.847 4.431 1.00 94.62 915 ASN A C 1
ATOM 7063 O O . ASN A 1 915 ? -27.045 19.801 3.764 1.00 94.62 915 ASN A O 1
ATOM 7067 N N . THR A 1 916 ? -26.592 17.992 5.010 1.00 96.38 916 THR A N 1
ATOM 7068 C CA . THR A 1 916 ? -25.125 18.073 4.858 1.00 96.38 916 THR A CA 1
ATOM 7069 C C . THR A 1 916 ? -24.561 17.069 3.847 1.00 96.38 916 THR A C 1
ATOM 7071 O O . THR A 1 916 ? -23.441 17.256 3.367 1.00 96.38 916 THR A O 1
ATOM 7074 N N . LEU A 1 917 ? -25.355 16.072 3.431 1.00 95.38 917 LEU A N 1
ATOM 7075 C CA . LEU A 1 917 ? -24.949 15.026 2.483 1.00 95.38 917 LEU A CA 1
ATOM 7076 C C . LEU A 1 917 ? -24.586 15.578 1.093 1.00 95.38 917 LEU A C 1
ATOM 7078 O O . LEU A 1 917 ? -23.514 15.266 0.577 1.00 95.38 917 LEU A O 1
ATOM 7082 N N . ALA A 1 918 ? -25.436 16.416 0.490 1.00 96.62 918 ALA A N 1
ATOM 7083 C CA . ALA A 1 918 ? -25.180 16.977 -0.842 1.00 96.62 918 ALA A CA 1
ATOM 7084 C C . ALA A 1 918 ? -23.983 17.961 -0.880 1.00 96.62 918 ALA A C 1
ATOM 7086 O O . ALA A 1 918 ? -23.141 17.821 -1.774 1.00 96.62 918 ALA A O 1
ATOM 7087 N N . PRO A 1 919 ? -23.804 18.887 0.090 1.00 97.94 919 PRO A N 1
ATOM 7088 C CA . PRO A 1 919 ? -22.570 19.672 0.224 1.00 97.94 919 PRO A CA 1
ATOM 7089 C C . PRO A 1 919 ? -21.303 18.812 0.342 1.00 97.94 919 PRO A C 1
ATOM 7091 O O . PRO A 1 919 ? -20.305 19.085 -0.330 1.00 97.94 919 PRO A O 1
ATOM 7094 N N . LEU A 1 920 ? -21.348 17.740 1.144 1.00 96.88 920 LEU A N 1
ATOM 7095 C CA . LEU A 1 920 ? -20.221 16.821 1.319 1.00 96.88 920 LEU A CA 1
ATOM 7096 C C . LEU A 1 920 ? -19.899 16.066 0.025 1.00 96.88 920 LEU A C 1
ATOM 7098 O O . LEU A 1 920 ? -18.749 16.067 -0.415 1.00 96.88 920 LEU A O 1
ATOM 7102 N N . ALA A 1 921 ? -20.914 15.507 -0.635 1.00 96.25 921 ALA A N 1
ATOM 7103 C CA . ALA A 1 921 ? -20.766 14.860 -1.936 1.00 96.25 921 ALA A CA 1
ATOM 7104 C C . ALA A 1 921 ? -20.198 15.816 -2.992 1.00 96.25 921 ALA A C 1
ATOM 7106 O O . ALA A 1 921 ? -19.343 15.412 -3.774 1.00 96.25 921 ALA A O 1
ATOM 7107 N N . THR A 1 922 ? -20.604 17.089 -2.979 1.00 97.69 922 THR A N 1
ATOM 7108 C CA . THR A 1 922 ? -20.114 18.110 -3.921 1.00 97.69 922 THR A CA 1
ATOM 7109 C C . THR A 1 922 ? -18.617 18.359 -3.746 1.00 97.69 922 THR A C 1
ATOM 7111 O O . THR A 1 922 ? -17.869 18.327 -4.726 1.00 97.69 922 THR A O 1
ATOM 7114 N N . ARG A 1 923 ? -18.139 18.538 -2.504 1.00 96.06 923 ARG A N 1
ATOM 7115 C CA . ARG A 1 923 ? -16.696 18.698 -2.240 1.00 96.06 923 ARG A CA 1
ATOM 7116 C C . ARG A 1 923 ? -15.904 17.449 -2.622 1.00 96.06 923 ARG A C 1
ATOM 7118 O O . ARG A 1 923 ? -14.803 17.579 -3.157 1.00 96.06 923 ARG A O 1
ATOM 7125 N N . ILE A 1 924 ? -16.442 16.269 -2.322 1.00 93.44 924 ILE A N 1
ATOM 7126 C CA . ILE A 1 924 ? -15.815 14.975 -2.615 1.00 93.44 924 ILE A CA 1
ATOM 7127 C C . ILE A 1 924 ? -15.731 14.739 -4.129 1.00 93.44 924 ILE A C 1
ATOM 7129 O O . ILE A 1 924 ? -14.693 14.308 -4.620 1.00 93.44 924 ILE A O 1
ATOM 7133 N N . ALA A 1 925 ? -16.779 15.071 -4.886 1.00 93.19 925 ALA A N 1
ATOM 7134 C CA . ALA A 1 925 ? -16.808 14.899 -6.336 1.00 93.19 925 ALA A CA 1
ATOM 7135 C C . ALA A 1 925 ? -15.781 15.784 -7.068 1.00 93.19 925 ALA A C 1
ATOM 7137 O O . ALA A 1 925 ? -15.190 15.361 -8.064 1.00 93.19 925 ALA A O 1
ATOM 7138 N N . ALA A 1 926 ? -15.525 16.989 -6.552 1.00 92.12 926 ALA A N 1
ATOM 7139 C CA . ALA A 1 926 ? -14.539 17.916 -7.110 1.00 92.12 926 ALA A CA 1
ATOM 7140 C C . ALA A 1 926 ? -13.068 17.487 -6.902 1.00 92.12 926 ALA A C 1
ATOM 7142 O O . ALA A 1 926 ? -12.182 18.015 -7.585 1.00 92.12 926 ALA A O 1
ATOM 7143 N N . GLU A 1 927 ? -12.809 16.562 -5.972 1.00 85.25 927 GLU A N 1
ATOM 7144 C CA . GLU A 1 927 ? -11.469 16.145 -5.552 1.00 85.25 927 GLU A CA 1
ATOM 7145 C C . GLU A 1 927 ? -10.784 15.219 -6.569 1.00 85.25 927 GLU A C 1
ATOM 7147 O O . GLU A 1 927 ? -11.416 14.348 -7.164 1.00 85.25 927 GLU A O 1
ATOM 7152 N N . GLU A 1 928 ? -9.476 15.400 -6.761 1.00 78.88 928 GLU A N 1
ATOM 7153 C CA . GLU A 1 928 ? -8.644 14.611 -7.686 1.00 78.88 928 GLU A CA 1
ATOM 7154 C C . GLU A 1 928 ? -7.823 13.537 -6.968 1.00 78.88 928 GLU A C 1
ATOM 7156 O O . GLU A 1 928 ? -7.423 12.537 -7.572 1.00 78.88 928 GLU A O 1
ATOM 7161 N N . ASP A 1 929 ? -7.584 13.711 -5.669 1.00 70.00 929 ASP A N 1
ATOM 7162 C CA . ASP A 1 929 ? -6.882 12.730 -4.859 1.00 70.00 929 ASP A CA 1
ATOM 7163 C C . ASP A 1 929 ? -7.736 11.484 -4.589 1.00 70.00 929 ASP A C 1
ATOM 7165 O O . ASP A 1 929 ? -8.728 11.526 -3.860 1.00 70.00 929 ASP A O 1
ATOM 7169 N N . ARG A 1 930 ? -7.281 10.326 -5.090 1.00 66.81 930 ARG A N 1
ATOM 7170 C CA . ARG A 1 930 ? -7.899 9.010 -4.837 1.00 66.81 930 ARG A CA 1
ATOM 7171 C C . ARG A 1 930 ? -8.164 8.718 -3.354 1.00 66.81 930 ARG A C 1
ATOM 7173 O O . ARG A 1 930 ? -9.101 7.988 -3.042 1.00 66.81 930 ARG A O 1
ATOM 7180 N N . ARG A 1 931 ? -7.386 9.296 -2.428 1.00 73.00 931 ARG A N 1
ATOM 7181 C CA . ARG A 1 931 ? -7.563 9.120 -0.972 1.00 73.00 931 ARG A CA 1
ATOM 7182 C C . ARG A 1 931 ? -8.898 9.664 -0.454 1.00 73.00 931 ARG A C 1
ATOM 7184 O O . ARG A 1 931 ? -9.353 9.196 0.588 1.00 73.00 931 ARG A O 1
ATOM 7191 N N . VAL A 1 932 ? -9.565 10.554 -1.195 1.00 78.19 932 VAL A N 1
ATOM 7192 C CA . VAL A 1 932 ? -10.921 11.037 -0.878 1.00 78.19 932 VAL A CA 1
ATOM 7193 C C . VAL A 1 932 ? -11.962 9.914 -0.855 1.00 78.19 932 VAL A C 1
ATOM 7195 O O . VAL A 1 932 ? -12.983 10.046 -0.184 1.00 78.19 932 VAL A O 1
ATOM 7198 N N . ALA A 1 933 ? -11.700 8.787 -1.534 1.00 73.44 933 ALA A N 1
ATOM 7199 C CA . ALA A 1 933 ? -12.597 7.638 -1.533 1.00 73.44 933 ALA A CA 1
ATOM 7200 C C . ALA A 1 933 ? -12.917 7.186 -0.100 1.00 73.44 933 ALA A C 1
ATOM 7202 O O . ALA A 1 933 ? -14.087 7.060 0.241 1.00 73.44 933 ALA A O 1
ATOM 7203 N N . ALA A 1 934 ? -11.919 7.057 0.783 1.00 73.06 934 ALA A N 1
ATOM 7204 C CA . ALA A 1 934 ? -12.147 6.637 2.170 1.00 73.06 934 ALA A CA 1
ATOM 7205 C C . ALA A 1 934 ? -13.167 7.532 2.910 1.00 73.06 934 ALA A C 1
ATOM 7207 O O . ALA A 1 934 ? -13.992 7.027 3.666 1.00 73.06 934 ALA A O 1
ATOM 7208 N N . ILE A 1 935 ? -13.158 8.841 2.630 1.00 83.69 935 ILE A N 1
ATOM 7209 C CA . ILE A 1 935 ? -14.095 9.825 3.193 1.00 83.69 935 ILE A CA 1
ATOM 7210 C C . ILE A 1 935 ? -15.498 9.634 2.595 1.00 83.69 935 ILE A C 1
ATOM 7212 O O . ILE A 1 935 ? -16.484 9.612 3.328 1.00 83.69 935 ILE A O 1
ATOM 7216 N N . ALA A 1 936 ? -15.594 9.439 1.275 1.00 83.50 936 ALA A N 1
ATOM 7217 C CA . ALA A 1 936 ? -16.858 9.173 0.584 1.00 83.50 936 ALA A CA 1
ATOM 7218 C C . ALA A 1 936 ? -17.543 7.899 1.101 1.00 83.50 936 ALA A C 1
ATOM 7220 O O . ALA A 1 936 ? -18.740 7.902 1.385 1.00 83.50 936 ALA A O 1
ATOM 7221 N N . PHE A 1 937 ? -16.779 6.820 1.268 1.00 73.06 937 PHE A N 1
ATOM 7222 C CA . PHE A 1 937 ? -17.314 5.548 1.742 1.00 73.06 937 PHE A CA 1
ATOM 7223 C C . PHE A 1 937 ? -17.701 5.599 3.223 1.00 73.06 937 PHE A C 1
ATOM 7225 O O . PHE A 1 937 ? -18.777 5.118 3.568 1.00 73.06 937 PHE A O 1
ATOM 7232 N N . ALA A 1 938 ? -16.915 6.269 4.071 1.00 76.88 938 ALA A N 1
ATOM 7233 C CA . ALA A 1 938 ? -17.287 6.518 5.465 1.00 76.88 938 ALA A CA 1
ATOM 7234 C C . ALA A 1 938 ? -18.595 7.327 5.611 1.00 76.88 938 ALA A C 1
ATOM 7236 O O . ALA A 1 938 ? -19.374 7.064 6.524 1.00 76.88 938 ALA A O 1
ATOM 7237 N N . ALA A 1 939 ? -18.860 8.275 4.705 1.00 84.56 939 ALA A N 1
ATOM 7238 C CA . ALA A 1 939 ? -20.063 9.109 4.741 1.00 84.56 939 ALA A CA 1
ATOM 7239 C C . ALA A 1 939 ? -21.325 8.443 4.164 1.00 84.56 939 ALA A C 1
ATOM 7241 O O . ALA A 1 939 ? -22.422 8.626 4.690 1.00 84.56 939 ALA A O 1
ATOM 7242 N N . PHE A 1 940 ? -21.194 7.699 3.061 1.00 83.44 940 PHE A N 1
ATOM 7243 C CA . PHE A 1 940 ? -22.348 7.299 2.245 1.00 83.44 940 PHE A CA 1
ATOM 7244 C C . PHE A 1 940 ? -22.593 5.789 2.170 1.00 83.44 940 PHE A C 1
ATOM 7246 O O . PHE A 1 940 ? -23.726 5.380 1.930 1.00 83.44 940 PHE A O 1
ATOM 7253 N N . ALA A 1 941 ? -21.580 4.944 2.376 1.00 71.00 941 ALA A N 1
ATOM 7254 C CA . ALA A 1 941 ? -21.705 3.511 2.088 1.00 71.00 941 ALA A CA 1
ATOM 7255 C C . ALA A 1 941 ? -22.559 2.748 3.114 1.00 71.00 941 ALA A C 1
ATOM 7257 O O . ALA A 1 941 ? -23.178 1.743 2.776 1.00 71.00 941 ALA A O 1
ATOM 7258 N N . GLY A 1 942 ? -22.634 3.250 4.351 1.00 67.31 942 GLY A N 1
ATOM 7259 C CA . GLY A 1 942 ? -23.531 2.736 5.390 1.00 67.31 942 GLY A CA 1
ATOM 7260 C C . GLY A 1 942 ? -24.997 3.171 5.243 1.00 67.31 942 GLY A C 1
ATOM 7261 O O . GLY A 1 942 ? -25.841 2.728 6.021 1.00 67.31 942 GLY A O 1
ATOM 7262 N N . LEU A 1 943 ? -25.331 4.040 4.279 1.00 74.31 943 LEU A N 1
ATOM 7263 C CA . LEU A 1 943 ? -26.716 4.449 4.033 1.00 74.31 943 LEU A CA 1
ATOM 7264 C C . LEU A 1 943 ? -27.481 3.317 3.343 1.00 74.31 943 LEU A C 1
ATOM 7266 O O . LEU A 1 943 ? -27.046 2.815 2.312 1.00 74.31 943 LEU A O 1
ATOM 7270 N N . LYS A 1 944 ? -28.672 2.971 3.851 1.00 72.69 944 LYS A N 1
ATOM 7271 C CA . LYS A 1 944 ? -29.564 1.973 3.225 1.00 72.69 944 LYS A CA 1
ATOM 7272 C C . LYS A 1 944 ? -29.904 2.313 1.764 1.00 72.69 944 LYS A C 1
ATOM 7274 O O . LYS A 1 944 ? -30.146 1.418 0.961 1.00 72.69 944 LYS A O 1
ATOM 7279 N N . THR A 1 945 ? -29.963 3.603 1.443 1.00 81.19 945 THR A N 1
ATOM 7280 C CA . THR A 1 945 ? -30.111 4.129 0.083 1.00 81.19 945 THR A CA 1
ATOM 7281 C C . THR A 1 945 ? -29.509 5.531 0.052 1.00 81.19 945 THR A C 1
ATOM 7283 O O . THR A 1 945 ? -29.896 6.376 0.861 1.00 81.19 945 THR A O 1
ATOM 7286 N N . ILE A 1 946 ? -28.571 5.796 -0.855 1.00 86.19 946 ILE A N 1
ATOM 7287 C CA . ILE A 1 946 ? -28.032 7.150 -1.068 1.00 86.19 946 ILE A CA 1
ATOM 7288 C C . ILE A 1 946 ? -29.117 8.027 -1.738 1.00 86.19 946 ILE A C 1
ATOM 7290 O O . ILE A 1 946 ? -29.706 7.576 -2.725 1.00 86.19 946 ILE A O 1
ATOM 7294 N N . PRO A 1 947 ? -29.391 9.263 -1.266 1.00 90.75 947 PRO A N 1
ATOM 7295 C CA . PRO A 1 947 ? -30.370 10.169 -1.884 1.00 90.75 947 PRO A CA 1
ATOM 7296 C C . PRO A 1 947 ? -30.087 10.460 -3.368 1.00 90.75 947 PRO A C 1
ATOM 7298 O O . PRO A 1 947 ? -28.933 10.537 -3.777 1.00 90.75 947 PRO A O 1
ATOM 7301 N N . ALA A 1 948 ? -31.125 10.620 -4.194 1.00 91.50 948 ALA A N 1
ATOM 7302 C CA . ALA A 1 948 ? -30.980 10.682 -5.657 1.00 91.50 948 ALA A CA 1
ATOM 7303 C C . ALA A 1 948 ? -30.191 11.908 -6.172 1.00 91.50 948 ALA A C 1
ATOM 7305 O O . ALA A 1 948 ? -29.472 11.813 -7.167 1.00 91.50 948 ALA A O 1
ATOM 7306 N N . ASP A 1 949 ? -30.286 13.041 -5.481 1.00 93.56 949 ASP A N 1
ATOM 7307 C CA . ASP A 1 949 ? -29.484 14.247 -5.708 1.00 93.56 949 ASP A CA 1
ATOM 7308 C C . ASP A 1 949 ? -28.005 14.009 -5.358 1.00 93.56 949 ASP A C 1
ATOM 7310 O O . ASP A 1 949 ? -27.113 14.288 -6.161 1.00 93.56 949 ASP A O 1
ATOM 7314 N N . VAL A 1 950 ? -27.745 13.383 -4.207 1.00 94.19 950 VAL A N 1
ATOM 7315 C CA . VAL A 1 950 ? -26.405 12.968 -3.761 1.00 94.19 950 VAL A CA 1
ATOM 7316 C C . VAL A 1 950 ? -25.793 11.963 -4.745 1.00 94.19 950 VAL A C 1
ATOM 7318 O O . VAL A 1 950 ? -24.633 12.104 -5.130 1.00 94.19 950 VAL A O 1
ATOM 7321 N N . GLN A 1 951 ? -26.575 10.995 -5.231 1.00 91.50 951 GLN A N 1
ATOM 7322 C CA . GLN A 1 951 ? -26.168 10.058 -6.282 1.00 91.50 951 GLN A CA 1
ATOM 7323 C C . GLN A 1 951 ? -25.772 10.773 -7.580 1.00 91.50 951 GLN A C 1
ATOM 7325 O O . GLN A 1 951 ? -24.765 10.415 -8.192 1.00 91.50 951 GLN A O 1
ATOM 7330 N N . ALA A 1 952 ? -26.550 11.768 -8.019 1.00 93.88 952 ALA A N 1
ATOM 7331 C CA . ALA A 1 952 ? -26.251 12.528 -9.231 1.00 93.88 952 ALA A CA 1
ATOM 7332 C C . ALA A 1 952 ? -24.917 13.285 -9.110 1.00 93.88 952 ALA A C 1
ATOM 7334 O O . ALA A 1 952 ? -24.126 13.278 -10.052 1.00 93.88 952 ALA A O 1
ATOM 7335 N N . ILE A 1 953 ? -24.634 13.859 -7.937 1.00 96.50 953 ILE A N 1
ATOM 7336 C CA . ILE A 1 953 ? -23.362 14.529 -7.632 1.00 96.50 953 ILE A CA 1
ATOM 7337 C C . ILE A 1 953 ? -22.198 13.525 -7.604 1.00 96.50 953 ILE A C 1
ATOM 7339 O O . ILE A 1 953 ? -21.180 13.738 -8.255 1.00 96.50 953 ILE A O 1
ATOM 7343 N N . LEU A 1 954 ? -22.336 12.397 -6.905 1.00 90.31 954 LEU A N 1
ATOM 7344 C CA . LEU A 1 954 ? -21.263 11.398 -6.798 1.00 90.31 954 LEU A CA 1
ATOM 7345 C C . LEU A 1 954 ? -20.921 10.746 -8.152 1.00 90.31 954 LEU A C 1
ATOM 7347 O O . LEU A 1 954 ? -19.758 10.431 -8.400 1.00 90.31 954 LEU A O 1
ATOM 7351 N N . LYS A 1 955 ? -21.887 10.620 -9.075 1.00 90.81 955 LYS A N 1
ATOM 7352 C CA . LYS A 1 955 ? -21.638 10.163 -10.458 1.00 90.81 955 LYS A CA 1
ATOM 7353 C C . LYS A 1 955 ? -20.712 11.093 -11.255 1.00 90.81 955 LYS A C 1
ATOM 7355 O O . LYS A 1 955 ? -20.051 10.610 -12.172 1.00 90.81 955 LYS A O 1
ATOM 7360 N N . THR A 1 956 ? -20.621 12.386 -10.920 1.00 93.69 956 THR A N 1
ATOM 7361 C CA . THR A 1 956 ? -19.701 13.333 -11.588 1.00 93.69 956 THR A CA 1
ATOM 7362 C C . THR A 1 956 ? -18.316 13.401 -10.941 1.00 93.69 956 THR A C 1
ATOM 7364 O O . THR A 1 956 ? -17.452 14.128 -11.433 1.00 93.69 956 THR A O 1
ATOM 7367 N N . ALA A 1 957 ? -18.064 12.629 -9.876 1.00 87.25 957 ALA A N 1
ATOM 7368 C CA . ALA A 1 957 ? -16.797 12.657 -9.156 1.00 87.25 957 ALA A CA 1
ATOM 7369 C C . ALA A 1 957 ? -15.596 12.346 -10.057 1.00 87.25 957 ALA A C 1
ATOM 7371 O O . ALA A 1 957 ? -15.651 11.419 -10.864 1.00 87.25 957 ALA A O 1
ATOM 7372 N N . LYS A 1 958 ? -14.479 13.069 -9.904 1.00 78.62 958 LYS A N 1
ATOM 7373 C CA . LYS A 1 958 ? -13.272 12.828 -10.721 1.00 78.62 958 LYS A CA 1
ATOM 7374 C C . LYS A 1 958 ? -12.615 11.478 -10.400 1.00 78.62 958 LYS A C 1
ATOM 7376 O O . LYS A 1 958 ? -12.195 10.765 -11.316 1.00 78.62 958 LYS A O 1
ATOM 7381 N N . VAL A 1 959 ? -12.594 11.086 -9.124 1.00 69.19 959 VAL A N 1
ATOM 7382 C CA . VAL A 1 959 ? -12.083 9.787 -8.646 1.00 69.19 959 VAL A CA 1
ATOM 7383 C C . VAL A 1 959 ? -13.056 8.651 -8.987 1.00 69.19 959 VAL A C 1
ATOM 7385 O O . VAL A 1 959 ? -14.212 8.662 -8.572 1.00 69.19 959 VAL A O 1
ATOM 7388 N N . ALA A 1 960 ? -12.576 7.629 -9.705 1.00 69.00 960 ALA A N 1
ATOM 7389 C CA . ALA A 1 960 ? -13.404 6.513 -10.181 1.00 69.00 960 ALA A CA 1
ATOM 7390 C C . ALA A 1 960 ? -14.108 5.737 -9.053 1.00 69.00 960 ALA A C 1
ATOM 7392 O O . ALA A 1 960 ? -15.313 5.514 -9.142 1.00 69.00 960 ALA A O 1
ATOM 7393 N N . ALA A 1 961 ? -13.395 5.421 -7.966 1.00 66.44 961 ALA A N 1
ATOM 7394 C CA . ALA A 1 961 ? -13.961 4.717 -6.813 1.00 66.44 961 ALA A CA 1
ATOM 7395 C C . ALA A 1 961 ? -15.167 5.455 -6.193 1.00 66.44 961 ALA A C 1
ATOM 7397 O O . ALA A 1 961 ? -16.112 4.816 -5.745 1.00 66.44 961 ALA A O 1
ATOM 7398 N N . VAL A 1 962 ? -15.187 6.794 -6.222 1.00 77.06 962 VAL A N 1
ATOM 7399 C CA . VAL A 1 962 ? -16.320 7.596 -5.722 1.00 77.06 962 VAL A CA 1
ATOM 7400 C C . VAL A 1 962 ? -17.542 7.487 -6.640 1.00 77.06 962 VAL A C 1
ATOM 7402 O O . VAL A 1 962 ? -18.666 7.480 -6.150 1.00 77.06 962 VAL A O 1
ATOM 7405 N N . ARG A 1 963 ? -17.351 7.350 -7.960 1.00 82.00 963 ARG A N 1
ATOM 7406 C CA . ARG A 1 963 ? -18.462 7.113 -8.900 1.00 82.00 963 ARG A CA 1
ATOM 7407 C C . ARG A 1 963 ? -19.068 5.718 -8.714 1.00 82.00 963 ARG A C 1
ATOM 7409 O O . ARG A 1 963 ? -20.286 5.567 -8.784 1.00 82.00 963 ARG A O 1
ATOM 7416 N N . GLU A 1 964 ? -18.229 4.711 -8.451 1.00 69.25 964 GLU A N 1
ATOM 7417 C CA . GLU A 1 964 ? -18.647 3.312 -8.245 1.00 69.25 964 GLU A CA 1
ATOM 7418 C C . GLU A 1 964 ? -19.535 3.120 -7.002 1.00 69.25 964 GLU A C 1
ATOM 7420 O O . GLU A 1 964 ? -20.435 2.285 -7.045 1.00 69.25 964 GLU A O 1
ATOM 7425 N N . LEU A 1 965 ? -19.386 3.952 -5.959 1.00 69.75 965 LEU A N 1
ATOM 7426 C CA . LEU A 1 965 ? -20.272 4.014 -4.777 1.00 69.75 965 LEU A CA 1
ATOM 7427 C C . LEU A 1 965 ? -21.769 4.033 -5.137 1.00 69.75 965 LEU A C 1
ATOM 7429 O O . LEU A 1 965 ? -22.594 3.501 -4.401 1.00 69.75 965 LEU A O 1
ATOM 7433 N N . VAL A 1 966 ? -22.118 4.651 -6.269 1.00 71.88 966 VAL A N 1
ATOM 7434 C CA . VAL A 1 966 ? -23.504 4.818 -6.725 1.00 71.88 966 VAL A CA 1
ATOM 7435 C C . VAL A 1 966 ? -23.991 3.653 -7.596 1.00 71.88 966 VAL A C 1
ATOM 7437 O O . VAL A 1 966 ? -25.192 3.458 -7.739 1.00 71.88 966 VAL A O 1
ATOM 7440 N N . GLY A 1 967 ? -23.079 2.880 -8.193 1.00 57.75 967 GLY A N 1
ATOM 7441 C CA . GLY A 1 967 ? -23.408 1.670 -8.960 1.00 57.75 967 GLY A CA 1
ATOM 7442 C C . GLY A 1 967 ? -23.452 0.393 -8.112 1.00 57.75 967 GLY A C 1
ATOM 7443 O O . GLY A 1 967 ? -23.677 -0.685 -8.654 1.00 57.75 967 GLY A O 1
ATOM 7444 N N . ALA A 1 968 ? -23.183 0.520 -6.811 1.00 49.19 968 ALA A N 1
ATOM 7445 C CA . ALA A 1 968 ? -23.006 -0.571 -5.859 1.00 49.19 968 ALA A CA 1
ATOM 7446 C C . ALA A 1 968 ? -24.266 -0.962 -5.066 1.00 49.19 968 ALA A C 1
ATOM 7448 O O . ALA A 1 968 ? -24.275 -2.032 -4.455 1.00 49.19 968 ALA A O 1
ATOM 7449 N N . GLN A 1 969 ? -25.267 -0.074 -5.017 1.00 48.28 969 GLN A N 1
ATOM 7450 C CA . GLN A 1 969 ? -26.496 -0.215 -4.223 1.00 48.28 969 GLN A CA 1
ATOM 7451 C C . GLN A 1 969 ? -27.686 -0.666 -5.072 1.00 48.28 969 GLN A C 1
ATOM 7453 O O . GLN A 1 969 ? -27.803 -0.172 -6.215 1.00 48.28 969 GLN A O 1
#

Foldseek 3Di:
DKWWFKKADDPDFDDLVVVVCVVCVVVDDPVDPDDPVVVVCVVVVVVVFDGGDPDRPTPIDIPVDDPVSLVVVLVVSQVCCVVRVGQEIATETDQLDPVSLVSLQSSCVSNCVNHPRRAYHYEDDAQARDDLVSLLSQAPPAHEYEHECLLVQQPDFLRLLSSLLVLLQVLQSNLLSNYAYEYDDPRNQVNFLFFAALVVLQSSLLSCQLSLYDYDDCSCVPHLFVSVVLCVVPVCLRHVSQKFQFPPVVVFKDWDPPADFRPQSSRWTKHDPPDQKIKIKTKGFGQAPDSDRRLPLVLDFGDKDAQIKMKGQFPPPKAWPFKKKFDRPNHTDMDTWDWDDDPRMTMTTDGIDGGIIMIMIMIGDPDIRDGDHDDDDHDDYDDDDDDDDDDDDDDALVVVLVVVVQDADPDDDFAQPVPAEEEEEDHNCSVLLVLLLQCLLSLFYQYDYWYQGPLAIAPDDPHLVRVLNHQEYEHEQADPSRHPSNSLVSVLVSQLNFHEYEYHHDSHPLAPVCPSHSCCVFAQWHRDHDAQKDFDQAFFFKDFDPPAQPLLVPFDSVLRAGFGMFGQTGGHPQKDQGMDTPNGGAKIKHGRNFFIYIYGGGDSDDRHDPSHHHLSNGPCSSSVSNSVVVVRSQTSDHQDAPDPVRLVVLCCLQPNPPLAAQVVNLVVLLSLLSRHDALSSLLSSLVSQLRYFEAHDLVSLLSSCVSNLVHHEPVCLVSLVSLCVHQYLSSLLSSLLNCLLHLPVCSLVVLLCCQVPPCLDDQFDDDPPDDTRGYPDDSVVSSLSSNLSSLNSLLNNLALVCLVVLVVLLVVLPDDDDDLVPQDLDQDSSLSSNQSSLLSNQSNPDLVSLLVNLVSLVSLVSSLSSNSSLLSRDQDPDPCSVVSVVVNVVSVVCNVVSSSSSVVSLLSLDPTDPNNLLSNLQNLQADPDLVSSSSLSSNASNDPARDPSSLVSQCNRNHPSSNVSSVSD

Secondary structure (DSSP, 8-state):
---EEEEEE-PPTTHHHHHHHHH-GGG--TTS---GGGGGGGGGTTTT-S-------EEEEETTS-HHHHHHHHHHHHHHHHHH---EEEEE--TT-HHHHHHHHHHHHHHHHHSTT-EEEEE---GGG--HHHHHHHSTTT-EEEE-GGGGTT-SSSHHHHHHHHHHHHHHHHHHTT-EEEE-S-HHHHSSSSPPPHHHHHHHHHHHHHTTPBP-TTHHHHSSS-HHHHHHHTTHHHH-TT-EEBSSHHHHEEEPSS--BSSGGGGEEEEE-STTEEEEEEEEEBPPSSS-GGG-TT--PPPPEEEEEEEEE--TT-EEEEEEEEE-SSS-EEEE---EEETTEEEEEEEEESSEEEEEEEEE-SSPPPB---------------------PPPPHHHHHHHTT-PPPTT--PPP-SSEEEEEEE-TTTTTTTTHHHHHHTT-EEEEEEEEETTEEES--SSHHHHHT-SEEEEES--HHHHHHHHHHHHHHHHHHT-EEEEE-SSSTT-GGGTTSHHHHH-SEEPPSS--EEEEEEEEEEEE-TT--GGGGGS-GGG--EEEEEE--EEPTT-EEEEEETTEEEEEEEEETTEEEEEE-EES-S-PPTT--BTTTSTTHHHHHHHHHHHHHS-SSPPPPPPHHHHHHHHHHHHSTTTTBHHHHHHHHHHHTTS---HHHHHHHHHHHHT-BS---HHHHHHHHHHHTTT--GGGHHHHHHHHHSSSHHHHHHHHHHHHHHT-TTHHHHHHHHHHS-----TT-B-TTS-B------HHHHHHHHHHHHHHHHHHHT-GGGHHHHHHHHHHHPPP---TTT--SS--HHHHHHHHHHHHHHHTT-GGGHHHHHHHHHHHHHHHHHHHHHHTS---SSTTHHHHHHHHHHHHHHHHHHHHHHHHHHHTTTT--HHHHHHHHHHHHT---TTHHHHHHHHHTTSSS--HHHHHHHHT-SSHHHHHTTT--

Sequence (969 aa):
MACTVYSNLWGGDGYDSFEMMRQHPDWFNDWFSTSTDWLENWELQFMGRVPAIHVWPVTNVNRDNSDEAIKVHARELINSHREIGWDGVRYDSYYSDPWVKKATDQTRKIVDAELTGYGWGYNSLVPTDVKADNLDVMCRGGQLVMEEGLRHAGKGKAPIARYQETLAKFRDIVWSHDGHLGICYDVPMQNFDYGGTPLDEIYLCSSLLAAGAHPYYGVMERGIGQYPRFALRYSEYLYNNKMRPLKDPEAVISFGAPAKFMDWQWLARTVNLGGNRQRLVIHLLNAPAVPNTLSNLALKTPAVLRQFPVTAKLPAGATVSGAWSLCPIPDAHHVALDAKTAGGAVTITVPEVRFWNVVVIDYTANAPLPSTTPREIALPADPKPAVPKPAVTPEPDDVIAKKQGVTPPPDWVFPAPKPLSILAAHGLWYHEYGLDRAFALLGGTRVTDTWYQHGTMRFYPESYEALMDHHVMVIADIDAATFGPVRRSQIKHFVEAGGSVLFLGGRIAYRANQKGTAFEEMLPITIGAGDNRKSAADGLVLAPANDALKGFGKLNWAQNPRVYYYHEVTPKAGSTVQLTAGGKPMLVTGAFGKGRVAVFLGSVQGLPKAGQTPCWEWSGWSGLMAETLAWLAQPATKPQPPAPELLAKMKVDLLGPGVKKAEKNGPTITRYARVPGNAETAQMLLKAVNILDGDVPVDLGDAVWDGVREFVTADCANTAELLLEGAASAKKSLGLRTLGQLKAPGARARLEEAFKNPDAGGPDDMFEGGLQETVTEDPAFAAYIIKLGALEGLGNLGDAAALPLLKGAVRAYGKQKSNPESQPREVTKEDELYQEAVISALRCGDPTAAAPAVEALLENRYVFIRMMSFLDSPDYPGAEHEATRRQKAKIRREMGRVHQRQTRLYGKLAALPANTLAPLATRIAAEEDRRVAAIAFAAFAGLKTIPADVQAILKTAKVAAVRELVGAQ